Protein AF-A0A849BPX9-F1 (afdb_monomer)

Foldseek 3Di:
DDDDDDDDDDDDDDDDDDDYDDDDDDDDDDDDDDDDDDDDDDDDDDDDDDDDDDDDDDDDDDDDDDDDDDDDDDDDDDDDDDDDDDDDDDDDDDDDDDDDDDDDDDDDDDDDYDDDDDDDDDDDDDDDDDDDDDDDDDDDDDDDDDDDDDDDDDDDDDDDDDDDDDDDDDDDDDDDDDDDDDDDDDDDDDDDDDDDDDDDDDDDDDDDDDDDDDDDDDDDDDDDDDDDDDDDDDDDDDDDDDDDDDDDDDDDDDDDDDDDDDDDDDDDDDDDDDDDDDDDDDDDDDDDDDDDDDDDDDDDDDDDDDDDDDDDDDDDDDDDDDDDDDDDDDDDDDDDDDDDDDDDDDDDDDDDDDDDDDDDDDDDDVVVVVVVVVVVVVVVVVVQVQLLVLDDAFDDAPCLQAAEAEDQQLFEFQQDPVLQQLVQDPPCQRRQHDLQDLQGRNQGALNGVLVCVVLCVLLLGAEYEYFAFAAAPQWDDDDVPIGGCSRRQAHAELQWGRSSHPTLVSVLVSQVSSVVSNHAYAYADELWFHHQFKDFPVNDQDFDDCVRPNFAAPVQHGDHLVVQALHPDDGHHDQVRGAPTRIDGPDPCSLQRHPPRVVSPLVQALRGGAAPLPLDPSLQRHQDVNGGTGPLSDPCSLVVVLVSVLSVLVSPHQEYEYESVVNHDLSSLLRRQVSSLVSNVVVPRNSYAYEYEDQDQDLLVQLCCVPPSVHQYYAHSVQQVVLLCLLLFWFQVSVVVSLVSQQSQFFPRGGPLAHEYENDEQFFAHSLQSNVVSVADDPSSLLSLLLSLLVNLQDGGHYYDYPCVLFQFHFPGHHSRRSQHLAQGNHPRQQPTDGRQDPDGSNHHRSDCPGSSSVSSSVSSVLCVVPVLRSRFDWAFWDTDGTFFKGKTWRADLPFLKIKIKIGGSDPAWDKDKTFAQAAQWWWAWPPDPPDDIWGHYHPGIIIDIGGHSDMTMTITPHGGDADDAFFEWDWPDDQEAAAFGKTFTDGPDPAQKKKWKWKDFPPDPDRTRTTGMDGYPRGIHTDGCHVPDFFGKMKMKIWIQGSNRHIHIDIDIHTYHYDPPPPPDDPFPWKFWAWQQQVQQPHPGGRQLLGPSGIFDADSSNQKTKDKGFGAFAKIWTWMDTNSHNSFTADPQLDTVDDTDIDGDLGAIWMWMAHPVRSDIDIDGPQDDDAPWKFKFWQCVVVLPFPGGRFLLGPSGTFDQDPVRQKTKDKDWGAQDKIWIWMDTPRDLPWIADPQLDTVDGTDIDGDNTTIKMWIAHVRRSDIDIDDDDD

InterPro domains:
  IPR006047 Glycosyl hydrolase family 13, catalytic domain [PF00128] (406-822)
  IPR006047 Glycosyl hydrolase family 13, catalytic domain [SM00642] (406-864)
  IPR006048 Alpha-amylase/branching enzyme, C-terminal all beta [PF02806] (882-957)
  IPR013780 Glycosyl hydrolase, all-beta [G3DSA:2.60.40.1180] (868-956)
  IPR013783 Immunoglobulin-like fold [G3DSA:2.60.40.10] (1070-1171)
  IPR013783 Immunoglobulin-like fold [G3DSA:2.60.40.10] (1174-1272)
  IPR014756 Immunoglobulin E-set [SSF81296] (1173-1244)
  IPR017853 Glycoside hydrolase superfamily [SSF51445] (401-870)
  IPR054409 Amylopullulanase, X25 domain [PF22058] (1071-1161)
  IPR054409 Amylopullulanase, X25 domain [PF22058] (1175-1265)

pLDDT: mean 75.23, std 29.07, range [21.89, 98.88]

Organism: NCBI:txid351215

Secondary structure (DSSP, 8-state):
---------------------------------------------------------------------------------------------------------------------------------------------------------------------------------------------------------------------------------------------------------------------------------------------------------------------------------------------------------------------PPP-----HHHHHHHHHHHHHHHHHHHHHHHHH--PPP--TTTT--EEEE-HHHH--S-TTSTTTTT-S-TTTT-B-TTSTTSB----HHHHHHHHHHHHHTT--EEEE---EEE-SEE--GGG-EESTTS-SEEEEEEE-TTT--HHHHHHHHHHHHTTT-EEEEEE-SSEE-S--EETTS--BPPPTTTS--B-TTS-B--GGGTTTSS--PPP-TTTSSSS-EE-SSTTGGG--BSGGGG-GGGB--S-B---SSSTHHHHSBGGG-EEB-TTSHHHHHHHHHHHHHHHTTT--EEEETTGGGS-HHHHHHHHHHHHHHHHHHT-TT-EEEE------HHHHHHHHHTS--SEE--HHHHHHHHHHHHT--THHHHHHHHHGGGG-SSS--TTSSEE-S-BTTTB-HHHHHHHTT--HHHHHHHHHHHHHHHHHSSSEEEEETTGGGT---SSSGGGG---SS----GGGSS---TT-S--TTS----TTSHHHHHHHHHHHHHHH-GGGTTSEEEEEEE-SSSSEEEEEEE-TTT---EEEEEE-SSS-EEEEE--SSSS-EEEEEESTTPPPEEB-SSS-EEEEEPTTEEEEEEESSPPPPPSSPPPPEE-S-SEE-SEEEEEEE-TT-S-EEEEEEEEETT--SPPEEEEEE-SSSEEEEEE-TTS-TT-EEEEEEEEEETTS-EEEEEEEEEEPPP---SS-SS-S-EEEEETTHHHHT-SSTT-TT-GGGBPEEETTTTEEEEEE-PPSEEEEEEEEETTSSSSEE-TTS-BT-PPEEEEESSS-EEEEEETTT--EEEEE---PPPS-EE--BTTHHHHT-SSSS-TT-GGGBPEEETTTTEEEEEEEE-SEEEEE-EEETTSSSSEE-GGG-BT-PPEEEEE-SEEEEEEEETTTTEEEEEE---

Mean predicted aligned error: 20.52 Å

Structure (mmCIF, N/CA/C/O backbone):
data_AF-A0A849BPX9-F1
#
_entry.id   AF-A0A849BPX9-F1
#
loop_
_atom_site.group_PDB
_atom_site.id
_atom_site.type_symbol
_atom_site.label_atom_id
_atom_site.label_alt_id
_atom_site.label_comp_id
_atom_site.label_asym_id
_atom_site.label_entity_id
_atom_site.label_seq_id
_atom_site.pdbx_PDB_ins_code
_atom_site.Cartn_x
_atom_site.Cartn_y
_atom_site.Cartn_z
_atom_site.occupancy
_atom_site.B_iso_or_equiv
_atom_site.auth_seq_id
_atom_site.auth_comp_id
_atom_site.auth_asym_id
_atom_site.auth_atom_id
_atom_site.pdbx_PDB_model_num
ATOM 1 N N . MET A 1 1 ? 7.478 63.574 -10.871 1.00 28.88 1 MET A N 1
ATOM 2 C CA . MET A 1 1 ? 8.521 64.627 -10.942 1.00 28.88 1 MET A CA 1
ATOM 3 C C . MET A 1 1 ? 9.230 64.682 -9.603 1.00 28.88 1 MET A C 1
ATOM 5 O O . MET A 1 1 ? 8.550 64.565 -8.593 1.00 28.88 1 MET A O 1
ATOM 9 N N . SER A 1 2 ? 10.547 64.871 -9.590 1.00 27.36 2 SER A N 1
ATOM 10 C CA . SER A 1 2 ? 11.325 65.042 -8.356 1.00 27.36 2 SER A CA 1
ATOM 11 C C . SER A 1 2 ? 11.331 66.505 -7.903 1.00 27.36 2 SER A C 1
ATOM 13 O O . SER A 1 2 ? 11.641 67.362 -8.725 1.00 27.36 2 SER A O 1
ATOM 15 N N . ALA A 1 3 ? 11.094 66.747 -6.604 1.00 32.94 3 ALA A N 1
ATOM 16 C CA . ALA A 1 3 ? 11.295 68.019 -5.880 1.00 32.94 3 ALA A CA 1
ATOM 17 C C . ALA A 1 3 ? 10.498 69.254 -6.418 1.00 32.94 3 ALA A C 1
ATOM 19 O O . ALA A 1 3 ? 10.006 69.265 -7.538 1.00 32.94 3 ALA A O 1
ATOM 20 N N . THR A 1 4 ? 10.237 70.332 -5.667 1.00 27.56 4 THR A N 1
ATOM 21 C CA . THR A 1 4 ? 10.907 70.879 -4.470 1.00 27.56 4 THR A CA 1
ATOM 22 C C . THR A 1 4 ? 9.953 71.833 -3.715 1.00 27.56 4 THR A C 1
ATOM 24 O O . THR A 1 4 ? 9.034 72.380 -4.318 1.00 27.56 4 THR A O 1
ATOM 27 N N . THR A 1 5 ? 10.287 72.168 -2.461 1.00 26.33 5 THR A N 1
ATOM 28 C CA . THR A 1 5 ? 9.920 73.433 -1.770 1.00 26.33 5 THR A CA 1
ATOM 29 C C . THR A 1 5 ? 8.508 73.572 -1.166 1.00 26.33 5 THR A C 1
ATOM 31 O O . THR A 1 5 ? 7.486 73.194 -1.724 1.00 26.33 5 THR A O 1
ATOM 34 N N . THR A 1 6 ? 8.482 74.197 0.014 1.00 25.27 6 THR A N 1
ATOM 35 C CA . THR A 1 6 ? 7.329 74.648 0.812 1.00 25.27 6 THR A CA 1
ATOM 36 C C . THR A 1 6 ? 6.486 75.736 0.121 1.00 25.27 6 THR A C 1
ATOM 38 O O . THR A 1 6 ? 7.066 76.570 -0.564 1.00 25.27 6 THR A O 1
ATOM 41 N N . VAL A 1 7 ? 5.172 75.830 0.414 1.00 22.72 7 VAL A N 1
ATOM 42 C CA . VAL A 1 7 ? 4.404 77.067 0.769 1.00 22.72 7 VAL A CA 1
ATOM 43 C C . VAL A 1 7 ? 2.873 76.850 0.688 1.00 22.72 7 VAL A C 1
ATOM 45 O O . VAL A 1 7 ? 2.366 76.019 -0.051 1.00 22.72 7 VAL A O 1
ATOM 48 N N . THR A 1 8 ? 2.146 77.616 1.507 1.00 22.31 8 THR A N 1
ATOM 49 C CA . THR A 1 8 ? 0.683 77.702 1.713 1.00 22.31 8 THR A CA 1
ATOM 50 C C . THR A 1 8 ? -0.244 77.591 0.487 1.00 22.31 8 THR A C 1
ATOM 52 O O . THR A 1 8 ? -0.023 78.275 -0.510 1.00 22.31 8 THR A O 1
ATOM 55 N N . GLY A 1 9 ? -1.413 76.946 0.649 1.00 22.73 9 GLY A N 1
ATOM 56 C CA . GLY A 1 9 ? -2.546 77.092 -0.285 1.00 22.73 9 GLY A CA 1
ATOM 57 C C . GLY A 1 9 ? -3.870 76.465 0.186 1.00 22.73 9 GLY A C 1
ATOM 58 O O . GLY A 1 9 ? -4.048 75.257 0.110 1.00 22.73 9 GLY A O 1
ATOM 59 N N . ARG A 1 10 ? -4.833 77.283 0.641 1.00 22.53 10 ARG A N 1
ATOM 60 C CA . ARG A 1 10 ? -6.216 76.869 0.971 1.00 22.53 10 ARG A CA 1
ATOM 61 C C . ARG A 1 10 ? -7.180 77.433 -0.088 1.00 22.53 10 ARG A C 1
ATOM 63 O O . ARG A 1 10 ? -7.368 78.645 -0.084 1.00 22.53 10 ARG A O 1
ATOM 70 N N . ALA A 1 11 ? -7.785 76.587 -0.933 1.00 24.98 11 ALA A N 1
ATOM 71 C CA . ALA A 1 11 ? -9.102 76.745 -1.602 1.00 24.98 11 ALA A CA 1
ATOM 72 C C . ALA A 1 11 ? -9.227 75.788 -2.817 1.00 24.98 11 ALA A C 1
ATOM 74 O O . ALA A 1 11 ? -8.239 75.581 -3.509 1.00 24.98 11 ALA A O 1
ATOM 75 N N . GLY A 1 12 ? -10.396 75.229 -3.160 1.00 24.19 12 GLY A N 1
ATOM 76 C CA . GLY A 1 12 ? -11.667 75.194 -2.416 1.00 24.19 12 GLY A CA 1
ATOM 77 C C . GLY A 1 12 ? -12.929 75.202 -3.300 1.00 24.19 12 GLY A C 1
ATOM 78 O O . GLY A 1 12 ? -12.941 75.864 -4.331 1.00 24.19 12 GLY A O 1
ATOM 79 N N . ALA A 1 13 ? -14.006 74.564 -2.806 1.00 26.38 13 ALA A N 1
ATOM 80 C CA . ALA A 1 13 ? -15.338 74.416 -3.436 1.00 26.38 13 ALA A CA 1
ATOM 81 C C . ALA A 1 13 ? -15.354 73.501 -4.691 1.00 26.38 13 ALA A C 1
ATOM 83 O O . ALA A 1 13 ? -14.319 73.282 -5.305 1.00 26.38 13 ALA A O 1
ATOM 84 N N . VAL A 1 14 ? -16.465 72.863 -5.088 1.00 25.28 14 VAL A N 1
ATOM 85 C CA . VAL A 1 14 ? -17.916 73.128 -4.898 1.00 25.28 14 VAL A CA 1
ATOM 86 C C . VAL A 1 14 ? -18.607 71.798 -4.477 1.00 25.28 14 VAL A C 1
ATOM 88 O O . VAL A 1 14 ? -18.468 70.823 -5.198 1.00 25.28 14 VAL A O 1
ATOM 91 N N . VAL A 1 15 ? -19.122 71.642 -3.234 1.00 26.14 15 VAL A N 1
ATOM 92 C CA . VAL A 1 15 ? -20.558 71.796 -2.810 1.00 26.14 15 VAL A CA 1
ATOM 93 C C . VAL A 1 15 ? -21.467 70.662 -3.354 1.00 26.14 15 VAL A C 1
ATOM 95 O O . VAL A 1 15 ? -21.419 70.413 -4.547 1.00 26.14 15 VAL A O 1
ATOM 98 N N . ALA A 1 16 ? -22.363 69.971 -2.619 1.00 26.80 16 ALA A N 1
ATOM 99 C CA . ALA A 1 16 ? -22.863 69.974 -1.216 1.00 26.80 16 ALA A CA 1
ATOM 100 C C . ALA A 1 16 ? -23.867 68.782 -1.027 1.00 26.80 16 ALA A C 1
ATOM 102 O O . ALA A 1 16 ? -24.236 68.190 -2.034 1.00 26.80 16 ALA A O 1
ATOM 103 N N . ALA A 1 17 ? -24.463 68.418 0.129 1.00 26.14 17 ALA A N 1
ATOM 104 C CA . ALA A 1 17 ? -24.173 68.518 1.580 1.00 26.14 17 ALA A CA 1
ATOM 105 C C . ALA A 1 17 ? -25.305 67.795 2.390 1.00 26.14 17 ALA A C 1
ATOM 107 O O . ALA A 1 17 ? -26.287 67.366 1.793 1.00 26.14 17 ALA A O 1
ATOM 108 N N . VAL A 1 18 ? -25.228 67.812 3.739 1.00 27.06 18 VAL A N 1
ATOM 109 C CA . VAL A 1 18 ? -26.276 67.439 4.745 1.00 27.06 18 VAL A CA 1
ATOM 110 C C . VAL A 1 18 ? -26.510 65.921 4.962 1.00 27.06 18 VAL A C 1
ATOM 112 O O . VAL A 1 18 ? -26.629 65.185 3.996 1.00 27.06 18 VAL A O 1
ATOM 115 N N . GLY A 1 19 ? -26.637 65.380 6.191 1.00 25.39 19 GLY A N 1
ATOM 116 C CA . GLY A 1 19 ? -26.322 65.934 7.526 1.00 25.39 19 GLY A CA 1
ATOM 117 C C . GLY A 1 19 ? -27.173 65.402 8.709 1.00 25.39 19 GLY A C 1
ATOM 118 O O . GLY A 1 19 ? -28.394 65.374 8.615 1.00 25.39 19 GLY A O 1
ATOM 119 N N . GLY A 1 20 ? -26.529 65.117 9.858 1.00 24.61 20 GLY A N 1
ATOM 120 C CA . GLY A 1 20 ? -27.153 64.807 11.171 1.00 24.61 20 GLY A CA 1
ATOM 121 C C . GLY A 1 20 ? -27.518 63.325 11.414 1.00 24.61 20 GLY A C 1
ATOM 122 O O . GLY A 1 20 ? -27.688 62.585 10.457 1.00 24.61 20 GLY A O 1
ATOM 123 N N . GLY A 1 21 ? -27.652 62.825 12.656 1.00 25.12 21 GLY A N 1
ATOM 124 C CA . GLY A 1 21 ? -27.349 63.422 13.975 1.00 25.12 21 GLY A CA 1
ATOM 125 C C . GLY A 1 21 ? -28.030 62.701 15.170 1.00 25.12 21 GLY A C 1
ATOM 126 O O . GLY A 1 21 ? -29.102 62.142 14.988 1.00 25.12 21 GLY A O 1
ATOM 127 N N . ALA A 1 22 ? -27.444 62.811 16.383 1.00 27.47 22 ALA A N 1
ATOM 128 C CA . ALA A 1 22 ? -27.855 62.212 17.686 1.00 27.47 22 ALA A CA 1
ATOM 129 C C . ALA A 1 22 ? -27.689 60.666 17.793 1.00 27.47 22 ALA A C 1
ATOM 131 O O . ALA A 1 22 ? -28.131 59.958 16.902 1.00 27.47 22 ALA A O 1
ATOM 132 N N . ALA A 1 23 ? -26.953 60.053 18.744 1.00 29.92 23 ALA A N 1
ATOM 133 C CA . ALA A 1 23 ? -26.820 60.139 20.227 1.00 29.92 23 ALA A CA 1
ATOM 134 C C . ALA A 1 23 ? -27.624 59.009 20.931 1.00 29.92 23 ALA A C 1
ATOM 136 O O . ALA A 1 23 ? -28.710 58.674 20.477 1.00 29.92 23 ALA A O 1
ATOM 137 N N . VAL A 1 24 ? -27.144 58.352 22.004 1.00 25.98 24 VAL A N 1
ATOM 138 C CA . VAL A 1 24 ? -26.944 58.897 23.372 1.00 25.98 24 VAL A CA 1
ATOM 139 C C . VAL A 1 24 ? -26.038 57.974 24.244 1.00 25.98 24 VAL A C 1
ATOM 141 O O . VAL A 1 24 ? -26.374 56.809 24.371 1.00 25.98 24 VAL A O 1
ATOM 144 N N . VAL A 1 25 ? -24.961 58.534 24.853 1.00 26.03 25 VAL A N 1
ATOM 145 C CA . VAL A 1 25 ? -24.456 58.412 26.275 1.00 26.03 25 VAL A CA 1
ATOM 146 C C . VAL A 1 25 ? -24.270 57.000 26.918 1.00 26.03 25 VAL A C 1
ATOM 148 O O . VAL A 1 25 ? -25.104 56.138 26.709 1.00 26.03 25 VAL A O 1
ATOM 151 N N . THR A 1 26 ? -23.281 56.620 27.761 1.00 24.14 26 THR A N 1
ATOM 152 C CA . THR A 1 26 ? -22.189 57.194 28.632 1.00 24.14 26 THR A CA 1
ATOM 153 C C . THR A 1 26 ? -20.991 56.206 28.560 1.00 24.14 26 THR A C 1
ATOM 155 O O . THR A 1 26 ? -21.244 55.011 28.505 1.00 24.14 26 THR A O 1
ATOM 158 N N . SER A 1 27 ? -19.692 56.533 28.464 1.00 24.19 27 SER A N 1
ATOM 159 C CA . SER A 1 27 ? -18.746 57.321 29.299 1.00 24.19 27 SER A CA 1
ATOM 160 C C . SER A 1 27 ? -18.176 56.664 30.589 1.00 24.19 27 SER A C 1
ATOM 162 O O . SER A 1 27 ? -18.846 56.619 31.615 1.00 24.19 27 SER A O 1
ATOM 164 N N . THR A 1 28 ? -16.875 56.330 30.539 1.00 24.81 28 THR A N 1
ATOM 165 C CA . THR A 1 28 ? -15.822 56.505 31.583 1.00 24.81 28 THR A CA 1
ATOM 166 C C . THR A 1 28 ? -15.969 55.945 33.016 1.00 24.81 28 THR A C 1
ATOM 168 O O . THR A 1 28 ? -16.688 56.496 33.845 1.00 24.81 28 THR A O 1
ATOM 171 N N . VAL A 1 29 ? -15.098 54.974 33.336 1.00 34.03 29 VAL A N 1
ATOM 172 C CA . VAL A 1 29 ? -14.043 54.990 34.395 1.00 34.03 29 VAL A CA 1
ATOM 173 C C . VAL A 1 29 ? -14.193 56.006 35.551 1.00 34.03 29 VAL A C 1
ATOM 175 O O . VAL A 1 29 ? -14.214 57.214 35.309 1.00 34.03 29 VAL A O 1
ATOM 178 N N . PRO A 1 30 ? -14.098 55.543 36.817 1.00 34.62 30 PRO A N 1
ATOM 179 C CA . PRO A 1 30 ? -13.055 56.090 37.702 1.00 34.62 30 PRO A CA 1
ATOM 180 C C . PRO A 1 30 ? -12.254 55.048 38.515 1.00 34.62 30 PRO A C 1
ATOM 182 O O . PRO A 1 30 ? -12.759 54.022 38.964 1.00 34.62 30 PRO A O 1
ATOM 185 N N . THR A 1 31 ? -10.986 55.386 38.740 1.00 23.22 31 THR A N 1
ATOM 186 C CA . THR A 1 31 ? -9.945 54.629 39.459 1.00 23.22 31 THR A CA 1
ATOM 187 C C . THR A 1 31 ? -9.908 54.951 40.974 1.00 23.22 31 THR A C 1
ATOM 189 O O . THR A 1 31 ? -10.464 55.956 41.402 1.00 23.22 31 THR A O 1
ATOM 192 N N . VAL A 1 32 ? -9.125 54.178 41.752 1.00 24.69 32 VAL A N 1
ATOM 193 C CA . VAL A 1 32 ? -8.567 54.502 43.098 1.00 24.69 32 VAL A CA 1
ATOM 194 C C . VAL A 1 32 ? -9.535 54.524 44.305 1.00 24.69 32 VAL A C 1
ATOM 196 O O . VAL A 1 32 ? -10.300 55.466 44.475 1.00 24.69 32 VAL A O 1
ATOM 199 N N . ALA A 1 33 ? -9.344 53.590 45.261 1.00 24.34 33 ALA A N 1
ATOM 200 C CA . ALA A 1 33 ? -8.794 53.914 46.602 1.00 24.34 33 ALA A CA 1
ATOM 201 C C . ALA A 1 33 ? -8.634 52.708 47.574 1.00 24.34 33 ALA A C 1
ATOM 203 O O . ALA A 1 33 ? -9.601 52.220 48.145 1.00 24.34 33 ALA A O 1
ATOM 204 N N . ALA A 1 34 ? -7.372 52.352 47.852 1.00 26.91 34 ALA A N 1
ATOM 205 C CA . ALA A 1 34 ? -6.797 51.931 49.146 1.00 26.91 34 ALA A CA 1
ATOM 206 C C . ALA A 1 34 ? -7.490 50.898 50.080 1.00 26.91 34 ALA A C 1
ATOM 208 O O . ALA A 1 34 ? -8.505 51.191 50.711 1.00 26.91 34 ALA A O 1
ATOM 209 N N . ARG A 1 35 ? -6.711 49.865 50.465 1.00 25.53 35 ARG A N 1
ATOM 210 C CA . ARG A 1 35 ? -6.136 49.775 51.836 1.00 25.53 35 ARG A CA 1
ATOM 211 C C . ARG A 1 35 ? -4.890 48.858 51.950 1.00 25.53 35 ARG A C 1
ATOM 213 O O . ARG A 1 35 ? -5.016 47.647 51.925 1.00 25.53 35 ARG A O 1
ATOM 220 N N . VAL A 1 36 ? -3.742 49.492 52.233 1.00 27.22 36 VAL A N 1
ATOM 221 C CA . VAL A 1 36 ? -2.629 49.026 53.108 1.00 27.22 36 VAL A CA 1
ATOM 222 C C . VAL A 1 36 ? -1.792 47.787 52.697 1.00 27.22 36 VAL A C 1
ATOM 224 O O . VAL A 1 36 ? -2.116 46.658 53.046 1.00 27.22 36 VAL A O 1
ATOM 227 N N . SER A 1 37 ? -0.612 48.056 52.115 1.00 25.91 37 SER A N 1
ATOM 228 C CA . SER A 1 37 ? 0.659 47.288 52.260 1.00 25.91 37 SER A CA 1
ATOM 229 C C . SER A 1 37 ? 1.426 47.767 53.534 1.00 25.91 37 SER A C 1
ATOM 231 O O . SER A 1 37 ? 0.874 48.662 54.187 1.00 25.91 37 SER A O 1
ATOM 233 N N . PRO A 1 38 ? 2.633 47.284 53.961 1.00 43.47 38 PRO A N 1
ATOM 234 C CA . PRO A 1 38 ? 3.846 46.831 53.218 1.00 43.47 38 PRO A CA 1
ATOM 235 C C . PRO A 1 38 ? 4.184 45.321 53.420 1.00 43.47 38 PRO A C 1
ATOM 237 O O . PRO A 1 38 ? 3.484 44.665 54.182 1.00 43.47 38 PRO A O 1
ATOM 240 N N . SER A 1 39 ? 5.107 44.633 52.712 1.00 28.86 39 SER A N 1
ATOM 241 C CA . SER A 1 39 ? 6.526 44.892 52.310 1.00 28.86 39 SER A CA 1
ATOM 242 C C . SER A 1 39 ? 7.550 44.718 53.470 1.00 28.86 39 SER A C 1
ATOM 244 O O . SER A 1 39 ? 7.202 45.002 54.611 1.00 28.86 39 SER A O 1
ATOM 246 N N . SER A 1 40 ? 8.811 44.261 53.302 1.00 29.41 40 SER A N 1
ATOM 247 C CA . SER A 1 40 ? 9.587 43.781 52.123 1.00 29.41 40 SER A CA 1
ATOM 248 C C . SER A 1 40 ? 11.001 43.253 52.507 1.00 29.41 40 SER A C 1
ATOM 250 O O . SER A 1 40 ? 11.511 43.650 53.549 1.00 29.41 40 SER A O 1
ATOM 252 N N . ALA A 1 41 ? 11.665 42.552 51.562 1.00 27.56 41 ALA A N 1
ATOM 253 C CA . ALA A 1 41 ? 13.127 42.517 51.284 1.00 27.56 41 ALA A CA 1
ATOM 254 C C . ALA A 1 41 ? 14.089 41.478 51.939 1.00 27.56 41 ALA A C 1
ATOM 256 O O . ALA A 1 41 ? 13.970 41.140 53.110 1.00 27.56 41 ALA A O 1
ATOM 257 N N . ALA A 1 42 ? 15.124 41.141 51.137 1.00 25.88 42 ALA A N 1
ATOM 258 C CA . ALA A 1 42 ? 16.469 40.601 51.448 1.00 25.88 42 ALA A CA 1
ATOM 259 C C . ALA A 1 42 ? 16.631 39.146 51.971 1.00 25.88 42 ALA A C 1
ATOM 261 O O . ALA A 1 42 ? 15.717 38.607 52.581 1.00 25.88 42 ALA A O 1
ATOM 262 N N . ALA A 1 43 ? 17.807 38.487 51.902 1.00 25.61 43 ALA A N 1
ATOM 263 C CA . ALA A 1 43 ? 18.890 38.350 50.887 1.00 25.61 43 ALA A CA 1
ATOM 264 C C . ALA A 1 43 ? 20.106 37.597 51.511 1.00 25.61 43 ALA A C 1
ATOM 266 O O . ALA A 1 43 ? 20.419 37.847 52.668 1.00 25.61 43 ALA A O 1
ATOM 267 N N . VAL A 1 44 ? 20.788 36.738 50.729 1.00 26.20 44 VAL A N 1
ATOM 268 C CA . VAL A 1 44 ? 22.215 36.288 50.800 1.00 26.20 44 VAL A CA 1
ATOM 269 C C . VAL A 1 44 ? 22.877 36.142 52.200 1.00 26.20 44 VAL A C 1
ATOM 271 O O . VAL A 1 44 ? 23.147 37.130 52.876 1.00 26.20 44 VAL A O 1
ATOM 274 N N . THR A 1 45 ? 23.324 34.941 52.615 1.00 24.17 45 THR A N 1
ATOM 275 C CA . THR A 1 45 ? 24.765 34.559 52.572 1.00 24.17 45 THR A CA 1
ATOM 276 C C . THR A 1 45 ? 25.065 33.073 52.855 1.00 24.17 45 THR A C 1
ATOM 278 O O . THR A 1 45 ? 24.369 32.389 53.599 1.00 24.17 45 THR A O 1
ATOM 281 N N . THR A 1 46 ? 26.190 32.642 52.281 1.00 26.62 46 THR A N 1
ATOM 282 C CA . THR A 1 46 ? 26.967 31.390 52.405 1.00 26.62 46 THR A CA 1
ATOM 283 C C . THR A 1 46 ? 27.383 30.936 53.816 1.00 26.62 46 THR A C 1
ATOM 285 O O . THR A 1 46 ? 27.690 31.786 54.650 1.00 26.62 46 THR A O 1
ATOM 288 N N . ALA A 1 47 ? 27.645 29.627 53.989 1.00 24.73 47 ALA A N 1
ATOM 289 C CA . ALA A 1 47 ? 28.865 29.114 54.654 1.00 24.73 47 ALA A CA 1
ATOM 290 C C . ALA A 1 47 ? 29.094 27.599 54.408 1.00 24.73 47 ALA A C 1
ATOM 292 O O . ALA A 1 47 ? 28.202 26.792 54.659 1.00 24.73 47 ALA A O 1
ATOM 293 N N . SER A 1 48 ? 30.305 27.210 53.992 1.00 25.22 48 SER A N 1
ATOM 294 C CA . SER A 1 48 ? 30.720 25.808 53.769 1.00 25.22 48 SER A CA 1
ATOM 295 C C . SER A 1 48 ? 31.468 25.218 54.975 1.00 25.22 48 SER A C 1
ATOM 297 O O . SER A 1 48 ? 32.193 25.943 55.655 1.00 25.22 48 SER A O 1
ATOM 299 N N . ALA A 1 49 ? 31.388 23.898 55.195 1.00 25.14 49 ALA A N 1
ATOM 300 C CA . ALA A 1 49 ? 32.321 23.165 56.064 1.00 25.14 49 ALA A CA 1
ATOM 301 C C . ALA A 1 49 ? 32.426 21.674 55.678 1.00 25.14 49 ALA A C 1
ATOM 303 O O . ALA A 1 49 ? 31.434 20.950 55.690 1.00 25.14 49 ALA A O 1
ATOM 304 N N . THR A 1 50 ? 33.637 21.214 55.363 1.00 26.73 50 THR A N 1
ATOM 305 C CA . THR A 1 50 ? 33.975 19.824 55.010 1.00 26.73 50 THR A CA 1
ATOM 306 C C . THR A 1 50 ? 34.280 18.964 56.245 1.00 26.73 50 THR A C 1
ATOM 308 O O . THR A 1 50 ? 34.950 19.443 57.158 1.00 26.73 50 THR A O 1
ATOM 311 N N . ALA A 1 51 ? 33.867 17.684 56.251 1.00 23.86 51 ALA A N 1
ATOM 312 C CA . ALA A 1 51 ? 34.514 16.605 57.026 1.00 23.86 51 ALA A CA 1
ATOM 313 C C . ALA A 1 51 ? 33.983 15.188 56.687 1.00 23.86 51 ALA A C 1
ATOM 315 O O . ALA A 1 51 ? 32.893 14.800 57.102 1.00 23.86 51 ALA A O 1
ATOM 316 N N . GLU A 1 52 ? 34.814 14.379 56.027 1.00 27.62 52 GLU A N 1
ATOM 317 C CA . GLU A 1 52 ? 34.869 12.910 56.195 1.00 27.62 52 GLU A CA 1
ATOM 318 C C . GLU A 1 52 ? 35.534 12.542 57.565 1.00 27.62 52 GLU A C 1
ATOM 320 O O . GLU A 1 52 ? 35.996 13.480 58.227 1.00 27.62 52 GLU A O 1
ATOM 325 N N . PRO A 1 53 ? 35.656 11.263 58.045 1.00 45.41 53 PRO A N 1
ATOM 326 C CA . PRO A 1 53 ? 35.524 9.974 57.329 1.00 45.41 53 PRO A CA 1
ATOM 327 C C . PRO A 1 53 ? 34.882 8.753 58.071 1.00 45.41 53 PRO A C 1
ATOM 329 O O . PRO A 1 53 ? 34.797 8.674 59.295 1.00 45.41 53 PRO A O 1
ATOM 332 N N . SER A 1 54 ? 34.643 7.682 57.297 1.00 26.69 54 SER A N 1
ATOM 333 C CA . SER A 1 54 ? 34.861 6.245 57.631 1.00 26.69 54 SER A CA 1
ATOM 334 C C . SER A 1 54 ? 34.052 5.460 58.711 1.00 26.69 54 SER A C 1
ATOM 336 O O . SER A 1 54 ? 34.247 5.602 59.912 1.00 26.69 54 SER A O 1
ATOM 338 N N . ALA A 1 55 ? 33.349 4.423 58.216 1.00 27.58 55 ALA A N 1
ATOM 339 C CA . ALA A 1 55 ? 33.477 2.980 58.551 1.00 27.58 55 ALA A CA 1
ATOM 340 C C . ALA A 1 55 ? 32.968 2.299 59.870 1.00 27.58 55 ALA A C 1
ATOM 342 O O . ALA A 1 55 ? 33.340 2.637 60.987 1.00 27.58 55 ALA A O 1
ATOM 343 N N . ALA A 1 56 ? 32.325 1.127 59.648 1.00 28.27 56 ALA A N 1
ATOM 344 C CA . ALA A 1 56 ? 32.194 -0.092 60.496 1.00 28.27 56 ALA A CA 1
ATOM 345 C C . ALA A 1 56 ? 31.257 -0.112 61.746 1.00 28.27 56 ALA A C 1
ATOM 347 O O . ALA A 1 56 ? 31.143 0.866 62.469 1.00 28.27 56 ALA A O 1
ATOM 348 N N . GLY A 1 57 ? 30.605 -1.267 62.059 1.00 25.83 57 GLY A N 1
ATOM 349 C CA . GLY A 1 57 ? 29.707 -1.349 63.249 1.00 25.83 57 GLY A CA 1
ATOM 350 C C . GLY A 1 57 ? 29.125 -2.685 63.808 1.00 25.83 57 GLY A C 1
ATOM 351 O O . GLY A 1 57 ? 28.915 -2.766 65.010 1.00 25.83 57 GLY A O 1
ATOM 352 N N . ARG A 1 58 ? 28.859 -3.748 63.025 1.00 31.83 58 ARG A N 1
ATOM 353 C CA . ARG A 1 58 ? 28.491 -5.140 63.470 1.00 31.83 58 ARG A CA 1
ATOM 354 C C . ARG A 1 58 ? 27.559 -5.395 64.714 1.00 31.83 58 ARG A C 1
ATOM 356 O O . ARG A 1 58 ? 28.040 -5.763 65.779 1.00 31.83 58 ARG A O 1
ATOM 363 N N . SER A 1 59 ? 26.262 -5.637 64.457 1.00 29.89 59 SER A N 1
ATOM 364 C CA . SER A 1 59 ? 25.485 -6.864 64.847 1.00 29.89 59 SER A CA 1
ATOM 365 C C . SER A 1 59 ? 25.155 -7.303 66.317 1.00 29.89 59 SER A C 1
ATOM 367 O O . SER A 1 59 ? 25.991 -7.233 67.207 1.00 29.89 59 SER A O 1
ATOM 369 N N . ARG A 1 60 ? 24.013 -8.034 66.450 1.00 35.47 60 ARG A N 1
ATOM 370 C CA . ARG A 1 60 ? 23.565 -9.012 67.510 1.00 35.47 60 ARG A CA 1
ATOM 371 C C . ARG A 1 60 ? 22.907 -8.484 68.816 1.00 35.47 60 ARG A C 1
ATOM 373 O O . ARG A 1 60 ? 23.286 -7.429 69.289 1.00 35.47 60 ARG A O 1
ATOM 380 N N . ALA A 1 61 ? 22.009 -9.212 69.528 1.00 34.06 61 ALA A N 1
ATOM 381 C CA . ALA A 1 61 ? 21.079 -10.340 69.217 1.00 34.06 61 ALA A CA 1
ATOM 382 C C . ALA A 1 61 ? 20.186 -10.753 70.445 1.00 34.06 61 ALA A C 1
ATOM 384 O O . ALA A 1 61 ? 20.526 -10.413 71.573 1.00 34.06 61 ALA A O 1
ATOM 385 N N . ALA A 1 62 ? 19.193 -11.651 70.214 1.00 34.00 62 ALA A N 1
ATOM 386 C CA . ALA A 1 62 ? 18.648 -12.713 71.121 1.00 34.00 62 ALA A CA 1
ATOM 387 C C . ALA A 1 62 ? 17.424 -12.428 72.061 1.00 34.00 62 ALA A C 1
ATOM 389 O O . ALA A 1 62 ? 17.289 -11.318 72.547 1.00 34.00 62 ALA A O 1
ATOM 390 N N . SER A 1 63 ? 16.543 -13.389 72.465 1.00 35.22 63 SER A N 1
ATOM 391 C CA . SER A 1 63 ? 16.133 -14.738 71.939 1.00 35.22 63 SER A CA 1
ATOM 392 C C . SER A 1 63 ? 15.031 -15.470 72.793 1.00 35.22 63 SER A C 1
ATOM 394 O O . SER A 1 63 ? 14.841 -15.089 73.942 1.00 35.22 63 SER A O 1
ATOM 396 N N . ARG A 1 64 ? 14.495 -16.633 72.307 1.00 36.62 64 ARG A N 1
ATOM 397 C CA . ARG A 1 64 ? 13.886 -17.819 73.040 1.00 36.62 64 ARG A CA 1
ATOM 398 C C . ARG A 1 64 ? 12.392 -17.743 73.493 1.00 36.62 64 ARG A C 1
ATOM 400 O O . ARG A 1 64 ? 11.925 -16.652 73.758 1.00 36.62 64 ARG A O 1
ATOM 407 N N . ARG A 1 65 ? 11.590 -18.831 73.697 1.00 37.38 65 ARG A N 1
ATOM 408 C CA . ARG A 1 65 ? 11.610 -20.319 73.413 1.00 37.38 65 ARG A CA 1
ATOM 409 C C . ARG A 1 65 ? 10.274 -21.018 73.828 1.00 37.38 65 ARG A C 1
ATOM 411 O O . ARG A 1 65 ? 9.772 -20.638 74.879 1.00 37.38 65 ARG A O 1
ATOM 418 N N . ARG A 1 66 ? 9.878 -22.164 73.210 1.00 31.64 66 ARG A N 1
ATOM 419 C CA . ARG A 1 66 ? 9.612 -23.520 73.833 1.00 31.64 66 ARG A CA 1
ATOM 420 C C . ARG A 1 66 ? 8.981 -24.569 72.859 1.00 31.64 66 ARG A C 1
ATOM 422 O O . ARG A 1 66 ? 8.908 -24.310 71.666 1.00 31.64 66 ARG A O 1
ATOM 429 N N . SER A 1 67 ? 8.684 -25.787 73.350 1.00 34.19 67 SER A N 1
ATOM 430 C CA . SER A 1 67 ? 8.329 -27.069 72.655 1.00 34.19 67 SER A CA 1
ATOM 431 C C . SER A 1 67 ? 7.516 -27.974 73.649 1.00 34.19 67 SER A C 1
ATOM 433 O O . SER A 1 67 ? 7.191 -27.408 74.699 1.00 34.19 67 SER A O 1
ATOM 435 N N . PRO A 1 68 ? 7.276 -29.321 73.518 1.00 66.12 68 PRO A N 1
ATOM 436 C CA . PRO A 1 68 ? 7.456 -30.307 72.412 1.00 66.12 68 PRO A CA 1
ATOM 437 C C . PRO A 1 68 ? 6.385 -31.462 72.250 1.00 66.12 68 PRO A C 1
ATOM 439 O O . PRO A 1 68 ? 5.698 -31.821 73.194 1.00 66.12 68 PRO A O 1
ATOM 442 N N . ALA A 1 69 ? 6.429 -32.153 71.092 1.00 35.97 69 ALA A N 1
ATOM 443 C CA . ALA A 1 69 ? 6.366 -33.627 70.847 1.00 35.97 69 ALA A CA 1
ATOM 444 C C . ALA A 1 69 ? 5.157 -34.571 71.159 1.00 35.97 69 ALA A C 1
ATOM 446 O O . ALA A 1 69 ? 4.477 -34.466 72.171 1.00 35.97 69 ALA A O 1
ATOM 447 N N . ALA A 1 70 ? 5.134 -35.645 70.332 1.00 36.75 70 ALA A N 1
ATOM 448 C CA . ALA A 1 70 ? 4.559 -37.002 70.507 1.00 36.75 70 ALA A CA 1
ATOM 449 C C . ALA A 1 70 ? 3.058 -37.234 70.178 1.00 36.75 70 ALA A C 1
ATOM 451 O O . ALA A 1 70 ? 2.245 -36.351 70.414 1.00 36.75 70 ALA A O 1
ATOM 452 N N . SER A 1 71 ? 2.617 -38.409 69.677 1.00 36.25 71 SER A N 1
ATOM 453 C CA . SER A 1 71 ? 3.287 -39.542 68.966 1.00 36.25 71 SER A CA 1
ATOM 454 C C . SER A 1 71 ? 2.244 -40.565 68.422 1.00 36.25 71 SER A C 1
ATOM 456 O O . SER A 1 71 ? 1.058 -40.399 68.685 1.00 36.25 71 SER A O 1
ATOM 458 N N . ALA A 1 72 ? 2.711 -41.652 67.761 1.00 36.97 72 ALA A N 1
ATOM 459 C CA . ALA A 1 72 ? 1.989 -42.923 67.476 1.00 36.97 72 ALA A CA 1
ATOM 460 C C . ALA A 1 72 ? 0.870 -42.871 66.391 1.00 36.97 72 ALA A C 1
ATOM 462 O O . ALA A 1 72 ? 0.385 -41.790 66.087 1.00 36.97 72 ALA A O 1
ATOM 463 N N . THR A 1 73 ? 0.391 -43.942 65.721 1.00 34.91 73 THR A N 1
ATOM 464 C CA . THR A 1 73 ? 0.792 -45.362 65.432 1.00 34.91 73 THR A CA 1
ATOM 465 C C . THR A 1 73 ? -0.174 -45.898 64.341 1.00 34.91 73 THR A C 1
ATOM 467 O O . THR A 1 73 ? -1.300 -45.418 64.306 1.00 34.91 73 THR A O 1
ATOM 470 N N . ALA A 1 74 ? 0.062 -46.937 63.521 1.00 42.09 74 ALA A N 1
ATOM 471 C CA . ALA A 1 74 ? 1.242 -47.682 63.029 1.00 42.09 74 ALA A CA 1
ATOM 472 C C . ALA A 1 74 ? 0.754 -48.776 62.023 1.00 42.09 74 ALA A C 1
ATOM 474 O O . ALA A 1 74 ? -0.454 -48.917 61.851 1.00 42.09 74 ALA A O 1
ATOM 475 N N . SER A 1 75 ? 1.660 -49.609 61.462 1.00 36.75 75 SER A N 1
ATOM 476 C CA . SER A 1 75 ? 1.384 -50.770 60.558 1.00 36.75 75 SER A CA 1
ATOM 477 C C . SER A 1 75 ? 0.849 -50.389 59.152 1.00 36.75 75 SER A C 1
ATOM 479 O O . SER A 1 75 ? 0.391 -49.266 58.983 1.00 36.75 75 SER A O 1
ATOM 481 N N . SER A 1 76 ? 0.880 -51.195 58.075 1.00 41.31 76 SER A N 1
ATOM 482 C CA . SER A 1 76 ? 1.599 -52.435 57.656 1.00 41.31 76 SER A CA 1
ATOM 483 C C . SER A 1 76 ? 1.221 -52.718 56.180 1.00 41.31 76 SER A C 1
ATOM 485 O O . SER A 1 76 ? 0.118 -52.341 55.803 1.00 41.31 76 SER A O 1
ATOM 487 N N . SER A 1 77 ? 1.944 -53.427 55.298 1.00 41.22 77 SER A N 1
ATOM 488 C CA . SER A 1 77 ? 3.322 -53.977 55.166 1.00 41.22 77 SER A CA 1
ATOM 489 C C . SER A 1 77 ? 3.380 -54.654 53.755 1.00 41.22 77 SER A C 1
ATOM 491 O O . SER A 1 77 ? 2.333 -54.750 53.124 1.00 41.22 77 SER A O 1
ATOM 493 N N . SER A 1 78 ? 4.436 -55.195 53.123 1.00 42.44 78 SER A N 1
ATOM 494 C CA . SER A 1 78 ? 5.900 -55.402 53.299 1.00 42.44 78 SER A CA 1
ATOM 495 C C . SER A 1 78 ? 6.410 -56.133 52.025 1.00 42.44 78 SER A C 1
ATOM 497 O O . SER A 1 78 ? 5.602 -56.823 51.414 1.00 42.44 78 SER A O 1
ATOM 499 N N . ALA A 1 79 ? 7.687 -56.214 51.619 1.00 43.38 79 ALA A N 1
ATOM 500 C CA . ALA A 1 79 ? 8.959 -55.492 51.849 1.00 43.38 79 ALA A CA 1
ATOM 501 C C . ALA A 1 79 ? 10.067 -56.240 51.034 1.00 43.38 79 ALA A C 1
ATOM 503 O O . ALA A 1 79 ? 9.856 -57.397 50.685 1.00 43.38 79 ALA A O 1
ATOM 504 N N . GLY A 1 80 ? 11.273 -55.728 50.746 1.00 36.81 80 GLY A N 1
ATOM 505 C CA . GLY A 1 80 ? 11.839 -54.379 50.896 1.00 36.81 80 GLY A CA 1
ATOM 506 C C . GLY A 1 80 ? 12.229 -53.782 49.529 1.00 36.81 80 GLY A C 1
ATOM 507 O O . GLY A 1 80 ? 11.386 -53.102 48.962 1.00 36.81 80 GLY A O 1
ATOM 508 N N . THR A 1 81 ? 13.395 -53.993 48.889 1.00 43.31 81 THR A N 1
ATOM 509 C CA . THR A 1 81 ? 14.770 -54.460 49.256 1.00 43.31 81 THR A CA 1
ATOM 510 C C . THR A 1 81 ? 15.596 -54.580 47.949 1.00 43.31 81 THR A C 1
ATOM 512 O O . THR A 1 81 ? 15.019 -55.018 46.963 1.00 43.31 81 THR A O 1
ATOM 515 N N . SER A 1 82 ? 16.917 -54.364 47.819 1.00 41.25 82 SER A N 1
ATOM 516 C CA . SER A 1 82 ? 17.971 -53.623 48.564 1.00 41.25 82 SER A CA 1
ATOM 517 C C . SER A 1 82 ? 19.345 -53.968 47.930 1.00 41.25 82 SER A C 1
ATOM 519 O O . SER A 1 82 ? 19.560 -55.150 47.682 1.00 41.25 82 SER A O 1
ATOM 521 N N . THR A 1 83 ? 20.359 -53.120 47.692 1.00 39.66 83 THR A N 1
ATOM 522 C CA . THR A 1 83 ? 20.579 -51.646 47.759 1.00 39.66 83 THR A CA 1
ATOM 523 C C . THR A 1 83 ? 21.688 -51.302 46.692 1.00 39.66 83 THR A C 1
ATOM 525 O O . THR A 1 83 ? 21.544 -51.831 45.602 1.00 39.66 83 THR A O 1
ATOM 528 N N . THR A 1 84 ? 22.799 -50.527 46.768 1.00 32.84 84 THR A N 1
ATOM 529 C CA . THR A 1 84 ? 23.532 -49.793 47.834 1.00 32.84 84 THR A CA 1
ATOM 530 C C . THR A 1 84 ? 24.565 -48.759 47.300 1.00 32.84 84 THR A C 1
ATOM 532 O O . THR A 1 84 ? 25.520 -49.135 46.641 1.00 32.84 84 THR A O 1
ATOM 535 N N . ARG A 1 85 ? 24.439 -47.490 47.738 1.00 35.34 85 ARG A N 1
ATOM 536 C CA . ARG A 1 85 ? 25.471 -46.417 47.907 1.00 35.34 85 ARG A CA 1
ATOM 537 C C . ARG A 1 85 ? 26.401 -45.924 46.751 1.00 35.34 85 ARG A C 1
ATOM 539 O O . ARG A 1 85 ? 27.387 -46.572 46.437 1.00 35.34 85 ARG A O 1
ATOM 546 N N . ARG A 1 86 ? 26.273 -44.596 46.507 1.00 32.09 86 ARG A N 1
ATOM 547 C CA . ARG A 1 86 ? 27.288 -43.487 46.596 1.00 32.09 86 ARG A CA 1
ATOM 548 C C . ARG A 1 86 ? 27.892 -42.802 45.325 1.00 32.09 86 ARG A C 1
ATOM 550 O O . ARG A 1 86 ? 28.730 -43.370 44.647 1.00 32.09 86 ARG A O 1
ATOM 557 N N . THR A 1 87 ? 27.620 -41.480 45.260 1.00 26.84 87 THR A N 1
ATOM 558 C CA . THR A 1 87 ? 28.492 -40.293 44.963 1.00 26.84 87 THR A CA 1
ATOM 559 C C . THR A 1 87 ? 28.935 -39.850 43.542 1.00 26.84 87 THR A C 1
ATOM 561 O O . THR A 1 87 ? 29.679 -40.553 42.878 1.00 26.84 87 THR A O 1
ATOM 564 N N . SER A 1 88 ? 28.633 -38.557 43.268 1.00 25.30 88 SER A N 1
ATOM 565 C CA . SER A 1 88 ? 29.429 -37.459 42.632 1.00 25.30 88 SER A CA 1
ATOM 566 C C . SER A 1 88 ? 29.714 -37.358 41.112 1.00 25.30 88 SER A C 1
ATOM 568 O O . SER A 1 88 ? 30.264 -38.269 40.511 1.00 25.30 88 SER A O 1
ATOM 570 N N . SER A 1 89 ? 29.459 -36.149 40.572 1.00 30.08 89 SER A N 1
ATOM 571 C CA . SER A 1 89 ? 29.973 -35.503 39.327 1.00 30.08 89 SER A CA 1
ATOM 572 C C . SER A 1 89 ? 31.368 -34.838 39.558 1.00 30.08 89 SER A C 1
ATOM 574 O O . SER A 1 89 ? 31.859 -35.003 40.681 1.00 30.08 89 SER A O 1
ATOM 576 N N . PRO A 1 90 ? 31.992 -34.006 38.661 1.00 53.03 90 PRO A N 1
ATOM 577 C CA . PRO A 1 90 ? 31.684 -33.562 37.266 1.00 53.03 90 PRO A CA 1
ATOM 578 C C . PRO A 1 90 ? 32.926 -33.535 36.282 1.00 53.03 90 PRO A C 1
ATOM 580 O O . PRO A 1 90 ? 33.951 -34.121 36.607 1.00 53.03 90 PRO A O 1
ATOM 583 N N . VAL A 1 91 ? 32.858 -32.769 35.156 1.00 23.66 91 VAL A N 1
ATOM 584 C CA . VAL A 1 91 ? 33.952 -32.049 34.391 1.00 23.66 91 VAL A CA 1
ATOM 585 C C . VAL A 1 91 ? 34.338 -32.464 32.926 1.00 23.66 91 VAL A C 1
ATOM 587 O O . VAL A 1 91 ? 34.680 -33.603 32.645 1.00 23.66 91 VAL A O 1
ATOM 590 N N . ARG A 1 92 ? 34.333 -31.430 32.046 1.00 25.11 92 ARG A N 1
ATOM 591 C CA . ARG A 1 92 ? 34.952 -31.091 30.715 1.00 25.11 92 ARG A CA 1
ATOM 592 C C . ARG A 1 92 ? 35.899 -32.022 29.878 1.00 25.11 92 ARG A C 1
ATOM 594 O O . ARG A 1 92 ? 36.994 -32.332 30.324 1.00 25.11 92 ARG A O 1
ATOM 601 N N . ALA A 1 93 ? 35.556 -32.135 28.573 1.00 23.80 93 ALA A N 1
ATOM 602 C CA . ALA A 1 93 ? 36.232 -31.625 27.330 1.00 23.80 93 ALA A CA 1
ATOM 603 C C . ALA A 1 93 ? 37.521 -32.216 26.651 1.00 23.80 93 ALA A C 1
ATOM 605 O O . ALA A 1 93 ? 38.415 -32.738 27.305 1.00 23.80 93 ALA A O 1
ATOM 606 N N . ARG A 1 94 ? 37.608 -31.910 25.325 1.00 24.62 94 ARG A N 1
ATOM 607 C CA . ARG A 1 94 ? 38.743 -31.819 24.342 1.00 24.62 94 ARG A CA 1
ATOM 608 C C . ARG A 1 94 ? 39.338 -33.072 23.625 1.00 24.62 94 ARG A C 1
ATOM 610 O O . ARG A 1 94 ? 39.965 -33.898 24.268 1.00 24.62 94 ARG A O 1
ATOM 617 N N . GLU A 1 95 ? 39.267 -33.040 22.271 1.00 24.73 95 GLU A N 1
ATOM 618 C CA . GLU A 1 95 ? 40.367 -33.214 21.259 1.00 24.73 95 GLU A CA 1
ATOM 619 C C . GLU A 1 95 ? 41.150 -34.566 21.134 1.00 24.73 95 GLU A C 1
ATOM 621 O O . GLU A 1 95 ? 41.139 -35.369 22.055 1.00 24.73 95 GLU A O 1
ATOM 626 N N . LEU A 1 96 ? 41.868 -34.944 20.044 1.00 25.61 96 LEU A N 1
ATOM 627 C CA . LEU A 1 96 ? 42.238 -34.333 18.732 1.00 25.61 96 LEU A CA 1
ATOM 628 C C . LEU A 1 96 ? 42.714 -35.412 17.690 1.00 25.61 96 LEU A C 1
ATOM 630 O O . LEU A 1 96 ? 43.051 -36.529 18.073 1.00 25.61 96 LEU A O 1
ATOM 634 N N . SER A 1 97 ? 42.903 -34.992 16.422 1.00 23.88 97 SER A N 1
ATOM 635 C CA . SER A 1 97 ? 43.916 -35.448 15.417 1.00 23.88 97 SER A CA 1
ATOM 636 C C . SER A 1 97 ? 43.654 -36.537 14.335 1.00 23.88 97 SER A C 1
ATOM 638 O O . SER A 1 97 ? 43.386 -37.703 14.603 1.00 23.88 97 SER A O 1
ATOM 640 N N . ARG A 1 98 ? 43.913 -36.099 13.081 1.00 29.72 98 ARG A N 1
ATOM 641 C CA . ARG A 1 98 ? 44.218 -36.788 11.785 1.00 29.72 98 ARG A CA 1
ATOM 642 C C . ARG A 1 98 ? 45.659 -37.408 11.782 1.00 29.72 98 ARG A C 1
ATOM 644 O O . ARG A 1 98 ? 46.289 -37.263 12.832 1.00 29.72 98 ARG A O 1
ATOM 651 N N . PRO A 1 99 ? 46.263 -38.038 10.717 1.00 38.94 99 PRO A N 1
ATOM 652 C CA . PRO A 1 99 ? 46.077 -37.943 9.235 1.00 38.94 99 PRO A CA 1
ATOM 653 C C . PRO A 1 99 ? 46.145 -39.328 8.489 1.00 38.94 99 PRO A C 1
ATOM 655 O O . PRO A 1 99 ? 45.829 -40.324 9.127 1.00 38.94 99 PRO A O 1
ATOM 658 N N . SER A 1 100 ? 46.476 -39.544 7.190 1.00 27.11 100 SER A N 1
ATOM 659 C CA . SER A 1 100 ? 47.022 -38.721 6.073 1.00 27.11 100 SER A CA 1
ATOM 660 C C . SER A 1 100 ? 46.704 -39.251 4.646 1.00 27.11 100 SER A C 1
ATOM 662 O O . SER A 1 100 ? 46.419 -40.428 4.450 1.00 27.11 100 SER A O 1
ATOM 664 N N . THR A 1 101 ? 46.883 -38.375 3.647 1.00 28.03 101 THR A N 1
ATOM 665 C CA . THR A 1 101 ? 47.065 -38.587 2.179 1.00 28.03 101 THR A CA 1
ATOM 666 C C . THR A 1 101 ? 48.456 -39.217 1.836 1.00 28.03 101 THR A C 1
ATOM 668 O O . THR A 1 101 ? 49.217 -39.373 2.799 1.00 28.03 101 THR A O 1
ATOM 671 N N . PRO A 1 102 ? 48.859 -39.605 0.575 1.00 36.09 102 PRO A N 1
ATOM 672 C CA . PRO A 1 102 ? 48.529 -38.967 -0.729 1.00 36.09 102 PRO A CA 1
ATOM 673 C C . PRO A 1 102 ? 48.468 -39.793 -2.063 1.00 36.09 102 PRO A C 1
ATOM 675 O O . PRO A 1 102 ? 48.920 -40.927 -2.162 1.00 36.09 102 PRO A O 1
ATOM 678 N N . THR A 1 103 ? 47.999 -39.106 -3.126 1.00 24.73 103 THR A N 1
ATOM 679 C CA . THR A 1 103 ? 48.315 -39.239 -4.585 1.00 24.73 103 THR A CA 1
ATOM 680 C C . THR A 1 103 ? 48.242 -40.594 -5.318 1.00 24.73 103 THR A C 1
ATOM 682 O O . THR A 1 103 ? 49.127 -41.433 -5.162 1.00 24.73 103 THR A O 1
ATOM 685 N N . SER A 1 104 ? 47.386 -40.700 -6.352 1.00 23.38 104 SER A N 1
ATOM 686 C CA . SER A 1 104 ? 47.795 -40.524 -7.778 1.00 23.38 104 SER A CA 1
ATOM 687 C C . SER A 1 104 ? 46.655 -40.752 -8.807 1.00 23.38 104 SER A C 1
ATOM 689 O O . SER A 1 104 ? 45.686 -41.454 -8.545 1.00 23.38 104 SER A O 1
ATOM 691 N N . VAL A 1 105 ? 46.797 -40.123 -9.981 1.00 25.86 105 VAL A N 1
ATOM 692 C CA . VAL A 1 105 ? 45.967 -40.181 -11.222 1.00 25.86 105 VAL A CA 1
ATOM 693 C C . VAL A 1 105 ? 46.749 -41.095 -12.228 1.00 25.86 105 VAL A C 1
ATOM 695 O O . VAL A 1 105 ? 47.956 -41.212 -11.986 1.00 25.86 105 VAL A O 1
ATOM 698 N N . PRO A 1 106 ? 46.223 -41.722 -13.331 1.00 40.22 106 PRO A N 1
ATOM 699 C CA . PRO A 1 106 ? 45.082 -41.269 -14.151 1.00 40.22 106 PRO A CA 1
ATOM 700 C C . PRO A 1 106 ? 44.211 -42.275 -14.984 1.00 40.22 106 PRO A C 1
ATOM 702 O O . PRO A 1 106 ? 44.637 -43.353 -15.384 1.00 40.22 106 PRO A O 1
ATOM 705 N N . SER A 1 107 ? 43.058 -41.764 -15.452 1.00 24.97 107 SER A N 1
ATOM 706 C CA . SER A 1 107 ? 42.464 -41.913 -16.814 1.00 24.97 107 SER A CA 1
ATOM 707 C C . SER A 1 107 ? 41.935 -43.248 -17.406 1.00 24.97 107 SER A C 1
ATOM 709 O O . SER A 1 107 ? 42.586 -44.285 -17.369 1.00 24.97 107 SER A O 1
ATOM 711 N N . SER A 1 108 ? 40.874 -43.083 -18.224 1.00 25.50 108 SER A N 1
ATOM 712 C CA . SER A 1 108 ? 40.478 -43.868 -19.425 1.00 25.50 108 SER A CA 1
ATOM 713 C C . SER A 1 108 ? 39.747 -45.224 -19.248 1.00 25.50 108 SER A C 1
ATOM 715 O O . SER A 1 108 ? 40.034 -45.960 -18.317 1.00 25.50 108 SER A O 1
ATOM 717 N N . SER A 1 109 ? 38.834 -45.666 -20.141 1.00 24.62 109 SER A N 1
ATOM 718 C CA . SER A 1 109 ? 37.976 -44.951 -21.124 1.00 24.62 109 SER A CA 1
ATOM 719 C C . SER A 1 109 ? 36.915 -45.878 -21.777 1.00 24.62 109 SER A C 1
ATOM 721 O O . SER A 1 109 ? 37.147 -47.077 -21.877 1.00 24.62 109 SER A O 1
ATOM 723 N N . ARG A 1 110 ? 35.867 -45.266 -22.365 1.00 24.73 110 ARG A N 1
ATOM 724 C CA . ARG A 1 110 ? 34.991 -45.738 -23.476 1.00 24.73 110 ARG A CA 1
ATOM 725 C C . ARG A 1 110 ? 33.895 -46.814 -23.258 1.00 24.73 110 ARG A C 1
ATOM 727 O O . ARG A 1 110 ? 34.131 -47.934 -22.827 1.00 24.73 110 ARG A O 1
ATOM 734 N N . SER A 1 111 ? 32.713 -46.415 -23.743 1.00 28.38 111 SER A N 1
ATOM 735 C CA . SER A 1 111 ? 31.455 -47.090 -24.147 1.00 28.38 111 SER A CA 1
ATOM 736 C C . SER A 1 111 ? 31.639 -48.122 -25.309 1.00 28.38 111 SER A C 1
ATOM 738 O O . SER A 1 111 ? 32.800 -48.321 -25.680 1.00 28.38 111 SER A O 1
ATOM 740 N N . PRO A 1 112 ? 30.600 -48.722 -25.985 1.00 50.16 112 PRO A N 1
ATOM 741 C CA . PRO A 1 112 ? 29.130 -48.467 -25.961 1.00 50.16 112 PRO A CA 1
ATOM 742 C C . PRO A 1 112 ? 28.141 -49.682 -26.144 1.00 50.16 112 PRO A C 1
ATOM 744 O O . PRO A 1 112 ? 28.557 -50.813 -26.369 1.00 50.16 112 PRO A O 1
ATOM 747 N N . ALA A 1 113 ? 26.827 -49.359 -26.206 1.00 27.27 113 ALA A N 1
ATOM 748 C CA . ALA A 1 113 ? 25.804 -49.804 -27.203 1.00 27.27 113 ALA A CA 1
ATOM 749 C C . ALA A 1 113 ? 24.716 -50.891 -26.913 1.00 27.27 113 ALA A C 1
ATOM 751 O O . ALA A 1 113 ? 25.019 -52.067 -26.739 1.00 27.27 113 ALA A O 1
ATOM 752 N N . GLY A 1 114 ? 23.441 -50.496 -27.145 1.00 27.05 114 GLY A N 1
ATOM 753 C CA . GLY A 1 114 ? 22.325 -51.303 -27.713 1.00 27.05 114 GLY A CA 1
ATOM 754 C C . GLY A 1 114 ? 21.276 -51.915 -26.749 1.00 27.05 114 GLY A C 1
ATOM 755 O O . GLY A 1 114 ? 21.633 -52.272 -25.636 1.00 27.05 114 GLY A O 1
ATOM 756 N N . ALA A 1 115 ? 19.992 -52.138 -27.116 1.00 28.78 115 ALA A N 1
ATOM 757 C CA . ALA A 1 115 ? 19.186 -51.757 -28.307 1.00 28.78 115 ALA A CA 1
ATOM 758 C C . ALA A 1 115 ? 17.664 -52.125 -28.150 1.00 28.78 115 ALA A C 1
ATOM 760 O O . ALA A 1 115 ? 17.338 -52.890 -27.248 1.00 28.78 115 ALA A O 1
ATOM 761 N N . ALA A 1 116 ? 16.805 -51.716 -29.121 1.00 29.61 116 ALA A N 1
ATOM 762 C CA . ALA A 1 116 ? 15.454 -52.256 -29.490 1.00 29.61 116 ALA A CA 1
ATOM 763 C C . ALA A 1 116 ? 14.192 -51.837 -28.655 1.00 29.61 116 ALA A C 1
ATOM 765 O O . ALA A 1 116 ? 14.311 -51.670 -27.451 1.00 29.61 116 ALA A O 1
ATOM 766 N N . THR A 1 117 ? 12.945 -51.674 -29.179 1.00 27.66 117 THR A N 1
ATOM 767 C CA . THR A 1 117 ? 12.383 -51.682 -30.575 1.00 27.66 117 THR A CA 1
ATOM 768 C C . THR A 1 117 ? 10.957 -51.061 -30.721 1.00 27.66 117 THR A C 1
ATOM 770 O O . THR A 1 117 ? 10.036 -51.505 -30.049 1.00 27.66 117 THR A O 1
ATOM 773 N N . SER A 1 118 ? 10.786 -50.144 -31.693 1.00 30.27 118 SER A N 1
ATOM 774 C CA . SER A 1 118 ? 9.674 -49.916 -32.674 1.00 30.27 118 SER A CA 1
ATOM 775 C C . SER A 1 118 ? 8.183 -50.299 -32.447 1.00 30.27 118 SER A C 1
ATOM 777 O O . SER A 1 118 ? 7.880 -51.477 -32.256 1.00 30.27 118 SER A O 1
ATOM 779 N N . ASN A 1 119 ? 7.255 -49.386 -32.823 1.00 28.27 119 ASN A N 1
ATOM 780 C CA . ASN A 1 119 ? 6.313 -49.559 -33.970 1.00 28.27 119 ASN A CA 1
ATOM 781 C C . ASN A 1 119 ? 5.494 -48.284 -34.343 1.00 28.27 119 ASN A C 1
ATOM 783 O O . ASN A 1 119 ? 5.296 -47.419 -33.501 1.00 28.27 119 ASN A O 1
ATOM 787 N N . ALA A 1 120 ? 5.007 -48.197 -35.597 1.00 29.00 120 ALA A N 1
ATOM 788 C CA . ALA A 1 120 ? 4.160 -47.122 -36.178 1.00 29.00 120 ALA A CA 1
ATOM 789 C C . ALA A 1 120 ? 3.191 -47.692 -37.258 1.00 29.00 120 ALA A C 1
ATOM 791 O O . ALA A 1 120 ? 3.339 -48.872 -37.601 1.00 29.00 120 ALA A O 1
ATOM 792 N N . PRO A 1 121 ? 2.179 -46.935 -37.755 1.00 51.81 121 PRO A N 1
ATOM 793 C CA . PRO A 1 121 ? 2.266 -46.280 -39.095 1.00 51.81 121 PRO A CA 1
ATOM 794 C C . PRO A 1 121 ? 1.529 -44.900 -39.201 1.00 51.81 121 PRO A C 1
ATOM 796 O O . PRO A 1 121 ? 0.618 -44.651 -38.422 1.00 51.81 121 PRO A O 1
ATOM 799 N N . SER A 1 122 ? 2.013 -43.897 -39.966 1.00 33.88 122 SER A N 1
ATOM 800 C CA . SER A 1 122 ? 1.717 -43.526 -41.394 1.00 33.88 122 SER A CA 1
ATOM 801 C C . SER A 1 122 ? 0.279 -43.001 -41.662 1.00 33.88 122 SER A C 1
ATOM 803 O O . SER A 1 122 ? -0.657 -43.496 -41.047 1.00 33.88 122 SER A O 1
ATOM 805 N N . ASP A 1 123 ? -0.027 -41.989 -42.499 1.00 32.66 123 ASP A N 1
ATOM 806 C CA . ASP A 1 123 ? 0.663 -41.152 -43.525 1.00 32.66 123 ASP A CA 1
ATOM 807 C C . ASP A 1 123 ? 0.058 -39.708 -43.501 1.00 32.66 123 ASP A C 1
ATOM 809 O O . ASP A 1 123 ? -0.993 -39.526 -42.895 1.00 32.66 123 ASP A O 1
ATOM 813 N N . GLY A 1 124 ? 0.546 -38.629 -44.145 1.00 28.41 124 GLY A N 1
ATOM 814 C CA . GLY A 1 124 ? 1.735 -38.370 -44.982 1.00 28.41 124 GLY A CA 1
ATOM 815 C C . GLY A 1 124 ? 1.541 -37.146 -45.926 1.00 28.41 124 GLY A C 1
ATOM 816 O O . GLY A 1 124 ? 0.440 -36.916 -46.417 1.00 28.41 124 GLY A O 1
ATOM 817 N N . GLY A 1 125 ? 2.597 -36.366 -46.219 1.00 25.31 125 GLY A N 1
ATOM 818 C CA . GLY A 1 125 ? 2.576 -35.205 -47.146 1.00 25.31 125 GLY A CA 1
ATOM 819 C C . GLY A 1 125 ? 3.918 -34.443 -47.174 1.00 25.31 125 GLY A C 1
ATOM 820 O O . GLY A 1 125 ? 4.602 -34.428 -46.157 1.00 25.31 125 GLY A O 1
ATOM 821 N N . ALA A 1 126 ? 4.363 -33.882 -48.317 1.00 32.12 126 ALA A N 1
ATOM 822 C CA . ALA A 1 126 ? 5.751 -33.386 -48.452 1.00 32.12 126 ALA A CA 1
ATOM 823 C C . ALA A 1 126 ? 6.028 -32.331 -49.556 1.00 32.12 126 ALA A C 1
ATOM 825 O O . ALA A 1 126 ? 5.551 -32.474 -50.681 1.00 32.12 126 ALA A O 1
ATOM 826 N N . SER A 1 127 ? 6.910 -31.360 -49.255 1.00 29.80 127 SER A N 1
ATOM 827 C CA . SER A 1 127 ? 7.746 -30.548 -50.180 1.00 29.80 127 SER A CA 1
ATOM 828 C C . SER A 1 127 ? 8.661 -29.626 -49.336 1.00 29.80 127 SER A C 1
ATOM 830 O O . SER A 1 127 ? 8.113 -28.836 -48.586 1.00 29.80 127 SER A O 1
ATOM 832 N N . ALA A 1 128 ? 10.003 -29.642 -49.261 1.00 33.28 128 ALA A N 1
ATOM 833 C CA . ALA A 1 128 ? 11.143 -30.136 -50.055 1.00 33.28 128 ALA A CA 1
ATOM 834 C C . ALA A 1 128 ? 11.812 -29.114 -51.017 1.00 33.28 128 ALA A C 1
ATOM 836 O O . ALA A 1 128 ? 11.226 -28.777 -52.043 1.00 33.28 128 ALA A O 1
ATOM 837 N N . ARG A 1 129 ? 13.117 -28.837 -50.756 1.00 30.39 129 ARG A N 1
ATOM 838 C CA . ARG A 1 129 ? 14.182 -28.148 -51.562 1.00 30.39 129 ARG A CA 1
ATOM 839 C C . ARG A 1 129 ? 14.488 -26.686 -51.179 1.00 30.39 129 ARG A C 1
ATOM 841 O O . ARG A 1 129 ? 13.567 -25.941 -50.900 1.00 30.39 129 ARG A O 1
ATOM 848 N N . THR A 1 130 ? 15.740 -26.200 -51.222 1.00 26.11 130 THR A N 1
ATOM 849 C CA . THR A 1 130 ? 17.064 -26.859 -51.395 1.00 26.11 130 THR A CA 1
ATOM 850 C C . THR A 1 130 ? 18.177 -25.934 -50.870 1.00 26.11 130 THR A C 1
ATOM 852 O O . THR A 1 130 ? 18.126 -24.733 -51.102 1.00 26.11 130 THR A O 1
ATOM 855 N N . ALA A 1 131 ? 19.209 -26.494 -50.228 1.00 29.34 131 ALA A N 1
ATOM 856 C CA . ALA A 1 131 ? 20.385 -25.750 -49.763 1.00 29.34 131 ALA A CA 1
ATOM 857 C C . ALA A 1 131 ? 21.419 -25.468 -50.875 1.00 29.34 131 ALA A C 1
ATOM 859 O O . ALA A 1 131 ? 21.509 -26.208 -51.857 1.00 29.34 131 ALA A O 1
ATOM 860 N N . CYS A 1 132 ? 22.269 -24.459 -50.665 1.00 24.22 132 CYS A N 1
ATOM 861 C CA . CYS A 1 132 ? 23.512 -24.257 -51.411 1.00 24.22 132 CYS A CA 1
ATOM 862 C C . CYS A 1 132 ? 24.596 -23.714 -50.462 1.00 24.22 132 CYS A C 1
ATOM 864 O O . CYS A 1 132 ? 24.276 -22.963 -49.547 1.00 24.22 132 CYS A O 1
ATOM 866 N N . ALA A 1 133 ? 25.860 -24.103 -50.652 1.00 30.09 133 ALA A N 1
ATOM 867 C CA . ALA A 1 133 ? 26.955 -23.765 -49.740 1.00 30.09 133 ALA A CA 1
ATOM 868 C C . ALA A 1 133 ? 28.269 -23.510 -50.492 1.00 30.09 133 ALA A C 1
ATOM 870 O O . ALA A 1 133 ? 28.552 -24.168 -51.495 1.00 30.09 133 ALA A O 1
ATOM 871 N N . SER A 1 134 ? 29.109 -22.615 -49.965 1.00 28.02 134 SER A N 1
ATOM 872 C CA . SER A 1 134 ? 30.498 -22.438 -50.406 1.00 28.02 134 SER A CA 1
ATOM 873 C C . SER A 1 134 ? 31.354 -21.816 -49.302 1.00 28.02 134 SER A C 1
ATOM 875 O O . SER A 1 134 ? 31.037 -20.731 -48.823 1.00 28.02 134 SER A O 1
ATOM 877 N N . ALA A 1 135 ? 32.452 -22.477 -48.934 1.00 31.62 135 ALA A N 1
ATOM 878 C CA . ALA A 1 135 ? 33.442 -21.957 -47.991 1.00 31.62 135 ALA A CA 1
ATOM 879 C C . ALA A 1 135 ? 34.602 -21.242 -48.713 1.00 31.62 135 ALA A C 1
ATOM 881 O O . ALA A 1 135 ? 34.917 -21.561 -49.861 1.00 31.62 135 ALA A O 1
ATOM 882 N N . GLY A 1 136 ? 35.285 -20.334 -48.012 1.00 25.62 136 GLY A N 1
ATOM 883 C CA . GLY A 1 136 ? 36.533 -19.695 -48.444 1.00 25.62 136 GLY A CA 1
ATOM 884 C C . GLY A 1 136 ? 37.259 -19.082 -47.244 1.00 25.62 136 GLY A C 1
ATOM 885 O O . GLY A 1 136 ? 36.612 -18.508 -46.375 1.00 25.62 136 GLY A O 1
ATOM 886 N N . SER A 1 137 ? 38.583 -19.241 -47.147 1.00 29.25 137 SER A N 1
ATOM 887 C CA . SER A 1 137 ? 39.337 -18.970 -45.908 1.00 29.25 137 SER A CA 1
ATOM 888 C C . SER A 1 137 ? 40.604 -18.139 -46.136 1.00 29.25 137 SER A C 1
ATOM 890 O O . SER A 1 137 ? 41.368 -18.479 -47.033 1.00 29.25 137 SER A O 1
ATOM 892 N N . ALA A 1 138 ? 40.862 -17.182 -45.225 1.00 29.17 138 ALA A N 1
ATOM 893 C CA . ALA A 1 138 ? 42.148 -16.505 -44.931 1.00 29.17 138 ALA A CA 1
ATOM 894 C C . ALA A 1 138 ? 42.817 -15.699 -46.095 1.00 29.17 138 ALA A C 1
ATOM 896 O O . ALA A 1 138 ? 42.721 -16.067 -47.254 1.00 29.17 138 ALA A O 1
ATOM 897 N N . ALA A 1 139 ? 43.555 -14.593 -45.906 1.00 26.77 139 ALA A N 1
ATOM 898 C CA . ALA A 1 139 ? 44.462 -14.246 -44.811 1.00 26.77 139 ALA A CA 1
ATOM 899 C C . ALA A 1 139 ? 44.996 -12.779 -44.878 1.00 26.77 139 ALA A C 1
ATOM 901 O O . ALA A 1 139 ? 45.326 -12.302 -45.956 1.00 26.77 139 ALA A O 1
ATOM 902 N N . TRP A 1 140 ? 45.239 -12.177 -43.701 1.00 23.20 140 TRP A N 1
ATOM 903 C CA . TRP A 1 140 ? 46.445 -11.402 -43.303 1.00 23.20 140 TRP A CA 1
ATOM 904 C C . TRP A 1 140 ? 46.789 -9.986 -43.879 1.00 23.20 140 TRP A C 1
ATOM 906 O O . TRP A 1 140 ? 47.198 -9.841 -45.024 1.00 23.20 140 TRP A O 1
ATOM 916 N N . TRP A 1 141 ? 46.872 -9.020 -42.934 1.00 22.97 141 TRP A N 1
ATOM 917 C CA . TRP A 1 141 ? 47.845 -7.896 -42.780 1.00 22.97 141 TRP A CA 1
ATOM 918 C C . TRP A 1 141 ? 47.609 -6.478 -43.388 1.00 22.97 141 TRP A C 1
ATOM 920 O O . TRP A 1 141 ? 48.057 -6.174 -44.485 1.00 22.97 141 TRP A O 1
ATOM 930 N N . CYS A 1 142 ? 47.086 -5.586 -42.525 1.00 22.59 142 CYS A N 1
ATOM 931 C CA . CYS A 1 142 ? 47.648 -4.290 -42.050 1.00 22.59 142 CYS A CA 1
ATOM 932 C C . CYS A 1 142 ? 47.999 -3.081 -42.973 1.00 22.59 142 CYS A C 1
ATOM 934 O O . CYS A 1 142 ? 48.627 -3.213 -44.017 1.00 22.59 142 CYS A O 1
ATOM 936 N N . THR A 1 143 ? 47.825 -1.882 -42.374 1.00 26.05 143 THR A N 1
ATOM 937 C CA . THR A 1 143 ? 48.349 -0.513 -42.679 1.00 26.05 143 THR A CA 1
ATOM 938 C C . THR A 1 143 ? 47.545 0.456 -43.579 1.00 26.05 143 THR A C 1
ATOM 940 O O . THR A 1 143 ? 46.934 0.070 -44.568 1.00 26.05 143 THR A O 1
ATOM 943 N N . GLU A 1 144 ? 47.549 1.738 -43.170 1.00 31.92 144 GLU A N 1
ATOM 944 C CA . GLU A 1 144 ? 46.821 2.919 -43.703 1.00 31.92 144 GLU A CA 1
ATOM 945 C C . GLU A 1 144 ? 47.777 3.853 -44.521 1.00 31.92 144 GLU A C 1
ATOM 947 O O . GLU A 1 144 ? 48.888 3.417 -44.836 1.00 31.92 144 GLU A O 1
ATOM 952 N N . PRO A 1 145 ? 47.520 5.170 -44.759 1.00 61.25 145 PRO A N 1
ATOM 953 C CA . PRO A 1 145 ? 46.291 5.913 -45.122 1.00 61.25 145 PRO A CA 1
ATOM 954 C C . PRO A 1 145 ? 46.505 6.855 -46.349 1.00 61.25 145 PRO A C 1
ATOM 956 O O . PRO A 1 145 ? 47.632 7.061 -46.798 1.00 61.25 145 PRO A O 1
ATOM 959 N N . SER A 1 146 ? 45.456 7.523 -46.868 1.00 29.83 146 SER A N 1
ATOM 960 C CA . SER A 1 146 ? 45.552 8.745 -47.720 1.00 29.83 146 SER A CA 1
ATOM 961 C C . SER A 1 146 ? 44.207 9.496 -47.834 1.00 29.83 146 SER A C 1
ATOM 963 O O . SER A 1 146 ? 43.158 8.867 -47.761 1.00 29.83 146 SER A O 1
ATOM 965 N N . ALA A 1 147 ? 44.224 10.819 -48.067 1.00 29.58 147 ALA A N 1
ATOM 966 C CA . ALA A 1 147 ? 43.038 11.701 -48.152 1.00 29.58 147 ALA A CA 1
ATOM 967 C C . ALA A 1 147 ? 43.036 12.611 -49.410 1.00 29.58 147 ALA A C 1
ATOM 969 O O . ALA A 1 147 ? 44.071 12.703 -50.063 1.00 29.58 147 ALA A O 1
ATOM 970 N N . TRP A 1 148 ? 41.910 13.297 -49.710 1.00 25.45 148 TRP A N 1
ATOM 971 C CA . TRP A 1 148 ? 41.705 14.493 -50.590 1.00 25.45 148 TRP A CA 1
ATOM 972 C C . TRP A 1 148 ? 40.176 14.775 -50.711 1.00 25.45 148 TRP A C 1
ATOM 974 O O . TRP A 1 148 ? 39.415 13.822 -50.612 1.00 25.45 148 TRP A O 1
ATOM 984 N N . THR A 1 149 ? 39.596 15.971 -50.947 1.00 26.39 149 THR A N 1
ATOM 985 C CA . THR A 1 149 ? 40.041 17.395 -50.972 1.00 26.39 149 THR A CA 1
ATOM 986 C C . THR A 1 149 ? 38.811 18.334 -50.865 1.00 26.39 149 THR A C 1
ATOM 988 O O . THR A 1 149 ? 37.709 17.930 -51.219 1.00 26.39 149 THR A O 1
ATOM 991 N N . CYS A 1 150 ? 38.986 19.595 -50.436 1.00 24.44 150 CYS A N 1
ATOM 992 C CA . CYS A 1 150 ? 37.899 20.572 -50.185 1.00 24.44 150 CYS A CA 1
ATOM 993 C C . CYS A 1 150 ? 37.455 21.410 -51.416 1.00 24.44 150 CYS A C 1
ATOM 995 O O . CYS A 1 150 ? 38.148 21.440 -52.434 1.00 24.44 150 CYS A O 1
ATOM 997 N N . SER A 1 151 ? 36.360 22.189 -51.300 1.00 22.84 151 SER A N 1
ATOM 998 C CA . SER A 1 151 ? 36.015 23.330 -52.192 1.00 22.84 151 SER A CA 1
ATOM 999 C C . SER A 1 151 ? 35.060 24.361 -51.542 1.00 22.84 151 SER A C 1
ATOM 1001 O O . SER A 1 151 ? 34.210 23.983 -50.746 1.00 22.84 151 SER A O 1
ATOM 1003 N N . CYS A 1 152 ? 35.243 25.657 -51.857 1.00 26.73 152 CYS A N 1
ATOM 1004 C CA . CYS A 1 152 ? 34.534 26.879 -51.376 1.00 26.73 152 CYS A CA 1
ATOM 1005 C C . CYS A 1 152 ? 35.106 28.114 -52.158 1.00 26.73 152 CYS A C 1
ATOM 1007 O O . CYS A 1 152 ? 36.065 27.880 -52.906 1.00 26.73 152 CYS A O 1
ATOM 1009 N N . PRO A 1 153 ? 34.718 29.414 -51.994 1.00 58.94 153 PRO A N 1
ATOM 1010 C CA . PRO A 1 153 ? 33.520 30.087 -51.442 1.00 58.94 153 PRO A CA 1
ATOM 1011 C C . PRO A 1 153 ? 32.681 30.723 -52.605 1.00 58.94 153 PRO A C 1
ATOM 1013 O O . PRO A 1 153 ? 32.553 29.977 -53.578 1.00 58.94 153 PRO A O 1
ATOM 1016 N N . PRO A 1 154 ? 32.077 31.962 -52.637 1.00 44.03 154 PRO A N 1
ATOM 1017 C CA . PRO A 1 154 ? 32.322 33.292 -51.991 1.00 44.03 154 PRO A CA 1
ATOM 1018 C C . PRO A 1 154 ? 31.186 33.725 -51.008 1.00 44.03 154 PRO A C 1
ATOM 1020 O O . PRO A 1 154 ? 30.283 32.932 -50.785 1.00 44.03 154 PRO A O 1
ATOM 1023 N N . ALA A 1 155 ? 31.128 34.860 -50.276 1.00 33.62 155 ALA A N 1
ATOM 1024 C CA . ALA A 1 155 ? 31.711 36.232 -50.257 1.00 33.62 155 ALA A CA 1
ATOM 1025 C C . ALA A 1 155 ? 30.975 37.329 -51.095 1.00 33.62 155 ALA A C 1
ATOM 1027 O O . ALA A 1 155 ? 30.697 37.108 -52.267 1.00 33.62 155 ALA A O 1
ATOM 1028 N N . GLY A 1 156 ? 30.676 38.552 -50.603 1.00 28.92 156 GLY A N 1
ATOM 1029 C CA . GLY A 1 156 ? 30.800 39.145 -49.249 1.00 28.92 156 GLY A CA 1
ATOM 1030 C C . GLY A 1 156 ? 30.625 40.696 -49.212 1.00 28.92 156 GLY A C 1
ATOM 1031 O O . GLY A 1 156 ? 30.391 41.301 -50.255 1.00 28.92 156 GLY A O 1
ATOM 1032 N N . ALA A 1 157 ? 30.851 41.319 -48.034 1.00 28.67 157 ALA A N 1
ATOM 1033 C CA . ALA A 1 157 ? 30.936 42.780 -47.732 1.00 28.67 157 ALA A CA 1
ATOM 1034 C C . ALA A 1 157 ? 29.601 43.588 -47.587 1.00 28.67 157 ALA A C 1
ATOM 1036 O O . ALA A 1 157 ? 28.595 43.208 -48.168 1.00 28.67 157 ALA A O 1
ATOM 1037 N N . ALA A 1 158 ? 29.513 44.706 -46.829 1.00 28.66 158 ALA A N 1
ATOM 1038 C CA . ALA A 1 158 ? 30.564 45.487 -46.141 1.00 28.66 158 ALA A CA 1
ATOM 1039 C C . ALA A 1 158 ? 30.089 46.320 -44.908 1.00 28.66 158 ALA A C 1
ATOM 1041 O O . ALA A 1 158 ? 29.045 46.954 -44.979 1.00 28.66 158 ALA A O 1
ATOM 1042 N N . SER A 1 159 ? 30.962 46.434 -43.886 1.00 26.53 159 SER A N 1
ATOM 1043 C CA . SER A 1 159 ? 31.212 47.573 -42.948 1.00 26.53 159 SER A CA 1
ATOM 1044 C C . SER A 1 159 ? 30.088 48.263 -42.132 1.00 26.53 159 SER A C 1
ATOM 1046 O O . SER A 1 159 ? 29.016 48.510 -42.657 1.00 26.53 159 SER A O 1
ATOM 1048 N N . CYS A 1 160 ? 30.314 48.883 -40.958 1.00 22.23 160 CYS A N 1
ATOM 1049 C CA . CYS A 1 160 ? 31.195 48.687 -39.776 1.00 22.23 160 CYS A CA 1
ATOM 1050 C C . CYS A 1 160 ? 31.277 50.014 -38.977 1.00 22.23 160 CYS A C 1
ATOM 1052 O O . CYS A 1 160 ? 31.840 50.980 -39.490 1.00 22.23 160 CYS A O 1
ATOM 1054 N N . SER A 1 161 ? 30.868 50.040 -37.702 1.00 24.64 161 SER A N 1
ATOM 1055 C CA . SER A 1 161 ? 31.399 50.987 -36.696 1.00 24.64 161 SER A CA 1
ATOM 1056 C C . SER A 1 161 ? 31.052 50.530 -35.275 1.00 24.64 161 SER A C 1
ATOM 1058 O O . SER A 1 161 ? 29.873 50.434 -34.945 1.00 24.64 161 SER A O 1
ATOM 1060 N N . CYS A 1 162 ? 32.056 50.277 -34.433 1.00 25.03 162 CYS A N 1
ATOM 1061 C CA . CYS A 1 162 ? 31.866 49.821 -33.051 1.00 25.03 162 CYS A CA 1
ATOM 1062 C C . CYS A 1 162 ? 32.063 50.958 -32.035 1.00 25.03 162 CYS A C 1
ATOM 1064 O O . CYS A 1 162 ? 32.809 51.902 -32.298 1.00 25.03 162 CYS A O 1
ATOM 1066 N N . ALA A 1 163 ? 31.489 50.798 -30.841 1.00 24.30 163 ALA A N 1
ATOM 1067 C CA . ALA A 1 163 ? 31.918 51.485 -29.624 1.00 24.30 163 ALA A CA 1
ATOM 1068 C C . ALA A 1 163 ? 32.305 50.438 -28.561 1.00 24.30 163 ALA A C 1
ATOM 1070 O O . ALA A 1 163 ? 31.662 49.402 -28.429 1.00 24.30 163 ALA A O 1
ATOM 1071 N N . SER A 1 164 ? 33.401 50.705 -27.859 1.00 27.47 164 SER A N 1
ATOM 1072 C CA . SER A 1 164 ? 34.156 49.825 -26.949 1.00 27.47 164 SER A CA 1
ATOM 1073 C C . SER A 1 164 ? 34.118 50.399 -25.514 1.00 27.47 164 SER A C 1
ATOM 1075 O O . SER A 1 164 ? 33.821 51.582 -25.381 1.00 27.47 164 SER A O 1
ATOM 1077 N N . TRP A 1 165 ? 34.472 49.745 -24.397 1.00 25.34 165 TRP A N 1
ATOM 1078 C CA . TRP A 1 165 ? 34.952 48.388 -24.042 1.00 25.34 165 TRP A CA 1
ATOM 1079 C C . TRP A 1 165 ? 34.914 48.270 -22.491 1.00 25.34 165 TRP A C 1
ATOM 1081 O O . TRP A 1 165 ? 34.809 49.294 -21.815 1.00 25.34 165 TRP A O 1
ATOM 1091 N N . SER A 1 166 ? 35.052 47.092 -21.865 1.00 25.48 166 SER A N 1
ATOM 1092 C CA . SER A 1 166 ? 36.364 46.557 -21.414 1.00 25.48 166 SER A CA 1
ATOM 1093 C C . SER A 1 166 ? 36.273 45.104 -20.917 1.00 25.48 166 SER A C 1
ATOM 1095 O O . SER A 1 166 ? 35.251 44.713 -20.363 1.00 25.48 166 SER A O 1
ATOM 1097 N N . CYS A 1 167 ? 37.352 44.326 -21.091 1.00 23.56 167 CYS A N 1
ATOM 1098 C CA . CYS A 1 167 ? 37.442 42.885 -20.784 1.00 23.56 167 CYS A CA 1
ATOM 1099 C C . CYS A 1 167 ? 38.854 42.483 -20.293 1.00 23.56 167 CYS A C 1
ATOM 1101 O O . CYS A 1 167 ? 39.816 43.135 -20.695 1.00 23.56 167 CYS A O 1
ATOM 1103 N N . VAL A 1 168 ? 38.972 41.361 -19.559 1.00 24.59 168 VAL A N 1
ATOM 1104 C CA . VAL A 1 168 ? 40.134 40.429 -19.436 1.00 24.59 168 VAL A CA 1
ATOM 1105 C C . VAL A 1 168 ? 39.556 39.083 -18.945 1.00 24.59 168 VAL A C 1
ATOM 1107 O O . VAL A 1 168 ? 38.878 39.105 -17.928 1.00 24.59 168 VAL A O 1
ATOM 1110 N N . ALA A 1 169 ? 39.671 37.892 -19.551 1.00 25.81 169 ALA A N 1
ATOM 1111 C CA . ALA A 1 169 ? 40.247 37.399 -20.815 1.00 25.81 169 ALA A CA 1
ATOM 1112 C C . ALA A 1 169 ? 41.780 37.173 -20.918 1.00 25.81 169 ALA A C 1
ATOM 1114 O O . ALA A 1 169 ? 42.515 38.054 -21.364 1.00 25.81 169 ALA A O 1
ATOM 1115 N N . SER A 1 170 ? 42.234 35.940 -20.633 1.00 24.45 170 SER A N 1
ATOM 1116 C CA . SER A 1 170 ? 43.492 35.328 -21.130 1.00 24.45 170 SER A CA 1
ATOM 1117 C C . SER A 1 170 ? 43.442 33.779 -21.063 1.00 24.45 170 SER A C 1
ATOM 1119 O O . SER A 1 170 ? 42.590 33.229 -20.370 1.00 24.45 170 SER A O 1
ATOM 1121 N N . ALA A 1 171 ? 44.285 33.063 -21.833 1.00 27.30 171 ALA A N 1
ATOM 1122 C CA . ALA A 1 171 ? 44.157 31.611 -22.081 1.00 27.30 171 ALA A CA 1
ATOM 1123 C C . ALA A 1 171 ? 45.496 30.875 -22.379 1.00 27.30 171 ALA A C 1
ATOM 1125 O O . ALA A 1 171 ? 46.503 31.527 -22.643 1.00 27.30 171 ALA A O 1
ATOM 1126 N N . TRP A 1 172 ? 45.443 29.527 -22.343 1.00 31.59 172 TRP A N 1
ATOM 1127 C CA . TRP A 1 172 ? 46.211 28.460 -23.049 1.00 31.59 172 TRP A CA 1
ATOM 1128 C C . TRP A 1 172 ? 47.487 28.809 -23.861 1.00 31.59 172 TRP A C 1
ATOM 1130 O O . TRP A 1 172 ? 47.497 29.790 -24.606 1.00 31.59 172 TRP A O 1
ATOM 1140 N N . PRO A 1 173 ? 48.530 27.934 -23.863 1.00 47.50 173 PRO A N 1
ATOM 1141 C CA . PRO A 1 173 ? 48.737 27.061 -25.047 1.00 47.50 173 PRO A CA 1
ATOM 1142 C C . PRO A 1 173 ? 49.507 25.719 -24.836 1.00 47.50 173 PRO A C 1
ATOM 1144 O O . PRO A 1 173 ? 50.076 25.442 -23.785 1.00 47.50 173 PRO A O 1
ATOM 1147 N N . ALA A 1 174 ? 49.622 24.943 -25.925 1.00 30.30 174 ALA A N 1
ATOM 1148 C CA . ALA A 1 174 ? 50.596 23.858 -26.189 1.00 30.30 174 ALA A CA 1
ATOM 1149 C C . ALA A 1 174 ? 51.180 24.054 -27.632 1.00 30.30 174 ALA A C 1
ATOM 1151 O O . ALA A 1 174 ? 50.789 25.051 -28.250 1.00 30.30 174 ALA A O 1
ATOM 1152 N N . PRO A 1 175 ? 52.033 23.189 -28.255 1.00 59.84 175 PRO A N 1
ATOM 1153 C CA . PRO A 1 175 ? 52.683 21.945 -27.793 1.00 59.84 175 PRO A CA 1
ATOM 1154 C C . PRO A 1 175 ? 54.188 21.763 -28.208 1.00 59.84 175 PRO A C 1
ATOM 1156 O O . PRO A 1 175 ? 54.784 22.604 -28.877 1.00 59.84 175 PRO A O 1
ATOM 1159 N N . SER A 1 176 ? 54.731 20.556 -27.954 1.00 29.83 176 SER A N 1
ATOM 1160 C CA . SER A 1 176 ? 55.832 19.849 -28.676 1.00 29.83 176 SER A CA 1
ATOM 1161 C C . SER A 1 176 ? 57.327 20.145 -28.384 1.00 29.83 176 SER A C 1
ATOM 1163 O O . SER A 1 176 ? 57.752 21.288 -28.254 1.00 29.83 176 SER A O 1
ATOM 1165 N N . GLY A 1 177 ? 58.149 19.074 -28.375 1.00 24.67 177 GLY A N 1
ATOM 1166 C CA . GLY A 1 177 ? 59.626 19.121 -28.445 1.00 24.67 177 GLY A CA 1
ATOM 1167 C C . GLY A 1 177 ? 60.368 18.041 -27.627 1.00 24.67 177 GLY A C 1
ATOM 1168 O O . GLY A 1 177 ? 60.316 18.055 -26.403 1.00 24.67 177 GLY A O 1
ATOM 1169 N N . CYS A 1 178 ? 61.117 17.135 -28.276 1.00 22.30 178 CYS A N 1
ATOM 1170 C CA . CYS A 1 178 ? 61.919 16.086 -27.611 1.00 22.30 178 CYS A CA 1
ATOM 1171 C C . CYS A 1 178 ? 63.437 16.303 -27.774 1.00 22.30 178 CYS A C 1
ATOM 1173 O O . CYS A 1 178 ? 63.893 16.506 -28.898 1.00 22.30 178 CYS A O 1
ATOM 1175 N N . ALA A 1 179 ? 64.229 16.131 -26.704 1.00 23.42 179 ALA A N 1
ATOM 1176 C CA . ALA A 1 179 ? 65.662 15.792 -26.776 1.00 23.42 179 ALA A CA 1
ATOM 1177 C C . ALA A 1 179 ? 66.220 15.310 -25.419 1.00 23.42 179 ALA A C 1
ATOM 1179 O O . ALA A 1 179 ? 65.871 15.851 -24.373 1.00 23.42 179 ALA A O 1
ATOM 1180 N N . CYS A 1 180 ? 67.151 14.350 -25.441 1.00 23.22 180 CYS A N 1
ATOM 1181 C CA . CYS A 1 180 ? 67.941 13.941 -24.271 1.00 23.22 180 CYS A CA 1
ATOM 1182 C C . CYS A 1 180 ? 69.293 14.679 -24.238 1.00 23.22 180 CYS A C 1
ATOM 1184 O O . CYS A 1 180 ? 69.893 14.906 -25.288 1.00 23.22 180 CYS A O 1
ATOM 1186 N N . GLY A 1 181 ? 69.843 14.961 -23.052 1.00 21.89 181 GLY A N 1
ATOM 1187 C CA . GLY A 1 181 ? 71.205 15.495 -22.924 1.00 21.89 181 GLY A CA 1
ATOM 1188 C C . GLY A 1 181 ? 71.665 15.640 -21.474 1.00 21.89 181 GLY A C 1
ATOM 1189 O O . GLY A 1 181 ? 70.930 16.158 -20.642 1.00 21.89 181 GLY A O 1
ATOM 1190 N N . ALA A 1 182 ? 72.882 15.187 -21.164 1.00 23.95 182 ALA A N 1
ATOM 1191 C CA . ALA A 1 182 ? 73.443 15.210 -19.813 1.00 23.95 182 ALA A CA 1
ATOM 1192 C C . ALA A 1 182 ? 74.849 15.838 -19.762 1.00 23.95 182 ALA A C 1
ATOM 1194 O O . ALA A 1 182 ? 75.552 15.887 -20.770 1.00 23.95 182 ALA A O 1
ATOM 1195 N N . ALA A 1 183 ? 75.271 16.151 -18.528 1.00 24.27 183 ALA A N 1
ATOM 1196 C CA . ALA A 1 183 ? 76.653 16.251 -18.029 1.00 24.27 183 ALA A CA 1
ATOM 1197 C C . ALA A 1 183 ? 77.376 17.620 -17.949 1.00 24.27 183 ALA A C 1
ATOM 1199 O O . ALA A 1 183 ? 77.248 18.505 -18.782 1.00 24.27 183 ALA A O 1
ATOM 1200 N N . SER A 1 184 ? 78.257 17.667 -16.934 1.00 23.14 184 SER A N 1
ATOM 1201 C CA . SER A 1 184 ? 79.277 18.669 -16.562 1.00 23.14 184 SER A CA 1
ATOM 1202 C C . SER A 1 184 ? 78.787 20.054 -16.092 1.00 23.14 184 SER A C 1
ATOM 1204 O O . SER A 1 184 ? 78.207 20.785 -16.874 1.00 23.14 184 SER A O 1
ATOM 1206 N N . SER A 1 185 ? 78.970 20.521 -14.843 1.00 27.58 185 SER A N 1
ATOM 1207 C CA . SER A 1 185 ? 80.028 20.388 -13.801 1.00 27.58 185 SER A CA 1
ATOM 1208 C C . SER A 1 185 ? 81.209 21.374 -13.910 1.00 27.58 185 SER A C 1
ATOM 1210 O O . SER A 1 185 ? 81.621 21.693 -15.025 1.00 27.58 185 SER A O 1
ATOM 1212 N N . ARG A 1 186 ? 81.811 21.702 -12.738 1.00 27.62 186 ARG A N 1
ATOM 1213 C CA . ARG A 1 186 ? 83.017 22.544 -12.457 1.00 27.62 186 ARG A CA 1
ATOM 1214 C C . ARG A 1 186 ? 82.731 24.054 -12.237 1.00 27.62 186 ARG A C 1
ATOM 1216 O O . ARG A 1 186 ? 81.864 24.589 -12.906 1.00 27.62 186 ARG A O 1
ATOM 1223 N N . THR A 1 187 ? 83.393 24.794 -11.322 1.00 27.09 187 THR A N 1
ATOM 1224 C CA . THR A 1 187 ? 84.484 24.462 -10.355 1.00 27.09 187 THR A CA 1
ATOM 1225 C C . THR A 1 187 ? 84.639 25.497 -9.210 1.00 27.09 187 THR A C 1
ATOM 1227 O O . THR A 1 187 ? 84.472 26.682 -9.450 1.00 27.09 187 THR A O 1
ATOM 1230 N N . THR A 1 188 ? 85.089 25.029 -8.028 1.00 26.17 188 THR A N 1
ATOM 1231 C CA . THR A 1 188 ? 85.933 25.699 -6.984 1.00 26.17 188 THR A CA 1
ATOM 1232 C C . THR A 1 188 ? 85.614 27.103 -6.419 1.00 26.17 188 THR A C 1
ATOM 1234 O O . THR A 1 188 ? 85.747 28.088 -7.129 1.00 26.17 188 THR A O 1
ATOM 1237 N N . SER A 1 189 ? 85.398 27.158 -5.089 1.00 24.05 189 SER A N 1
ATOM 1238 C CA . SER A 1 189 ? 86.299 27.685 -4.012 1.00 24.05 189 SER A CA 1
ATOM 1239 C C . SER A 1 189 ? 87.087 29.019 -4.172 1.00 24.05 189 SER A C 1
ATOM 1241 O O . SER A 1 189 ? 87.412 29.374 -5.299 1.00 24.05 189 SER A O 1
ATOM 1243 N N . PRO A 1 190 ? 87.588 29.678 -3.082 1.00 46.91 190 PRO A N 1
ATOM 1244 C CA . PRO A 1 190 ? 87.521 29.346 -1.641 1.00 46.91 190 PRO A CA 1
ATOM 1245 C C . PRO A 1 190 ? 87.157 30.509 -0.664 1.00 46.91 190 PRO A C 1
ATOM 1247 O O . PRO A 1 190 ? 87.012 31.671 -1.023 1.00 46.91 190 PRO A O 1
ATOM 1250 N N . SER A 1 191 ? 87.085 30.141 0.619 1.00 33.81 191 SER A N 1
ATOM 1251 C CA . SER A 1 191 ? 86.909 30.939 1.848 1.00 33.81 191 SER A CA 1
ATOM 1252 C C . SER A 1 191 ? 88.060 31.873 2.272 1.00 33.81 191 SER A C 1
ATOM 1254 O O . SER A 1 191 ? 89.223 31.550 2.028 1.00 33.81 191 SER A O 1
ATOM 1256 N N . SER A 1 192 ? 87.760 32.826 3.166 1.00 33.09 192 SER A N 1
ATOM 1257 C CA . SER A 1 192 ? 88.474 33.040 4.452 1.00 33.09 192 SER A CA 1
ATOM 1258 C C . SER A 1 192 ? 87.600 33.912 5.383 1.00 33.09 192 SER A C 1
ATOM 1260 O O . SER A 1 192 ? 86.818 34.714 4.887 1.00 33.09 192 SER A O 1
ATOM 1262 N N . THR A 1 193 ? 87.588 33.822 6.719 1.00 27.17 193 THR A N 1
ATOM 1263 C CA . THR A 1 193 ? 88.242 32.946 7.735 1.00 27.17 193 THR A CA 1
ATOM 1264 C C . THR A 1 193 ? 87.213 32.787 8.903 1.00 27.17 193 THR A C 1
ATOM 1266 O O . THR A 1 193 ? 86.071 33.178 8.696 1.00 27.17 193 THR A O 1
ATOM 1269 N N . ALA A 1 194 ? 87.399 32.285 10.136 1.00 27.81 194 ALA A N 1
ATOM 1270 C CA . ALA A 1 194 ? 88.478 31.747 10.995 1.00 27.81 194 ALA A CA 1
ATOM 1271 C C . ALA A 1 194 ? 87.804 31.079 12.238 1.00 27.81 194 ALA A C 1
ATOM 1273 O O . ALA A 1 194 ? 86.600 31.235 12.403 1.00 27.81 194 ALA A O 1
ATOM 1274 N N . CYS A 1 195 ? 88.456 30.469 13.242 1.00 24.66 195 CYS A N 1
ATOM 1275 C CA . CYS A 1 195 ? 89.645 29.599 13.394 1.00 24.66 195 CYS A CA 1
ATOM 1276 C C . CYS A 1 195 ? 89.788 29.291 14.912 1.00 24.66 195 CYS A C 1
ATOM 1278 O O . CYS A 1 195 ? 89.537 30.180 15.716 1.00 24.66 195 CYS A O 1
ATOM 1280 N N . ALA A 1 196 ? 90.277 28.147 15.402 1.00 30.36 196 ALA A N 1
ATOM 1281 C CA . ALA A 1 196 ? 90.455 26.805 14.833 1.00 30.36 196 ALA A CA 1
ATOM 1282 C C . ALA A 1 196 ? 90.767 25.812 15.987 1.00 30.36 196 ALA A C 1
ATOM 1284 O O . ALA A 1 196 ? 91.407 26.199 16.962 1.00 30.36 196 ALA A O 1
ATOM 1285 N N . GLY A 1 197 ? 90.383 24.535 15.867 1.00 23.30 197 GLY A N 1
ATOM 1286 C CA . GLY A 1 197 ? 90.677 23.475 16.852 1.00 23.30 197 GLY A CA 1
ATOM 1287 C C . GLY A 1 197 ? 90.639 22.084 16.189 1.00 23.30 197 GLY A C 1
ATOM 1288 O O . GLY A 1 197 ? 89.591 21.760 15.634 1.00 23.30 197 GLY A O 1
ATOM 1289 N N . PRO A 1 198 ? 91.737 21.290 16.145 1.00 52.84 198 PRO A N 1
ATOM 1290 C CA . PRO A 1 198 ? 91.858 20.227 15.134 1.00 52.84 198 PRO A CA 1
ATOM 1291 C C . PRO A 1 198 ? 91.856 18.757 15.620 1.00 52.84 198 PRO A C 1
ATOM 1293 O O . PRO A 1 198 ? 92.407 18.417 16.660 1.00 52.84 198 PRO A O 1
ATOM 1296 N N . SER A 1 199 ? 91.366 17.894 14.722 1.00 29.30 199 SER A N 1
ATOM 1297 C CA . SER A 1 199 ? 91.885 16.557 14.353 1.00 29.30 199 SER A CA 1
ATOM 1298 C C . SER A 1 199 ? 92.066 15.433 15.395 1.00 29.30 199 SER A C 1
ATOM 1300 O O . SER A 1 199 ? 93.112 15.284 16.014 1.00 29.30 199 SER A O 1
ATOM 1302 N N . ALA A 1 200 ? 91.077 14.531 15.398 1.00 36.16 200 ALA A N 1
ATOM 1303 C CA . ALA A 1 200 ? 91.176 13.065 15.256 1.00 36.16 200 ALA A CA 1
ATOM 1304 C C . ALA A 1 200 ? 92.507 12.317 15.536 1.00 36.16 200 ALA A C 1
ATOM 1306 O O . ALA A 1 200 ? 93.500 12.553 14.850 1.00 36.16 200 ALA A O 1
ATOM 1307 N N . LEU A 1 201 ? 92.431 11.252 16.361 1.00 26.31 201 LEU A N 1
ATOM 1308 C CA . LEU A 1 201 ? 92.777 9.847 16.017 1.00 26.31 201 LEU A CA 1
ATOM 1309 C C . LEU A 1 201 ? 92.615 8.884 17.228 1.00 26.31 201 LEU A C 1
ATOM 1311 O O . LEU A 1 201 ? 93.043 9.215 18.322 1.00 26.31 201 LEU A O 1
ATOM 1315 N N . VAL A 1 202 ? 92.118 7.659 16.972 1.00 28.03 202 VAL A N 1
ATOM 1316 C CA . VAL A 1 202 ? 92.367 6.390 17.721 1.00 28.03 202 VAL A CA 1
ATOM 1317 C C . VAL A 1 202 ? 91.859 6.213 19.186 1.00 28.03 202 VAL A C 1
ATOM 1319 O O . VAL A 1 202 ? 92.218 6.946 20.091 1.00 28.03 202 VAL A O 1
ATOM 1322 N N . ALA A 1 203 ? 91.146 5.089 19.398 1.00 27.81 203 ALA A N 1
ATOM 1323 C CA . ALA A 1 203 ? 90.973 4.264 20.623 1.00 27.81 203 ALA A CA 1
ATOM 1324 C C . ALA A 1 203 ? 90.311 4.800 21.931 1.00 27.81 203 ALA A C 1
ATOM 1326 O O . ALA A 1 203 ? 90.923 5.480 22.742 1.00 27.81 203 ALA A O 1
ATOM 1327 N N . ALA A 1 204 ? 89.098 4.283 22.186 1.00 28.16 204 ALA A N 1
ATOM 1328 C CA . ALA A 1 204 ? 88.654 3.492 23.358 1.00 28.16 204 ALA A CA 1
ATOM 1329 C C . ALA A 1 204 ? 89.078 3.814 24.825 1.00 28.16 204 ALA A C 1
ATOM 1331 O O . ALA A 1 204 ? 90.227 3.584 25.184 1.00 28.16 204 ALA A O 1
ATOM 1332 N N . SER A 1 205 ? 88.050 4.045 25.676 1.00 37.81 205 SER A N 1
ATOM 1333 C CA . SER A 1 205 ? 87.775 3.407 27.006 1.00 37.81 205 SER A CA 1
ATOM 1334 C C . SER A 1 205 ? 88.805 3.552 28.165 1.00 37.81 205 SER A C 1
ATOM 1336 O O . SER A 1 205 ? 89.948 3.905 27.902 1.00 37.81 205 SER A O 1
ATOM 1338 N N . PRO A 1 206 ? 88.484 3.273 29.464 1.00 54.38 206 PRO A N 1
ATOM 1339 C CA . PRO A 1 206 ? 87.329 2.568 30.076 1.00 54.38 206 PRO A CA 1
ATOM 1340 C C . PRO A 1 206 ? 86.663 3.455 31.199 1.00 54.38 206 PRO A C 1
ATOM 1342 O O . PRO A 1 206 ? 86.789 4.668 31.035 1.00 54.38 206 PRO A O 1
ATOM 1345 N N . PRO A 1 207 ? 85.959 3.019 32.295 1.00 61.59 207 PRO A N 1
ATOM 1346 C CA . PRO A 1 207 ? 85.839 1.724 32.999 1.00 61.59 207 PRO A CA 1
ATOM 1347 C C . PRO A 1 207 ? 84.396 1.144 33.043 1.00 61.59 207 PRO A C 1
ATOM 1349 O O . PRO A 1 207 ? 83.693 1.202 32.042 1.00 61.59 207 PRO A O 1
ATOM 1352 N N . VAL A 1 208 ? 84.000 0.481 34.148 1.00 35.25 208 VAL A N 1
ATOM 1353 C CA . VAL A 1 208 ? 82.857 -0.458 34.268 1.00 35.25 208 VAL A CA 1
ATOM 1354 C C . VAL A 1 208 ? 82.203 -0.391 35.662 1.00 35.25 208 VAL A C 1
ATOM 1356 O O . VAL A 1 208 ? 82.913 -0.265 36.659 1.00 35.25 208 VAL A O 1
ATOM 1359 N N . VAL A 1 209 ? 80.874 -0.577 35.731 1.00 31.28 209 VAL A N 1
ATOM 1360 C CA . VAL A 1 209 ? 80.084 -0.970 36.929 1.00 31.28 209 VAL A CA 1
ATOM 1361 C C . VAL A 1 209 ? 79.059 -2.057 36.501 1.00 31.28 209 VAL A C 1
ATOM 1363 O O . VAL A 1 209 ? 79.034 -2.433 35.331 1.00 31.28 209 VAL A O 1
ATOM 1366 N N . ALA A 1 210 ? 78.270 -2.625 37.421 1.00 33.59 210 ALA A N 1
ATOM 1367 C CA . ALA A 1 210 ? 77.385 -3.789 37.221 1.00 33.59 210 ALA A CA 1
ATOM 1368 C C . ALA A 1 210 ? 76.108 -3.683 38.099 1.00 33.59 210 ALA A C 1
ATOM 1370 O O . ALA A 1 210 ? 76.116 -2.836 38.999 1.00 33.59 210 ALA A O 1
ATOM 1371 N N . PRO A 1 211 ? 75.061 -4.537 37.946 1.00 64.94 211 PRO A N 1
ATOM 1372 C CA . PRO A 1 211 ? 74.879 -5.730 37.085 1.00 64.94 211 PRO A CA 1
ATOM 1373 C C . PRO A 1 211 ? 73.835 -5.470 35.950 1.00 64.94 211 PRO A C 1
ATOM 1375 O O . PRO A 1 211 ? 73.601 -4.307 35.650 1.00 64.94 211 PRO A O 1
ATOM 1378 N N . VAL A 1 212 ? 73.211 -6.405 35.203 1.00 28.67 212 VAL A N 1
ATOM 1379 C CA . VAL A 1 212 ? 73.019 -7.880 35.298 1.00 28.67 212 VAL A CA 1
ATOM 1380 C C . VAL A 1 212 ? 73.119 -8.566 33.903 1.00 28.67 212 VAL A C 1
ATOM 1382 O O . VAL A 1 212 ? 73.716 -8.013 32.986 1.00 28.67 212 VAL A O 1
ATOM 1385 N N . VAL A 1 213 ? 72.605 -9.799 33.756 1.00 29.34 213 VAL A N 1
ATOM 1386 C CA . VAL A 1 213 ? 72.746 -10.750 32.624 1.00 29.34 213 VAL A CA 1
ATOM 1387 C C . VAL A 1 213 ? 71.423 -11.564 32.537 1.00 29.34 213 VAL A C 1
ATOM 1389 O O . VAL A 1 213 ? 70.916 -11.901 33.603 1.00 29.34 213 VAL A O 1
ATOM 1392 N N . ALA A 1 214 ? 70.729 -11.850 31.414 1.00 32.66 214 ALA A N 1
ATOM 1393 C CA . ALA A 1 214 ? 71.055 -12.017 29.970 1.00 32.66 214 ALA A CA 1
ATOM 1394 C C . ALA A 1 214 ? 71.714 -13.397 29.644 1.00 32.66 214 ALA A C 1
ATOM 1396 O O . ALA A 1 214 ? 71.730 -14.239 30.541 1.00 32.66 214 ALA A O 1
ATOM 1397 N N . PRO A 1 215 ? 72.298 -13.702 28.456 1.00 59.00 215 PRO A N 1
ATOM 1398 C CA . PRO A 1 215 ? 72.170 -13.145 27.090 1.00 59.00 215 PRO A CA 1
ATOM 1399 C C . PRO A 1 215 ? 72.119 -14.229 25.955 1.00 59.00 215 PRO A C 1
ATOM 1401 O O . PRO A 1 215 ? 72.202 -15.425 26.221 1.00 59.00 215 PRO A O 1
ATOM 1404 N N . ALA A 1 216 ? 72.097 -13.816 24.671 1.00 36.97 216 ALA A N 1
ATOM 1405 C CA . ALA A 1 216 ? 72.500 -14.627 23.495 1.00 36.97 216 ALA A CA 1
ATOM 1406 C C . ALA A 1 216 ? 72.937 -13.730 22.303 1.00 36.97 216 ALA A C 1
ATOM 1408 O O . ALA A 1 216 ? 72.401 -12.632 22.167 1.00 36.97 216 ALA A O 1
ATOM 1409 N N . VAL A 1 217 ? 73.916 -14.141 21.466 1.00 37.62 217 VAL A N 1
ATOM 1410 C CA . VAL A 1 217 ? 74.508 -13.297 20.385 1.00 37.62 217 VAL A CA 1
ATOM 1411 C C . VAL A 1 217 ? 75.207 -14.115 19.254 1.00 37.62 217 VAL A C 1
ATOM 1413 O O . VAL A 1 217 ? 75.661 -15.226 19.511 1.00 37.62 217 VAL A O 1
ATOM 1416 N N . ILE A 1 218 ? 75.418 -13.483 18.077 1.00 41.06 218 ILE A N 1
ATOM 1417 C CA . ILE A 1 218 ? 76.345 -13.794 16.940 1.00 41.06 218 ILE A CA 1
ATOM 1418 C C . ILE A 1 218 ? 75.837 -14.724 15.810 1.00 41.06 218 ILE A C 1
ATOM 1420 O O . ILE A 1 218 ? 75.210 -15.750 16.042 1.00 41.06 218 ILE A O 1
ATOM 1424 N N . GLY A 1 219 ? 76.207 -14.381 14.563 1.00 42.72 219 GLY A N 1
ATOM 1425 C CA . GLY A 1 219 ? 76.202 -15.268 13.390 1.00 42.72 219 GLY A CA 1
ATOM 1426 C C . GLY A 1 219 ? 77.544 -15.244 12.632 1.00 42.72 219 GLY A C 1
ATOM 1427 O O . GLY A 1 219 ? 78.299 -14.277 12.740 1.00 42.72 219 GLY A O 1
ATOM 1428 N N . GLY A 1 220 ? 77.849 -16.300 11.864 1.00 30.98 220 GLY A N 1
ATOM 1429 C CA . GLY A 1 220 ? 79.073 -16.390 11.054 1.00 30.98 220 GLY A CA 1
ATOM 1430 C C . GLY A 1 220 ? 79.240 -17.701 10.264 1.00 30.98 220 GLY A C 1
ATOM 1431 O O . GLY A 1 220 ? 79.345 -18.767 10.853 1.00 30.98 220 GLY A O 1
ATOM 1432 N N . SER A 1 221 ? 79.315 -17.576 8.934 1.00 30.12 221 SER A N 1
ATOM 1433 C CA . SER A 1 221 ? 79.855 -18.515 7.923 1.00 30.12 221 SER A CA 1
ATOM 1434 C C . SER A 1 221 ? 79.468 -20.014 7.903 1.00 30.12 221 SER A C 1
ATOM 1436 O O . SER A 1 221 ? 80.009 -20.840 8.626 1.00 30.12 221 SER A O 1
ATOM 1438 N N . SER A 1 222 ? 78.713 -20.357 6.849 1.00 30.59 222 SER A N 1
ATOM 1439 C CA . SER A 1 222 ? 78.903 -21.512 5.940 1.00 30.59 222 SER A CA 1
ATOM 1440 C C . SER A 1 222 ? 78.867 -22.976 6.440 1.00 30.59 222 SER A C 1
ATOM 1442 O O . SER A 1 222 ? 79.850 -23.497 6.954 1.00 30.59 222 SER A O 1
ATOM 1444 N N . ALA A 1 223 ? 77.828 -23.673 5.954 1.00 29.31 223 ALA A N 1
ATOM 1445 C CA . ALA A 1 223 ? 77.861 -25.002 5.315 1.00 29.31 223 ALA A CA 1
ATOM 1446 C C . ALA A 1 223 ? 78.033 -26.314 6.129 1.00 29.31 223 ALA A C 1
ATOM 1448 O O . ALA A 1 223 ? 78.879 -26.473 6.998 1.00 29.31 223 ALA A O 1
ATOM 1449 N N . THR A 1 224 ? 77.275 -27.317 5.656 1.00 23.95 224 THR A N 1
ATOM 1450 C CA . THR A 1 224 ? 77.471 -28.783 5.764 1.00 23.95 224 THR A CA 1
ATOM 1451 C C . THR A 1 224 ? 77.491 -29.474 7.139 1.00 23.95 224 THR A C 1
ATOM 1453 O O . THR A 1 224 ? 78.509 -29.523 7.810 1.00 23.95 224 THR A O 1
ATOM 1456 N N . ALA A 1 225 ? 76.392 -30.201 7.390 1.00 22.50 225 ALA A N 1
ATOM 1457 C CA . ALA A 1 225 ? 76.332 -31.627 7.762 1.00 22.50 225 ALA A CA 1
ATOM 1458 C C . ALA A 1 225 ? 76.989 -32.161 9.064 1.00 22.50 225 ALA A C 1
ATOM 1460 O O . ALA A 1 225 ? 78.186 -32.050 9.275 1.00 22.50 225 ALA A O 1
ATOM 1461 N N . SER A 1 226 ? 76.189 -32.949 9.804 1.00 23.53 226 SER A N 1
ATOM 1462 C CA . SER A 1 226 ? 76.545 -34.250 10.420 1.00 23.53 226 SER A CA 1
ATOM 1463 C C . SER A 1 226 ? 77.821 -34.327 11.296 1.00 23.53 226 SER A C 1
ATOM 1465 O O . SER A 1 226 ? 78.941 -34.289 10.807 1.00 23.53 226 SER A O 1
ATOM 1467 N N . SER A 1 227 ? 77.762 -34.718 12.575 1.00 25.41 227 SER A N 1
ATOM 1468 C CA . SER A 1 227 ? 77.277 -36.043 13.015 1.00 25.41 227 SER A CA 1
ATOM 1469 C C . SER A 1 227 ? 77.627 -36.319 14.499 1.00 25.41 227 SER A C 1
ATOM 1471 O O . SER A 1 227 ? 78.475 -35.629 15.044 1.00 25.41 227 SER A O 1
ATOM 1473 N N . ALA A 1 228 ? 77.024 -37.375 15.079 1.00 26.47 228 ALA A N 1
ATOM 1474 C CA . ALA A 1 228 ? 77.647 -38.439 15.908 1.00 26.47 228 ALA A CA 1
ATOM 1475 C C . ALA A 1 228 ? 78.533 -38.128 17.156 1.00 26.47 228 ALA A C 1
ATOM 1477 O O . ALA A 1 228 ? 79.242 -37.139 17.216 1.00 26.47 228 ALA A O 1
ATOM 1478 N N . LEU A 1 229 ? 78.663 -39.001 18.175 1.00 26.95 229 LEU A N 1
ATOM 1479 C CA . LEU A 1 229 ? 77.886 -40.169 18.656 1.00 26.95 229 LEU A CA 1
ATOM 1480 C C . LEU A 1 229 ? 78.399 -40.581 20.062 1.00 26.95 229 LEU A C 1
ATOM 1482 O O . LEU A 1 229 ? 79.607 -40.726 20.227 1.00 26.95 229 LEU A O 1
ATOM 1486 N N . ALA A 1 230 ? 77.485 -40.990 20.961 1.00 30.09 230 ALA A N 1
ATOM 1487 C CA . ALA A 1 230 ? 77.715 -42.032 21.993 1.00 30.09 230 ALA A CA 1
ATOM 1488 C C . ALA A 1 230 ? 78.760 -41.698 23.121 1.00 30.09 230 ALA A C 1
ATOM 1490 O O . ALA A 1 230 ? 79.308 -40.598 23.107 1.00 30.09 230 ALA A O 1
ATOM 1491 N N . PRO A 1 231 ? 79.056 -42.584 24.119 1.00 54.19 231 PRO A N 1
ATOM 1492 C CA . PRO A 1 231 ? 78.554 -43.960 24.307 1.00 54.19 231 PRO A CA 1
ATOM 1493 C C . PRO A 1 231 ? 78.238 -44.456 25.757 1.00 54.19 231 PRO A C 1
ATOM 1495 O O . PRO A 1 231 ? 78.671 -43.876 26.744 1.00 54.19 231 PRO A O 1
ATOM 1498 N N . THR A 1 232 ? 77.633 -45.664 25.848 1.00 31.38 232 THR A N 1
ATOM 1499 C CA . THR A 1 232 ? 77.635 -46.640 26.995 1.00 31.38 232 THR A CA 1
ATOM 1500 C C . THR A 1 232 ? 76.932 -46.259 28.333 1.00 31.38 232 THR A C 1
ATOM 1502 O O . THR A 1 232 ? 76.876 -45.090 28.672 1.00 31.38 232 THR A O 1
ATOM 1505 N N . LEU A 1 233 ? 76.369 -47.162 29.175 1.00 28.44 233 LEU A N 1
ATOM 1506 C CA . LEU A 1 233 ? 76.166 -48.639 29.158 1.00 28.44 233 LEU A CA 1
ATOM 1507 C C . LEU A 1 233 ? 74.959 -49.084 30.053 1.00 28.44 233 LEU A C 1
ATOM 1509 O O . LEU A 1 233 ? 74.629 -48.376 30.992 1.00 28.44 233 LEU A O 1
ATOM 1513 N N . ALA A 1 234 ? 74.450 -50.319 29.848 1.00 29.86 234 ALA A N 1
ATOM 1514 C CA . ALA A 1 234 ? 73.673 -51.199 30.770 1.00 29.86 234 ALA A CA 1
ATOM 1515 C C . ALA A 1 234 ? 72.293 -50.705 31.310 1.00 29.86 234 ALA A C 1
ATOM 1517 O O . ALA A 1 234 ? 72.213 -49.681 31.968 1.00 29.86 234 ALA A O 1
ATOM 1518 N N . ALA A 1 235 ? 71.133 -51.331 31.023 1.00 34.31 235 ALA A N 1
ATOM 1519 C CA . ALA A 1 235 ? 70.634 -52.717 31.253 1.00 34.31 235 ALA A CA 1
ATOM 1520 C C . ALA A 1 235 ? 70.043 -52.943 32.675 1.00 34.31 235 ALA A C 1
ATOM 1522 O O . ALA A 1 235 ? 70.661 -52.562 33.659 1.00 34.31 235 ALA A O 1
ATOM 1523 N N . ARG A 1 236 ? 68.869 -53.584 32.860 1.00 32.00 236 ARG A N 1
ATOM 1524 C CA . ARG A 1 236 ? 68.331 -54.785 32.170 1.00 32.00 236 ARG A CA 1
ATOM 1525 C C . ARG A 1 236 ? 66.793 -54.833 31.969 1.00 32.00 236 ARG A C 1
ATOM 1527 O O . ARG A 1 236 ? 66.083 -54.573 32.925 1.00 32.00 236 ARG A O 1
ATOM 1534 N N . LEU A 1 237 ? 66.387 -55.365 30.794 1.00 34.06 237 LEU A N 1
ATOM 1535 C CA . LEU A 1 237 ? 65.309 -56.350 30.463 1.00 34.06 237 LEU A CA 1
ATOM 1536 C C . LEU A 1 237 ? 63.868 -56.203 31.036 1.00 34.06 237 LEU A C 1
ATOM 1538 O O . LEU A 1 237 ? 63.681 -55.729 32.143 1.00 34.06 237 LEU A O 1
ATOM 1542 N N . VAL A 1 238 ? 62.790 -56.666 30.374 1.00 27.25 238 VAL A N 1
ATOM 1543 C CA . VAL A 1 238 ? 62.585 -57.562 29.193 1.00 27.25 238 VAL A CA 1
ATOM 1544 C C . VAL A 1 238 ? 61.593 -56.845 28.235 1.00 27.25 238 VAL A C 1
ATOM 1546 O O . VAL A 1 238 ? 60.558 -56.398 28.709 1.00 27.25 238 VAL A O 1
ATOM 1549 N N . LEU A 1 239 ? 61.931 -56.461 26.990 1.00 30.78 239 LEU A N 1
ATOM 1550 C CA . LEU A 1 239 ? 61.858 -57.215 25.707 1.00 30.78 239 LEU A CA 1
ATOM 1551 C C . LEU A 1 239 ? 60.460 -57.781 25.324 1.00 30.78 239 LEU A C 1
ATOM 1553 O O . LEU A 1 239 ? 59.816 -58.356 26.189 1.00 30.78 239 LEU A O 1
ATOM 1557 N N . LEU A 1 240 ? 59.980 -57.827 24.061 1.00 29.20 240 LEU A N 1
ATOM 1558 C CA . LEU A 1 240 ? 60.172 -57.135 22.743 1.00 29.20 240 LEU A CA 1
ATOM 1559 C C . LEU A 1 240 ? 59.248 -57.894 21.715 1.00 29.20 240 LEU A C 1
ATOM 1561 O O . LEU A 1 240 ? 58.861 -59.011 22.044 1.00 29.20 240 LEU A O 1
ATOM 1565 N N . TRP A 1 241 ? 58.842 -57.508 20.486 1.00 26.41 241 TRP A N 1
ATOM 1566 C CA . TRP A 1 241 ? 58.942 -56.347 19.552 1.00 26.41 241 TRP A CA 1
ATOM 1567 C C . TRP A 1 241 ? 57.740 -56.482 18.531 1.00 26.41 241 TRP A C 1
ATOM 1569 O O . TRP A 1 241 ? 56.760 -57.086 18.953 1.00 26.41 241 TRP A O 1
ATOM 1579 N N . LEU A 1 242 ? 57.611 -56.055 17.248 1.00 28.03 242 LEU A N 1
ATOM 1580 C CA . LEU A 1 242 ? 58.369 -55.324 16.192 1.00 28.03 242 LEU A CA 1
ATOM 1581 C C . LEU A 1 242 ? 57.368 -54.813 15.081 1.00 28.03 242 LEU A C 1
ATOM 1583 O O . LEU A 1 242 ? 56.234 -55.268 15.036 1.00 28.03 242 LEU A O 1
ATOM 1587 N N . THR A 1 243 ? 57.831 -53.950 14.154 1.00 28.83 243 THR A N 1
ATOM 1588 C CA . THR A 1 243 ? 57.416 -53.730 12.719 1.00 28.83 243 THR A CA 1
ATOM 1589 C C . THR A 1 243 ? 55.961 -53.511 12.207 1.00 28.83 243 THR A C 1
ATOM 1591 O O . THR A 1 243 ? 55.173 -54.443 12.136 1.00 28.83 243 THR A O 1
ATOM 1594 N N . CYS A 1 244 ? 55.763 -52.328 11.588 1.00 23.58 244 CYS A N 1
ATOM 1595 C CA . CYS A 1 244 ? 55.494 -52.041 10.145 1.00 23.58 244 CYS A CA 1
ATOM 1596 C C . CYS A 1 244 ? 54.223 -52.469 9.344 1.00 23.58 244 CYS A C 1
ATOM 1598 O O . CYS A 1 244 ? 53.901 -53.642 9.213 1.00 23.58 244 CYS A O 1
ATOM 1600 N N . THR A 1 245 ? 53.770 -51.488 8.531 1.00 26.45 245 THR A N 1
ATOM 1601 C CA . THR A 1 245 ? 53.211 -51.555 7.143 1.00 26.45 245 THR A CA 1
ATOM 1602 C C . THR A 1 245 ? 51.792 -52.116 6.867 1.00 26.45 245 THR A C 1
ATOM 1604 O O . THR A 1 245 ? 51.251 -52.825 7.708 1.00 26.45 245 THR A O 1
ATOM 1607 N N . PRO A 1 246 ? 51.156 -51.760 5.715 1.00 51.66 246 PRO A N 1
ATOM 1608 C CA . PRO A 1 246 ? 49.727 -51.999 5.443 1.00 51.66 246 PRO A CA 1
ATOM 1609 C C . PRO A 1 246 ? 49.440 -52.862 4.180 1.00 51.66 246 PRO A C 1
ATOM 1611 O O . PRO A 1 246 ? 50.369 -53.312 3.517 1.00 51.66 246 PRO A O 1
ATOM 1614 N N . VAL A 1 247 ? 48.152 -52.924 3.787 1.00 25.41 247 VAL A N 1
ATOM 1615 C CA . VAL A 1 247 ? 47.615 -53.235 2.431 1.00 25.41 247 VAL A CA 1
ATOM 1616 C C . VAL A 1 247 ? 47.628 -54.713 1.964 1.00 25.41 247 VAL A C 1
ATOM 1618 O O . VAL A 1 247 ? 48.613 -55.421 2.121 1.00 25.41 247 VAL A O 1
ATOM 1621 N N . LEU A 1 248 ? 46.524 -55.109 1.292 1.00 24.61 248 LEU A N 1
ATOM 1622 C CA . LEU A 1 248 ? 46.228 -56.413 0.645 1.00 24.61 248 LEU A CA 1
ATOM 1623 C C . LEU A 1 248 ? 46.159 -57.639 1.593 1.00 24.61 248 LEU A C 1
ATOM 1625 O O . LEU A 1 248 ? 46.759 -57.659 2.658 1.00 24.61 248 LEU A O 1
ATOM 1629 N N . GLY A 1 249 ? 45.423 -58.712 1.280 1.00 23.59 249 GLY A N 1
ATOM 1630 C CA . GLY A 1 249 ? 44.518 -58.966 0.147 1.00 23.59 249 GLY A CA 1
ATOM 1631 C C . GLY A 1 249 ? 44.448 -60.467 -0.190 1.00 23.59 249 GLY A C 1
ATOM 1632 O O . GLY A 1 249 ? 45.451 -61.156 -0.027 1.00 23.59 249 GLY A O 1
ATOM 1633 N N . SER A 1 250 ? 43.298 -60.939 -0.699 1.00 26.67 250 SER A N 1
ATOM 1634 C CA . SER A 1 250 ? 43.086 -62.311 -1.228 1.00 26.67 250 SER A CA 1
ATOM 1635 C C . SER A 1 250 ? 43.087 -63.450 -0.160 1.00 26.67 250 SER A C 1
ATOM 1637 O O . SER A 1 250 ? 43.636 -63.287 0.923 1.00 26.67 250 SER A O 1
ATOM 1639 N N . ASP A 1 251 ? 42.467 -64.630 -0.343 1.00 28.62 251 ASP A N 1
ATOM 1640 C CA . ASP A 1 251 ? 41.696 -65.155 -1.488 1.00 28.62 251 ASP A CA 1
ATOM 1641 C C . ASP A 1 251 ? 40.724 -66.323 -1.128 1.00 28.62 251 ASP A C 1
ATOM 1643 O O . ASP A 1 251 ? 40.806 -66.898 -0.045 1.00 28.62 251 ASP A O 1
ATOM 1647 N N . VAL A 1 252 ? 39.887 -66.729 -2.100 1.00 26.69 252 VAL A N 1
ATOM 1648 C CA . VAL A 1 252 ? 39.258 -68.071 -2.286 1.00 26.69 252 VAL A CA 1
ATOM 1649 C C . VAL A 1 252 ? 38.255 -68.602 -1.220 1.00 26.69 252 VAL A C 1
ATOM 1651 O O . VAL A 1 252 ? 38.566 -69.411 -0.352 1.00 26.69 252 VAL A O 1
ATOM 1654 N N . VAL A 1 253 ? 36.974 -68.220 -1.377 1.00 31.89 253 VAL A N 1
ATOM 1655 C CA . VAL A 1 253 ? 35.872 -69.056 -1.955 1.00 31.89 253 VAL A CA 1
ATOM 1656 C C . VAL A 1 253 ? 35.967 -70.590 -1.723 1.00 31.89 253 VAL A C 1
ATOM 1658 O O . VAL A 1 253 ? 36.904 -71.196 -2.239 1.00 31.89 253 VAL A O 1
ATOM 1661 N N . PRO A 1 254 ? 34.961 -71.281 -1.111 1.00 46.69 254 PRO A N 1
ATOM 1662 C CA . PRO A 1 254 ? 33.751 -71.666 -1.875 1.00 46.69 254 PRO A CA 1
ATOM 1663 C C . PRO A 1 254 ? 32.390 -71.850 -1.138 1.00 46.69 254 PRO A C 1
ATOM 1665 O O . PRO A 1 254 ? 32.315 -72.486 -0.095 1.00 46.69 254 PRO A O 1
ATOM 1668 N N . ARG A 1 255 ? 31.306 -71.398 -1.810 1.00 29.45 255 ARG A N 1
ATOM 1669 C CA . ARG A 1 255 ? 30.077 -72.161 -2.209 1.00 29.45 255 ARG A CA 1
ATOM 1670 C C . ARG A 1 255 ? 29.457 -73.137 -1.158 1.00 29.45 255 ARG A C 1
ATOM 1672 O O . ARG A 1 255 ? 30.091 -74.123 -0.820 1.00 29.45 255 ARG A O 1
ATOM 1679 N N . GLU A 1 256 ? 28.207 -73.021 -0.676 1.00 28.98 256 GLU A N 1
ATOM 1680 C CA . GLU A 1 256 ? 26.921 -73.073 -1.418 1.00 28.98 256 GLU A CA 1
ATOM 1681 C C . GLU A 1 256 ? 25.664 -72.729 -0.558 1.00 28.98 256 GLU A C 1
ATOM 1683 O O . GLU A 1 256 ? 25.606 -73.056 0.620 1.00 28.98 256 GLU A O 1
ATOM 1688 N N . VAL A 1 257 ? 24.646 -72.137 -1.211 1.00 26.81 257 VAL A N 1
ATOM 1689 C CA . VAL A 1 257 ? 23.174 -72.391 -1.143 1.00 26.81 257 VAL A CA 1
ATOM 1690 C C . VAL A 1 257 ? 22.457 -72.694 0.203 1.00 26.81 257 VAL A C 1
ATOM 1692 O O . VAL A 1 257 ? 22.660 -73.750 0.789 1.00 26.81 257 VAL A O 1
ATOM 1695 N N . GLY A 1 258 ? 21.383 -71.930 0.509 1.00 24.28 258 GLY A N 1
ATOM 1696 C CA . GLY A 1 258 ? 20.082 -72.566 0.841 1.00 24.28 258 GLY A CA 1
ATOM 1697 C C . GLY A 1 258 ? 19.164 -72.010 1.955 1.00 24.28 258 GLY A C 1
ATOM 1698 O O . GLY A 1 258 ? 19.240 -72.476 3.080 1.00 24.28 258 GLY A O 1
ATOM 1699 N N . ALA A 1 259 ? 18.163 -71.206 1.556 1.00 24.52 259 ALA A N 1
ATOM 1700 C CA . ALA A 1 259 ? 16.765 -71.175 2.058 1.00 24.52 259 ALA A CA 1
ATOM 1701 C C . ALA A 1 259 ? 16.404 -70.864 3.547 1.00 24.52 259 ALA A C 1
ATOM 1703 O O . ALA A 1 259 ? 17.197 -70.935 4.475 1.00 24.52 259 ALA A O 1
ATOM 1704 N N . ALA A 1 260 ? 15.124 -70.506 3.734 1.00 25.41 260 ALA A N 1
ATOM 1705 C CA . ALA A 1 260 ? 14.408 -70.225 4.997 1.00 25.41 260 ALA A CA 1
ATOM 1706 C C . ALA A 1 260 ? 13.597 -71.491 5.457 1.00 25.41 260 ALA A C 1
ATOM 1708 O O . ALA A 1 260 ? 13.832 -72.543 4.854 1.00 25.41 260 ALA A O 1
ATOM 1709 N N . PRO A 1 261 ? 12.599 -71.487 6.396 1.00 44.41 261 PRO A N 1
ATOM 1710 C CA . PRO A 1 261 ? 11.999 -70.390 7.174 1.00 44.41 261 PRO A CA 1
ATOM 1711 C C . PRO A 1 261 ? 11.864 -70.638 8.727 1.00 44.41 261 PRO A C 1
ATOM 1713 O O . PRO A 1 261 ? 12.906 -70.540 9.369 1.00 44.41 261 PRO A O 1
ATOM 1716 N N . PRO A 1 262 ? 10.698 -70.813 9.422 1.00 56.44 262 PRO A N 1
ATOM 1717 C CA . PRO A 1 262 ? 10.378 -69.892 10.535 1.00 56.44 262 PRO A CA 1
ATOM 1718 C C . PRO A 1 262 ? 9.808 -70.499 11.859 1.00 56.44 262 PRO A C 1
ATOM 1720 O O . PRO A 1 262 ? 9.535 -71.691 11.964 1.00 56.44 262 PRO A O 1
ATOM 1723 N N . ALA A 1 263 ? 9.478 -69.589 12.792 1.00 29.30 263 ALA A N 1
ATOM 1724 C CA . ALA A 1 263 ? 8.291 -69.585 13.680 1.00 29.30 263 ALA A CA 1
ATOM 1725 C C . ALA A 1 263 ? 8.194 -70.411 15.000 1.00 29.30 263 ALA A C 1
ATOM 1727 O O . ALA A 1 263 ? 8.545 -71.582 15.092 1.00 29.30 263 ALA A O 1
ATOM 1728 N N . GLU A 1 264 ? 7.525 -69.752 15.968 1.00 35.94 264 GLU A N 1
ATOM 1729 C CA . GLU A 1 264 ? 6.623 -70.260 17.031 1.00 35.94 264 GLU A CA 1
ATOM 1730 C C . GLU A 1 264 ? 7.082 -71.219 18.150 1.00 35.94 264 GLU A C 1
ATOM 1732 O O . GLU A 1 264 ? 7.874 -72.137 17.951 1.00 35.94 264 GLU A O 1
ATOM 1737 N N . GLN A 1 265 ? 6.409 -71.078 19.316 1.00 27.77 265 GLN A N 1
ATOM 1738 C CA . GLN A 1 265 ? 5.771 -72.132 20.155 1.00 27.77 265 GLN A CA 1
ATOM 1739 C C . GLN A 1 265 ? 5.179 -71.505 21.451 1.00 27.77 265 GLN A C 1
ATOM 1741 O O . GLN A 1 265 ? 5.693 -70.484 21.889 1.00 27.77 265 GLN A O 1
ATOM 1746 N N . ARG A 1 266 ? 4.136 -71.996 22.157 1.00 28.17 266 ARG A N 1
ATOM 1747 C CA . ARG A 1 266 ? 3.326 -73.253 22.204 1.00 28.17 266 ARG A CA 1
ATOM 1748 C C . ARG A 1 266 ? 1.856 -72.889 22.592 1.00 28.17 266 ARG A C 1
ATOM 1750 O O . ARG A 1 266 ? 1.679 -71.952 23.355 1.00 28.17 266 ARG A O 1
ATOM 1757 N N . ARG A 1 267 ? 0.784 -73.477 22.012 1.00 29.91 267 ARG A N 1
ATOM 1758 C CA . ARG A 1 267 ? 0.057 -74.742 22.389 1.00 29.91 267 ARG A CA 1
ATOM 1759 C C . ARG A 1 267 ? -0.531 -74.741 23.826 1.00 29.91 267 ARG A C 1
ATOM 1761 O O . ARG A 1 267 ? 0.190 -74.343 24.724 1.00 29.91 267 ARG A O 1
ATOM 1768 N N . HIS A 1 268 ? -1.742 -75.228 24.176 1.00 30.61 268 HIS A N 1
ATOM 1769 C CA . HIS A 1 268 ? -2.767 -76.173 23.626 1.00 30.61 268 HIS A CA 1
ATOM 1770 C C . HIS A 1 268 ? -4.091 -76.049 24.487 1.00 30.61 268 HIS A C 1
ATOM 1772 O O . HIS A 1 268 ? -4.020 -75.339 25.487 1.00 30.61 268 HIS A O 1
ATOM 1778 N N . PRO A 1 269 ? -5.207 -76.827 24.329 1.00 60.16 269 PRO A N 1
ATOM 1779 C CA . PRO A 1 269 ? -5.973 -77.298 23.144 1.00 60.16 269 PRO A CA 1
ATOM 1780 C C . PRO A 1 269 ? -7.549 -77.311 23.307 1.00 60.16 269 PRO A C 1
ATOM 1782 O O . PRO A 1 269 ? -8.057 -77.144 24.408 1.00 60.16 269 PRO A O 1
ATOM 1785 N N . CYS A 1 270 ? -8.295 -77.692 22.241 1.00 25.86 270 CYS A N 1
ATOM 1786 C CA . CYS A 1 270 ? -9.723 -78.159 22.202 1.00 25.86 270 CYS A CA 1
ATOM 1787 C C . CYS A 1 270 ? -10.866 -77.152 22.546 1.00 25.86 270 CYS A C 1
ATOM 1789 O O . CYS A 1 270 ? -10.668 -76.278 23.373 1.00 25.86 270 CYS A O 1
ATOM 1791 N N . ALA A 1 271 ? -12.133 -77.244 22.084 1.00 31.17 271 ALA A N 1
ATOM 1792 C CA . ALA A 1 271 ? -12.861 -77.817 20.913 1.00 31.17 271 ALA A CA 1
ATOM 1793 C C . ALA A 1 271 ? -14.383 -77.455 21.073 1.00 31.17 271 ALA A C 1
ATOM 1795 O O . ALA A 1 271 ? -14.792 -77.185 22.196 1.00 31.17 271 ALA A O 1
ATOM 1796 N N . GLY A 1 272 ? -15.324 -77.451 20.106 1.00 26.23 272 GLY A N 1
ATOM 1797 C CA . GLY A 1 272 ? -15.327 -77.623 18.637 1.00 26.23 272 GLY A CA 1
ATOM 1798 C C . GLY A 1 272 ? -16.678 -78.199 18.109 1.00 26.23 272 GLY A C 1
ATOM 1799 O O . GLY A 1 272 ? -17.000 -79.335 18.443 1.00 26.23 272 GLY A O 1
ATOM 1800 N N . GLY A 1 273 ? -17.473 -77.479 17.285 1.00 25.34 273 GLY A N 1
ATOM 1801 C CA . GLY A 1 273 ? -18.812 -77.931 16.806 1.00 25.34 273 GLY A CA 1
ATOM 1802 C C . GLY A 1 273 ? -19.482 -77.051 15.716 1.00 25.34 273 GLY A C 1
ATOM 1803 O O . GLY A 1 273 ? -19.037 -75.934 15.483 1.00 25.34 273 GLY A O 1
ATOM 1804 N N . ARG A 1 274 ? -20.514 -77.559 15.005 1.00 30.80 274 ARG A N 1
ATOM 1805 C CA . ARG A 1 274 ? -21.063 -77.021 13.722 1.00 30.80 274 ARG A CA 1
ATOM 1806 C C . ARG A 1 274 ? -22.373 -76.187 13.828 1.00 30.80 274 ARG A C 1
ATOM 1808 O O . ARG A 1 274 ? -23.209 -76.502 14.661 1.00 30.80 274 ARG A O 1
ATOM 1815 N N . HIS A 1 275 ? -22.535 -75.218 12.902 1.00 37.41 275 HIS A N 1
ATOM 1816 C CA . HIS A 1 275 ? -23.706 -74.798 12.060 1.00 37.41 275 HIS A CA 1
ATOM 1817 C C . HIS A 1 275 ? -25.128 -75.429 12.231 1.00 37.41 275 HIS A C 1
ATOM 1819 O O . HIS A 1 275 ? -25.179 -76.584 12.653 1.00 37.41 275 HIS A O 1
ATOM 1825 N N . PRO A 1 276 ? -26.251 -74.834 11.695 1.00 64.31 276 PRO A N 1
ATOM 1826 C CA . PRO A 1 276 ? -26.450 -73.523 10.997 1.00 64.31 276 PRO A CA 1
ATOM 1827 C C . PRO A 1 276 ? -27.818 -72.759 11.209 1.00 64.31 276 PRO A C 1
ATOM 1829 O O . PRO A 1 276 ? -28.746 -73.275 11.818 1.00 64.31 276 PRO A O 1
ATOM 1832 N N . ALA A 1 277 ? -27.968 -71.610 10.508 1.00 29.41 277 ALA A N 1
ATOM 1833 C CA . ALA A 1 277 ? -29.169 -71.116 9.768 1.00 29.41 277 ALA A CA 1
ATOM 1834 C C . ALA A 1 277 ? -30.345 -70.325 10.426 1.00 29.41 277 ALA A C 1
ATOM 1836 O O . ALA A 1 277 ? -30.663 -70.461 11.600 1.00 29.41 277 ALA A O 1
ATOM 1837 N N . ALA A 1 278 ? -31.049 -69.591 9.533 1.00 26.84 278 ALA A N 1
ATOM 1838 C CA . ALA A 1 278 ? -32.364 -68.914 9.634 1.00 26.84 278 ALA A CA 1
ATOM 1839 C C . ALA A 1 278 ? -32.455 -67.554 10.378 1.00 26.84 278 ALA A C 1
ATOM 1841 O O . ALA A 1 278 ? -31.521 -67.137 11.056 1.00 26.84 278 ALA A O 1
ATOM 1842 N N . ALA A 1 279 ? -33.550 -66.806 10.142 1.00 30.19 279 ALA A N 1
ATOM 1843 C CA . ALA A 1 279 ? -33.646 -65.358 10.394 1.00 30.19 279 ALA A CA 1
ATOM 1844 C C . ALA A 1 279 ? -35.074 -64.830 10.707 1.00 30.19 279 ALA A C 1
ATOM 1846 O O . ALA A 1 279 ? -36.060 -65.525 10.476 1.00 30.19 279 ALA A O 1
ATOM 1847 N N . ALA A 1 280 ? -35.121 -63.539 11.086 1.00 28.47 280 ALA A N 1
ATOM 1848 C CA . ALA A 1 280 ? -36.246 -62.579 11.080 1.00 28.47 280 ALA A CA 1
ATOM 1849 C C . ALA A 1 280 ? -37.196 -62.460 12.306 1.00 28.47 280 ALA A C 1
ATOM 1851 O O . ALA A 1 280 ? -37.629 -63.442 12.894 1.00 28.47 280 ALA A O 1
ATOM 1852 N N . HIS A 1 281 ? -37.581 -61.194 12.574 1.00 27.81 281 HIS A N 1
ATOM 1853 C CA . HIS A 1 281 ? -38.606 -60.672 13.512 1.00 27.81 281 HIS A CA 1
ATOM 1854 C C . HIS A 1 281 ? -38.373 -60.875 15.038 1.00 27.81 281 HIS A C 1
ATOM 1856 O O . HIS A 1 281 ? -37.748 -61.836 15.459 1.00 27.81 281 HIS A O 1
ATOM 1862 N N . GLY A 1 282 ? -38.855 -60.004 15.946 1.00 23.80 282 GLY A N 1
ATOM 1863 C CA . GLY A 1 282 ? -39.381 -58.642 15.742 1.00 23.80 282 GLY A CA 1
ATOM 1864 C C . GLY A 1 282 ? -40.265 -58.063 16.876 1.00 23.80 282 GLY A C 1
ATOM 1865 O O . GLY A 1 282 ? -41.419 -58.450 16.983 1.00 23.80 282 GLY A O 1
ATOM 1866 N N . TRP A 1 283 ? -39.766 -57.019 17.566 1.00 26.70 283 TRP A N 1
ATOM 1867 C CA . TRP A 1 283 ? -40.510 -55.911 18.229 1.00 26.70 283 TRP A CA 1
ATOM 1868 C C . TRP A 1 283 ? -41.418 -56.139 19.478 1.00 26.70 283 TRP A C 1
ATOM 1870 O O . TRP A 1 283 ? -42.189 -57.085 19.555 1.00 26.70 283 TRP A O 1
ATOM 1880 N N . ARG A 1 284 ? -41.433 -55.105 20.356 1.00 26.69 284 ARG A N 1
ATOM 1881 C CA . ARG A 1 284 ? -42.285 -54.847 21.561 1.00 26.69 284 ARG A CA 1
ATOM 1882 C C . ARG A 1 284 ? -42.038 -55.756 22.792 1.00 26.69 284 ARG A C 1
ATOM 1884 O O . ARG A 1 284 ? -41.874 -56.955 22.643 1.00 26.69 284 ARG A O 1
ATOM 1891 N N . GLY A 1 285 ? -42.063 -55.268 24.042 1.00 26.31 285 GLY A N 1
ATOM 1892 C CA . GLY A 1 285 ? -42.078 -53.878 24.553 1.00 26.31 285 GLY A CA 1
ATOM 1893 C C . GLY A 1 285 ? -42.709 -53.748 25.959 1.00 26.31 285 GLY A C 1
ATOM 1894 O O . GLY A 1 285 ? -43.692 -54.433 26.215 1.00 26.31 285 GLY A O 1
ATOM 1895 N N . CYS A 1 286 ? -42.161 -52.890 26.842 1.00 22.80 286 CYS A N 1
ATOM 1896 C CA . CYS A 1 286 ? -42.760 -52.367 28.098 1.00 22.80 286 CYS A CA 1
ATOM 1897 C C . CYS A 1 286 ? -41.763 -51.450 28.854 1.00 22.80 286 CYS A C 1
ATOM 1899 O O . CYS A 1 286 ? -40.564 -51.685 28.748 1.00 22.80 286 CYS A O 1
ATOM 1901 N N . GLY A 1 287 ? -42.251 -50.516 29.690 1.00 25.78 287 GLY A N 1
ATOM 1902 C CA . GLY A 1 287 ? -41.502 -49.974 30.848 1.00 25.78 287 GLY A CA 1
ATOM 1903 C C . GLY A 1 287 ? -40.899 -48.558 30.749 1.00 25.78 287 GLY A C 1
ATOM 1904 O O . GLY A 1 287 ? -39.807 -48.385 30.225 1.00 25.78 287 GLY A O 1
ATOM 1905 N N . ASP A 1 288 ? -41.588 -47.589 31.360 1.00 33.22 288 ASP A N 1
ATOM 1906 C CA . ASP A 1 288 ? -41.051 -46.329 31.937 1.00 33.22 288 ASP A CA 1
ATOM 1907 C C . ASP A 1 288 ? -40.531 -46.637 33.389 1.00 33.22 288 ASP A C 1
ATOM 1909 O O . ASP A 1 288 ? -40.803 -47.762 33.837 1.00 33.22 288 ASP A O 1
ATOM 1913 N N . PRO A 1 289 ? -39.867 -45.748 34.187 1.00 38.16 289 PRO A N 1
ATOM 1914 C CA . PRO A 1 289 ? -39.794 -44.287 34.038 1.00 38.16 289 PRO A CA 1
ATOM 1915 C C . PRO A 1 289 ? -38.455 -43.547 34.329 1.00 38.16 289 PRO A C 1
ATOM 1917 O O . PRO A 1 289 ? -37.645 -43.956 35.155 1.00 38.16 289 PRO A O 1
ATOM 1920 N N . SER A 1 290 ? -38.359 -42.345 33.741 1.00 30.36 290 SER A N 1
ATOM 1921 C CA . SER A 1 290 ? -37.788 -41.080 34.280 1.00 30.36 290 SER A CA 1
ATOM 1922 C C . SER A 1 290 ? -36.319 -40.929 34.762 1.00 30.36 290 SER A C 1
ATOM 1924 O O . SER A 1 290 ? -35.883 -41.612 35.681 1.00 30.36 290 SER A O 1
ATOM 1926 N N . ALA A 1 291 ? -35.722 -39.808 34.303 1.00 29.94 291 ALA A N 1
ATOM 1927 C CA . ALA A 1 291 ? -34.716 -38.922 34.941 1.00 29.94 291 ALA A CA 1
ATOM 1928 C C . ALA A 1 291 ? -33.199 -39.055 34.608 1.00 29.94 291 ALA A C 1
ATOM 1930 O O . ALA A 1 291 ? -32.594 -40.097 34.811 1.00 29.94 291 ALA A O 1
ATOM 1931 N N . GLU A 1 292 ? -32.639 -37.905 34.174 1.00 30.41 292 GLU A N 1
ATOM 1932 C CA . GLU A 1 292 ? -31.264 -37.343 34.320 1.00 30.41 292 GLU A CA 1
ATOM 1933 C C . GLU A 1 292 ? -30.036 -38.165 33.824 1.00 30.41 292 GLU A C 1
ATOM 1935 O O . GLU A 1 292 ? -29.874 -39.325 34.171 1.00 30.41 292 GLU A O 1
ATOM 1940 N N . SER A 1 293 ? -29.148 -37.709 32.915 1.00 34.09 293 SER A N 1
ATOM 1941 C CA . SER A 1 293 ? -28.401 -36.432 32.686 1.00 34.09 293 SER A CA 1
ATOM 1942 C C . SER A 1 293 ? -27.023 -36.385 33.378 1.00 34.09 293 SER A C 1
ATOM 1944 O O . SER A 1 293 ? -26.928 -36.859 34.506 1.00 34.09 293 SER A O 1
ATOM 1946 N N . PRO A 1 294 ? -25.978 -35.725 32.813 1.00 59.00 294 PRO A N 1
ATOM 1947 C CA . PRO A 1 294 ? -25.738 -35.219 31.440 1.00 59.00 294 PRO A CA 1
ATOM 1948 C C . PRO A 1 294 ? -24.499 -35.943 30.806 1.00 59.00 294 PRO A C 1
ATOM 1950 O O . PRO A 1 294 ? -24.084 -36.964 31.339 1.00 59.00 294 PRO A O 1
ATOM 1953 N N . ARG A 1 295 ? -23.807 -35.563 29.710 1.00 29.05 295 ARG A N 1
ATOM 1954 C CA . ARG A 1 295 ? -23.982 -34.636 28.558 1.00 29.05 295 ARG A CA 1
ATOM 1955 C C . ARG A 1 295 ? -23.226 -35.269 27.357 1.00 29.05 295 ARG A C 1
ATOM 1957 O O . ARG A 1 295 ? -22.178 -35.863 27.572 1.00 29.05 295 ARG A O 1
ATOM 1964 N N . VAL A 1 296 ? -23.692 -35.113 26.111 1.00 26.36 296 VAL A N 1
ATOM 1965 C CA . VAL A 1 296 ? -23.014 -35.559 24.859 1.00 26.36 296 VAL A CA 1
ATOM 1966 C C . VAL A 1 296 ? -23.397 -34.611 23.716 1.00 26.36 296 VAL A C 1
ATOM 1968 O O . VAL A 1 296 ? -24.563 -34.212 23.678 1.00 26.36 296 VAL A O 1
ATOM 1971 N N . ARG A 1 297 ? -22.488 -34.329 22.760 1.00 26.86 297 ARG A N 1
ATOM 1972 C CA . ARG A 1 297 ? -22.801 -34.184 21.313 1.00 26.86 297 ARG A CA 1
ATOM 1973 C C . ARG A 1 297 ? -21.561 -33.990 20.425 1.00 26.86 297 ARG A C 1
ATOM 1975 O O . ARG A 1 297 ? -20.953 -32.934 20.441 1.00 26.86 297 ARG A O 1
ATOM 1982 N N . SER A 1 298 ? -21.309 -34.970 19.561 1.00 32.25 298 SER A N 1
ATOM 1983 C CA . SER A 1 298 ? -20.789 -34.762 18.201 1.00 32.25 298 SER A CA 1
ATOM 1984 C C . SER A 1 298 ? -21.939 -34.971 17.197 1.00 32.25 298 SER A C 1
ATOM 1986 O O . SER A 1 298 ? -22.991 -35.517 17.565 1.00 32.25 298 SER A O 1
ATOM 1988 N N . ARG A 1 299 ? -21.796 -34.519 15.943 1.00 30.69 299 ARG A N 1
ATOM 1989 C CA . ARG A 1 299 ? -22.803 -34.703 14.874 1.00 30.69 299 ARG A CA 1
ATOM 1990 C C . ARG A 1 299 ? -22.175 -35.147 13.542 1.00 30.69 299 ARG A C 1
ATOM 1992 O O . ARG A 1 299 ? -20.985 -35.419 13.489 1.00 30.69 299 ARG A O 1
ATOM 1999 N N . ARG A 1 300 ? -23.025 -35.401 12.537 1.00 29.34 300 ARG A N 1
ATOM 2000 C CA . ARG A 1 300 ? -22.745 -36.206 11.331 1.00 29.34 300 ARG A CA 1
ATOM 2001 C C . ARG A 1 300 ? -22.987 -35.431 10.023 1.00 29.34 300 ARG A C 1
ATOM 2003 O O . ARG A 1 300 ? -23.850 -34.555 10.039 1.00 29.34 300 ARG A O 1
ATOM 2010 N N . PRO A 1 301 ? -22.353 -35.847 8.907 1.00 41.12 301 PRO A N 1
ATOM 2011 C CA . PRO A 1 301 ? -22.541 -35.266 7.575 1.00 41.12 301 PRO A CA 1
ATOM 2012 C C . PRO A 1 301 ? -23.748 -35.826 6.790 1.00 41.12 301 PRO A C 1
ATOM 2014 O O . PRO A 1 301 ? -24.231 -36.932 7.060 1.00 41.12 301 PRO A O 1
ATOM 2017 N N . LEU A 1 302 ? -24.164 -35.059 5.775 1.00 30.42 302 LEU A N 1
ATOM 2018 C CA . LEU A 1 302 ? -25.066 -35.343 4.639 1.00 30.42 302 LEU A CA 1
ATOM 2019 C C . LEU A 1 302 ? -24.641 -34.382 3.494 1.00 30.42 302 LEU A C 1
ATOM 2021 O O . LEU A 1 302 ? -24.146 -33.311 3.810 1.00 30.42 302 LEU A O 1
ATOM 2025 N N . GLY A 1 303 ? -24.808 -34.624 2.186 1.00 27.53 303 GLY A N 1
ATOM 2026 C CA . GLY A 1 303 ? -25.269 -35.814 1.457 1.00 27.53 303 GLY A CA 1
ATOM 2027 C C . GLY A 1 303 ? -25.763 -35.470 0.029 1.00 27.53 303 GLY A C 1
ATOM 2028 O O . GLY A 1 303 ? -26.826 -34.875 -0.110 1.00 27.53 303 GLY A O 1
ATOM 2029 N N . ARG A 1 304 ? -25.026 -35.868 -1.027 1.00 30.20 304 ARG A N 1
ATOM 2030 C CA . ARG A 1 304 ? -25.351 -35.608 -2.459 1.00 30.20 304 ARG A CA 1
ATOM 2031 C C . ARG A 1 304 ? -26.705 -36.191 -2.923 1.00 30.20 304 ARG A C 1
ATOM 2033 O O . ARG A 1 304 ? -27.057 -37.298 -2.508 1.00 30.20 304 ARG A O 1
ATOM 2040 N N . PRO A 1 305 ? -27.345 -35.573 -3.938 1.00 41.69 305 PRO A N 1
ATOM 2041 C CA . PRO A 1 305 ? -28.254 -36.265 -4.859 1.00 41.69 305 PRO A CA 1
ATOM 2042 C C . PRO A 1 305 ? -27.881 -36.111 -6.357 1.00 41.69 305 PRO A C 1
ATOM 2044 O O . PRO A 1 305 ? -27.590 -35.018 -6.831 1.00 41.69 305 PRO A O 1
ATOM 2047 N N . ARG A 1 306 ? -28.004 -37.194 -7.143 1.00 31.84 306 ARG A N 1
ATOM 2048 C CA . ARG A 1 306 ? -28.265 -37.146 -8.600 1.00 31.84 306 ARG A CA 1
ATOM 2049 C C . ARG A 1 306 ? -29.412 -38.114 -8.945 1.00 31.84 306 ARG A C 1
ATOM 2051 O O . ARG A 1 306 ? -29.534 -39.174 -8.342 1.00 31.84 306 ARG A O 1
ATOM 2058 N N . GLU A 1 307 ? -30.248 -37.659 -9.875 1.00 33.69 307 GLU A N 1
ATOM 2059 C CA . GLU A 1 307 ? -31.326 -38.284 -10.672 1.00 33.69 307 GLU A CA 1
ATOM 2060 C C . GLU A 1 307 ? -31.713 -39.780 -10.507 1.00 33.69 307 GLU A C 1
ATOM 2062 O O . GLU A 1 307 ? -30.862 -40.663 -10.518 1.00 33.69 307 GLU A O 1
ATOM 2067 N N . ALA A 1 308 ? -33.026 -40.095 -10.593 1.00 27.62 308 ALA A N 1
ATOM 2068 C CA . ALA A 1 308 ? -33.632 -40.576 -11.862 1.00 27.62 308 ALA A CA 1
ATOM 2069 C C . ALA A 1 308 ? -35.113 -41.063 -11.786 1.00 27.62 308 ALA A C 1
ATOM 2071 O O . ALA A 1 308 ? -35.486 -41.876 -10.948 1.00 27.62 308 ALA A O 1
ATOM 2072 N N . ALA A 1 309 ? -35.895 -40.664 -12.806 1.00 29.45 309 ALA A N 1
ATOM 2073 C CA . ALA A 1 309 ? -37.033 -41.359 -13.452 1.00 29.45 309 ALA A CA 1
ATOM 2074 C C . ALA A 1 309 ? -38.333 -41.754 -12.683 1.00 29.45 309 ALA A C 1
ATOM 2076 O O . ALA A 1 309 ? -38.330 -42.582 -11.782 1.00 29.45 309 ALA A O 1
ATOM 2077 N N . VAL A 1 310 ? -39.504 -41.365 -13.238 1.00 30.02 310 VAL A N 1
ATOM 2078 C CA . VAL A 1 310 ? -40.394 -42.260 -14.044 1.00 30.02 310 VAL A CA 1
ATOM 2079 C C . VAL A 1 310 ? -41.674 -41.545 -14.569 1.00 30.02 310 VAL A C 1
ATOM 2081 O O . VAL A 1 310 ? -42.569 -41.184 -13.819 1.00 30.02 310 VAL A O 1
ATOM 2084 N N . ARG A 1 311 ? -41.802 -41.469 -15.909 1.00 27.12 311 ARG A N 1
ATOM 2085 C CA . ARG A 1 311 ? -43.037 -41.359 -16.742 1.00 27.12 311 ARG A CA 1
ATOM 2086 C C . ARG A 1 311 ? -44.117 -40.289 -16.424 1.00 27.12 311 ARG A C 1
ATOM 2088 O O . ARG A 1 311 ? -45.077 -40.573 -15.712 1.00 27.12 311 ARG A O 1
ATOM 2095 N N . ARG A 1 312 ? -44.233 -39.300 -17.324 1.00 26.77 312 ARG A N 1
ATOM 2096 C CA . ARG A 1 312 ? -45.109 -39.359 -18.534 1.00 26.77 312 ARG A CA 1
ATOM 2097 C C . ARG A 1 312 ? -44.671 -38.304 -19.567 1.00 26.77 312 ARG A C 1
ATOM 2099 O O . ARG A 1 312 ? -43.837 -37.469 -19.254 1.00 26.77 312 ARG A O 1
ATOM 2106 N N . ALA A 1 313 ? -45.156 -38.392 -20.813 1.00 25.23 313 ALA A N 1
ATOM 2107 C CA . ALA A 1 313 ? -44.573 -37.671 -21.953 1.00 25.23 313 ALA A CA 1
ATOM 2108 C C . ALA A 1 313 ? -45.593 -37.000 -22.900 1.00 25.23 313 ALA A C 1
ATOM 2110 O O . ALA A 1 313 ? -46.682 -37.526 -23.111 1.00 25.23 313 ALA A O 1
ATOM 2111 N N . ARG A 1 314 ? -45.136 -35.905 -23.535 1.00 29.00 314 ARG A N 1
ATOM 2112 C CA . ARG A 1 314 ? -45.471 -35.371 -24.880 1.00 29.00 314 ARG A CA 1
ATOM 2113 C C . ARG A 1 314 ? -46.943 -35.338 -25.360 1.00 29.00 314 ARG A C 1
ATOM 2115 O O . ARG A 1 314 ? -47.443 -36.322 -25.900 1.00 29.00 314 ARG A O 1
ATOM 2122 N N . ALA A 1 315 ? -47.507 -34.126 -25.439 1.00 26.00 315 ALA A N 1
ATOM 2123 C CA . ALA A 1 315 ? -48.454 -33.667 -26.480 1.00 26.00 315 ALA A CA 1
ATOM 2124 C C . ALA A 1 315 ? -48.404 -32.111 -26.543 1.00 26.00 315 ALA A C 1
ATOM 2126 O O . ALA A 1 315 ? -48.497 -31.496 -25.494 1.00 26.00 315 ALA A O 1
ATOM 2127 N N . ARG A 1 316 ? -48.013 -31.456 -27.660 1.00 28.25 316 ARG A N 1
ATOM 2128 C CA . ARG A 1 316 ? -48.859 -30.971 -28.797 1.00 28.25 316 ARG A CA 1
ATOM 2129 C C . ARG A 1 316 ? -49.802 -29.795 -28.400 1.00 28.25 316 ARG A C 1
ATOM 2131 O O . ARG A 1 316 ? -50.492 -29.946 -27.409 1.00 28.25 316 ARG A O 1
ATOM 2138 N N . LEU A 1 317 ? -49.953 -28.663 -29.123 1.00 27.31 317 LEU A N 1
ATOM 2139 C CA . LEU A 1 317 ? -49.631 -28.281 -30.523 1.00 27.31 317 LEU A CA 1
ATOM 2140 C C . LEU A 1 317 ? -49.265 -26.775 -30.719 1.00 27.31 317 LEU A C 1
ATOM 2142 O O . LEU A 1 317 ? -49.837 -25.921 -30.062 1.00 27.31 317 LEU A O 1
ATOM 2146 N N . ARG A 1 318 ? -48.449 -26.500 -31.757 1.00 29.47 318 ARG A N 1
ATOM 2147 C CA . ARG A 1 318 ? -48.544 -25.444 -32.812 1.00 29.47 318 ARG A CA 1
ATOM 2148 C C . ARG A 1 318 ? -49.006 -23.998 -32.498 1.00 29.47 318 ARG A C 1
ATOM 2150 O O . ARG A 1 318 ? -50.193 -23.733 -32.367 1.00 29.47 318 ARG A O 1
ATOM 2157 N N . SER A 1 319 ? -48.063 -23.068 -32.678 1.00 31.94 319 SER A N 1
ATOM 2158 C CA . SER A 1 319 ? -48.096 -21.909 -33.608 1.00 31.94 319 SER A CA 1
ATOM 2159 C C . SER A 1 319 ? -49.400 -21.536 -34.360 1.00 31.94 319 SER A C 1
ATOM 2161 O O . SER A 1 319 ? -49.874 -22.339 -35.171 1.00 31.94 319 SER A O 1
ATOM 2163 N N . ALA A 1 320 ? -49.825 -20.264 -34.264 1.00 30.45 320 ALA A N 1
ATOM 2164 C CA . ALA A 1 320 ? -49.952 -19.298 -35.387 1.00 30.45 320 ALA A CA 1
ATOM 2165 C C . ALA A 1 320 ? -50.548 -17.939 -34.926 1.00 30.45 320 ALA A C 1
ATOM 2167 O O . ALA A 1 320 ? -51.276 -17.887 -33.940 1.00 30.45 320 ALA A O 1
ATOM 2168 N N . GLN A 1 321 ? -50.254 -16.851 -35.652 1.00 38.38 321 GLN A N 1
ATOM 2169 C CA . GLN A 1 321 ? -50.789 -15.491 -35.431 1.00 38.38 321 GLN A CA 1
ATOM 2170 C C . GLN A 1 321 ? -52.096 -15.247 -36.216 1.00 38.38 321 GLN A C 1
ATOM 2172 O O . GLN A 1 321 ? -52.252 -15.814 -37.295 1.00 38.38 321 GLN A O 1
ATOM 2177 N N . SER A 1 322 ? -52.940 -14.303 -35.767 1.00 28.73 322 SER A N 1
ATOM 2178 C CA . SER A 1 322 ? -53.663 -13.343 -36.642 1.00 28.73 322 SER A CA 1
ATOM 2179 C C . SER A 1 322 ? -54.442 -12.281 -35.837 1.00 28.73 322 SER A C 1
ATOM 2181 O O . SER A 1 322 ? -54.849 -12.539 -34.708 1.00 28.73 322 SER A O 1
ATOM 2183 N N . LEU A 1 323 ? -54.642 -11.096 -36.429 1.00 33.78 323 LEU A N 1
ATOM 2184 C CA . LEU A 1 323 ? -55.254 -9.886 -35.840 1.00 33.78 323 LEU A CA 1
ATOM 2185 C C . LEU A 1 323 ? -56.778 -9.756 -36.120 1.00 33.78 323 LEU A C 1
ATOM 2187 O O . LEU A 1 323 ? -57.358 -10.615 -36.777 1.00 33.78 323 LEU A O 1
ATOM 2191 N N . THR A 1 324 ? -57.345 -8.594 -35.738 1.00 29.56 324 THR A N 1
ATOM 2192 C CA . THR A 1 324 ? -58.592 -7.913 -36.203 1.00 29.56 324 THR A CA 1
ATOM 2193 C C . THR A 1 324 ? -59.908 -8.123 -35.421 1.00 29.56 324 THR A C 1
ATOM 2195 O O . THR A 1 324 ? -60.149 -9.222 -34.935 1.00 29.56 324 THR A O 1
ATOM 2198 N N . VAL A 1 325 ? -60.852 -7.156 -35.340 1.00 28.80 325 VAL A N 1
ATOM 2199 C CA . VAL A 1 325 ? -60.808 -5.666 -35.156 1.00 28.80 325 VAL A CA 1
ATOM 2200 C C . VAL A 1 325 ? -62.256 -5.117 -34.989 1.00 28.80 325 VAL A C 1
ATOM 2202 O O . VAL A 1 325 ? -63.136 -5.629 -35.672 1.00 28.80 325 VAL A O 1
ATOM 2205 N N . GLU A 1 326 ? -62.471 -4.080 -34.149 1.00 33.44 326 GLU A N 1
ATOM 2206 C CA . GLU A 1 326 ? -63.647 -3.146 -34.106 1.00 33.44 326 GLU A CA 1
ATOM 2207 C C . GLU A 1 326 ? -65.092 -3.735 -33.955 1.00 33.44 326 GLU A C 1
ATOM 2209 O O . GLU A 1 326 ? -65.291 -4.943 -34.012 1.00 33.44 326 GLU A O 1
ATOM 2214 N N . GLU A 1 327 ? -66.195 -3.005 -33.680 1.00 39.19 327 GLU A N 1
ATOM 2215 C CA . GLU A 1 327 ? -66.488 -1.604 -33.266 1.00 39.19 327 GLU A CA 1
ATOM 2216 C C . GLU A 1 327 ? -67.875 -1.535 -32.558 1.00 39.19 327 GLU A C 1
ATOM 2218 O O . GLU A 1 327 ? -68.662 -2.465 -32.740 1.00 39.19 327 GLU A O 1
ATOM 2223 N N . ALA A 1 328 ? -68.212 -0.427 -31.853 1.00 27.75 328 ALA A N 1
ATOM 2224 C CA . ALA A 1 328 ? -69.595 0.109 -31.701 1.00 27.75 328 ALA A CA 1
ATOM 2225 C C . ALA A 1 328 ? -69.724 1.389 -30.809 1.00 27.75 328 ALA A C 1
ATOM 2227 O O . ALA A 1 328 ? -70.210 1.319 -29.682 1.00 27.75 328 ALA A O 1
ATOM 2228 N N . HIS A 1 329 ? -69.357 2.565 -31.338 1.00 36.66 329 HIS A N 1
ATOM 2229 C CA . HIS A 1 329 ? -70.051 3.881 -31.231 1.00 36.66 329 HIS A CA 1
ATOM 2230 C C . HIS A 1 329 ? -70.981 4.265 -30.028 1.00 36.66 329 HIS A C 1
ATOM 2232 O O . HIS A 1 329 ? -71.963 3.578 -29.759 1.00 36.66 329 HIS A O 1
ATOM 2238 N N . VAL A 1 330 ? -70.871 5.525 -29.526 1.00 28.94 330 VAL A N 1
ATOM 2239 C CA . VAL A 1 330 ? -71.896 6.625 -29.673 1.00 28.94 330 VAL A CA 1
ATOM 2240 C C . VAL A 1 330 ? -71.535 7.973 -28.953 1.00 28.94 330 VAL A C 1
ATOM 2242 O O . VAL A 1 330 ? -71.573 8.071 -27.736 1.00 28.94 330 VAL A O 1
ATOM 2245 N N . ARG A 1 331 ? -71.318 9.039 -29.760 1.00 28.53 331 ARG A N 1
ATOM 2246 C CA . ARG A 1 331 ? -71.601 10.512 -29.601 1.00 28.53 331 ARG A CA 1
ATOM 2247 C C . ARG A 1 331 ? -71.013 11.430 -28.480 1.00 28.53 331 ARG A C 1
ATOM 2249 O O . ARG A 1 331 ? -71.425 11.385 -27.331 1.00 28.53 331 ARG A O 1
ATOM 2256 N N . HIS A 1 332 ? -70.228 12.422 -28.950 1.00 35.03 332 HIS A N 1
ATOM 2257 C CA . HIS A 1 332 ? -70.244 13.915 -28.780 1.00 35.03 332 HIS A CA 1
ATOM 2258 C C . HIS A 1 332 ? -71.398 14.635 -28.003 1.00 35.03 332 HIS A C 1
ATOM 2260 O O . HIS A 1 332 ? -72.476 14.041 -27.931 1.00 35.03 332 HIS A O 1
ATOM 2266 N N . PRO A 1 333 ? -71.283 15.942 -27.574 1.00 50.94 333 PRO A N 1
ATOM 2267 C CA . PRO A 1 333 ? -70.436 17.026 -28.153 1.00 50.94 333 PRO A CA 1
ATOM 2268 C C . PRO A 1 333 ? -69.775 18.125 -27.250 1.00 50.94 333 PRO A C 1
ATOM 2270 O O . PRO A 1 333 ? -70.235 18.444 -26.164 1.00 50.94 333 PRO A O 1
ATOM 2273 N N . SER A 1 334 ? -68.744 18.763 -27.833 1.00 30.41 334 SER A N 1
ATOM 2274 C CA . SER A 1 334 ? -68.329 20.197 -27.863 1.00 30.41 334 SER A CA 1
ATOM 2275 C C . SER A 1 334 ? -68.716 21.233 -26.777 1.00 30.41 334 SER A C 1
ATOM 2277 O O . SER A 1 334 ? -69.900 21.429 -26.528 1.00 30.41 334 SER A O 1
ATOM 2279 N N . ALA A 1 335 ? -67.763 22.106 -26.375 1.00 30.31 335 ALA A N 1
ATOM 2280 C CA . ALA A 1 335 ? -67.672 23.529 -26.817 1.00 30.31 335 ALA A CA 1
ATOM 2281 C C . ALA A 1 335 ? -66.750 24.445 -25.956 1.00 30.31 335 ALA A C 1
ATOM 2283 O O . ALA A 1 335 ? -66.633 24.289 -24.747 1.00 30.31 335 ALA A O 1
ATOM 2284 N N . LEU A 1 336 ? -66.149 25.445 -26.620 1.00 32.91 336 LEU A N 1
ATOM 2285 C CA . LEU A 1 336 ? -65.329 26.558 -26.095 1.00 32.91 336 LEU A CA 1
ATOM 2286 C C . LEU A 1 336 ? -66.062 27.497 -25.109 1.00 32.91 336 LEU A C 1
ATOM 2288 O O . LEU A 1 336 ? -67.261 27.704 -25.275 1.00 32.91 336 LEU A O 1
ATOM 2292 N N . VAL A 1 337 ? -65.311 28.233 -24.265 1.00 31.03 337 VAL A N 1
ATOM 2293 C CA . VAL A 1 337 ? -65.362 29.721 -24.191 1.00 31.03 337 VAL A CA 1
ATOM 2294 C C . VAL A 1 337 ? -64.176 30.317 -23.397 1.00 31.03 337 VAL A C 1
ATOM 2296 O O . VAL A 1 337 ? -63.528 29.642 -22.607 1.00 31.03 337 VAL A O 1
ATOM 2299 N N . SER A 1 338 ? -63.871 31.586 -23.683 1.00 27.98 338 SER A N 1
ATOM 2300 C CA . SER A 1 338 ? -62.744 32.411 -23.214 1.00 27.98 338 SER A CA 1
ATOM 2301 C C . SER A 1 338 ? -62.747 32.836 -21.737 1.00 27.98 338 SER A C 1
ATOM 2303 O O . SER A 1 338 ? -63.809 33.004 -21.143 1.00 27.98 338 SER A O 1
ATOM 2305 N N . GLY A 1 339 ? -61.568 33.243 -21.241 1.00 25.75 339 GLY A N 1
ATOM 2306 C CA . GLY A 1 339 ? -61.411 34.015 -19.998 1.00 25.75 339 GLY A CA 1
ATOM 2307 C C . GLY A 1 339 ? -60.113 34.836 -19.899 1.00 25.75 339 GLY A C 1
ATOM 2308 O O . GLY A 1 339 ? -59.488 34.833 -18.847 1.00 25.75 339 GLY A O 1
ATOM 2309 N N . ALA A 1 340 ? -59.667 35.498 -20.975 1.00 29.55 340 ALA A N 1
ATOM 2310 C CA . ALA A 1 340 ? -58.418 36.275 -20.978 1.00 29.55 340 ALA A CA 1
ATOM 2311 C C . ALA A 1 340 ? -58.628 37.782 -20.722 1.00 29.55 340 ALA A C 1
ATOM 2313 O O . ALA A 1 340 ? -59.562 38.379 -21.258 1.00 29.55 340 ALA A O 1
ATOM 2314 N N . GLY A 1 341 ? -57.691 38.399 -19.993 1.00 25.39 341 GLY A N 1
ATOM 2315 C CA . GLY A 1 341 ? -57.506 39.854 -19.902 1.00 25.39 341 GLY A CA 1
ATOM 2316 C C . GLY A 1 341 ? -57.111 40.332 -18.497 1.00 25.39 341 GLY A C 1
ATOM 2317 O O . GLY A 1 341 ? -57.620 39.814 -17.513 1.00 25.39 341 GLY A O 1
ATOM 2318 N N . ALA A 1 342 ? -56.244 41.331 -18.323 1.00 28.05 342 ALA A N 1
ATOM 2319 C CA . ALA A 1 342 ? -55.320 41.994 -19.252 1.00 28.05 342 ALA A CA 1
ATOM 2320 C C . ALA A 1 342 ? -54.267 42.762 -18.416 1.00 28.05 342 ALA A C 1
ATOM 2322 O O . ALA A 1 342 ? -54.462 42.962 -17.219 1.00 28.05 342 ALA A O 1
ATOM 2323 N N . ALA A 1 343 ? -53.163 43.207 -19.020 1.00 33.06 343 ALA A N 1
ATOM 2324 C CA . ALA A 1 343 ? -52.112 43.931 -18.298 1.00 33.06 343 ALA A CA 1
ATOM 2325 C C . ALA A 1 343 ? -52.508 45.375 -17.927 1.00 33.06 343 ALA A C 1
ATOM 2327 O O . ALA A 1 343 ? -53.119 46.063 -18.744 1.00 33.06 343 ALA A O 1
ATOM 2328 N N . ALA A 1 344 ? -52.042 45.868 -16.769 1.00 27.08 344 ALA A N 1
ATOM 2329 C CA . ALA A 1 344 ? -51.630 47.269 -16.607 1.00 27.08 344 ALA A CA 1
ATOM 2330 C C . ALA A 1 344 ? -50.751 47.518 -15.363 1.00 27.08 344 ALA A C 1
ATOM 2332 O O . ALA A 1 344 ? -51.059 47.108 -14.249 1.00 27.08 344 ALA A O 1
ATOM 2333 N N . VAL A 1 345 ? -49.693 48.289 -15.602 1.00 31.16 345 VAL A N 1
ATOM 2334 C CA . VAL A 1 345 ? -48.822 49.011 -14.663 1.00 31.16 345 VAL A CA 1
ATOM 2335 C C . VAL A 1 345 ? -49.587 49.823 -13.603 1.00 31.16 345 VAL A C 1
ATOM 2337 O O . VAL A 1 345 ? -50.448 50.620 -13.967 1.00 31.16 345 VAL A O 1
ATOM 2340 N N . ALA A 1 346 ? -49.153 49.756 -12.337 1.00 26.72 346 ALA A N 1
ATOM 2341 C CA . ALA A 1 346 ? -49.066 50.904 -11.414 1.00 26.72 346 ALA A CA 1
ATOM 2342 C C . ALA A 1 346 ? -48.216 50.548 -10.177 1.00 26.72 346 ALA A C 1
ATOM 2344 O O . ALA A 1 346 ? -48.147 49.384 -9.791 1.00 26.72 346 ALA A O 1
ATOM 2345 N N . ALA A 1 347 ? -47.589 51.543 -9.542 1.00 32.47 347 ALA A N 1
ATOM 2346 C CA . ALA A 1 347 ? -46.730 51.349 -8.373 1.00 32.47 347 ALA A CA 1
ATOM 2347 C C . ALA A 1 347 ? -47.258 52.048 -7.105 1.00 32.47 347 ALA A C 1
ATOM 2349 O O . ALA A 1 347 ? -47.823 53.137 -7.182 1.00 32.47 347 ALA A O 1
ATOM 2350 N N . ALA A 1 348 ? -46.891 51.460 -5.960 1.00 33.56 348 ALA A N 1
ATOM 2351 C CA . ALA A 1 348 ? -46.644 52.104 -4.663 1.00 33.56 348 ALA A CA 1
ATOM 2352 C C . ALA A 1 348 ? -47.820 52.623 -3.791 1.00 33.56 348 ALA A C 1
ATOM 2354 O O . ALA A 1 348 ? -48.943 52.838 -4.230 1.00 33.56 348 ALA A O 1
ATOM 2355 N N . LEU A 1 349 ? -47.432 52.898 -2.531 1.00 29.69 349 LEU A N 1
ATOM 2356 C CA . LEU A 1 349 ? -48.046 53.763 -1.504 1.00 29.69 349 LEU A CA 1
ATOM 2357 C C . LEU A 1 349 ? -49.026 53.164 -0.458 1.00 29.69 349 LEU A C 1
ATOM 2359 O O . LEU A 1 349 ? -50.232 53.353 -0.514 1.00 29.69 349 LEU A O 1
ATOM 2363 N N . LEU A 1 350 ? -48.402 52.637 0.609 1.00 32.06 350 LEU A N 1
ATOM 2364 C CA . LEU A 1 350 ? -48.608 52.986 2.035 1.00 32.06 350 LEU A CA 1
ATOM 2365 C C . LEU A 1 350 ? -49.924 52.661 2.795 1.00 32.06 350 LEU A C 1
ATOM 2367 O O . LEU A 1 350 ? -50.980 53.228 2.552 1.00 32.06 350 LEU A O 1
ATOM 2371 N N . LEU A 1 351 ? -49.718 51.942 3.913 1.00 37.03 351 LEU A N 1
ATOM 2372 C CA . LEU A 1 351 ? -50.244 52.185 5.277 1.00 37.03 351 LEU A CA 1
ATOM 2373 C C . LEU A 1 351 ? -51.770 52.280 5.525 1.00 37.03 351 LEU A C 1
ATOM 2375 O O . LEU A 1 351 ? -52.406 53.303 5.287 1.00 37.03 351 LEU A O 1
ATOM 2379 N N . GLY A 1 352 ? -52.299 51.290 6.257 1.00 31.12 352 GLY A N 1
ATOM 2380 C CA . GLY A 1 352 ? -53.587 51.365 6.963 1.00 31.12 352 GLY A CA 1
ATOM 2381 C C . GLY A 1 352 ? -53.765 50.198 7.953 1.00 31.12 352 GLY A C 1
ATOM 2382 O O . GLY A 1 352 ? -53.996 49.082 7.496 1.00 31.12 352 GLY A O 1
ATOM 2383 N N . PRO A 1 353 ? -53.617 50.393 9.281 1.00 57.94 353 PRO A N 1
ATOM 2384 C CA . PRO A 1 353 ? -53.492 49.278 10.226 1.00 57.94 353 PRO A CA 1
ATOM 2385 C C . PRO A 1 353 ? -54.783 48.891 10.976 1.00 57.94 353 PRO A C 1
ATOM 2387 O O . PRO A 1 353 ? -55.614 49.736 11.286 1.00 57.94 353 PRO A O 1
ATOM 2390 N N . SER A 1 354 ? -54.809 47.626 11.418 1.00 34.47 354 SER A N 1
ATOM 2391 C CA . SER A 1 354 ? -55.505 47.096 12.609 1.00 34.47 354 SER A CA 1
ATOM 2392 C C . SER A 1 354 ? -57.043 47.147 12.701 1.00 34.47 354 SER A C 1
ATOM 2394 O O . SER A 1 354 ? -57.641 48.190 12.951 1.00 34.47 354 SER A O 1
ATOM 2396 N N . ALA A 1 355 ? -57.656 45.957 12.722 1.00 33.03 355 ALA A N 1
ATOM 2397 C CA . ALA A 1 355 ? -58.594 45.546 13.779 1.00 33.03 355 ALA A CA 1
ATOM 2398 C C . ALA A 1 355 ? -58.726 44.008 13.789 1.00 33.03 355 ALA A C 1
ATOM 2400 O O . ALA A 1 355 ? -58.783 43.390 12.729 1.00 33.03 355 ALA A O 1
ATOM 2401 N N . ALA A 1 356 ? -58.778 43.379 14.968 1.00 49.44 356 ALA A N 1
ATOM 2402 C CA . ALA A 1 356 ? -58.834 41.919 15.092 1.00 49.44 356 ALA A CA 1
ATOM 2403 C C . ALA A 1 356 ? -60.269 41.377 15.236 1.00 49.44 356 ALA A C 1
ATOM 2405 O O . ALA A 1 356 ? -61.061 41.895 16.024 1.00 49.44 356 ALA A O 1
ATOM 2406 N N . ALA A 1 357 ? -60.561 40.270 14.548 1.00 39.16 357 ALA A N 1
ATOM 2407 C CA . ALA A 1 357 ? -61.690 39.380 14.818 1.00 39.16 357 ALA A CA 1
ATOM 2408 C C . ALA A 1 357 ? -61.285 37.939 14.455 1.00 39.16 357 ALA A C 1
ATOM 2410 O O . ALA A 1 357 ? -60.729 37.712 13.383 1.00 39.16 357 ALA A O 1
ATOM 2411 N N . ALA A 1 358 ? -61.522 36.975 15.349 1.00 52.38 358 ALA A N 1
ATOM 2412 C CA . ALA A 1 358 ? -61.040 35.601 15.182 1.00 52.38 358 ALA A CA 1
ATOM 2413 C C . ALA A 1 358 ? -62.039 34.702 14.411 1.00 52.38 358 ALA A C 1
ATOM 2415 O O . ALA A 1 358 ? -63.221 34.686 14.769 1.00 52.38 358 ALA A O 1
ATOM 2416 N N . PRO A 1 359 ? -61.588 33.926 13.404 1.00 46.44 359 PRO A N 1
ATOM 2417 C CA . PRO A 1 359 ? -62.347 32.823 12.805 1.00 46.44 359 PRO A CA 1
ATOM 2418 C C . PRO A 1 359 ? -62.288 31.538 13.676 1.00 46.44 359 PRO A C 1
ATOM 2420 O O . PRO A 1 359 ? -61.520 31.488 14.640 1.00 46.44 359 PRO A O 1
ATOM 2423 N N . PRO A 1 360 ? -63.132 30.517 13.409 1.00 51.44 360 PRO A N 1
ATOM 2424 C CA . PRO A 1 360 ? -63.366 29.399 14.331 1.00 51.44 360 PRO A CA 1
ATOM 2425 C C . PRO A 1 360 ? -62.311 28.279 14.271 1.00 51.44 360 PRO A C 1
ATOM 2427 O O . PRO A 1 360 ? -61.514 28.186 13.345 1.00 51.44 360 PRO A O 1
ATOM 2430 N N . SER A 1 361 ? -62.338 27.389 15.270 1.00 56.56 361 SER A N 1
ATOM 2431 C CA . SER A 1 361 ? -61.424 26.249 15.378 1.00 56.56 361 SER A CA 1
ATOM 2432 C C . SER A 1 361 ? -61.881 25.039 14.553 1.00 56.56 361 SER A C 1
ATOM 2434 O O . SER A 1 361 ? -62.687 24.232 15.029 1.00 56.56 361 SER A O 1
ATOM 2436 N N . ASP A 1 362 ? -61.312 24.863 13.366 1.00 54.03 362 ASP A N 1
ATOM 2437 C CA . ASP A 1 362 ? -61.359 23.581 12.664 1.00 54.03 362 ASP A CA 1
ATOM 2438 C C . ASP A 1 362 ? -60.490 22.542 13.389 1.00 54.03 362 ASP A C 1
ATOM 2440 O O . ASP A 1 362 ? -59.264 22.642 13.454 1.00 54.03 362 ASP A O 1
ATOM 2444 N N . ARG A 1 363 ? -61.140 21.513 13.940 1.00 58.56 363 ARG A N 1
ATOM 2445 C CA . ARG A 1 363 ? -60.503 20.234 14.277 1.00 58.56 363 ARG A CA 1
ATOM 2446 C C . ARG A 1 363 ? -61.027 19.181 13.298 1.00 58.56 363 ARG A C 1
ATOM 2448 O O . ARG A 1 363 ? -62.249 19.089 13.155 1.00 58.56 363 ARG A O 1
ATOM 2455 N N . PRO A 1 364 ? -60.157 18.393 12.639 1.00 55.59 364 PRO A N 1
ATOM 2456 C CA . PRO A 1 364 ? -60.592 17.369 11.693 1.00 55.59 364 PRO A CA 1
ATOM 2457 C C . PRO A 1 364 ? -61.464 16.310 12.379 1.00 55.59 364 PRO A C 1
ATOM 2459 O O . PRO A 1 364 ? -61.392 16.101 13.593 1.00 55.59 364 PRO A O 1
ATOM 2462 N N . ALA A 1 365 ? -62.308 15.629 11.603 1.00 61.50 365 ALA A N 1
ATOM 2463 C CA . ALA A 1 365 ? -63.225 14.642 12.162 1.00 61.50 365 ALA A CA 1
ATOM 2464 C C . ALA A 1 365 ? -62.451 13.430 12.732 1.00 61.50 365 ALA A C 1
ATOM 2466 O O . ALA A 1 365 ? -61.492 12.982 12.097 1.00 61.50 365 ALA A O 1
ATOM 2467 N N . PRO A 1 366 ? -62.890 12.804 13.846 1.00 67.94 366 PRO A N 1
ATOM 2468 C CA . PRO A 1 366 ? -62.160 11.690 14.471 1.00 67.94 366 PRO A CA 1
ATOM 2469 C C . PRO A 1 366 ? -61.865 10.500 13.542 1.00 67.94 366 PRO A C 1
ATOM 2471 O O . PRO A 1 366 ? -60.893 9.779 13.746 1.00 67.94 366 PRO A O 1
ATOM 2474 N N . ALA A 1 367 ? -62.679 10.299 12.499 1.00 68.81 367 ALA A N 1
ATOM 2475 C CA . ALA A 1 367 ? -62.434 9.290 11.469 1.00 68.81 367 ALA A CA 1
ATOM 2476 C C . ALA A 1 367 ? -61.250 9.644 10.547 1.00 68.81 367 ALA A C 1
ATOM 2478 O O . ALA A 1 367 ? -60.464 8.762 10.212 1.00 68.81 367 ALA A O 1
ATOM 2479 N N . GLN A 1 368 ? -61.087 10.921 10.179 1.00 69.06 368 GLN A N 1
ATOM 2480 C CA . GLN A 1 368 ? -59.933 11.396 9.406 1.00 69.06 368 GLN A CA 1
ATOM 2481 C C . GLN A 1 368 ? -58.656 11.291 10.241 1.00 69.06 368 GLN A C 1
ATOM 2483 O O . GLN A 1 368 ? -57.642 10.814 9.746 1.00 69.06 368 GLN A O 1
ATOM 2488 N N . GLU A 1 369 ? -58.721 11.652 11.525 1.00 75.12 369 GLU A N 1
ATOM 2489 C CA . GLU A 1 369 ? -57.583 11.535 12.440 1.00 75.12 369 GLU A CA 1
ATOM 2490 C C . GLU A 1 369 ? -57.164 10.065 12.645 1.00 75.12 369 GLU A C 1
ATOM 2492 O O . GLU A 1 369 ? -55.981 9.736 12.579 1.00 75.12 369 GLU A O 1
ATOM 2497 N N . ALA A 1 370 ? -58.125 9.149 12.811 1.00 77.00 370 ALA A N 1
ATOM 2498 C CA . ALA A 1 370 ? -57.855 7.712 12.878 1.00 77.00 370 ALA A CA 1
ATOM 2499 C C . ALA A 1 370 ? -57.277 7.151 11.563 1.00 77.00 370 ALA A C 1
ATOM 2501 O O . ALA A 1 370 ? -56.393 6.293 11.596 1.00 77.00 370 ALA A O 1
ATOM 2502 N N . GLN A 1 371 ? -57.742 7.638 10.409 1.00 78.94 371 GLN A N 1
ATOM 2503 C CA . GLN A 1 371 ? -57.242 7.215 9.100 1.00 78.94 371 GLN A CA 1
ATOM 2504 C C . GLN A 1 371 ? -55.836 7.764 8.811 1.00 78.94 371 GLN A C 1
ATOM 2506 O O . GLN A 1 371 ? -55.001 7.016 8.309 1.00 78.94 371 GLN A O 1
ATOM 2511 N N . ALA A 1 372 ? -55.536 9.005 9.208 1.00 77.56 372 ALA A N 1
ATOM 2512 C CA . ALA A 1 372 ? -54.196 9.588 9.142 1.00 77.56 372 ALA A CA 1
ATOM 2513 C C . ALA A 1 372 ? -53.208 8.839 10.052 1.00 77.56 372 ALA A C 1
ATOM 2515 O O . ALA A 1 372 ? -52.148 8.424 9.592 1.00 77.56 372 ALA A O 1
ATOM 2516 N N . ARG A 1 373 ? -53.588 8.554 11.309 1.00 85.75 373 ARG A N 1
ATOM 2517 C CA . ARG A 1 373 ? -52.791 7.718 12.230 1.00 85.75 373 ARG A CA 1
ATOM 2518 C C . ARG A 1 373 ? -52.523 6.321 11.655 1.00 85.75 373 ARG A C 1
ATOM 2520 O O . ARG A 1 373 ? -51.422 5.802 11.808 1.00 85.75 373 ARG A O 1
ATOM 2527 N N . LYS A 1 374 ? -53.504 5.715 10.971 1.00 84.06 374 LYS A N 1
ATOM 2528 C CA . LYS A 1 374 ? -53.323 4.423 10.292 1.00 84.06 374 LYS A CA 1
ATOM 2529 C C . LYS A 1 374 ? -52.365 4.531 9.099 1.00 84.06 374 LYS A C 1
ATOM 2531 O O . LYS A 1 374 ? -51.502 3.672 8.964 1.00 84.06 374 LYS A O 1
ATOM 2536 N N . ALA A 1 375 ? -52.495 5.564 8.266 1.00 81.38 375 ALA A N 1
ATOM 2537 C CA . ALA A 1 375 ? -51.597 5.797 7.136 1.00 81.38 375 ALA A CA 1
ATOM 2538 C C . ALA A 1 375 ? -50.149 6.018 7.605 1.00 81.38 375 ALA A C 1
ATOM 2540 O O . ALA A 1 375 ? -49.253 5.335 7.122 1.00 81.38 375 ALA A O 1
ATOM 2541 N N . ALA A 1 376 ? -49.936 6.861 8.621 1.00 78.88 376 ALA A N 1
ATOM 2542 C CA . ALA A 1 376 ? -48.626 7.080 9.235 1.00 78.88 376 ALA A CA 1
ATOM 2543 C C . ALA A 1 376 ? -48.023 5.785 9.811 1.00 78.88 376 ALA A C 1
ATOM 2545 O O . ALA A 1 376 ? -46.857 5.495 9.576 1.00 78.88 376 ALA A O 1
ATOM 2546 N N . ALA A 1 377 ? -48.821 4.949 10.488 1.00 80.56 377 ALA A N 1
ATOM 2547 C CA . ALA A 1 377 ? -48.361 3.648 10.985 1.00 80.56 377 ALA A CA 1
ATOM 2548 C C . ALA A 1 377 ? -48.051 2.629 9.867 1.00 80.56 377 ALA A C 1
ATOM 2550 O O . ALA A 1 377 ? -47.255 1.716 10.074 1.00 80.56 377 ALA A O 1
ATOM 2551 N N . GLN A 1 378 ? -48.667 2.761 8.686 1.00 83.81 378 GLN A N 1
ATOM 2552 C CA . GLN A 1 378 ? -48.321 1.958 7.510 1.00 83.81 378 GLN A CA 1
ATOM 2553 C C . GLN A 1 378 ? -47.043 2.473 6.831 1.00 83.81 378 GLN A C 1
ATOM 2555 O O . GLN A 1 378 ? -46.199 1.654 6.482 1.00 83.81 378 GLN A O 1
ATOM 2560 N N . ALA A 1 379 ? -46.870 3.793 6.714 1.00 80.56 379 ALA A N 1
ATOM 2561 C CA . ALA A 1 379 ? -45.660 4.420 6.181 1.00 80.56 379 ALA A CA 1
ATOM 2562 C C . ALA A 1 379 ? -44.433 4.130 7.060 1.00 80.56 379 ALA A C 1
ATOM 2564 O O . ALA A 1 379 ? -43.445 3.606 6.564 1.00 80.56 379 ALA A O 1
ATOM 2565 N N . ALA A 1 380 ? -44.531 4.330 8.379 1.00 82.12 380 ALA A N 1
ATOM 2566 C CA . ALA A 1 380 ? -43.454 4.010 9.319 1.00 82.12 380 ALA A CA 1
ATOM 2567 C C . ALA A 1 380 ? -43.059 2.522 9.287 1.00 82.12 380 ALA A C 1
ATOM 2569 O O . ALA A 1 380 ? -41.889 2.190 9.442 1.00 82.12 380 ALA A O 1
ATOM 2570 N N . LYS A 1 381 ? -44.015 1.611 9.038 1.00 85.00 381 LYS A N 1
ATOM 2571 C CA . LYS A 1 381 ? -43.700 0.189 8.847 1.00 85.00 381 LYS A CA 1
ATOM 2572 C C . LYS A 1 381 ? -43.010 -0.087 7.502 1.00 85.00 381 LYS A C 1
ATOM 2574 O O . LYS A 1 381 ? -42.172 -0.979 7.454 1.00 85.00 381 LYS A O 1
ATOM 2579 N N . ALA A 1 382 ? -43.369 0.632 6.438 1.00 85.56 382 ALA A N 1
ATOM 2580 C CA . ALA A 1 382 ? -42.706 0.517 5.139 1.00 85.56 382 ALA A CA 1
ATOM 2581 C C . ALA A 1 382 ? -41.258 1.031 5.212 1.00 85.56 382 ALA A C 1
ATOM 2583 O O . ALA A 1 382 ? -40.348 0.306 4.814 1.00 85.56 382 ALA A O 1
ATOM 2584 N N . GLN A 1 383 ? -41.045 2.194 5.840 1.00 86.50 383 GLN A N 1
ATOM 2585 C CA . GLN A 1 383 ? -39.713 2.728 6.129 1.00 86.50 383 GLN A CA 1
ATOM 2586 C C . GLN A 1 383 ? -38.882 1.717 6.926 1.00 86.50 383 GLN A C 1
ATOM 2588 O O . GLN A 1 383 ? -37.820 1.318 6.477 1.00 86.50 383 GLN A O 1
ATOM 2593 N N . GLN A 1 384 ? -39.422 1.161 8.019 1.00 88.06 384 GLN A N 1
ATOM 2594 C CA . GLN A 1 384 ? -38.712 0.148 8.812 1.00 88.06 384 GLN A CA 1
ATOM 2595 C C . GLN A 1 384 ? -38.428 -1.170 8.051 1.00 88.06 384 GLN A C 1
ATOM 2597 O O . GLN A 1 384 ? -37.652 -1.994 8.531 1.00 88.06 384 GLN A O 1
ATOM 2602 N N . SER A 1 385 ? -39.062 -1.427 6.900 1.00 91.62 385 SER A N 1
ATOM 2603 C CA . SER A 1 385 ? -38.660 -2.530 6.009 1.00 91.62 385 SER A CA 1
ATOM 2604 C C . SER A 1 385 ? -37.608 -2.131 4.974 1.00 91.62 385 SER A C 1
ATOM 2606 O O . SER A 1 385 ? -36.831 -2.995 4.594 1.00 91.62 385 SER A O 1
ATOM 2608 N N . GLN A 1 386 ? -37.548 -0.859 4.568 1.00 91.69 386 GLN A N 1
ATOM 2609 C CA . GLN A 1 386 ? -36.461 -0.321 3.743 1.00 91.69 386 GLN A CA 1
ATOM 2610 C C . GLN A 1 386 ? -35.179 -0.175 4.570 1.00 91.69 386 GLN A C 1
ATOM 2612 O O . GLN A 1 386 ? -34.142 -0.670 4.159 1.00 91.69 386 GLN A O 1
ATOM 2617 N N . ASP A 1 387 ? -35.273 0.353 5.792 1.00 95.38 387 ASP A N 1
ATOM 2618 C CA . ASP A 1 387 ? -34.153 0.431 6.740 1.00 95.38 387 ASP A CA 1
ATOM 2619 C C . ASP A 1 387 ? -33.530 -0.959 6.993 1.00 95.38 387 ASP A C 1
ATOM 2621 O O . ASP A 1 387 ? -32.320 -1.102 7.058 1.00 95.38 387 ASP A O 1
ATOM 2625 N N . ARG A 1 388 ? -34.343 -2.025 7.063 1.00 95.25 388 ARG A N 1
ATOM 2626 C CA . ARG A 1 388 ? -33.855 -3.416 7.206 1.00 95.25 388 ARG A CA 1
ATOM 2627 C C . ARG A 1 388 ? -33.281 -4.040 5.933 1.00 95.25 388 ARG A C 1
ATOM 2629 O O . ARG A 1 388 ? -32.735 -5.132 6.027 1.00 95.25 388 ARG A O 1
ATOM 2636 N N . ALA A 1 389 ? -33.484 -3.418 4.777 1.00 94.50 389 ALA A N 1
ATOM 2637 C CA . ALA A 1 389 ? -32.868 -3.821 3.515 1.00 94.50 389 ALA A CA 1
ATOM 2638 C C . ALA A 1 389 ? -31.590 -3.013 3.235 1.00 94.50 389 ALA A C 1
ATOM 2640 O O . ALA A 1 389 ? -30.692 -3.522 2.576 1.00 94.50 389 ALA A O 1
ATOM 2641 N N . LEU A 1 390 ? -31.514 -1.787 3.766 1.00 96.44 390 LEU A N 1
ATOM 2642 C CA . LEU A 1 390 ? -30.325 -0.940 3.737 1.00 96.44 390 LEU A CA 1
ATOM 2643 C C . LEU A 1 390 ? -29.282 -1.340 4.777 1.00 96.44 390 LEU A C 1
ATOM 2645 O O . LEU A 1 390 ? -28.114 -1.297 4.452 1.00 96.44 390 LEU A O 1
ATOM 2649 N N . ALA A 1 391 ? -29.677 -1.741 5.989 1.00 95.44 391 ALA A N 1
ATOM 2650 C CA . ALA A 1 391 ? -28.755 -2.120 7.062 1.00 95.44 391 ALA A CA 1
ATOM 2651 C C . ALA A 1 391 ? -27.894 -3.354 6.707 1.00 95.44 391 ALA A C 1
ATOM 2653 O O . ALA A 1 391 ? -28.274 -4.494 7.011 1.00 95.44 391 ALA A O 1
ATOM 2654 N N . ARG A 1 392 ? -26.745 -3.107 6.073 1.00 91.75 392 ARG A N 1
ATOM 2655 C CA . ARG A 1 392 ? -25.681 -4.074 5.766 1.00 91.75 392 ARG A CA 1
ATOM 2656 C C . ARG A 1 392 ? -24.740 -4.210 6.976 1.00 91.75 392 ARG A C 1
ATOM 2658 O O . ARG A 1 392 ? -24.966 -3.587 8.011 1.00 91.75 392 ARG A O 1
ATOM 2665 N N . GLY A 1 393 ? -23.735 -5.077 6.872 1.00 92.12 393 GLY A N 1
ATOM 2666 C CA . GLY A 1 393 ? -22.506 -4.925 7.660 1.00 92.12 393 GLY A CA 1
ATOM 2667 C C . GLY A 1 393 ? -21.522 -4.036 6.896 1.00 92.12 393 GLY A C 1
ATOM 2668 O O . GLY A 1 393 ? -21.751 -3.778 5.713 1.00 92.12 393 GLY A O 1
ATOM 2669 N N . SER A 1 394 ? -20.446 -3.594 7.548 1.00 93.81 394 SER A N 1
ATOM 2670 C CA . SER A 1 394 ? -19.298 -3.038 6.821 1.00 93.81 394 SER A CA 1
ATOM 2671 C C . SER A 1 394 ? -18.697 -4.117 5.913 1.00 93.81 394 SER A C 1
ATOM 2673 O O . SER A 1 394 ? -18.787 -5.309 6.230 1.00 93.81 394 SER A O 1
ATOM 2675 N N . LEU A 1 395 ? -18.171 -3.724 4.752 1.00 93.50 395 LEU A N 1
ATOM 2676 C CA . LEU A 1 395 ? -17.753 -4.675 3.727 1.00 93.50 395 LEU A CA 1
ATOM 2677 C C . LEU A 1 395 ? -16.510 -5.447 4.177 1.00 93.50 395 LEU A C 1
ATOM 2679 O O . LEU A 1 395 ? -15.523 -4.853 4.606 1.00 93.50 395 LEU A O 1
ATOM 2683 N N . ARG A 1 396 ? -16.574 -6.776 4.069 1.00 91.12 396 ARG A N 1
ATOM 2684 C CA . ARG A 1 396 ? -15.448 -7.702 4.217 1.00 91.12 396 ARG A CA 1
ATOM 2685 C C . ARG A 1 396 ? -15.587 -8.767 3.147 1.00 91.12 396 ARG A C 1
ATOM 2687 O O . ARG A 1 396 ? -16.557 -9.526 3.164 1.00 91.12 396 ARG A O 1
ATOM 2694 N N . GLU A 1 397 ? -14.639 -8.800 2.231 1.00 83.19 397 GLU A N 1
ATOM 2695 C CA . GLU A 1 397 ? -14.531 -9.853 1.229 1.00 83.19 397 GLU A CA 1
ATOM 2696 C C . GLU A 1 397 ? -13.840 -11.078 1.833 1.00 83.19 397 GLU A C 1
ATOM 2698 O O . GLU A 1 397 ? -13.112 -10.961 2.828 1.00 83.19 397 GLU A O 1
ATOM 2703 N N . ASP A 1 398 ? -14.052 -12.260 1.251 1.00 78.62 398 ASP A N 1
ATOM 2704 C CA . ASP A 1 398 ? -13.566 -13.517 1.838 1.00 78.62 398 ASP A CA 1
ATOM 2705 C C . ASP A 1 398 ? -12.022 -13.576 1.925 1.00 78.62 398 ASP A C 1
ATOM 2707 O O . ASP A 1 398 ? -11.493 -14.308 2.768 1.00 78.62 398 ASP A O 1
ATOM 2711 N N . LEU A 1 399 ? -11.298 -12.748 1.151 1.00 88.50 399 LEU A N 1
ATOM 2712 C CA . LEU A 1 399 ? -9.834 -12.637 1.202 1.00 88.50 399 LEU A CA 1
ATOM 2713 C C . LEU A 1 399 ? -9.293 -11.612 2.217 1.00 88.50 399 LEU A C 1
ATOM 2715 O O . LEU A 1 399 ? -8.109 -11.651 2.520 1.00 88.50 399 LEU A O 1
ATOM 2719 N N . THR A 1 400 ? -10.115 -10.785 2.875 1.00 90.44 400 THR A N 1
ATOM 2720 C CA . THR A 1 400 ? -9.661 -9.774 3.879 1.00 90.44 400 THR A CA 1
ATOM 2721 C C . THR A 1 400 ? -8.916 -10.340 5.113 1.00 90.44 400 THR A C 1
ATOM 2723 O O . THR A 1 400 ? -8.546 -9.611 6.038 1.00 90.44 400 THR A O 1
ATOM 2726 N N . ARG A 1 401 ? -8.693 -11.658 5.163 1.00 93.38 401 ARG A N 1
ATOM 2727 C CA . ARG A 1 401 ? -7.981 -12.395 6.216 1.00 93.38 401 ARG A CA 1
ATOM 2728 C C . ARG A 1 401 ? -6.628 -12.970 5.777 1.00 93.38 401 ARG A C 1
ATOM 2730 O O . ARG A 1 401 ? -5.953 -13.564 6.632 1.00 93.38 401 ARG A O 1
ATOM 2737 N N . GLU A 1 402 ? -6.246 -12.828 4.506 1.00 95.88 402 GLU A N 1
ATOM 2738 C CA . GLU A 1 402 ? -4.999 -13.392 3.984 1.00 95.88 402 GLU A CA 1
ATOM 2739 C C . GLU A 1 402 ? -3.752 -12.793 4.652 1.00 95.88 402 GLU A C 1
ATOM 2741 O O . GLU A 1 402 ? -3.788 -11.782 5.368 1.00 95.88 402 GLU A O 1
ATOM 2746 N N . ARG A 1 403 ? -2.642 -13.513 4.485 1.00 97.69 403 ARG A N 1
ATOM 2747 C CA . ARG A 1 403 ? -1.314 -13.197 5.010 1.00 97.69 403 ARG A CA 1
ATOM 2748 C C . ARG A 1 403 ? -0.322 -13.486 3.894 1.00 97.69 403 ARG A C 1
ATOM 2750 O O . ARG A 1 403 ? -0.088 -14.659 3.589 1.00 97.69 403 ARG A O 1
ATOM 2757 N N . PHE A 1 404 ? 0.188 -12.432 3.272 1.00 98.62 404 PHE A N 1
ATOM 2758 C CA . PHE A 1 404 ? 1.068 -12.505 2.117 1.00 98.62 404 PHE A CA 1
ATOM 2759 C C . PHE A 1 404 ? 2.526 -12.674 2.536 1.00 98.62 404 PHE A C 1
ATOM 2761 O O . PHE A 1 404 ? 2.996 -12.060 3.496 1.00 98.62 404 PHE A O 1
ATOM 2768 N N . TYR A 1 405 ? 3.256 -13.454 1.751 1.00 98.81 405 TYR A N 1
ATOM 2769 C CA . TYR A 1 405 ? 4.710 -13.478 1.738 1.00 98.81 405 TYR A CA 1
ATOM 2770 C C . TYR A 1 405 ? 5.166 -13.055 0.337 1.00 98.81 405 TYR A C 1
ATOM 2772 O O . TYR A 1 405 ? 4.852 -13.737 -0.642 1.00 98.81 405 TYR A O 1
ATOM 2780 N N . PHE A 1 406 ? 5.809 -11.891 0.235 1.00 98.62 406 PHE A N 1
ATOM 2781 C CA . PHE A 1 406 ? 6.222 -11.282 -1.033 1.00 98.62 406 PHE A CA 1
ATOM 2782 C C . PHE A 1 406 ? 7.655 -11.701 -1.371 1.00 98.62 406 PHE A C 1
ATOM 2784 O O . PHE A 1 406 ? 8.586 -11.389 -0.626 1.00 98.62 406 PHE A O 1
ATOM 2791 N N . VAL A 1 407 ? 7.819 -12.427 -2.478 1.00 97.81 407 VAL A N 1
ATOM 2792 C CA . VAL A 1 407 ? 9.048 -13.134 -2.858 1.00 97.81 407 VAL A CA 1
ATOM 2793 C C . VAL A 1 407 ? 9.551 -12.667 -4.221 1.00 97.81 407 VAL A C 1
ATOM 2795 O O . VAL A 1 407 ? 8.830 -12.728 -5.217 1.00 97.81 407 VAL A O 1
ATOM 2798 N N . MET A 1 408 ? 10.831 -12.290 -4.274 1.00 98.25 408 MET A N 1
ATOM 2799 C CA . MET A 1 408 ? 11.568 -12.115 -5.525 1.00 98.25 408 MET A CA 1
ATOM 2800 C C . MET A 1 408 ? 12.250 -13.430 -5.909 1.00 98.25 408 MET A C 1
ATOM 2802 O O . MET A 1 408 ? 13.132 -13.896 -5.187 1.00 98.25 408 MET A O 1
ATOM 2806 N N . ALA A 1 409 ? 11.846 -14.032 -7.032 1.00 97.88 409 ALA A N 1
ATOM 2807 C CA . ALA A 1 409 ? 12.274 -15.383 -7.410 1.00 97.88 409 ALA A CA 1
ATOM 2808 C C . ALA A 1 409 ? 13.807 -15.523 -7.493 1.00 97.88 409 ALA A C 1
ATOM 2810 O O . ALA A 1 409 ? 14.365 -16.351 -6.774 1.00 97.88 409 ALA A O 1
ATOM 2811 N N . ASP A 1 410 ? 14.483 -14.632 -8.236 1.00 98.69 410 ASP A N 1
ATOM 2812 C CA . ASP A 1 410 ? 15.951 -14.600 -8.425 1.00 98.69 410 ASP A CA 1
ATOM 2813 C C . ASP A 1 410 ? 16.766 -14.555 -7.117 1.00 98.69 410 ASP A C 1
ATOM 2815 O O . ASP A 1 410 ? 17.944 -14.911 -7.099 1.00 98.69 410 ASP A O 1
ATOM 2819 N N . ARG A 1 411 ? 16.142 -14.143 -6.008 1.00 98.56 411 ARG A N 1
ATOM 2820 C CA . ARG A 1 411 ? 16.793 -13.900 -4.714 1.00 98.56 411 ARG A CA 1
ATOM 2821 C C . ARG A 1 411 ? 16.368 -14.874 -3.616 1.00 98.56 411 ARG A C 1
ATOM 2823 O O . ARG A 1 411 ? 16.877 -14.792 -2.498 1.00 98.56 411 ARG A O 1
ATOM 2830 N N . PHE A 1 412 ? 15.462 -15.809 -3.904 1.00 98.69 412 PHE A N 1
ATOM 2831 C CA . PHE A 1 412 ? 14.899 -16.689 -2.880 1.00 98.69 412 PHE A CA 1
ATOM 2832 C C . PHE A 1 412 ? 15.696 -17.986 -2.686 1.00 98.69 412 PHE A C 1
ATOM 2834 O O . PHE A 1 412 ? 16.334 -18.174 -1.653 1.00 98.69 412 PHE A O 1
ATOM 2841 N N . GLU A 1 413 ? 15.709 -18.882 -3.669 1.00 98.69 413 GLU A N 1
ATOM 2842 C CA . GLU A 1 413 ? 16.460 -20.144 -3.620 1.00 98.69 413 GLU A CA 1
ATOM 2843 C C . GLU A 1 413 ? 16.767 -20.614 -5.044 1.00 98.69 413 GLU A C 1
ATOM 2845 O O . GLU A 1 413 ? 15.903 -20.510 -5.909 1.00 98.69 413 GLU A O 1
ATOM 2850 N N . ASN A 1 414 ? 17.966 -21.151 -5.280 1.00 98.56 414 ASN A N 1
ATOM 2851 C CA . ASN A 1 414 ? 18.376 -21.693 -6.582 1.00 98.56 414 ASN A CA 1
ATOM 2852 C C . ASN A 1 414 ? 18.085 -23.208 -6.612 1.00 98.56 414 ASN A C 1
ATOM 2854 O O . ASN A 1 414 ? 18.831 -24.012 -6.038 1.00 98.56 414 ASN A O 1
ATOM 2858 N N . GLY A 1 415 ? 16.956 -23.590 -7.217 1.00 98.31 415 GLY A N 1
ATOM 2859 C CA . GLY A 1 415 ? 16.451 -24.962 -7.268 1.00 98.31 415 GLY A CA 1
ATOM 2860 C C . GLY A 1 415 ? 17.064 -25.823 -8.377 1.00 98.31 415 GLY A C 1
ATOM 2861 O O . GLY A 1 415 ? 17.398 -26.989 -8.119 1.00 98.31 415 GLY A O 1
ATOM 2862 N N . ASP A 1 416 ? 17.247 -25.275 -9.582 1.00 98.31 416 ASP A N 1
ATOM 2863 C CA . ASP A 1 416 ? 17.937 -25.914 -10.711 1.00 98.31 416 ASP A CA 1
ATOM 2864 C C . ASP A 1 416 ? 19.018 -25.000 -11.332 1.00 98.31 416 ASP A C 1
ATOM 2866 O O . ASP A 1 416 ? 18.753 -24.334 -12.333 1.00 98.31 416 ASP A O 1
ATOM 2870 N N . PRO A 1 417 ? 20.291 -25.097 -10.879 1.00 97.50 417 PRO A N 1
ATOM 2871 C CA . PRO A 1 417 ? 21.440 -24.378 -11.455 1.00 97.50 417 PRO A CA 1
ATOM 2872 C C . PRO A 1 417 ? 21.785 -24.720 -12.925 1.00 97.50 417 PRO A C 1
ATOM 2874 O O . PRO A 1 417 ? 22.931 -24.573 -13.368 1.00 97.50 417 PRO A O 1
ATOM 2877 N N . THR A 1 418 ? 20.855 -25.296 -13.691 1.00 98.06 418 THR A N 1
ATOM 2878 C CA . THR A 1 418 ? 20.932 -25.423 -15.148 1.00 98.06 418 THR A CA 1
ATOM 2879 C C . THR A 1 418 ? 20.064 -24.415 -15.909 1.00 98.06 418 THR A C 1
ATOM 2881 O O . THR A 1 418 ? 20.225 -24.333 -17.131 1.00 98.06 418 THR A O 1
ATOM 2884 N N . ASN A 1 419 ? 19.240 -23.614 -15.218 1.00 98.25 419 ASN A N 1
ATOM 2885 C CA . ASN A 1 419 ? 18.543 -22.444 -15.773 1.00 98.25 419 ASN A CA 1
ATOM 2886 C C . ASN A 1 419 ? 19.328 -21.118 -15.612 1.00 98.25 419 ASN A C 1
ATOM 2888 O O . ASN A 1 419 ? 19.117 -20.230 -16.431 1.00 98.25 419 ASN A O 1
ATOM 2892 N N . ASP A 1 420 ? 20.294 -21.032 -14.678 1.00 98.38 420 ASP A N 1
ATOM 2893 C CA . ASP A 1 420 ? 21.136 -19.863 -14.319 1.00 98.38 420 ASP A CA 1
ATOM 2894 C C . ASP A 1 420 ? 21.459 -18.855 -15.452 1.00 98.38 420 ASP A C 1
ATOM 2896 O O . ASP A 1 420 ? 21.537 -17.656 -15.202 1.00 98.38 420 ASP A O 1
ATOM 2900 N N . ASP A 1 421 ? 21.745 -19.306 -16.686 1.00 97.44 421 ASP A N 1
ATOM 2901 C CA . ASP A 1 421 ? 22.134 -18.438 -17.817 1.00 97.44 421 ASP A CA 1
ATOM 2902 C C . ASP A 1 421 ? 21.046 -18.211 -18.885 1.00 97.44 421 ASP A C 1
ATOM 2904 O O . ASP A 1 421 ? 21.349 -17.699 -19.969 1.00 97.44 421 ASP A O 1
ATOM 2908 N N . GLY A 1 422 ? 19.804 -18.623 -18.608 1.00 96.88 422 GLY A N 1
ATOM 2909 C CA . GLY A 1 422 ? 18.621 -18.499 -19.470 1.00 96.88 422 GLY A CA 1
ATOM 2910 C C . GLY A 1 422 ? 18.732 -19.251 -20.801 1.00 96.88 422 GLY A C 1
ATOM 2911 O O . GLY A 1 422 ? 17.945 -19.040 -21.725 1.00 96.88 422 GLY A O 1
ATOM 2912 N N . GLY A 1 423 ? 19.763 -20.088 -20.961 1.00 96.88 423 GLY A N 1
ATOM 2913 C CA . GLY A 1 423 ? 20.173 -20.649 -22.248 1.00 96.88 423 GLY A CA 1
ATOM 2914 C C . GLY A 1 423 ? 20.891 -19.650 -23.168 1.00 96.88 423 GLY A C 1
ATOM 2915 O O . GLY A 1 423 ? 21.275 -20.022 -24.285 1.00 96.88 423 GLY A O 1
ATOM 2916 N N . TYR A 1 424 ? 21.110 -18.408 -22.723 1.00 96.06 424 TYR A N 1
ATOM 2917 C CA . TYR A 1 424 ? 21.851 -17.367 -23.444 1.00 96.06 424 TYR A CA 1
ATOM 2918 C C . TYR A 1 424 ? 23.372 -17.586 -23.380 1.00 96.06 424 TYR A C 1
ATOM 2920 O O . TYR A 1 424 ? 24.100 -17.153 -24.282 1.00 96.06 424 TYR A O 1
ATOM 2928 N N . GLY A 1 425 ? 23.850 -18.327 -22.375 1.00 94.94 425 GLY A N 1
ATOM 2929 C CA . GLY A 1 425 ? 25.266 -18.604 -22.148 1.00 94.94 425 GLY A CA 1
ATOM 2930 C C . GLY A 1 425 ? 25.923 -17.603 -21.194 1.00 94.94 425 GLY A C 1
ATOM 2931 O O . GLY A 1 425 ? 25.616 -16.417 -21.224 1.00 94.94 425 GLY A O 1
ATOM 2932 N N . GLY A 1 426 ? 26.890 -18.070 -20.397 1.00 91.75 426 GLY A N 1
ATOM 2933 C CA . GLY A 1 426 ? 27.623 -17.280 -19.387 1.00 91.75 426 GLY A CA 1
ATOM 2934 C C . GLY A 1 426 ? 28.536 -16.136 -19.880 1.00 91.75 426 GLY A C 1
ATOM 2935 O O . GLY A 1 426 ? 29.710 -16.084 -19.504 1.00 91.75 426 GLY A O 1
ATOM 2936 N N . ASP A 1 427 ? 28.022 -15.220 -20.701 1.00 96.44 427 ASP A N 1
ATOM 2937 C CA . ASP A 1 427 ? 28.502 -13.840 -20.820 1.00 96.44 427 ASP A CA 1
ATOM 2938 C C . ASP A 1 427 ? 27.466 -12.932 -20.143 1.00 96.44 427 ASP A C 1
ATOM 2940 O O . ASP A 1 427 ? 26.341 -12.802 -20.629 1.00 96.44 427 ASP A O 1
ATOM 2944 N N . ARG A 1 428 ? 27.833 -12.301 -19.019 1.00 96.00 428 ARG A N 1
ATOM 2945 C CA . ARG A 1 428 ? 26.900 -11.504 -18.202 1.00 96.00 428 ARG A CA 1
ATOM 2946 C C . ARG A 1 428 ? 26.266 -10.329 -18.944 1.00 96.00 428 ARG A C 1
ATOM 2948 O O . ARG A 1 428 ? 25.259 -9.818 -18.483 1.00 96.00 428 ARG A O 1
ATOM 2955 N N . LEU A 1 429 ? 26.837 -9.885 -20.068 1.00 96.50 429 LEU A N 1
ATOM 2956 C CA . LEU A 1 429 ? 26.256 -8.832 -20.914 1.00 96.50 429 LEU A CA 1
ATOM 2957 C C . LEU A 1 429 ? 25.314 -9.387 -22.002 1.00 96.50 429 LEU A C 1
ATOM 2959 O O . LEU A 1 429 ? 24.928 -8.655 -22.912 1.00 96.50 429 LEU A O 1
ATOM 2963 N N . VAL A 1 430 ? 24.979 -10.679 -21.928 1.00 95.69 430 VAL A N 1
ATOM 2964 C CA . VAL A 1 430 ? 24.071 -11.389 -22.841 1.00 95.69 430 VAL A CA 1
ATOM 2965 C C . VAL A 1 430 ? 23.004 -12.171 -22.068 1.00 95.69 430 VAL A C 1
ATOM 2967 O O . VAL A 1 430 ? 21.842 -12.098 -22.452 1.00 95.69 430 VAL A O 1
ATOM 2970 N N . SER A 1 431 ? 23.369 -12.875 -20.987 1.00 97.19 431 SER A N 1
ATOM 2971 C CA . SER A 1 431 ? 22.403 -13.522 -20.080 1.00 97.19 431 SER A CA 1
ATOM 2972 C C . SER A 1 431 ? 21.933 -12.620 -18.938 1.00 97.19 431 SER A C 1
ATOM 2974 O O . SER A 1 431 ? 20.830 -12.779 -18.449 1.00 97.19 431 SER A O 1
ATOM 2976 N N . GLY A 1 432 ? 22.759 -11.678 -18.478 1.00 97.75 432 GLY A N 1
ATOM 2977 C CA . GLY A 1 432 ? 22.482 -10.946 -17.239 1.00 97.75 432 GLY A CA 1
ATOM 2978 C C . GLY A 1 432 ? 22.841 -11.705 -15.956 1.00 97.75 432 GLY A C 1
ATOM 2979 O O . GLY A 1 432 ? 22.669 -11.145 -14.882 1.00 97.75 432 GLY A O 1
ATOM 2980 N N . LEU A 1 433 ? 23.400 -12.919 -16.035 1.00 98.25 433 LEU A N 1
ATOM 2981 C CA . LEU A 1 433 ? 23.907 -13.674 -14.878 1.00 98.25 433 LEU A CA 1
ATOM 2982 C C . LEU A 1 433 ? 25.246 -13.113 -14.369 1.00 98.25 433 LEU A C 1
ATOM 2984 O O . LEU A 1 433 ? 26.274 -13.238 -15.042 1.00 98.25 433 LEU A O 1
ATOM 2988 N N . ASP A 1 434 ? 25.257 -12.574 -13.149 1.00 98.00 434 ASP A N 1
ATOM 2989 C CA . ASP A 1 434 ? 26.466 -12.395 -12.329 1.00 98.00 434 ASP A CA 1
ATOM 2990 C C . ASP A 1 434 ? 26.096 -12.326 -10.832 1.00 98.00 434 ASP A C 1
ATOM 2992 O O . ASP A 1 434 ? 25.865 -11.230 -10.314 1.00 98.00 434 ASP A O 1
ATOM 2996 N N . PRO A 1 435 ? 26.125 -13.462 -10.104 1.00 97.81 435 PRO A N 1
ATOM 2997 C CA . PRO A 1 435 ? 25.784 -13.525 -8.678 1.00 97.81 435 PRO A CA 1
ATOM 2998 C C . PRO A 1 435 ? 26.658 -12.675 -7.737 1.00 97.81 435 PRO A C 1
ATOM 3000 O O . PRO A 1 435 ? 26.450 -12.687 -6.527 1.00 97.81 435 PRO A O 1
ATOM 3003 N N . THR A 1 436 ? 27.682 -11.980 -8.249 1.00 97.81 436 THR A N 1
ATOM 3004 C CA . THR A 1 436 ? 28.545 -11.086 -7.461 1.00 97.81 436 THR A CA 1
ATOM 3005 C C . THR A 1 436 ? 28.138 -9.609 -7.553 1.00 97.81 436 THR A C 1
ATOM 3007 O O . THR A 1 436 ? 28.804 -8.762 -6.951 1.00 97.81 436 THR A O 1
ATOM 3010 N N . ALA A 1 437 ? 27.070 -9.272 -8.291 1.00 96.88 437 ALA A N 1
ATOM 3011 C CA . ALA A 1 437 ? 26.648 -7.895 -8.541 1.00 96.88 437 ALA A CA 1
ATOM 3012 C C . ALA A 1 437 ? 25.121 -7.709 -8.443 1.00 96.88 437 ALA A C 1
ATOM 3014 O O . ALA A 1 437 ? 24.408 -8.064 -9.369 1.00 96.88 437 ALA A O 1
ATOM 3015 N N . LYS A 1 438 ? 24.654 -7.018 -7.391 1.00 95.81 438 LYS A N 1
ATOM 3016 C CA . LYS A 1 438 ? 23.239 -6.786 -7.016 1.00 95.81 438 LYS A CA 1
ATOM 3017 C C . LYS A 1 438 ? 22.229 -6.419 -8.123 1.00 95.81 438 LYS A C 1
ATOM 3019 O O . LYS A 1 438 ? 21.040 -6.670 -7.951 1.00 95.81 438 LYS A O 1
ATOM 3024 N N . GLY A 1 439 ? 22.675 -5.846 -9.241 1.00 96.31 439 GLY A N 1
ATOM 3025 C CA . GLY A 1 439 ? 21.844 -5.525 -10.409 1.00 96.31 439 GLY A CA 1
ATOM 3026 C C . GLY A 1 439 ? 21.782 -6.622 -11.480 1.00 96.31 439 GLY A C 1
ATOM 3027 O O . GLY A 1 439 ? 21.469 -6.322 -12.626 1.00 96.31 439 GLY A O 1
ATOM 3028 N N . PHE A 1 440 ? 22.199 -7.852 -11.182 1.00 98.12 440 PHE A N 1
ATOM 3029 C CA . PHE A 1 440 ? 22.296 -8.966 -12.133 1.00 98.12 440 PHE A CA 1
ATOM 3030 C C . PHE A 1 440 ? 21.493 -10.171 -11.619 1.00 98.12 440 PHE A C 1
ATOM 3032 O O . PHE A 1 440 ? 21.151 -10.218 -10.440 1.00 98.12 440 PHE A O 1
ATOM 3039 N N . TYR A 1 441 ? 21.172 -11.136 -12.485 1.00 98.69 441 TYR A N 1
ATOM 3040 C CA . TYR A 1 441 ? 20.592 -12.405 -12.036 1.00 98.69 441 TYR A CA 1
ATOM 3041 C C . TYR A 1 441 ? 21.592 -13.127 -11.127 1.00 98.69 441 TYR A C 1
ATOM 3043 O O . TYR A 1 441 ? 22.796 -13.188 -11.429 1.00 98.69 441 TYR A O 1
ATOM 3051 N N . HIS A 1 442 ? 21.088 -13.669 -10.026 1.00 98.50 442 HIS A N 1
ATOM 3052 C CA . HIS A 1 442 ? 21.820 -14.479 -9.059 1.00 98.50 442 HIS A CA 1
ATOM 3053 C C . HIS A 1 442 ? 21.439 -15.973 -9.137 1.00 98.50 442 HIS A C 1
ATOM 3055 O O . HIS A 1 442 ? 22.228 -16.811 -8.690 1.00 98.50 442 HIS A O 1
ATOM 3061 N N . GLY A 1 443 ? 20.299 -16.308 -9.758 1.00 98.00 443 GLY A N 1
ATOM 3062 C CA . GLY A 1 443 ? 19.882 -17.672 -10.108 1.00 98.00 443 GLY A CA 1
ATOM 3063 C C . GLY A 1 443 ? 18.818 -18.293 -9.196 1.00 98.00 443 GLY A C 1
ATOM 3064 O O . GLY A 1 443 ? 18.698 -19.512 -9.158 1.00 98.00 443 GLY A O 1
ATOM 3065 N N . GLY A 1 444 ? 18.083 -17.510 -8.408 1.00 98.62 444 GLY A N 1
ATOM 3066 C CA . GLY A 1 444 ? 16.907 -18.031 -7.704 1.00 98.62 444 GLY A CA 1
ATOM 3067 C C . GLY A 1 444 ? 15.740 -18.321 -8.663 1.00 98.62 444 GLY A C 1
ATOM 3068 O O . GLY A 1 444 ? 15.560 -17.615 -9.654 1.00 98.62 444 GLY A O 1
ATOM 3069 N N . ASP A 1 445 ? 14.944 -19.359 -8.399 1.00 98.81 445 ASP A N 1
ATOM 3070 C CA . ASP A 1 445 ? 13.960 -19.863 -9.364 1.00 98.81 445 ASP A CA 1
ATOM 3071 C C . ASP A 1 445 ? 12.666 -20.427 -8.732 1.00 98.81 445 ASP A C 1
ATOM 3073 O O . ASP A 1 445 ? 12.504 -20.544 -7.511 1.00 98.81 445 ASP A O 1
ATOM 3077 N N . ILE A 1 446 ? 11.699 -20.771 -9.592 1.00 98.69 446 ILE A N 1
ATOM 3078 C CA . ILE A 1 446 ? 10.396 -21.330 -9.190 1.00 98.69 446 ILE A CA 1
ATOM 3079 C C . ILE A 1 446 ? 10.556 -22.685 -8.484 1.00 98.69 446 ILE A C 1
ATOM 3081 O O . ILE A 1 446 ? 9.820 -22.987 -7.541 1.00 98.69 446 ILE A O 1
ATOM 3085 N N . GLU A 1 447 ? 11.533 -23.499 -8.886 1.00 98.75 447 GLU A N 1
ATOM 3086 C CA . GLU A 1 447 ? 11.823 -24.787 -8.249 1.00 98.75 447 GLU A CA 1
ATOM 3087 C C . GLU A 1 447 ? 12.375 -24.606 -6.822 1.00 98.75 447 GLU A C 1
ATOM 3089 O O . GLU A 1 447 ? 12.004 -25.353 -5.916 1.00 98.75 447 GLU A O 1
ATOM 3094 N N . GLY A 1 448 ? 13.177 -23.573 -6.574 1.00 98.69 448 GLY A N 1
ATOM 3095 C CA . GLY A 1 448 ? 13.646 -23.176 -5.252 1.00 98.69 448 GLY A CA 1
ATOM 3096 C C . GLY A 1 448 ? 12.503 -22.722 -4.345 1.00 98.69 448 GLY A C 1
ATOM 3097 O O . GLY A 1 448 ? 12.413 -23.170 -3.198 1.00 98.69 448 GLY A O 1
ATOM 3098 N N . ILE A 1 449 ? 11.563 -21.923 -4.868 1.00 98.75 449 ILE A N 1
ATOM 3099 C CA . ILE A 1 449 ? 10.329 -21.557 -4.146 1.00 98.75 449 ILE A CA 1
ATOM 3100 C C . ILE A 1 449 ? 9.543 -22.821 -3.762 1.00 98.75 449 ILE A C 1
ATOM 3102 O O . ILE A 1 449 ? 9.187 -22.989 -2.592 1.00 98.75 449 ILE A O 1
ATOM 3106 N N . ARG A 1 450 ? 9.344 -23.759 -4.700 1.00 98.75 450 ARG A N 1
ATOM 3107 C CA . ARG A 1 450 ? 8.674 -25.052 -4.447 1.00 98.75 450 ARG A CA 1
ATOM 3108 C C . ARG A 1 450 ? 9.377 -25.878 -3.369 1.00 98.75 450 ARG A C 1
ATOM 3110 O O . ARG A 1 450 ? 8.726 -26.381 -2.450 1.00 98.75 450 ARG A O 1
ATOM 3117 N N . GLN A 1 451 ? 10.708 -25.965 -3.416 1.00 98.62 451 GLN A N 1
ATOM 3118 C CA . GLN A 1 451 ? 11.522 -26.652 -2.404 1.00 98.62 451 GLN A CA 1
ATOM 3119 C C . GLN A 1 451 ? 11.442 -26.001 -1.010 1.00 98.62 451 GLN A C 1
ATOM 3121 O O . GLN A 1 451 ? 11.664 -26.685 -0.005 1.00 98.62 451 GLN A O 1
ATOM 3126 N N . ARG A 1 452 ? 11.089 -24.712 -0.925 1.00 98.62 452 ARG A N 1
ATOM 3127 C CA . ARG A 1 452 ? 10.954 -23.941 0.323 1.00 98.62 452 ARG A CA 1
ATOM 3128 C C . ARG A 1 452 ? 9.492 -23.709 0.765 1.00 98.62 452 ARG A C 1
ATOM 3130 O O . ARG A 1 452 ? 9.283 -23.080 1.800 1.00 98.62 452 ARG A O 1
ATOM 3137 N N . LEU A 1 453 ? 8.478 -24.284 0.103 1.00 98.81 453 LEU A N 1
ATOM 3138 C CA . LEU A 1 453 ? 7.059 -24.154 0.506 1.00 98.81 453 LEU A CA 1
ATOM 3139 C C . LEU A 1 453 ? 6.782 -24.558 1.968 1.00 98.81 453 LEU A C 1
ATOM 3141 O O . LEU A 1 453 ? 5.992 -23.901 2.640 1.00 98.81 453 LEU A O 1
ATOM 3145 N N . ASP A 1 454 ? 7.457 -25.589 2.490 1.00 98.62 454 ASP A N 1
ATOM 3146 C CA . ASP A 1 454 ? 7.322 -26.035 3.890 1.00 98.62 454 ASP A CA 1
ATOM 3147 C C . ASP A 1 454 ? 7.856 -24.994 4.913 1.00 98.62 454 ASP A C 1
ATOM 3149 O O . ASP A 1 454 ? 7.494 -25.039 6.090 1.00 98.62 454 ASP A O 1
ATOM 3153 N N . TYR A 1 455 ? 8.716 -24.058 4.486 1.00 98.81 455 TYR A N 1
ATOM 3154 C CA . TYR A 1 455 ? 9.178 -22.910 5.285 1.00 98.81 455 TYR A CA 1
ATOM 3155 C C . TYR A 1 455 ? 8.156 -21.763 5.234 1.00 98.81 455 TYR A C 1
ATOM 3157 O O . TYR A 1 455 ? 7.821 -21.199 6.273 1.00 98.81 455 TYR A O 1
ATOM 3165 N N . ILE A 1 456 ? 7.579 -21.489 4.058 1.00 98.75 456 ILE A N 1
ATOM 3166 C CA . ILE A 1 456 ? 6.529 -20.472 3.880 1.00 98.75 456 ILE A CA 1
ATOM 3167 C C . ILE A 1 456 ? 5.250 -20.862 4.652 1.00 98.75 456 ILE A C 1
ATOM 3169 O O . ILE A 1 456 ? 4.739 -20.066 5.439 1.00 98.75 456 ILE A O 1
ATOM 3173 N N . GLU A 1 457 ? 4.787 -22.115 4.540 1.00 98.56 457 GLU A N 1
ATOM 3174 C CA . GLU A 1 457 ? 3.682 -22.660 5.357 1.00 98.56 457 GLU A CA 1
ATOM 3175 C C . GLU A 1 457 ? 3.992 -22.537 6.864 1.00 98.56 457 GLU A C 1
ATOM 3177 O O . GLU A 1 457 ? 3.118 -22.255 7.687 1.00 98.56 457 GLU A O 1
ATOM 3182 N N . GLY A 1 458 ? 5.267 -22.690 7.237 1.00 98.38 458 GLY A N 1
ATOM 3183 C CA . GLY A 1 458 ? 5.749 -22.600 8.611 1.00 98.38 458 GLY A CA 1
ATOM 3184 C C . GLY A 1 458 ? 5.696 -21.200 9.243 1.00 98.38 458 GLY A C 1
ATOM 3185 O O . GLY A 1 458 ? 5.760 -21.117 10.473 1.00 98.38 458 GLY A O 1
ATOM 3186 N N . LEU A 1 459 ? 5.541 -20.129 8.453 1.00 98.06 459 LEU A N 1
ATOM 3187 C CA . LEU A 1 459 ? 5.221 -18.771 8.928 1.00 98.06 459 LEU A CA 1
ATOM 3188 C C . LEU A 1 459 ? 3.720 -18.583 9.217 1.00 98.06 459 LEU A C 1
ATOM 3190 O O . LEU A 1 459 ? 3.316 -17.572 9.796 1.00 98.06 459 LEU A O 1
ATOM 3194 N N . GLY A 1 460 ? 2.873 -19.537 8.818 1.00 98.06 460 GLY A N 1
ATOM 3195 C CA . GLY A 1 460 ? 1.415 -19.393 8.829 1.00 98.06 460 GLY A CA 1
ATOM 3196 C C . GLY A 1 460 ? 0.880 -18.453 7.740 1.00 98.06 460 GLY A C 1
ATOM 3197 O O . GLY A 1 460 ? -0.253 -17.976 7.864 1.00 98.06 460 GLY A O 1
ATOM 3198 N N . THR A 1 461 ? 1.697 -18.185 6.717 1.00 98.06 461 THR A N 1
ATOM 3199 C CA . THR A 1 461 ? 1.346 -17.535 5.447 1.00 98.06 461 THR A CA 1
ATOM 3200 C C . THR A 1 461 ? 0.177 -18.250 4.772 1.00 98.06 461 THR A C 1
ATOM 3202 O O . THR A 1 461 ? 0.039 -19.469 4.888 1.00 98.06 461 THR A O 1
ATOM 3205 N N . THR A 1 462 ? -0.667 -17.499 4.066 1.00 98.00 462 THR A N 1
ATOM 3206 C CA . THR A 1 462 ? -1.797 -18.044 3.292 1.00 98.00 462 THR A CA 1
ATOM 3207 C C . THR A 1 462 ? -1.877 -17.510 1.859 1.00 98.00 462 THR A C 1
ATOM 3209 O O . THR A 1 462 ? -2.634 -18.050 1.060 1.00 98.00 462 THR A O 1
ATOM 3212 N N . ALA A 1 463 ? -1.029 -16.549 1.484 1.00 98.44 463 ALA A N 1
ATOM 3213 C CA . ALA A 1 463 ? -0.818 -16.130 0.102 1.00 98.44 463 ALA A CA 1
ATOM 3214 C C . ALA A 1 463 ? 0.679 -15.920 -0.187 1.00 98.44 463 ALA A C 1
ATOM 3216 O O . ALA A 1 463 ? 1.416 -15.405 0.652 1.00 98.44 463 ALA A O 1
ATOM 3217 N N . ILE A 1 464 ? 1.133 -16.296 -1.378 1.00 98.69 464 ILE A N 1
ATOM 3218 C CA . ILE A 1 464 ? 2.462 -15.970 -1.906 1.00 98.69 464 ILE A CA 1
ATOM 3219 C C . ILE A 1 464 ? 2.259 -14.926 -3.001 1.00 98.69 464 ILE A C 1
ATOM 3221 O O . ILE A 1 464 ? 1.497 -15.181 -3.928 1.00 98.69 464 ILE A O 1
ATOM 3225 N N . TRP A 1 465 ? 2.925 -13.776 -2.913 1.00 98.50 465 TRP A N 1
ATOM 3226 C CA . TRP A 1 465 ? 3.017 -12.808 -4.014 1.00 98.50 465 TRP A CA 1
ATOM 3227 C C . TRP A 1 465 ? 4.403 -12.950 -4.641 1.00 98.50 465 TRP A C 1
ATOM 3229 O O . TRP A 1 465 ? 5.414 -12.912 -3.939 1.00 98.50 465 TRP A O 1
ATOM 3239 N N . LEU A 1 466 ? 4.440 -13.176 -5.952 1.00 97.88 466 LEU A N 1
ATOM 3240 C CA . LEU A 1 466 ? 5.662 -13.331 -6.736 1.00 97.88 466 LEU A CA 1
ATOM 3241 C C . LEU A 1 466 ? 5.895 -12.093 -7.598 1.00 97.88 466 LEU A C 1
ATOM 3243 O O . LEU A 1 466 ? 4.973 -11.682 -8.300 1.00 97.88 466 LEU A O 1
ATOM 3247 N N . THR A 1 467 ? 7.122 -11.562 -7.592 1.00 96.25 467 THR A N 1
ATOM 3248 C CA . THR A 1 467 ? 7.581 -10.540 -8.557 1.00 96.25 467 THR A CA 1
ATOM 3249 C C . THR A 1 467 ? 7.351 -10.990 -10.009 1.00 96.25 467 THR A C 1
ATOM 3251 O O . THR A 1 467 ? 7.280 -12.202 -10.264 1.00 96.25 467 THR A O 1
ATOM 3254 N N . PRO A 1 468 ? 7.295 -10.068 -10.991 1.00 95.19 468 PRO A N 1
ATOM 3255 C CA . PRO A 1 468 ? 6.903 -10.418 -12.351 1.00 95.19 468 PRO A CA 1
ATOM 3256 C C . PRO A 1 468 ? 7.858 -11.464 -12.925 1.00 95.19 468 PRO A C 1
ATOM 3258 O O . PRO A 1 468 ? 9.072 -11.289 -12.926 1.00 95.19 468 PRO A O 1
ATOM 3261 N N . SER A 1 469 ? 7.314 -12.590 -13.378 1.00 95.56 469 SER A N 1
ATOM 3262 C CA . SER A 1 469 ? 8.119 -13.771 -13.730 1.00 95.56 469 SER A CA 1
ATOM 3263 C C . SER A 1 469 ? 8.177 -14.036 -15.241 1.00 95.56 469 SER A C 1
ATOM 3265 O O . SER A 1 469 ? 8.615 -15.102 -15.664 1.00 95.56 469 SER A O 1
ATOM 3267 N N . PHE A 1 470 ? 7.713 -13.087 -16.060 1.00 97.44 470 PHE A N 1
ATOM 3268 C CA . PHE A 1 470 ? 7.627 -13.181 -17.526 1.00 97.44 470 PHE A CA 1
ATOM 3269 C C . PHE A 1 470 ? 8.990 -12.983 -18.210 1.00 97.44 470 PHE A C 1
ATOM 3271 O O . PHE A 1 470 ? 9.871 -12.351 -17.629 1.00 97.44 470 PHE A O 1
ATOM 3278 N N . VAL A 1 471 ? 9.173 -13.444 -19.458 1.00 98.44 471 VAL A N 1
ATOM 3279 C CA . VAL A 1 471 ? 10.479 -13.321 -20.148 1.00 98.44 471 VAL A CA 1
ATOM 3280 C C . VAL A 1 471 ? 10.907 -11.862 -20.291 1.00 98.44 471 VAL A C 1
ATOM 3282 O O . VAL A 1 471 ? 10.274 -11.074 -21.004 1.00 98.44 471 VAL A O 1
ATOM 3285 N N . ASN A 1 472 ? 12.026 -11.516 -19.668 1.00 97.56 472 ASN A N 1
ATOM 3286 C CA . ASN A 1 472 ? 12.587 -10.177 -19.612 1.00 97.56 472 ASN A CA 1
ATOM 3287 C C . ASN A 1 472 ? 13.617 -9.921 -20.721 1.00 97.56 472 ASN A C 1
ATOM 3289 O O . ASN A 1 472 ? 14.207 -10.838 -21.294 1.00 97.56 472 ASN A O 1
ATOM 3293 N N . ARG A 1 473 ? 13.900 -8.642 -20.991 1.00 95.56 473 ARG A N 1
ATOM 3294 C CA . ARG A 1 473 ? 15.119 -8.230 -21.700 1.00 95.56 473 ARG A CA 1
ATOM 3295 C C . ARG A 1 473 ? 16.306 -8.525 -20.770 1.00 95.56 473 ARG A C 1
ATOM 3297 O O . ARG A 1 473 ? 16.416 -7.861 -19.742 1.00 95.56 473 ARG A O 1
ATOM 3304 N N . PRO A 1 474 ? 17.207 -9.484 -21.077 1.00 95.12 474 PRO A N 1
ATOM 3305 C CA . PRO A 1 474 ? 18.130 -9.992 -20.059 1.00 95.12 474 PRO A CA 1
ATOM 3306 C C . PRO A 1 474 ? 19.115 -8.946 -19.525 1.00 95.12 474 PRO A C 1
ATOM 3308 O O . PRO A 1 474 ? 19.514 -9.027 -18.371 1.00 95.12 474 PRO A O 1
ATOM 3311 N N . VAL A 1 475 ? 19.488 -7.953 -20.344 1.00 95.81 475 VAL A N 1
ATOM 3312 C CA . VAL A 1 475 ? 20.374 -6.834 -19.982 1.00 95.81 475 VAL A CA 1
ATOM 3313 C C . VAL A 1 475 ? 19.940 -5.565 -20.719 1.00 95.81 475 VAL A C 1
ATOM 3315 O O . VAL A 1 475 ? 19.730 -5.611 -21.934 1.00 95.81 475 VAL A O 1
ATOM 3318 N N . GLN A 1 476 ? 19.881 -4.426 -20.022 1.00 92.94 476 GLN A N 1
ATOM 3319 C CA . GLN A 1 476 ? 19.729 -3.102 -20.644 1.00 92.94 476 GLN A CA 1
ATOM 3320 C C . GLN A 1 476 ? 20.577 -2.027 -19.936 1.00 92.94 476 GLN A C 1
ATOM 3322 O O . GLN A 1 476 ? 21.357 -2.326 -19.027 1.00 92.94 476 GLN A O 1
ATOM 3327 N N . GLY A 1 477 ? 20.485 -0.779 -20.405 1.00 89.44 477 GLY A N 1
ATOM 3328 C CA . GLY A 1 477 ? 21.307 0.336 -19.929 1.00 89.44 477 GLY A CA 1
ATOM 3329 C C . GLY A 1 477 ? 22.718 0.380 -20.536 1.00 89.44 477 GLY A C 1
ATOM 3330 O O . GLY A 1 477 ? 23.066 -0.388 -21.438 1.00 89.44 477 GLY A O 1
ATOM 3331 N N . ALA A 1 478 ? 23.545 1.331 -20.085 1.00 86.69 478 ALA A N 1
ATOM 3332 C CA . ALA A 1 478 ? 24.872 1.577 -20.659 1.00 86.69 478 ALA A CA 1
ATOM 3333 C C . ALA A 1 478 ? 25.899 2.106 -19.640 1.00 86.69 478 ALA A C 1
ATOM 3335 O O . ALA A 1 478 ? 25.584 2.895 -18.753 1.00 86.69 478 ALA A O 1
ATOM 3336 N N . GLY A 1 479 ? 27.170 1.730 -19.823 1.00 90.25 479 GLY A N 1
ATOM 3337 C CA . GLY A 1 479 ? 28.273 2.199 -18.978 1.00 90.25 479 GLY A CA 1
ATOM 3338 C C . GLY A 1 479 ? 28.178 1.654 -17.554 1.00 90.25 479 GLY A C 1
ATOM 3339 O O . GLY A 1 479 ? 28.147 0.442 -17.369 1.00 90.25 479 GLY A O 1
ATOM 3340 N N . ASP A 1 480 ? 28.140 2.547 -16.568 1.00 86.38 480 ASP A N 1
ATOM 3341 C CA . ASP A 1 480 ? 27.982 2.181 -15.155 1.00 86.38 480 ASP A CA 1
ATOM 3342 C C . ASP A 1 480 ? 26.508 1.895 -14.784 1.00 86.38 480 ASP A C 1
ATOM 3344 O O . ASP A 1 480 ? 26.243 1.344 -13.723 1.00 86.38 480 ASP A O 1
ATOM 3348 N N . ALA A 1 481 ? 25.559 2.211 -15.677 1.00 86.75 481 ALA A N 1
ATOM 3349 C CA . ALA A 1 481 ? 24.122 1.960 -15.527 1.00 86.75 481 ALA A CA 1
ATOM 3350 C C . ALA A 1 481 ? 23.648 0.702 -16.289 1.00 86.75 481 ALA A C 1
ATOM 3352 O O . ALA A 1 481 ? 22.513 0.654 -16.754 1.00 86.75 481 ALA A O 1
ATOM 3353 N N . VAL A 1 482 ? 24.519 -0.297 -16.493 1.00 94.50 482 VAL A N 1
ATOM 3354 C CA . VAL A 1 482 ? 24.106 -1.601 -17.051 1.00 94.50 482 VAL A CA 1
ATOM 3355 C C . VAL A 1 482 ? 23.582 -2.491 -15.929 1.00 94.50 482 VAL A C 1
ATOM 3357 O O . VAL A 1 482 ? 24.299 -2.736 -14.960 1.00 94.50 482 VAL A O 1
ATOM 3360 N N . SER A 1 483 ? 22.373 -3.019 -16.099 1.00 96.50 483 SER A N 1
ATOM 3361 C CA . SER A 1 483 ? 21.695 -3.916 -15.154 1.00 96.50 483 SER A CA 1
ATOM 3362 C C . SER A 1 483 ? 20.934 -5.005 -15.930 1.00 96.50 483 SER A C 1
ATOM 3364 O O . SER A 1 483 ? 20.757 -4.893 -17.148 1.00 96.50 483 SER A O 1
ATOM 3366 N N . ALA A 1 484 ? 20.533 -6.077 -15.250 1.00 97.50 484 ALA A N 1
ATOM 3367 C CA . ALA A 1 484 ? 19.778 -7.203 -15.801 1.00 97.50 484 ALA A CA 1
ATOM 3368 C C . ALA A 1 484 ? 18.301 -7.168 -15.382 1.00 97.50 484 ALA A C 1
ATOM 3370 O O . ALA A 1 484 ? 17.977 -6.603 -14.343 1.00 97.50 484 ALA A O 1
ATOM 3371 N N . GLY A 1 485 ? 17.430 -7.834 -16.146 1.00 96.81 485 GLY A N 1
ATOM 3372 C CA . GLY A 1 485 ? 15.981 -7.897 -15.890 1.00 96.81 485 GLY A CA 1
ATOM 3373 C C . GLY A 1 485 ? 15.546 -8.810 -14.732 1.00 96.81 485 GLY A C 1
ATOM 3374 O O . GLY A 1 485 ? 14.409 -9.267 -14.723 1.00 96.81 485 GLY A O 1
ATOM 3375 N N . TYR A 1 486 ? 16.428 -9.089 -13.765 1.00 97.94 486 TYR A N 1
ATOM 3376 C CA . TYR A 1 486 ? 16.231 -10.075 -12.686 1.00 97.94 486 TYR A CA 1
ATOM 3377 C C . TYR A 1 486 ? 14.992 -9.824 -11.807 1.00 97.94 486 TYR A C 1
ATOM 3379 O O . TYR A 1 486 ? 14.478 -10.732 -11.161 1.00 97.94 486 TYR A O 1
ATOM 3387 N N . HIS A 1 487 ? 14.528 -8.575 -11.780 1.00 96.44 487 HIS A N 1
ATOM 3388 C CA . HIS A 1 487 ? 13.387 -8.092 -11.006 1.00 96.44 487 HIS A CA 1
ATOM 3389 C C . HIS A 1 487 ? 12.034 -8.238 -11.727 1.00 96.44 487 HIS A C 1
ATOM 3391 O O . HIS A 1 487 ? 11.011 -7.974 -11.108 1.00 96.44 487 HIS A O 1
ATOM 3397 N N . GLY A 1 488 ? 11.999 -8.591 -13.021 1.00 96.94 488 GLY A N 1
ATOM 3398 C CA . GLY A 1 488 ? 10.755 -8.887 -13.750 1.00 96.94 488 GLY A CA 1
ATOM 3399 C C . GLY A 1 488 ? 10.146 -7.772 -14.614 1.00 96.94 488 GLY A C 1
ATOM 3400 O O . GLY A 1 488 ? 9.480 -8.067 -15.606 1.00 96.94 488 GLY A O 1
ATOM 3401 N N . TYR A 1 489 ? 10.376 -6.500 -14.286 1.00 97.06 489 TYR A N 1
ATOM 3402 C CA . TYR A 1 489 ? 9.695 -5.354 -14.920 1.00 97.06 489 TYR A CA 1
ATOM 3403 C C . TYR A 1 489 ? 10.077 -5.014 -16.381 1.00 97.06 489 TYR A C 1
ATOM 3405 O O . TYR A 1 489 ? 9.444 -4.166 -17.003 1.00 97.06 489 TYR A O 1
ATOM 3413 N N . TRP A 1 490 ? 11.076 -5.652 -17.000 1.00 97.00 490 TRP A N 1
ATOM 3414 C CA . TRP A 1 490 ? 11.483 -5.361 -18.390 1.00 97.00 490 TRP A CA 1
ATOM 3415 C C . TRP A 1 490 ? 10.950 -6.412 -19.363 1.00 97.00 490 TRP A C 1
ATOM 3417 O O . TRP A 1 490 ? 11.712 -7.090 -20.061 1.00 97.00 490 TRP A O 1
ATOM 3427 N N . ILE A 1 491 ? 9.630 -6.574 -19.402 1.00 98.00 491 ILE A N 1
ATOM 3428 C CA . ILE A 1 491 ? 8.990 -7.686 -20.111 1.00 98.00 491 ILE A CA 1
ATOM 3429 C C . ILE A 1 491 ? 9.183 -7.578 -21.631 1.00 98.00 491 ILE A C 1
ATOM 3431 O O . ILE A 1 491 ? 9.044 -6.512 -22.243 1.00 98.00 491 ILE A O 1
ATOM 3435 N N . THR A 1 492 ? 9.471 -8.729 -22.238 1.00 97.62 492 THR A N 1
ATOM 3436 C CA . THR A 1 492 ? 9.501 -8.953 -23.687 1.00 97.62 492 THR A CA 1
ATOM 3437 C C . THR A 1 492 ? 8.533 -10.054 -24.129 1.00 97.62 492 THR A C 1
ATOM 3439 O O . THR A 1 492 ? 7.862 -9.856 -25.135 1.00 97.62 492 THR A O 1
ATOM 3442 N N . ASP A 1 493 ? 8.358 -11.158 -23.392 1.00 98.31 493 ASP A N 1
ATOM 3443 C CA . ASP A 1 493 ? 7.322 -12.164 -23.700 1.00 98.31 493 ASP A CA 1
ATOM 3444 C C . ASP A 1 493 ? 6.340 -12.332 -22.535 1.00 98.31 493 ASP A C 1
ATOM 3446 O O . ASP A 1 493 ? 6.613 -13.036 -21.566 1.00 98.31 493 ASP A O 1
ATOM 3450 N N . PHE A 1 494 ? 5.165 -11.711 -22.661 1.00 98.12 494 PHE A N 1
ATOM 3451 C CA . PHE A 1 494 ? 4.072 -11.784 -21.683 1.00 98.12 494 PHE A CA 1
ATOM 3452 C C . PHE A 1 494 ? 3.355 -13.149 -21.653 1.00 98.12 494 PHE A C 1
ATOM 3454 O O . PHE A 1 494 ? 2.371 -13.299 -20.933 1.00 98.12 494 PHE A O 1
ATOM 3461 N N . THR A 1 495 ? 3.774 -14.138 -22.451 1.00 97.25 495 THR A N 1
ATOM 3462 C CA . THR A 1 495 ? 3.096 -15.448 -22.569 1.00 97.25 495 THR A CA 1
ATOM 3463 C C . THR A 1 495 ? 3.908 -16.614 -22.000 1.00 97.25 495 THR A C 1
ATOM 3465 O O . THR A 1 495 ? 3.416 -17.743 -21.932 1.00 97.25 495 THR A O 1
ATOM 3468 N N . GLN A 1 496 ? 5.147 -16.355 -21.579 1.00 98.00 496 GLN A N 1
ATOM 3469 C CA . GLN A 1 496 ? 6.081 -17.350 -21.060 1.00 98.00 496 GLN A CA 1
ATOM 3470 C C . GLN A 1 496 ? 6.774 -16.843 -19.796 1.00 98.00 496 GLN A C 1
ATOM 3472 O O . GLN A 1 496 ? 7.031 -15.648 -19.657 1.00 98.00 496 GLN A O 1
ATOM 3477 N N . ILE A 1 497 ? 7.097 -17.771 -18.900 1.00 98.25 497 ILE A N 1
ATOM 3478 C CA . ILE A 1 497 ? 7.993 -17.528 -17.769 1.00 98.25 497 ILE A CA 1
ATOM 3479 C C . ILE A 1 497 ? 9.432 -17.354 -18.264 1.00 98.25 497 ILE A C 1
ATOM 3481 O O . ILE A 1 497 ? 9.832 -17.966 -19.258 1.00 98.25 497 ILE A O 1
ATOM 3485 N N . ASP A 1 498 ? 10.193 -16.490 -17.593 1.00 98.62 498 ASP A N 1
ATOM 3486 C CA . ASP A 1 498 ? 11.584 -16.216 -17.933 1.00 98.62 498 ASP A CA 1
ATOM 3487 C C . ASP A 1 498 ? 12.451 -17.486 -17.823 1.00 98.62 498 ASP A C 1
ATOM 3489 O O . ASP A 1 498 ? 12.392 -18.179 -16.802 1.00 98.62 498 ASP A O 1
ATOM 3493 N N . PRO A 1 499 ? 13.285 -17.807 -18.833 1.00 98.38 499 PRO A N 1
ATOM 3494 C CA . PRO A 1 499 ? 14.101 -19.018 -18.823 1.00 98.38 499 PRO A CA 1
ATOM 3495 C C . PRO A 1 499 ? 15.203 -19.039 -17.750 1.00 98.38 499 PRO A C 1
ATOM 3497 O O . PRO A 1 499 ? 15.822 -20.090 -17.589 1.00 98.38 499 PRO A O 1
ATOM 3500 N N . HIS A 1 500 ? 15.463 -17.938 -17.032 1.00 98.62 500 HIS A N 1
ATOM 3501 C CA . HIS A 1 500 ? 16.279 -17.935 -15.810 1.00 98.62 500 HIS A CA 1
ATOM 3502 C C . HIS A 1 500 ? 15.494 -18.404 -14.570 1.00 98.62 500 HIS A C 1
ATOM 3504 O O . HIS A 1 500 ? 16.103 -18.865 -13.615 1.00 98.62 500 HIS A O 1
ATOM 3510 N N . LEU A 1 501 ? 14.158 -18.294 -14.576 1.00 98.62 501 LEU A N 1
ATOM 3511 C CA . LEU A 1 501 ? 13.281 -18.580 -13.429 1.00 98.62 501 LEU A CA 1
ATOM 3512 C C . LEU A 1 501 ? 12.525 -19.917 -13.549 1.00 98.62 501 LEU A C 1
ATOM 3514 O O . LEU A 1 501 ? 12.033 -20.432 -12.542 1.00 98.62 501 LEU A O 1
ATOM 3518 N N . GLY A 1 502 ? 12.409 -20.476 -14.759 1.00 97.94 502 GLY A N 1
ATOM 3519 C CA . GLY A 1 502 ? 11.808 -21.790 -15.012 1.00 97.94 502 GLY A CA 1
ATOM 3520 C C . GLY A 1 502 ? 10.912 -21.827 -16.251 1.00 97.94 502 GLY A C 1
ATOM 3521 O O . GLY A 1 502 ? 11.260 -21.311 -17.314 1.00 97.94 502 GLY A O 1
ATOM 3522 N N . THR A 1 503 ? 9.758 -22.483 -16.126 1.00 98.00 503 THR A N 1
ATOM 3523 C CA . THR A 1 503 ? 8.779 -22.696 -17.204 1.00 98.00 503 THR A CA 1
ATOM 3524 C C . THR A 1 503 ? 7.336 -22.528 -16.721 1.00 98.00 503 THR A C 1
ATOM 3526 O O . THR A 1 503 ? 7.047 -22.605 -15.526 1.00 98.00 503 THR A O 1
ATOM 3529 N N . ASN A 1 504 ? 6.394 -22.348 -17.656 1.00 98.12 504 ASN A N 1
ATOM 3530 C CA . ASN A 1 504 ? 4.963 -22.275 -17.339 1.00 98.12 504 ASN A CA 1
ATOM 3531 C C . ASN A 1 504 ? 4.464 -23.562 -16.648 1.00 98.12 504 ASN A C 1
ATOM 3533 O O . ASN A 1 504 ? 3.630 -23.480 -15.751 1.00 98.12 504 ASN A O 1
ATOM 3537 N N . GLU A 1 505 ? 4.986 -24.738 -17.016 1.00 98.06 505 GLU A N 1
ATOM 3538 C CA . GLU A 1 505 ? 4.659 -26.010 -16.354 1.00 98.06 505 GLU A CA 1
ATOM 3539 C C . GLU A 1 505 ? 5.222 -26.128 -14.920 1.00 98.06 505 GLU A C 1
ATOM 3541 O O . GLU A 1 505 ? 4.655 -26.841 -14.091 1.00 98.06 505 GLU A O 1
ATOM 3546 N N . GLU A 1 506 ? 6.319 -25.438 -14.597 1.00 98.25 506 GLU A N 1
ATOM 3547 C CA . GLU A 1 506 ? 6.856 -25.370 -13.227 1.00 98.25 506 GLU A CA 1
ATOM 3548 C C . GLU A 1 506 ? 6.079 -24.369 -12.363 1.00 98.25 506 GLU A C 1
ATOM 3550 O O . GLU A 1 506 ? 5.867 -24.632 -11.178 1.00 98.25 506 GLU A O 1
ATOM 3555 N N . LEU A 1 507 ? 5.566 -23.288 -12.962 1.00 97.81 507 LEU A N 1
ATOM 3556 C CA . LEU A 1 507 ? 4.595 -22.400 -12.321 1.00 97.81 507 LEU A CA 1
ATOM 3557 C C . LEU A 1 507 ? 3.264 -23.112 -12.035 1.00 97.81 507 LEU A C 1
ATOM 3559 O O . LEU A 1 507 ? 2.777 -23.023 -10.912 1.00 97.81 507 LEU A O 1
ATOM 3563 N N . GLU A 1 508 ? 2.695 -23.839 -13.007 1.00 97.75 508 GLU A N 1
ATOM 3564 C CA . GLU A 1 508 ? 1.486 -24.662 -12.802 1.00 97.75 508 GLU A CA 1
ATOM 3565 C C . GLU A 1 508 ? 1.703 -25.627 -11.619 1.00 97.75 508 GLU A C 1
ATOM 3567 O O . GLU A 1 508 ? 0.848 -25.751 -10.745 1.00 97.75 508 GLU A O 1
ATOM 3572 N N . GLY A 1 509 ? 2.902 -26.220 -11.521 1.00 98.38 509 GLY A N 1
ATOM 3573 C CA . GLY A 1 509 ? 3.320 -27.045 -10.384 1.00 98.38 509 GLY A CA 1
ATOM 3574 C C . GLY A 1 509 ? 3.446 -26.301 -9.047 1.00 98.38 509 GLY A C 1
ATOM 3575 O O . GLY A 1 509 ? 3.089 -26.870 -8.016 1.00 98.38 509 GLY A O 1
ATOM 3576 N N . LEU A 1 510 ? 3.921 -25.050 -9.031 1.00 98.50 510 LEU A N 1
ATOM 3577 C CA . LEU A 1 510 ? 3.961 -24.213 -7.822 1.00 98.50 510 LEU A CA 1
ATOM 3578 C C . LEU A 1 510 ? 2.549 -23.834 -7.350 1.00 98.50 510 LEU A C 1
ATOM 3580 O O . LEU A 1 510 ? 2.281 -23.896 -6.151 1.00 98.50 510 LEU A O 1
ATOM 3584 N N . ILE A 1 511 ? 1.646 -23.493 -8.274 1.00 98.44 511 ILE A N 1
ATOM 3585 C CA . ILE A 1 511 ? 0.239 -23.185 -7.980 1.00 98.44 511 ILE A CA 1
ATOM 3586 C C . ILE A 1 511 ? -0.449 -24.419 -7.373 1.00 98.44 511 ILE A C 1
ATOM 3588 O O . ILE A 1 511 ? -0.961 -24.333 -6.256 1.00 98.44 511 ILE A O 1
ATOM 3592 N N . ASP A 1 512 ? -0.368 -25.586 -8.027 1.00 98.50 512 ASP A N 1
ATOM 3593 C CA . ASP A 1 512 ? -0.910 -26.860 -7.515 1.00 98.50 512 ASP A CA 1
ATOM 3594 C C . ASP A 1 512 ? -0.363 -27.186 -6.102 1.00 98.50 512 ASP A C 1
ATOM 3596 O O . ASP A 1 512 ? -1.113 -27.565 -5.197 1.00 98.50 512 ASP A O 1
ATOM 3600 N N . GLU A 1 513 ? 0.947 -27.019 -5.874 1.00 98.69 513 GLU A N 1
ATOM 3601 C CA . GLU A 1 513 ? 1.604 -27.354 -4.600 1.00 98.69 513 GLU A CA 1
ATOM 3602 C C . GLU A 1 513 ? 1.337 -26.333 -3.475 1.00 98.69 513 GLU A C 1
ATOM 3604 O O . GLU A 1 513 ? 1.345 -26.711 -2.294 1.00 98.69 513 GLU A O 1
ATOM 3609 N N . ALA A 1 514 ? 1.062 -25.069 -3.805 1.00 98.56 514 ALA A N 1
ATOM 3610 C CA . ALA A 1 514 ? 0.560 -24.067 -2.865 1.00 98.56 514 ALA A CA 1
ATOM 3611 C C . ALA A 1 514 ? -0.915 -24.336 -2.514 1.00 98.56 514 ALA A C 1
ATOM 3613 O O . ALA A 1 514 ? -1.270 -24.406 -1.330 1.00 98.56 514 ALA A O 1
ATOM 3614 N N . HIS A 1 515 ? -1.754 -24.615 -3.517 1.00 98.25 515 HIS A N 1
ATOM 3615 C CA . HIS A 1 515 ? -3.173 -24.952 -3.351 1.00 98.25 515 HIS A CA 1
ATOM 3616 C C . HIS A 1 515 ? -3.376 -26.232 -2.525 1.00 98.25 515 HIS A C 1
ATOM 3618 O O . HIS A 1 515 ? -4.265 -26.269 -1.671 1.00 98.25 515 HIS A O 1
ATOM 3624 N N . GLU A 1 516 ? -2.528 -27.262 -2.677 1.00 98.12 516 GLU A N 1
ATOM 3625 C CA . GLU A 1 516 ? -2.559 -28.462 -1.815 1.00 98.12 516 GLU A CA 1
ATOM 3626 C C . GLU A 1 516 ? -2.298 -28.150 -0.325 1.00 98.12 516 GLU A C 1
ATOM 3628 O O . GLU A 1 516 ? -2.765 -28.896 0.546 1.00 98.12 516 GLU A O 1
ATOM 3633 N N . ARG A 1 517 ? -1.602 -27.045 -0.017 1.00 97.88 517 ARG A N 1
ATOM 3634 C CA . ARG A 1 517 ? -1.360 -26.537 1.349 1.00 97.88 517 ARG A CA 1
ATOM 3635 C C . ARG A 1 517 ? -2.417 -25.530 1.816 1.00 97.88 517 ARG A C 1
ATOM 3637 O O . ARG A 1 517 ? -2.484 -25.229 3.005 1.00 97.88 517 ARG A O 1
ATOM 3644 N N . GLY A 1 518 ? -3.274 -25.050 0.914 1.00 96.38 518 GLY A N 1
ATOM 3645 C CA . GLY A 1 518 ? -4.225 -23.970 1.181 1.00 96.38 518 GLY A CA 1
ATOM 3646 C C . GLY A 1 518 ? -3.592 -22.577 1.168 1.00 96.38 518 GLY A C 1
ATOM 3647 O O . GLY A 1 518 ? -4.152 -21.669 1.777 1.00 96.38 518 GLY A O 1
ATOM 3648 N N . MET A 1 519 ? -2.443 -22.419 0.502 1.00 98.19 519 MET A N 1
ATOM 3649 C CA . MET A 1 519 ? -1.856 -21.117 0.185 1.00 98.19 519 MET A CA 1
ATOM 3650 C C . MET A 1 519 ? -2.251 -20.698 -1.234 1.00 98.19 519 MET A C 1
ATOM 3652 O O . MET A 1 519 ? -2.248 -21.527 -2.143 1.00 98.19 519 MET A O 1
ATOM 3656 N N . LYS A 1 520 ? -2.561 -19.417 -1.414 1.00 98.06 520 LYS A N 1
ATOM 3657 C CA . LYS A 1 520 ? -2.805 -18.774 -2.710 1.00 98.06 520 LYS A CA 1
ATOM 3658 C C . LYS A 1 520 ? -1.507 -18.368 -3.410 1.00 98.06 520 LYS A C 1
ATOM 3660 O O . LYS A 1 520 ? -0.495 -18.161 -2.737 1.00 98.06 520 LYS A O 1
ATOM 3665 N N . VAL A 1 521 ? -1.554 -18.166 -4.725 1.00 98.19 521 VAL A N 1
ATOM 3666 C CA . VAL A 1 521 ? -0.466 -17.583 -5.529 1.00 98.19 521 VAL A CA 1
ATOM 3667 C C . VAL A 1 521 ? -0.968 -16.354 -6.286 1.00 98.19 521 VAL A C 1
ATOM 3669 O O . VAL A 1 521 ? -1.881 -16.439 -7.106 1.00 98.19 521 VAL A O 1
ATOM 3672 N N . PHE A 1 522 ? -0.338 -15.216 -6.011 1.00 98.25 522 PHE A N 1
ATOM 3673 C CA . PHE A 1 522 ? -0.582 -13.916 -6.622 1.00 98.25 522 PHE A CA 1
ATOM 3674 C C . PHE A 1 522 ? 0.577 -13.544 -7.541 1.00 98.25 522 PHE A C 1
ATOM 3676 O O . PHE A 1 522 ? 1.748 -13.732 -7.193 1.00 98.25 522 PHE A O 1
ATOM 3683 N N . PHE A 1 523 ? 0.239 -12.992 -8.700 1.00 94.75 523 PHE A N 1
ATOM 3684 C CA . PHE A 1 523 ? 1.198 -12.600 -9.726 1.00 94.75 523 PHE A CA 1
ATOM 3685 C C . PHE A 1 523 ? 1.309 -11.084 -9.832 1.00 94.75 523 PHE A C 1
ATOM 3687 O O . PHE A 1 523 ? 0.306 -10.381 -9.887 1.00 94.75 523 PHE A O 1
ATOM 3694 N N . ASP A 1 524 ? 2.535 -10.586 -9.874 1.00 96.75 524 ASP A N 1
ATOM 3695 C CA . ASP A 1 524 ? 2.821 -9.193 -10.186 1.00 96.75 524 ASP A CA 1
ATOM 3696 C C . ASP A 1 524 ? 2.715 -8.951 -11.702 1.00 96.75 524 ASP A C 1
ATOM 3698 O O . ASP A 1 524 ? 3.268 -9.726 -12.493 1.00 96.75 524 ASP A O 1
ATOM 3702 N N . ILE A 1 525 ? 1.968 -7.925 -12.117 1.00 97.50 525 ILE A N 1
ATOM 3703 C CA . ILE A 1 525 ? 1.629 -7.657 -13.521 1.00 97.50 525 ILE A CA 1
ATOM 3704 C C . ILE A 1 525 ? 1.852 -6.199 -13.917 1.00 97.50 525 ILE A C 1
ATOM 3706 O O . ILE A 1 525 ? 1.627 -5.290 -13.128 1.00 97.50 525 ILE A O 1
ATOM 3710 N N . ILE A 1 526 ? 2.247 -5.979 -15.173 1.00 96.81 526 ILE A N 1
ATOM 3711 C CA . ILE A 1 526 ? 2.577 -4.663 -15.723 1.00 96.81 526 ILE A CA 1
ATOM 3712 C C . ILE A 1 526 ? 1.649 -4.406 -16.909 1.00 96.81 526 ILE A C 1
ATOM 3714 O O . ILE A 1 526 ? 1.787 -5.027 -17.963 1.00 96.81 526 ILE A O 1
ATOM 3718 N N . THR A 1 527 ? 0.727 -3.461 -16.761 1.00 96.88 527 THR A N 1
ATOM 3719 C CA . THR A 1 527 ? -0.094 -2.952 -17.874 1.00 96.88 527 THR A CA 1
ATOM 3720 C C . THR A 1 527 ? 0.488 -1.677 -18.488 1.00 96.88 527 THR A C 1
ATOM 3722 O O . THR A 1 527 ? 0.209 -1.381 -19.647 1.00 96.88 527 THR A O 1
ATOM 3725 N N . ASN A 1 528 ? 1.325 -0.959 -17.731 1.00 97.69 528 ASN A N 1
ATOM 3726 C CA . ASN A 1 528 ? 1.875 0.350 -18.075 1.00 97.69 528 ASN A CA 1
ATOM 3727 C C . ASN A 1 528 ? 2.925 0.311 -19.199 1.00 97.69 528 ASN A C 1
ATOM 3729 O O . ASN A 1 528 ? 2.853 1.069 -20.158 1.00 97.69 528 ASN A O 1
ATOM 3733 N N . HIS A 1 529 ? 3.949 -0.536 -19.075 1.00 98.00 529 HIS A N 1
ATOM 3734 C CA . HIS A 1 529 ? 5.151 -0.453 -19.910 1.00 98.00 529 HIS A CA 1
ATOM 3735 C C . HIS A 1 529 ? 5.685 -1.823 -20.353 1.00 98.00 529 HIS A C 1
ATOM 3737 O O . HIS A 1 529 ? 5.174 -2.889 -20.014 1.00 98.00 529 HIS A O 1
ATOM 3743 N N . THR A 1 530 ? 6.750 -1.785 -21.148 1.00 97.69 530 THR A N 1
ATOM 3744 C CA . THR A 1 530 ? 7.522 -2.944 -21.613 1.00 97.69 530 THR A CA 1
ATOM 3745 C C . THR A 1 530 ? 9.021 -2.616 -21.584 1.00 97.69 530 THR A C 1
ATOM 3747 O O . THR A 1 530 ? 9.394 -1.482 -21.300 1.00 97.69 530 THR A O 1
ATOM 3750 N N . ALA A 1 531 ? 9.905 -3.578 -21.872 1.00 96.12 531 ALA A N 1
ATOM 3751 C CA . ALA A 1 531 ? 11.350 -3.310 -21.932 1.00 96.12 531 ALA A CA 1
ATOM 3752 C C . ALA A 1 531 ? 11.725 -2.134 -22.862 1.00 96.12 531 ALA A C 1
ATOM 3754 O O . ALA A 1 531 ? 11.084 -1.971 -23.901 1.00 96.12 531 ALA A O 1
ATOM 3755 N N . ASP A 1 532 ? 12.819 -1.420 -22.546 1.00 94.06 532 ASP A N 1
ATOM 3756 C CA . ASP A 1 532 ? 13.452 -0.410 -23.420 1.00 94.06 532 ASP A CA 1
ATOM 3757 C C . ASP A 1 532 ? 13.916 -1.074 -24.728 1.00 94.06 532 ASP A C 1
ATOM 3759 O O . ASP A 1 532 ? 14.944 -1.772 -24.786 1.00 94.06 532 ASP A O 1
ATOM 3763 N N . VAL A 1 533 ? 13.119 -0.890 -25.783 1.00 94.56 533 VAL A N 1
ATOM 3764 C CA . VAL A 1 533 ? 13.458 -1.295 -27.154 1.00 94.56 533 VAL A CA 1
ATOM 3765 C C . VAL A 1 533 ? 13.083 -0.232 -28.200 1.00 94.56 533 VAL A C 1
ATOM 3767 O O . VAL A 1 533 ? 13.512 -0.354 -29.353 1.00 94.56 533 VAL A O 1
ATOM 3770 N N . ILE A 1 534 ? 12.331 0.810 -27.836 1.00 95.00 534 ILE A N 1
ATOM 3771 C CA . ILE A 1 534 ? 11.985 1.958 -28.679 1.00 95.00 534 ILE A CA 1
ATOM 3772 C C . ILE A 1 534 ? 12.815 3.167 -28.238 1.00 95.00 534 ILE A C 1
ATOM 3774 O O . ILE A 1 534 ? 12.986 3.463 -27.065 1.00 95.00 534 ILE A O 1
ATOM 3778 N N . GLN A 1 535 ? 13.374 3.883 -29.211 1.00 94.44 535 GLN A N 1
ATOM 3779 C CA . GLN A 1 535 ? 14.195 5.071 -28.987 1.00 94.44 535 GLN A CA 1
ATOM 3780 C C . GLN A 1 535 ? 13.812 6.168 -29.984 1.00 94.44 535 GLN A C 1
ATOM 3782 O O . GLN A 1 535 ? 13.234 5.892 -31.033 1.00 94.44 535 GLN A O 1
ATOM 3787 N N . TYR A 1 536 ? 14.153 7.423 -29.698 1.00 95.94 536 TYR A N 1
ATOM 3788 C CA . TYR A 1 536 ? 13.702 8.566 -30.502 1.00 95.94 536 TYR A CA 1
ATOM 3789 C C . TYR A 1 536 ? 14.754 9.035 -31.514 1.00 95.94 536 TYR A C 1
ATOM 3791 O O . TYR A 1 536 ? 15.904 9.317 -31.159 1.00 95.94 536 TYR A O 1
ATOM 3799 N N . ALA A 1 537 ? 14.377 9.161 -32.792 1.00 96.44 537 ALA A N 1
ATOM 3800 C CA . ALA A 1 537 ? 15.303 9.558 -33.864 1.00 96.44 537 ALA A CA 1
ATOM 3801 C C . ALA A 1 537 ? 15.854 10.987 -33.701 1.00 96.44 537 ALA A C 1
ATOM 3803 O O . ALA A 1 537 ? 16.910 11.321 -34.247 1.00 96.44 537 ALA A O 1
ATOM 3804 N N . GLU A 1 538 ? 15.151 11.821 -32.939 1.00 95.69 538 GLU A N 1
ATOM 3805 C CA . GLU A 1 538 ? 15.531 13.176 -32.553 1.00 95.69 538 GLU A CA 1
ATOM 3806 C C . GLU A 1 538 ? 16.685 13.199 -31.530 1.00 95.69 538 GLU A C 1
ATOM 3808 O O . GLU A 1 538 ? 17.352 14.227 -31.392 1.00 95.69 538 GLU A O 1
ATOM 3813 N N . GLY A 1 539 ? 16.964 12.077 -30.850 1.00 91.50 539 GLY A N 1
ATOM 3814 C CA . GLY A 1 539 ? 18.040 11.953 -29.860 1.00 91.50 539 GLY A CA 1
ATOM 3815 C C . GLY A 1 539 ? 17.776 12.708 -28.553 1.00 91.50 539 GLY A C 1
ATOM 3816 O O . GLY A 1 539 ? 18.718 13.189 -27.924 1.00 91.50 539 GLY A O 1
ATOM 3817 N N . SER A 1 540 ? 16.502 12.844 -28.180 1.00 92.12 540 SER A N 1
ATOM 3818 C CA . SER A 1 540 ? 16.018 13.490 -26.959 1.00 92.12 540 SER A CA 1
ATOM 3819 C C . SER A 1 540 ? 15.009 12.575 -26.270 1.00 92.12 540 SER A C 1
ATOM 3821 O O . SER A 1 540 ? 14.262 11.887 -26.952 1.00 92.12 540 SER A O 1
ATOM 3823 N N . GLN A 1 541 ? 14.995 12.598 -24.939 1.00 90.38 541 GLN A N 1
ATOM 3824 C CA . GLN A 1 541 ? 14.143 11.780 -24.061 1.00 90.38 541 GLN A CA 1
ATOM 3825 C C . GLN A 1 541 ? 13.353 12.652 -23.060 1.00 90.38 541 GLN A C 1
ATOM 3827 O O . GLN A 1 541 ? 12.812 12.160 -22.083 1.00 90.38 541 GLN A O 1
ATOM 3832 N N . THR A 1 542 ? 13.312 13.974 -23.249 1.00 94.69 542 THR A N 1
ATOM 3833 C CA . THR A 1 542 ? 12.590 14.897 -22.355 1.00 94.69 542 THR A CA 1
ATOM 3834 C C . THR A 1 542 ? 11.106 14.960 -22.706 1.00 94.69 542 THR A C 1
ATOM 3836 O O . THR A 1 542 ? 10.790 15.304 -23.842 1.00 94.69 542 THR A O 1
ATOM 3839 N N . TYR A 1 543 ? 10.214 14.742 -21.731 1.00 95.69 543 TYR A N 1
ATOM 3840 C CA . TYR A 1 543 ? 8.764 14.817 -21.937 1.00 95.69 543 TYR A CA 1
ATOM 3841 C C . TYR A 1 543 ? 8.281 16.093 -22.648 1.00 95.69 543 TYR A C 1
ATOM 3843 O O . TYR A 1 543 ? 8.521 17.216 -22.170 1.00 95.69 543 TYR A O 1
ATOM 3851 N N . ILE A 1 544 ? 7.520 15.916 -23.732 1.00 96.19 544 ILE A N 1
ATOM 3852 C CA . ILE A 1 544 ? 6.815 16.980 -24.463 1.00 96.19 544 ILE A CA 1
ATOM 3853 C C . ILE A 1 544 ? 5.321 16.937 -24.113 1.00 96.19 544 ILE A C 1
ATOM 3855 O O . ILE A 1 544 ? 4.651 15.949 -24.396 1.00 96.19 544 ILE A O 1
ATOM 3859 N N . THR A 1 545 ? 4.761 18.027 -23.577 1.00 94.75 545 THR A N 1
ATOM 3860 C CA . THR A 1 545 ? 3.339 18.075 -23.181 1.00 94.75 545 THR A CA 1
ATOM 3861 C C . THR A 1 545 ? 2.380 18.100 -24.376 1.00 94.75 545 THR A C 1
ATOM 3863 O O . THR A 1 545 ? 2.740 18.579 -25.459 1.00 94.75 545 THR A O 1
ATOM 3866 N N . LYS A 1 546 ? 1.148 17.612 -24.193 1.00 92.44 546 LYS A N 1
ATOM 3867 C CA . LYS A 1 546 ? 0.068 17.609 -25.201 1.00 92.44 546 LYS A CA 1
ATOM 3868 C C . LYS A 1 546 ? -0.274 19.034 -25.657 1.00 92.44 546 LYS A C 1
ATOM 3870 O O . LYS A 1 546 ? -0.513 19.262 -26.839 1.00 92.44 546 LYS A O 1
ATOM 3875 N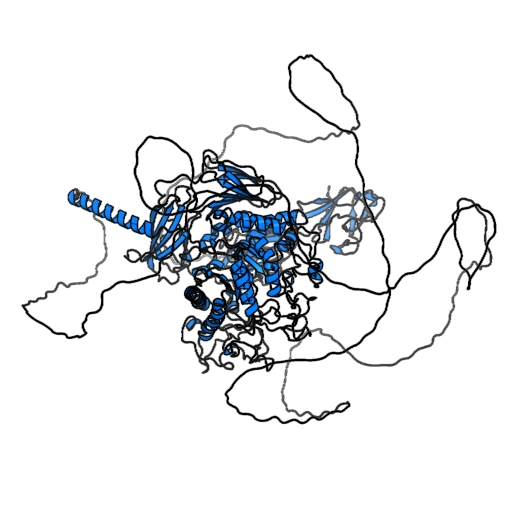 N . ASP A 1 547 ? -0.155 20.008 -24.756 1.00 92.12 547 ASP A N 1
ATOM 3876 C CA . ASP A 1 547 ? -0.276 21.448 -25.038 1.00 92.12 547 ASP A CA 1
ATOM 3877 C C . ASP A 1 547 ? 0.843 22.008 -25.952 1.00 92.12 547 ASP A C 1
ATOM 3879 O O . ASP A 1 547 ? 0.643 23.004 -26.654 1.00 92.12 547 ASP A O 1
ATOM 3883 N N . ALA A 1 548 ? 2.033 21.391 -25.952 1.00 95.44 548 ALA A N 1
ATOM 3884 C CA . ALA A 1 548 ? 3.182 21.826 -26.750 1.00 95.44 548 ALA A CA 1
ATOM 3885 C C . ALA A 1 548 ? 3.191 21.204 -28.156 1.00 95.44 548 ALA A C 1
ATOM 3887 O O . ALA A 1 548 ? 3.353 21.927 -29.141 1.00 95.44 548 ALA A O 1
ATOM 3888 N N . GLU A 1 549 ? 2.990 19.887 -28.253 1.00 96.50 549 GLU A N 1
ATOM 3889 C CA . GLU A 1 549 ? 2.730 19.169 -29.509 1.00 96.50 549 GLU A CA 1
ATOM 3890 C C . GLU A 1 549 ? 1.635 18.107 -29.270 1.00 96.50 549 GLU A C 1
ATOM 3892 O O . GLU A 1 549 ? 1.917 17.050 -28.690 1.00 96.50 549 GLU A O 1
ATOM 3897 N N . PRO A 1 550 ? 0.382 18.364 -29.691 1.00 96.81 550 PRO A N 1
ATOM 3898 C CA . PRO A 1 550 ? -0.715 17.412 -29.542 1.00 96.81 550 PRO A CA 1
ATOM 3899 C C . PRO A 1 550 ? -0.619 16.293 -30.585 1.00 96.81 550 PRO A C 1
ATOM 3901 O O . PRO A 1 550 ? -0.036 16.477 -31.662 1.00 96.81 550 PRO A O 1
ATOM 3904 N N . TYR A 1 551 ? -1.230 15.146 -30.284 1.00 98.00 551 TYR A N 1
ATOM 3905 C CA . TYR A 1 551 ? -1.254 14.002 -31.193 1.00 98.00 551 TYR A CA 1
ATOM 3906 C C . TYR A 1 551 ? -1.987 14.302 -32.508 1.00 98.00 551 TYR A C 1
ATOM 3908 O O . TYR A 1 551 ? -2.776 15.248 -32.635 1.00 98.00 551 TYR A O 1
ATOM 3916 N N . ARG A 1 552 ? -1.706 13.476 -33.521 1.00 98.25 552 ARG A N 1
ATOM 3917 C CA . ARG A 1 552 ? -2.313 13.577 -34.854 1.00 98.25 552 ARG A CA 1
ATOM 3918 C C . ARG A 1 552 ? -2.770 12.220 -35.361 1.00 98.25 552 ARG A C 1
ATOM 3920 O O . ARG A 1 552 ? -2.107 11.214 -35.124 1.00 98.25 552 ARG A O 1
ATOM 3927 N N . ASP A 1 553 ? -3.855 12.187 -36.120 1.00 97.94 553 ASP A N 1
ATOM 3928 C CA . ASP A 1 553 ? -4.211 10.999 -36.894 1.00 97.94 553 ASP A CA 1
ATOM 3929 C C . ASP A 1 553 ? -3.208 10.775 -38.050 1.00 97.94 553 ASP A C 1
ATOM 3931 O O . ASP A 1 553 ? -2.401 11.643 -38.399 1.00 97.94 553 ASP A O 1
ATOM 3935 N N . ALA A 1 554 ? -3.292 9.622 -38.711 1.00 97.62 554 ALA A N 1
ATOM 3936 C CA . ALA A 1 554 ? -2.482 9.265 -39.878 1.00 97.62 554 ALA A CA 1
ATOM 3937 C C . ALA A 1 554 ? -2.739 10.145 -41.128 1.00 97.62 554 ALA A C 1
ATOM 3939 O O . ALA A 1 554 ? -2.120 9.933 -42.176 1.00 97.62 554 ALA A O 1
ATOM 3940 N N . SER A 1 555 ? -3.654 11.120 -41.062 1.00 97.25 555 SER A N 1
ATOM 3941 C CA . SER A 1 555 ? -3.853 12.162 -42.079 1.00 97.25 555 SER A CA 1
ATOM 3942 C C . SER A 1 555 ? -3.233 13.519 -41.696 1.00 97.25 555 SER A C 1
ATOM 3944 O O . SER A 1 555 ? -3.049 14.372 -42.573 1.00 97.25 555 SER A O 1
ATOM 3946 N N . GLY A 1 556 ? -2.842 13.691 -40.428 1.00 96.81 556 GLY A N 1
ATOM 3947 C CA . GLY A 1 556 ? -2.254 14.898 -39.843 1.00 96.81 556 GLY A CA 1
ATOM 3948 C C . GLY A 1 556 ? -3.251 15.818 -39.121 1.00 96.81 556 GLY A C 1
ATOM 3949 O O . GLY A 1 556 ? -2.866 16.931 -38.740 1.00 96.81 556 GLY A O 1
ATOM 3950 N N . GLU A 1 557 ? -4.509 15.401 -38.952 1.00 98.00 557 GLU A N 1
ATOM 3951 C CA . GLU A 1 557 ? -5.535 16.122 -38.187 1.00 98.00 557 GLU A CA 1
ATOM 3952 C C . GLU A 1 557 ? -5.307 15.927 -36.678 1.00 98.00 557 GLU A C 1
ATOM 3954 O O . GLU A 1 557 ? -4.913 14.851 -36.240 1.00 98.00 557 GLU A O 1
ATOM 3959 N N . VAL A 1 558 ? -5.478 16.992 -35.888 1.00 98.12 558 VAL A N 1
ATOM 3960 C CA . VAL A 1 558 ? -5.211 16.989 -34.437 1.00 98.12 558 VAL A CA 1
ATOM 3961 C C . VAL A 1 558 ? -6.421 16.448 -33.682 1.00 98.12 558 VAL A C 1
ATOM 3963 O O . VAL A 1 558 ? -7.545 16.848 -33.990 1.00 98.12 558 VAL A O 1
ATOM 3966 N N . PHE A 1 559 ? -6.178 15.620 -32.669 1.00 97.25 559 PHE A N 1
ATOM 3967 C CA . PHE A 1 559 ? -7.183 15.129 -31.724 1.00 97.25 559 PHE A CA 1
ATOM 3968 C C . PHE A 1 559 ? -6.628 15.150 -30.286 1.00 97.25 559 PHE A C 1
ATOM 3970 O O . PHE A 1 559 ? -5.419 15.304 -30.104 1.00 97.25 559 PHE A O 1
ATOM 3977 N N . ASP A 1 560 ? -7.504 15.014 -29.287 1.00 95.44 560 ASP A N 1
ATOM 3978 C CA . ASP A 1 560 ? -7.126 14.666 -27.911 1.00 95.44 560 ASP A CA 1
ATOM 3979 C C . ASP A 1 560 ? -7.583 13.228 -27.662 1.00 95.44 560 ASP A C 1
ATOM 3981 O O . ASP A 1 560 ? -8.743 12.882 -27.861 1.00 95.44 560 ASP A O 1
ATOM 3985 N N . ASP A 1 561 ? -6.652 12.377 -27.278 1.00 95.12 561 ASP A N 1
ATOM 3986 C CA . ASP A 1 561 ? -6.836 10.972 -26.913 1.00 95.12 561 ASP A CA 1
ATOM 3987 C C . ASP A 1 561 ? -7.832 10.776 -25.757 1.00 95.12 561 ASP A C 1
ATOM 3989 O O . ASP A 1 561 ? -8.551 9.778 -25.745 1.00 95.12 561 ASP A O 1
ATOM 3993 N N . ARG A 1 562 ? -8.000 11.774 -24.881 1.00 92.19 562 ARG A N 1
ATOM 3994 C CA . ARG A 1 562 ? -9.015 11.756 -23.811 1.00 92.19 562 ARG A CA 1
ATOM 3995 C C . ARG A 1 562 ? -10.454 11.868 -24.324 1.00 92.19 562 ARG A C 1
ATOM 3997 O O . ARG A 1 562 ? -11.367 11.420 -23.646 1.00 92.19 562 ARG A O 1
ATOM 4004 N N . ASP A 1 563 ? -10.675 12.385 -25.539 1.00 94.69 563 ASP A N 1
ATOM 4005 C CA . ASP A 1 563 ? -11.992 12.306 -26.201 1.00 94.69 563 ASP A CA 1
ATOM 4006 C C . ASP A 1 563 ? -12.310 10.866 -26.690 1.00 94.69 563 ASP A C 1
ATOM 4008 O O . ASP A 1 563 ? -13.407 10.614 -27.200 1.00 94.69 563 ASP A O 1
ATOM 4012 N N . HIS A 1 564 ? -11.354 9.930 -26.573 1.00 95.38 564 HIS A N 1
ATOM 4013 C CA . HIS A 1 564 ? -11.423 8.556 -27.087 1.00 95.38 564 HIS A CA 1
ATOM 4014 C C . HIS A 1 564 ? -11.162 7.453 -26.041 1.00 95.38 564 HIS A C 1
ATOM 4016 O O . HIS A 1 564 ? -11.517 6.301 -26.313 1.00 95.38 564 HIS A O 1
ATOM 4022 N N . ALA A 1 565 ? -10.595 7.780 -24.875 1.00 94.81 565 ALA A N 1
ATOM 4023 C CA . ALA A 1 565 ? -10.416 6.874 -23.738 1.00 94.81 565 ALA A CA 1
ATOM 4024 C C . ALA A 1 565 ? -11.746 6.214 -23.316 1.00 94.81 565 ALA A C 1
ATOM 4026 O O . ALA A 1 565 ? -12.805 6.839 -23.390 1.00 94.81 565 ALA A O 1
ATOM 4027 N N . GLY A 1 566 ? -11.720 4.930 -22.937 1.00 93.12 566 GLY A N 1
ATOM 4028 C CA . GLY A 1 566 ? -12.938 4.168 -22.612 1.00 93.12 566 GLY A CA 1
ATOM 4029 C C . GLY A 1 566 ? -13.937 4.029 -23.779 1.00 93.12 566 GLY A C 1
ATOM 4030 O O . GLY A 1 566 ? -15.123 3.767 -23.564 1.00 93.12 566 GLY A O 1
ATOM 4031 N N . THR A 1 567 ? -13.511 4.240 -25.036 1.00 93.56 567 THR A N 1
ATOM 4032 C CA . THR A 1 567 ? -14.381 4.107 -26.220 1.00 93.56 567 THR A CA 1
ATOM 4033 C C . THR A 1 567 ? -13.872 3.089 -27.240 1.00 93.56 567 THR A C 1
ATOM 4035 O O . THR A 1 567 ? -12.680 2.846 -27.409 1.00 93.56 567 THR A O 1
ATOM 4038 N N . SER A 1 568 ? -14.799 2.531 -28.023 1.00 91.12 568 SER A N 1
ATOM 4039 C CA . SER A 1 568 ? -14.483 1.566 -29.082 1.00 91.12 568 SER A CA 1
ATOM 4040 C C . SER A 1 568 ? -13.995 2.184 -30.407 1.00 91.12 568 SER A C 1
ATOM 4042 O O . SER A 1 568 ? -13.922 1.464 -31.405 1.00 91.12 568 SER A O 1
ATOM 4044 N N . GLU A 1 569 ? -13.757 3.499 -30.490 1.00 91.44 569 GLU A N 1
ATOM 4045 C CA . GLU A 1 569 ? -13.350 4.185 -31.731 1.00 91.44 569 GLU A CA 1
ATOM 4046 C C . GLU A 1 569 ? -12.191 5.165 -31.481 1.00 91.44 569 GLU A C 1
ATOM 4048 O O . GLU A 1 569 ? -12.418 6.315 -31.121 1.00 91.44 569 GLU A O 1
ATOM 4053 N N . PHE A 1 570 ? -10.953 4.733 -31.750 1.00 96.75 570 PHE A N 1
ATOM 4054 C CA . PHE A 1 570 ? -9.736 5.553 -31.644 1.00 96.75 570 PHE A CA 1
ATOM 4055 C C . PHE A 1 570 ? -9.205 5.971 -33.041 1.00 96.75 570 PHE A C 1
ATOM 4057 O O . PHE A 1 570 ? -9.340 5.194 -33.998 1.00 96.75 570 PHE A O 1
ATOM 4064 N N . PRO A 1 571 ? -8.607 7.169 -33.227 1.00 97.12 571 PRO A N 1
ATOM 4065 C CA . PRO A 1 571 ? -8.068 7.599 -34.521 1.00 97.12 571 PRO A CA 1
ATOM 4066 C C . PRO A 1 571 ? -6.893 6.735 -34.998 1.00 97.12 571 PRO A C 1
ATOM 4068 O O . PRO A 1 571 ? -5.967 6.439 -34.251 1.00 97.12 571 PRO A O 1
ATOM 4071 N N . ALA A 1 572 ? -6.884 6.356 -36.279 1.00 97.12 572 ALA A N 1
ATOM 4072 C CA . ALA A 1 572 ? -5.785 5.568 -36.839 1.00 97.12 572 ALA A CA 1
ATOM 4073 C C . ALA A 1 572 ? -4.472 6.373 -36.837 1.00 97.12 572 ALA A C 1
ATOM 4075 O O . ALA A 1 572 ? -4.442 7.478 -37.378 1.00 97.12 572 ALA A O 1
ATOM 4076 N N . LEU A 1 573 ? -3.396 5.806 -36.283 1.00 98.06 573 LEU A N 1
ATOM 4077 C CA . LEU A 1 573 ? -2.096 6.470 -36.116 1.00 98.06 573 LEU A CA 1
ATOM 4078 C C . LEU A 1 573 ? -1.065 6.081 -37.194 1.00 98.06 573 LEU A C 1
ATOM 4080 O O . LEU A 1 573 ? -1.184 5.049 -37.857 1.00 98.06 573 LEU A O 1
ATOM 4084 N N . ASP A 1 574 ? -0.031 6.910 -37.352 1.00 97.38 574 ASP A N 1
ATOM 4085 C CA . ASP A 1 574 ? 1.165 6.649 -38.162 1.00 97.38 574 ASP A CA 1
ATOM 4086 C C . ASP A 1 574 ? 2.423 7.107 -37.407 1.00 97.38 574 ASP A C 1
ATOM 4088 O O . ASP A 1 574 ? 2.543 8.265 -37.005 1.00 97.38 574 ASP A O 1
ATOM 4092 N N . ALA A 1 575 ? 3.396 6.207 -37.254 1.00 96.50 575 ALA A N 1
ATOM 4093 C CA . ALA A 1 575 ? 4.597 6.428 -36.443 1.00 96.50 575 ALA A CA 1
ATOM 4094 C C . ALA A 1 575 ? 5.517 7.575 -36.923 1.00 96.50 575 ALA A C 1
ATOM 4096 O O . ALA A 1 575 ? 6.410 7.978 -36.188 1.00 96.50 575 ALA A O 1
ATOM 4097 N N . ALA A 1 576 ? 5.327 8.111 -38.135 1.00 95.44 576 ALA A N 1
ATOM 4098 C CA . ALA A 1 576 ? 6.084 9.255 -38.655 1.00 95.44 576 ALA A CA 1
ATOM 4099 C C . ALA A 1 576 ? 5.269 10.566 -38.681 1.00 95.44 576 ALA A C 1
ATOM 4101 O O . ALA A 1 576 ? 5.756 11.576 -39.199 1.00 95.44 576 ALA A O 1
ATOM 4102 N N . THR A 1 577 ? 4.032 10.546 -38.169 1.00 96.94 577 THR A N 1
ATOM 4103 C CA . THR A 1 577 ? 3.058 11.647 -38.291 1.00 96.94 577 THR A CA 1
ATOM 4104 C C . THR A 1 577 ? 2.329 11.960 -36.979 1.00 96.94 577 THR A C 1
ATOM 4106 O O . THR A 1 577 ? 2.005 13.122 -36.739 1.00 96.94 577 THR A O 1
ATOM 4109 N N . SER A 1 578 ? 2.058 10.950 -36.148 1.00 98.19 578 SER A N 1
ATOM 4110 C CA . SER A 1 578 ? 1.131 11.040 -35.010 1.00 98.19 578 SER A CA 1
ATOM 4111 C C . SER A 1 578 ? 1.713 11.587 -33.708 1.00 98.19 578 SER A C 1
ATOM 4113 O O . SER A 1 578 ? 0.943 12.058 -32.873 1.00 98.19 578 SER A O 1
ATOM 4115 N N . PHE A 1 579 ? 3.033 11.525 -33.531 1.00 97.94 579 PHE A N 1
ATOM 4116 C CA . PHE A 1 579 ? 3.707 11.665 -32.236 1.00 97.94 579 PHE A CA 1
ATOM 4117 C C . PHE A 1 579 ? 4.672 12.867 -32.186 1.00 97.94 579 PHE A C 1
ATOM 4119 O O . PHE A 1 579 ? 5.123 13.322 -33.243 1.00 97.94 579 PHE A O 1
ATOM 4126 N N . PRO A 1 580 ? 5.029 13.379 -30.987 1.00 96.19 580 PRO A N 1
ATOM 4127 C CA . PRO A 1 580 ? 6.043 14.429 -30.833 1.00 96.19 580 PRO A CA 1
ATOM 4128 C C . PRO A 1 580 ? 7.455 13.990 -31.251 1.00 96.19 580 PRO A C 1
ATOM 4130 O O . PRO A 1 580 ? 8.227 14.805 -31.762 1.00 96.19 580 PRO A O 1
ATOM 4133 N N . TYR A 1 581 ? 7.783 12.710 -31.046 1.00 97.44 581 TYR A N 1
ATOM 4134 C CA . TYR A 1 581 ? 9.033 12.081 -31.469 1.00 97.44 581 TYR A CA 1
ATOM 4135 C C . TYR A 1 581 ? 8.804 11.003 -32.533 1.00 97.44 581 TYR A C 1
ATOM 4137 O O . TYR A 1 581 ? 7.719 10.437 -32.642 1.00 97.44 581 TYR A O 1
ATOM 4145 N N . THR A 1 582 ? 9.845 10.690 -33.309 1.00 97.19 582 THR A N 1
ATOM 4146 C CA . THR A 1 582 ? 9.819 9.607 -34.298 1.00 97.19 582 THR A CA 1
ATOM 4147 C C . THR A 1 582 ? 10.419 8.331 -33.684 1.00 97.19 582 THR A C 1
ATOM 4149 O O . THR A 1 582 ? 11.652 8.244 -33.588 1.00 97.19 582 THR A O 1
ATOM 4152 N N . PRO A 1 583 ? 9.617 7.323 -33.288 1.00 96.94 583 PRO A N 1
ATOM 4153 C CA . PRO A 1 583 ? 10.144 6.077 -32.739 1.00 96.94 583 PRO A CA 1
ATOM 4154 C C . PRO A 1 583 ? 10.969 5.276 -33.747 1.00 96.94 583 PRO A C 1
ATOM 4156 O O . PRO A 1 583 ? 10.605 5.101 -34.916 1.00 96.94 583 PRO A O 1
ATOM 4159 N N . VAL A 1 584 ? 12.092 4.747 -33.268 1.00 95.94 584 VAL A N 1
ATOM 4160 C CA . VAL A 1 584 ? 13.022 3.888 -33.996 1.00 95.94 584 VAL A CA 1
ATOM 4161 C C . VAL A 1 584 ? 13.565 2.779 -33.099 1.00 95.94 584 VAL A C 1
ATOM 4163 O O . VAL A 1 584 ? 13.891 2.984 -31.936 1.00 95.94 584 VAL A O 1
ATOM 4166 N N . PHE A 1 585 ? 13.734 1.596 -33.681 1.00 95.31 585 PHE A N 1
ATOM 4167 C CA . PHE A 1 585 ? 14.352 0.451 -33.019 1.00 95.31 585 PHE A CA 1
ATOM 4168 C C . PHE A 1 585 ? 15.890 0.548 -33.112 1.00 95.31 585 PHE A C 1
ATOM 4170 O O . PHE A 1 585 ? 16.412 0.643 -34.233 1.00 95.31 585 PHE A O 1
ATOM 4177 N N . PRO A 1 586 ? 16.642 0.530 -31.991 1.00 89.00 586 PRO A N 1
ATOM 4178 C CA . PRO A 1 586 ? 18.087 0.750 -31.997 1.00 89.00 586 PRO A CA 1
ATOM 4179 C C . PRO A 1 586 ? 18.862 -0.439 -32.589 1.00 89.00 586 PRO A C 1
ATOM 4181 O O . PRO A 1 586 ? 19.902 -0.233 -33.226 1.00 89.00 586 PRO A O 1
ATOM 4184 N N . MET A 1 587 ? 18.355 -1.671 -32.461 1.00 88.88 587 MET A N 1
ATOM 4185 C CA . MET A 1 587 ? 18.877 -2.857 -33.144 1.00 88.88 587 MET A CA 1
ATOM 4186 C C . MET A 1 587 ? 17.815 -3.510 -34.051 1.00 88.88 587 MET A C 1
ATOM 4188 O O . MET A 1 587 ? 16.627 -3.510 -33.738 1.00 88.88 587 MET A O 1
ATOM 4192 N N . PRO A 1 588 ? 18.207 -4.172 -35.161 1.00 85.62 588 PRO A N 1
ATOM 4193 C CA . PRO A 1 588 ? 17.255 -4.831 -36.067 1.00 85.62 588 PRO A CA 1
ATOM 4194 C C . PRO A 1 588 ? 16.459 -6.012 -35.482 1.00 85.62 588 PRO A C 1
ATOM 4196 O O . PRO A 1 588 ? 15.650 -6.584 -36.208 1.00 85.62 588 PRO A O 1
ATOM 4199 N N . GLY A 1 589 ? 16.741 -6.429 -34.242 1.00 90.06 589 GLY A N 1
ATOM 4200 C CA . GLY A 1 589 ? 15.989 -7.464 -33.525 1.00 90.06 589 GLY A CA 1
ATOM 4201 C C . GLY A 1 589 ? 14.880 -6.905 -32.630 1.00 90.06 589 GLY A C 1
ATOM 4202 O O . GLY A 1 589 ? 13.868 -7.577 -32.460 1.00 90.06 589 GLY A O 1
ATOM 4203 N N . ASP A 1 590 ? 15.037 -5.674 -32.129 1.00 93.56 590 ASP A N 1
ATOM 4204 C CA . ASP A 1 590 ? 14.088 -5.016 -31.218 1.00 93.56 590 ASP A CA 1
ATOM 4205 C C . ASP A 1 590 ? 12.691 -4.877 -31.859 1.00 93.56 590 ASP A C 1
ATOM 4207 O O . ASP A 1 590 ? 11.677 -5.130 -31.220 1.00 93.56 590 ASP A O 1
ATOM 4211 N N . ALA A 1 591 ? 12.649 -4.623 -33.174 1.00 94.62 591 ALA A N 1
ATOM 4212 C CA . ALA A 1 591 ? 11.432 -4.526 -33.991 1.00 94.62 591 ALA A CA 1
ATOM 4213 C C . ALA A 1 591 ? 10.596 -5.825 -34.102 1.00 94.62 591 ALA A C 1
ATOM 4215 O O . ALA A 1 591 ? 9.566 -5.838 -34.778 1.00 94.62 591 ALA A O 1
ATOM 4216 N N . THR A 1 592 ? 11.065 -6.935 -33.525 1.00 96.19 592 THR A N 1
ATOM 4217 C CA . THR A 1 592 ? 10.316 -8.193 -33.365 1.00 96.19 592 THR A CA 1
ATOM 4218 C C . THR A 1 592 ? 10.635 -8.863 -32.020 1.00 96.19 592 THR A C 1
ATOM 4220 O O . THR A 1 592 ? 10.662 -10.092 -31.950 1.00 96.19 592 THR A O 1
ATOM 4223 N N . ALA A 1 593 ? 10.986 -8.087 -30.990 1.00 94.94 593 ALA A N 1
ATOM 4224 C CA . ALA A 1 593 ? 11.412 -8.619 -29.696 1.00 94.94 593 ALA A CA 1
ATOM 4225 C C . ALA A 1 593 ? 10.251 -8.949 -28.747 1.00 94.94 593 ALA A C 1
ATOM 4227 O O . ALA A 1 593 ? 10.474 -9.696 -27.799 1.00 94.94 593 ALA A O 1
ATOM 4228 N N . LYS A 1 594 ? 9.046 -8.408 -28.979 1.00 97.62 594 LYS A N 1
ATOM 4229 C CA . LYS A 1 594 ? 7.929 -8.500 -28.028 1.00 97.62 594 LYS A CA 1
ATOM 4230 C C . LYS A 1 594 ? 6.868 -9.539 -28.423 1.00 97.62 594 LYS A C 1
ATOM 4232 O O . LYS A 1 594 ? 6.518 -9.669 -29.601 1.00 97.62 594 LYS A O 1
ATOM 4237 N N . THR A 1 595 ? 6.302 -10.226 -27.435 1.00 98.19 595 THR A N 1
ATOM 4238 C CA . THR A 1 595 ? 5.168 -11.157 -27.561 1.00 98.19 595 THR A CA 1
ATOM 4239 C C . THR A 1 595 ? 4.097 -10.786 -26.523 1.00 98.19 595 THR A C 1
ATOM 4241 O O . THR A 1 595 ? 4.451 -10.632 -25.356 1.00 98.19 595 THR A O 1
ATOM 4244 N N . PRO A 1 596 ? 2.799 -10.700 -26.886 1.00 98.19 596 PRO A N 1
ATOM 4245 C CA . PRO A 1 596 ? 2.215 -10.940 -28.205 1.00 98.19 596 PRO A CA 1
ATOM 4246 C C . PRO A 1 596 ? 2.659 -9.947 -29.284 1.00 98.19 596 PRO A C 1
ATOM 4248 O O . PRO A 1 596 ? 3.103 -8.837 -29.015 1.00 98.19 596 PRO A O 1
ATOM 4251 N N . ALA A 1 597 ? 2.514 -10.352 -30.548 1.00 97.94 597 ALA A N 1
ATOM 4252 C CA . ALA A 1 597 ? 3.122 -9.647 -31.676 1.00 97.94 597 ALA A CA 1
ATOM 4253 C C . ALA A 1 597 ? 2.643 -8.192 -31.884 1.00 97.94 597 ALA A C 1
ATOM 4255 O O . ALA A 1 597 ? 3.331 -7.445 -32.581 1.00 97.94 597 ALA A O 1
ATOM 4256 N N . TRP A 1 598 ? 1.501 -7.791 -31.308 1.00 97.81 598 TRP A N 1
ATOM 4257 C CA . TRP A 1 598 ? 0.966 -6.427 -31.416 1.00 97.81 598 TRP A CA 1
ATOM 4258 C C . TRP A 1 598 ? 1.844 -5.385 -30.703 1.00 97.81 598 TRP A C 1
ATOM 4260 O O . TRP A 1 598 ? 1.976 -4.275 -31.209 1.00 97.81 598 TRP A O 1
ATOM 4270 N N . LEU A 1 599 ? 2.557 -5.781 -29.642 1.00 98.06 599 LEU A N 1
ATOM 4271 C CA . LEU A 1 599 ? 3.519 -4.949 -28.902 1.00 98.06 599 LEU A CA 1
ATOM 4272 C C . LEU A 1 599 ? 4.734 -4.493 -29.742 1.00 98.06 599 LEU A C 1
ATOM 4274 O O . LEU A 1 599 ? 5.524 -3.672 -29.296 1.00 98.06 599 LEU A O 1
ATOM 4278 N N . ASN A 1 600 ? 4.926 -5.014 -30.960 1.00 97.62 600 ASN A N 1
ATOM 4279 C CA . ASN A 1 600 ? 6.000 -4.559 -31.859 1.00 97.62 600 ASN A CA 1
ATOM 4280 C C . ASN A 1 600 ? 5.568 -3.405 -32.781 1.00 97.62 600 ASN A C 1
ATOM 4282 O O . ASN A 1 600 ? 6.375 -2.936 -33.586 1.00 97.62 600 ASN A O 1
ATOM 4286 N N . ASP A 1 601 ? 4.304 -2.977 -32.727 1.00 97.69 601 ASP A N 1
ATOM 4287 C CA . ASP A 1 601 ? 3.844 -1.785 -33.433 1.00 97.69 601 ASP A CA 1
ATOM 4288 C C . ASP A 1 601 ? 4.143 -0.547 -32.564 1.00 97.69 601 ASP A C 1
ATOM 4290 O O . ASP A 1 601 ? 3.524 -0.380 -31.512 1.00 97.69 601 ASP A O 1
ATOM 4294 N N . PRO A 1 602 ? 5.072 0.345 -32.967 1.00 97.25 602 PRO A N 1
ATOM 4295 C CA . PRO A 1 602 ? 5.447 1.498 -32.154 1.00 97.25 602 PRO A CA 1
ATOM 4296 C C . PRO A 1 602 ? 4.313 2.527 -32.012 1.00 97.25 602 PRO A C 1
ATOM 4298 O O . PRO A 1 602 ? 4.450 3.462 -31.233 1.00 97.25 602 PRO A O 1
ATOM 4301 N N . THR A 1 603 ? 3.187 2.381 -32.726 1.00 97.75 603 THR A N 1
ATOM 4302 C CA . THR A 1 603 ? 1.997 3.219 -32.496 1.00 97.75 603 THR A CA 1
ATOM 4303 C C . THR A 1 603 ? 1.211 2.837 -31.236 1.00 97.75 603 THR A C 1
ATOM 4305 O O . THR A 1 603 ? 0.304 3.573 -30.854 1.00 97.75 603 THR A O 1
ATOM 4308 N N . MET A 1 604 ? 1.532 1.711 -30.591 1.00 98.25 604 MET A N 1
ATOM 4309 C CA . MET A 1 604 ? 0.904 1.246 -29.340 1.00 98.25 604 MET A CA 1
ATOM 4310 C C . MET A 1 604 ? 1.509 1.897 -28.085 1.00 98.25 604 MET A C 1
ATOM 4312 O O . MET A 1 604 ? 1.226 1.461 -26.977 1.00 98.25 604 MET A O 1
ATOM 4316 N N . TYR A 1 605 ? 2.344 2.921 -28.268 1.00 98.38 605 TYR A N 1
ATOM 4317 C CA . TYR A 1 605 ? 3.134 3.585 -27.236 1.00 98.38 605 TYR A CA 1
ATOM 4318 C C . TYR A 1 605 ? 2.923 5.103 -27.295 1.00 98.38 605 TYR A C 1
ATOM 4320 O O . TYR A 1 605 ? 2.611 5.644 -28.364 1.00 98.38 605 TYR A O 1
ATOM 4328 N N . HIS A 1 606 ? 3.105 5.801 -26.176 1.00 97.69 606 HIS A N 1
ATOM 4329 C CA . HIS A 1 606 ? 2.883 7.249 -26.094 1.00 97.69 606 HIS A CA 1
ATOM 4330 C C . HIS A 1 606 ? 3.910 8.067 -26.896 1.00 97.69 606 HIS A C 1
ATOM 4332 O O . HIS A 1 606 ? 3.562 9.074 -27.519 1.00 97.69 606 HIS A O 1
ATOM 4338 N N . ASN A 1 607 ? 5.165 7.610 -26.963 1.00 97.75 607 ASN A N 1
ATOM 4339 C CA . ASN A 1 607 ? 6.247 8.223 -27.747 1.00 97.75 607 ASN A CA 1
ATOM 4340 C C . ASN A 1 607 ? 6.513 9.716 -27.421 1.00 97.75 607 ASN A C 1
ATOM 4342 O O . ASN A 1 607 ? 6.782 10.523 -28.323 1.00 97.75 607 ASN A O 1
ATOM 4346 N N . ARG A 1 608 ? 6.400 10.112 -26.144 1.00 95.69 608 ARG A N 1
ATOM 4347 C CA . ARG A 1 608 ? 6.498 11.520 -25.698 1.00 95.69 608 ARG A CA 1
ATOM 4348 C C . ARG A 1 608 ? 7.801 11.884 -24.978 1.00 95.69 608 ARG A C 1
ATOM 4350 O O . ARG A 1 608 ? 8.030 13.074 -24.746 1.00 95.69 608 ARG A O 1
ATOM 4357 N N . GLY A 1 609 ? 8.658 10.907 -24.676 1.00 96.50 609 GLY A N 1
ATOM 4358 C CA . GLY A 1 609 ? 9.820 11.062 -23.797 1.00 96.50 609 GLY A CA 1
ATOM 4359 C C . GLY A 1 609 ? 9.505 10.702 -22.343 1.00 96.50 609 GLY A C 1
ATOM 4360 O O . GLY A 1 609 ? 8.342 10.619 -21.958 1.00 96.50 609 GLY A O 1
ATOM 4361 N N . ASN A 1 610 ? 10.550 10.524 -21.537 1.00 95.00 610 ASN A N 1
ATOM 4362 C CA . ASN A 1 610 ? 10.473 10.024 -20.168 1.00 95.00 610 ASN A CA 1
ATOM 4363 C C . ASN A 1 610 ? 9.611 10.902 -19.257 1.00 95.00 610 ASN A C 1
ATOM 4365 O O . ASN A 1 610 ? 9.754 12.130 -19.285 1.00 95.00 610 ASN A O 1
ATOM 4369 N N . ALA A 1 611 ? 8.814 10.257 -18.397 1.00 91.94 611 ALA A N 1
ATOM 4370 C CA . ALA A 1 611 ? 8.091 10.897 -17.300 1.00 91.94 611 ALA A CA 1
ATOM 4371 C C . ALA A 1 611 ? 9.020 11.763 -16.434 1.00 91.94 611 ALA A C 1
ATOM 4373 O O . ALA A 1 611 ? 10.223 11.498 -16.318 1.00 91.94 611 ALA A O 1
ATOM 4374 N N . ARG A 1 612 ? 8.470 12.823 -15.834 1.00 88.50 612 ARG A N 1
ATOM 4375 C CA . ARG A 1 612 ? 9.236 13.730 -14.963 1.00 88.50 612 ARG A CA 1
ATOM 4376 C C . ARG A 1 612 ? 9.040 13.440 -13.484 1.00 88.50 612 ARG A C 1
ATOM 4378 O O . ARG A 1 612 ? 9.858 13.926 -12.706 1.00 88.50 612 ARG A O 1
ATOM 4385 N N . PHE A 1 613 ? 8.002 12.682 -13.129 1.00 81.75 613 PHE A N 1
ATOM 4386 C CA . PHE A 1 613 ? 7.564 12.482 -11.750 1.00 81.75 613 PHE A CA 1
ATOM 4387 C C . PHE A 1 613 ? 7.191 13.834 -11.120 1.00 81.75 613 PHE A C 1
ATOM 4389 O O . PHE A 1 613 ? 7.621 14.178 -10.020 1.00 81.75 613 PHE A O 1
ATOM 4396 N N . ASP A 1 614 ? 6.456 14.642 -11.899 1.00 77.50 614 ASP A N 1
ATOM 4397 C CA . ASP A 1 614 ? 6.051 16.014 -11.564 1.00 77.50 614 ASP A CA 1
ATOM 4398 C C . ASP A 1 614 ? 4.580 16.138 -11.139 1.00 77.50 614 ASP A C 1
ATOM 4400 O O . ASP A 1 614 ? 4.090 17.257 -11.006 1.00 77.50 614 ASP A O 1
ATOM 4404 N N . GLY A 1 615 ? 3.878 15.015 -10.922 1.00 70.25 615 GLY A N 1
ATOM 4405 C CA . GLY A 1 615 ? 2.466 14.970 -10.513 1.00 70.25 615 GLY A CA 1
ATOM 4406 C C . GLY A 1 615 ? 1.481 15.390 -11.610 1.00 70.25 615 GLY A C 1
ATOM 4407 O O . GLY A 1 615 ? 0.267 15.324 -11.419 1.00 70.25 615 GLY A O 1
ATOM 4408 N N . GLY A 1 616 ? 1.990 15.831 -12.763 1.00 75.94 616 GLY A N 1
ATOM 4409 C CA . GLY A 1 616 ? 1.202 16.292 -13.894 1.00 75.94 616 GLY A CA 1
ATOM 4410 C C . GLY A 1 616 ? 1.095 15.267 -15.020 1.00 75.94 616 GLY A C 1
ATOM 4411 O O . GLY A 1 616 ? 1.432 14.096 -14.891 1.00 75.94 616 GLY A O 1
ATOM 4412 N N . GLU A 1 617 ? 0.679 15.768 -16.186 1.00 89.44 617 GLU A N 1
ATOM 4413 C CA . GLU A 1 617 ? 0.508 15.016 -17.440 1.00 89.44 617 GLU A CA 1
ATOM 4414 C C . GLU A 1 617 ? 1.678 14.062 -17.763 1.00 89.44 617 GLU A C 1
ATOM 4416 O O . GLU A 1 617 ? 1.463 13.004 -18.340 1.00 89.44 617 GLU A O 1
ATOM 4421 N N . SER A 1 618 ? 2.920 14.406 -17.401 1.00 92.19 618 SER A N 1
ATOM 4422 C CA . SER A 1 618 ? 4.077 13.579 -17.763 1.00 92.19 618 SER A CA 1
ATOM 4423 C C . SER A 1 618 ? 4.123 12.220 -17.069 1.00 92.19 618 SER A C 1
ATOM 4425 O O . SER A 1 618 ? 4.804 11.327 -17.566 1.00 92.19 618 SER A O 1
ATOM 4427 N N . ASP A 1 619 ? 3.385 12.054 -15.972 1.00 88.44 619 ASP A N 1
ATOM 4428 C CA . ASP A 1 619 ? 3.436 10.850 -15.152 1.00 88.44 619 ASP A CA 1
ATOM 4429 C C . ASP A 1 619 ? 2.504 9.744 -15.681 1.00 88.44 619 ASP A C 1
ATOM 4431 O O . ASP A 1 619 ? 2.740 8.590 -15.354 1.00 88.44 619 ASP A O 1
ATOM 4435 N N . GLN A 1 620 ? 1.511 10.063 -16.526 1.00 92.69 620 GLN A N 1
ATOM 4436 C CA . GLN A 1 620 ? 0.610 9.086 -17.179 1.00 92.69 620 GLN A CA 1
ATOM 4437 C C . GLN A 1 620 ? 0.891 8.865 -18.679 1.00 92.69 620 GLN A C 1
ATOM 4439 O O . GLN A 1 620 ? 0.315 7.979 -19.302 1.00 92.69 620 GLN A O 1
ATOM 4444 N N . TYR A 1 621 ? 1.735 9.708 -19.282 1.00 95.12 621 TYR A N 1
ATOM 4445 C CA . TYR A 1 621 ? 1.931 9.774 -20.737 1.00 95.12 621 TYR A CA 1
ATOM 4446 C C . TYR A 1 621 ? 3.404 9.675 -21.176 1.00 95.12 621 TYR A C 1
ATOM 4448 O O . TYR A 1 621 ? 3.718 9.909 -22.351 1.00 95.12 621 TYR A O 1
ATOM 4456 N N . GLY A 1 622 ? 4.326 9.444 -20.238 1.00 95.62 622 GLY A N 1
ATOM 4457 C CA . GLY A 1 622 ? 5.769 9.548 -20.445 1.00 95.62 622 GLY A CA 1
ATOM 4458 C C . GLY A 1 622 ? 6.533 8.304 -20.001 1.00 95.62 622 GLY A C 1
ATOM 4459 O O . GLY A 1 622 ? 6.192 7.672 -19.010 1.00 95.62 622 GLY A O 1
ATOM 4460 N N . ASP A 1 623 ? 7.625 7.994 -20.704 1.00 96.19 623 ASP A N 1
ATOM 4461 C CA . ASP A 1 623 ? 8.349 6.725 -20.557 1.00 96.19 623 ASP A CA 1
ATOM 4462 C C . ASP A 1 623 ? 8.836 6.506 -19.107 1.00 96.19 623 ASP A C 1
ATOM 4464 O O . ASP A 1 623 ? 9.752 7.206 -18.651 1.00 96.19 623 ASP A O 1
ATOM 4468 N N . PHE A 1 624 ? 8.247 5.550 -18.372 1.00 93.19 624 PHE A N 1
ATOM 4469 C CA . PHE A 1 624 ? 8.553 5.313 -16.953 1.00 93.19 624 PHE A CA 1
ATOM 4470 C C . PHE A 1 624 ? 10.029 4.929 -16.786 1.00 93.19 624 PHE A C 1
ATOM 4472 O O . PHE A 1 624 ? 10.455 3.832 -17.143 1.00 93.19 624 PHE A O 1
ATOM 4479 N N . SER A 1 625 ? 10.851 5.869 -16.310 1.00 89.19 625 SER A N 1
ATOM 4480 C CA . SER A 1 625 ? 12.321 5.757 -16.298 1.00 89.19 625 SER A CA 1
ATOM 4481 C C . SER A 1 625 ? 12.958 5.377 -17.654 1.00 89.19 625 SER A C 1
ATOM 4483 O O . SER A 1 625 ? 14.095 4.907 -17.697 1.00 89.19 625 SER A O 1
ATOM 4485 N N . GLY A 1 626 ? 12.264 5.624 -18.773 1.00 90.75 626 GLY A N 1
ATOM 4486 C CA . GLY A 1 626 ? 12.698 5.244 -20.125 1.00 90.75 626 GLY A CA 1
ATOM 4487 C C . GLY A 1 626 ? 12.280 3.840 -20.585 1.00 90.75 626 GLY A C 1
ATOM 4488 O O . GLY A 1 626 ? 12.813 3.366 -21.585 1.00 90.75 626 GLY A O 1
ATOM 4489 N N . LEU A 1 627 ? 11.369 3.170 -19.873 1.00 95.75 627 LEU A N 1
ATOM 4490 C CA . LEU A 1 627 ? 10.714 1.944 -20.338 1.00 95.75 627 LEU A CA 1
ATOM 4491 C C . LEU A 1 627 ? 9.629 2.280 -21.370 1.00 95.75 627 LEU A C 1
ATOM 4493 O O . LEU A 1 627 ? 8.912 3.263 -21.206 1.00 95.75 627 LEU A O 1
ATOM 4497 N N . ASP A 1 628 ? 9.514 1.463 -22.421 1.00 97.25 628 ASP A N 1
ATOM 4498 C CA . ASP A 1 628 ? 8.589 1.676 -23.540 1.00 97.25 628 ASP A CA 1
ATOM 4499 C C . ASP A 1 628 ? 7.126 1.689 -23.035 1.00 97.25 628 ASP A C 1
ATOM 4501 O O . ASP A 1 628 ? 6.567 0.627 -22.731 1.00 97.25 628 ASP A O 1
ATOM 4505 N N . ASP A 1 629 ? 6.519 2.878 -22.973 1.00 98.00 629 ASP A N 1
ATOM 4506 C CA . ASP A 1 629 ? 5.275 3.184 -22.245 1.00 98.00 629 ASP A CA 1
ATOM 4507 C C . ASP A 1 629 ? 4.010 3.167 -23.126 1.00 98.00 629 ASP A C 1
ATOM 4509 O O . ASP A 1 629 ? 3.960 3.784 -24.199 1.00 98.00 629 ASP A O 1
ATOM 4513 N N . LEU A 1 630 ? 3.020 2.365 -22.724 1.00 98.44 630 LEU A N 1
ATOM 4514 C CA . LEU A 1 630 ? 1.911 1.914 -23.568 1.00 98.44 630 LEU A CA 1
ATOM 4515 C C . LEU A 1 630 ? 0.775 2.937 -23.645 1.00 98.44 630 LEU A C 1
ATOM 4517 O O . LEU A 1 630 ? 0.348 3.504 -22.647 1.00 98.44 630 LEU A O 1
ATOM 4521 N N . PHE A 1 631 ? 0.221 3.100 -24.847 1.00 98.12 631 PHE A N 1
ATOM 4522 C CA . PHE A 1 631 ? -0.852 4.055 -25.122 1.00 98.12 631 PHE A CA 1
ATOM 4523 C C . PHE A 1 631 ? -2.206 3.501 -24.648 1.00 98.12 631 PHE A C 1
ATOM 4525 O O . PHE A 1 631 ? -2.970 2.942 -25.441 1.00 98.12 631 PHE A O 1
ATOM 4532 N N . THR A 1 632 ? -2.471 3.587 -23.345 1.00 97.00 632 THR A N 1
ATOM 4533 C CA . THR A 1 632 ? -3.558 2.853 -22.672 1.00 97.00 632 THR A CA 1
ATOM 4534 C C . THR A 1 632 ? -4.968 3.344 -23.012 1.00 97.00 632 THR A C 1
ATOM 4536 O O . THR A 1 632 ? -5.890 2.532 -22.967 1.00 97.00 632 THR A O 1
ATOM 4539 N N . GLU A 1 633 ? -5.159 4.574 -23.509 1.00 97.06 633 GLU A N 1
ATOM 4540 C CA . GLU A 1 633 ? -6.442 5.025 -24.086 1.00 97.06 633 GLU A CA 1
ATOM 4541 C C . GLU A 1 633 ? -6.843 4.269 -25.364 1.00 97.06 633 GLU A C 1
ATOM 4543 O O . GLU A 1 633 ? -7.976 4.398 -25.841 1.00 97.06 633 GLU A O 1
ATOM 4548 N N . ARG A 1 634 ? -5.932 3.497 -25.972 1.00 97.38 634 ARG A N 1
ATOM 4549 C CA . ARG A 1 634 ? -6.249 2.719 -27.172 1.00 97.38 634 ARG A CA 1
ATOM 4550 C C . ARG A 1 634 ? -7.000 1.435 -26.809 1.00 97.38 634 ARG A C 1
ATOM 4552 O O . ARG A 1 634 ? -6.429 0.568 -26.146 1.00 97.38 634 ARG A O 1
ATOM 4559 N N . PRO A 1 635 ? -8.196 1.183 -27.377 1.00 97.00 635 PRO A N 1
ATOM 4560 C CA . PRO A 1 635 ? -8.943 -0.050 -27.119 1.00 97.00 635 PRO A CA 1
ATOM 4561 C C . PRO A 1 635 ? -8.224 -1.312 -27.628 1.00 97.00 635 PRO A C 1
ATOM 4563 O O . PRO A 1 635 ? -8.565 -2.421 -27.230 1.00 97.00 635 PRO A O 1
ATOM 4566 N N . GLU A 1 636 ? -7.218 -1.179 -28.503 1.00 97.25 636 GLU A N 1
ATOM 4567 C CA . GLU A 1 636 ? -6.364 -2.305 -28.908 1.00 97.25 636 GLU A CA 1
ATOM 4568 C C . GLU A 1 636 ? -5.303 -2.669 -27.855 1.00 97.25 636 GLU A C 1
ATOM 4570 O O . GLU A 1 636 ? -4.845 -3.811 -27.843 1.00 97.25 636 GLU A O 1
ATOM 4575 N N . VAL A 1 637 ? -4.928 -1.723 -26.986 1.00 98.31 637 VAL A N 1
ATOM 4576 C CA . VAL A 1 637 ? -3.998 -1.922 -25.862 1.00 98.31 637 VAL A CA 1
ATOM 4577 C C . VAL A 1 637 ? -4.755 -2.482 -24.657 1.00 98.31 637 VAL A C 1
ATOM 4579 O O . VAL A 1 637 ? -4.321 -3.499 -24.121 1.00 98.31 637 VAL A O 1
ATOM 4582 N N . VAL A 1 638 ? -5.924 -1.917 -24.312 1.00 98.12 638 VAL A N 1
ATOM 4583 C CA . VAL A 1 638 ? -6.831 -2.438 -23.261 1.00 98.12 638 VAL A CA 1
ATOM 4584 C C . VAL A 1 638 ? -7.159 -3.915 -23.514 1.00 98.12 638 VAL A C 1
ATOM 4586 O O . VAL A 1 638 ? -6.722 -4.791 -22.767 1.00 98.12 638 VAL A O 1
ATOM 4589 N N . ALA A 1 639 ? -7.800 -4.219 -24.650 1.00 98.00 639 ALA A N 1
ATOM 4590 C CA . ALA A 1 639 ? -8.144 -5.592 -25.023 1.00 98.00 639 ALA A CA 1
ATOM 4591 C C . ALA A 1 639 ? -6.904 -6.474 -25.285 1.00 98.00 639 ALA A C 1
ATOM 4593 O O . ALA A 1 639 ? -6.968 -7.701 -25.203 1.00 98.00 639 ALA A O 1
ATOM 4594 N N . GLY A 1 640 ? -5.761 -5.862 -25.609 1.00 98.31 640 GLY A N 1
ATOM 4595 C CA . GLY A 1 640 ? -4.481 -6.549 -25.738 1.00 98.31 640 GLY A CA 1
ATOM 4596 C C . GLY A 1 640 ? -3.954 -7.066 -24.398 1.00 98.31 640 GLY A C 1
ATOM 4597 O O . GLY A 1 640 ? -3.480 -8.202 -24.341 1.00 98.31 640 GLY A O 1
ATOM 4598 N N . MET A 1 641 ? -4.064 -6.260 -23.337 1.00 98.50 641 MET A N 1
ATOM 4599 C CA . MET A 1 641 ? -3.659 -6.606 -21.970 1.00 98.50 641 MET A CA 1
ATOM 4600 C C . MET A 1 641 ? -4.669 -7.510 -21.266 1.00 98.50 641 MET A C 1
ATOM 4602 O O . MET A 1 641 ? -4.262 -8.464 -20.604 1.00 98.50 641 MET A O 1
ATOM 4606 N N . GLU A 1 642 ? -5.970 -7.298 -21.473 1.00 98.38 642 GLU A N 1
ATOM 4607 C CA . GLU A 1 642 ? -7.017 -8.234 -21.047 1.00 98.38 642 GLU A CA 1
ATOM 4608 C C . GLU A 1 642 ? -6.698 -9.681 -21.467 1.00 98.38 642 GLU A C 1
ATOM 4610 O O . GLU A 1 642 ? -6.642 -10.580 -20.634 1.00 98.38 642 GLU A O 1
ATOM 4615 N N 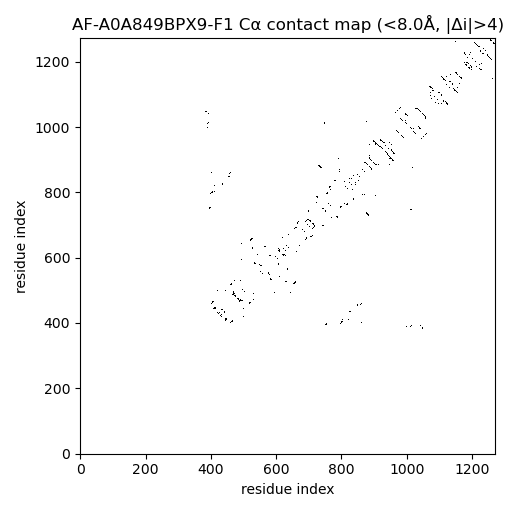. GLU A 1 643 ? -6.487 -9.930 -22.765 1.00 98.44 643 GLU A N 1
ATOM 4616 C CA . GLU A 1 643 ? -6.301 -11.291 -23.291 1.00 98.44 643 GLU A CA 1
ATOM 4617 C C . GLU A 1 643 ? -4.948 -11.902 -22.873 1.00 98.44 643 GLU A C 1
ATOM 4619 O O . GLU A 1 643 ? -4.831 -13.127 -22.754 1.00 98.44 643 GLU A O 1
ATOM 4624 N N . ILE A 1 644 ? -3.937 -11.067 -22.597 1.00 98.31 644 ILE A N 1
ATOM 4625 C CA . ILE A 1 644 ? -2.695 -11.492 -21.933 1.00 98.31 644 ILE A CA 1
ATOM 4626 C C . ILE A 1 644 ? -3.018 -12.007 -20.528 1.00 98.31 644 ILE A C 1
ATOM 4628 O O . ILE A 1 644 ? -2.690 -13.149 -20.204 1.00 98.31 644 ILE A O 1
ATOM 4632 N N . TYR A 1 645 ? -3.690 -11.210 -19.699 1.00 98.31 645 TYR A N 1
ATOM 4633 C CA . TYR A 1 645 ? -3.843 -11.535 -18.284 1.00 98.31 645 TYR A CA 1
ATOM 4634 C C . TYR A 1 645 ? -4.923 -12.586 -18.002 1.00 98.31 645 TYR A C 1
ATOM 4636 O O . TYR A 1 645 ? -4.691 -13.456 -17.162 1.00 98.31 645 TYR A O 1
ATOM 4644 N N . LYS A 1 646 ? -5.990 -12.668 -18.809 1.00 98.31 646 LYS A N 1
ATOM 4645 C CA . LYS A 1 646 ? -6.913 -13.824 -18.826 1.00 98.31 646 LYS A CA 1
ATOM 4646 C C . LYS A 1 646 ? -6.189 -15.154 -19.072 1.00 98.31 646 LYS A C 1
ATOM 4648 O O . LYS A 1 646 ? -6.570 -16.164 -18.490 1.00 98.31 646 LYS A O 1
ATOM 4653 N N . THR A 1 647 ? -5.122 -15.164 -19.881 1.00 96.44 647 THR A N 1
ATOM 4654 C CA . THR A 1 647 ? -4.320 -16.380 -20.139 1.00 96.44 647 THR A CA 1
ATOM 4655 C C . THR A 1 647 ? -3.573 -16.860 -18.887 1.00 96.44 647 THR A C 1
ATOM 4657 O O . THR A 1 647 ? -3.374 -18.062 -18.721 1.00 96.44 647 THR A O 1
ATOM 4660 N N . TRP A 1 648 ? -3.192 -15.950 -17.984 1.00 97.00 648 TRP A N 1
ATOM 4661 C CA . TRP A 1 648 ? -2.584 -16.303 -16.697 1.00 97.00 648 TRP A CA 1
ATOM 4662 C C . TRP A 1 648 ? -3.635 -16.695 -15.653 1.00 97.00 648 TRP A C 1
ATOM 4664 O O . TRP A 1 648 ? -3.429 -17.673 -14.941 1.00 97.00 648 TRP A O 1
ATOM 4674 N N . VAL A 1 649 ? -4.796 -16.029 -15.627 1.00 98.00 649 VAL A N 1
ATOM 4675 C CA . VAL A 1 649 ? -5.956 -16.440 -14.808 1.00 98.00 649 VAL A CA 1
ATOM 4676 C C . VAL A 1 649 ? -6.414 -17.866 -15.164 1.00 98.00 649 VAL A C 1
ATOM 4678 O O . VAL A 1 649 ? -6.653 -18.676 -14.270 1.00 98.00 649 VAL A O 1
ATOM 4681 N N . ASP A 1 650 ? -6.424 -18.227 -16.453 1.00 96.94 650 ASP A N 1
ATOM 4682 C CA . ASP A 1 650 ? -6.685 -19.592 -16.949 1.00 96.94 650 ASP A CA 1
ATOM 4683 C C . ASP A 1 650 ? -5.690 -20.657 -16.427 1.00 96.94 650 ASP A C 1
ATOM 4685 O O . ASP A 1 650 ? -6.010 -21.850 -16.456 1.00 96.94 650 ASP A O 1
ATOM 4689 N N . LEU A 1 651 ? -4.506 -20.255 -15.941 1.00 95.19 651 LEU A N 1
ATOM 4690 C CA . LEU A 1 651 ? -3.499 -21.142 -15.337 1.00 95.19 651 LEU A CA 1
ATOM 4691 C C . LEU A 1 651 ? -3.763 -21.423 -13.842 1.00 95.19 651 LEU A C 1
ATOM 4693 O O . LEU A 1 651 ? -3.132 -22.308 -13.270 1.00 95.19 651 LEU A O 1
ATOM 4697 N N . GLY A 1 652 ? -4.711 -20.717 -13.215 1.00 95.00 652 GLY A N 1
ATOM 4698 C CA . GLY A 1 652 ? -5.160 -20.988 -11.844 1.00 95.00 652 GLY A CA 1
ATOM 4699 C C . GLY A 1 652 ? -4.527 -20.136 -10.741 1.00 95.00 652 GLY A C 1
ATOM 4700 O O . GLY A 1 652 ? -4.650 -20.504 -9.575 1.00 95.00 652 GLY A O 1
ATOM 4701 N N . ILE A 1 653 ? -3.883 -19.013 -11.077 1.00 96.12 653 ILE A N 1
ATOM 4702 C CA . ILE A 1 653 ? -3.498 -17.996 -10.081 1.00 96.12 653 ILE A CA 1
ATOM 4703 C C . ILE A 1 653 ? -4.731 -17.437 -9.348 1.00 96.12 653 ILE A C 1
ATOM 4705 O O . ILE A 1 653 ? -5.838 -17.377 -9.894 1.00 96.12 653 ILE A O 1
ATOM 4709 N N . ASP A 1 654 ? -4.534 -17.005 -8.106 1.00 97.44 654 ASP A N 1
ATOM 4710 C CA . ASP A 1 654 ? -5.614 -16.535 -7.235 1.00 97.44 654 ASP A CA 1
ATOM 4711 C C . ASP A 1 654 ? -5.863 -15.023 -7.317 1.00 97.44 654 ASP A C 1
ATOM 4713 O O . ASP A 1 654 ? -6.893 -14.556 -6.836 1.00 97.44 654 ASP A O 1
ATOM 4717 N N . GLY A 1 655 ? -4.931 -14.257 -7.888 1.00 97.62 655 GLY A N 1
ATOM 4718 C CA . GLY A 1 655 ? -5.015 -12.802 -7.913 1.00 97.62 655 GLY A CA 1
ATOM 4719 C C . GLY A 1 655 ? -3.793 -12.106 -8.508 1.00 97.62 655 GLY A C 1
ATOM 4720 O O . GLY A 1 655 ? -2.812 -12.753 -8.896 1.00 97.62 655 GLY A O 1
ATOM 4721 N N . PHE A 1 656 ? -3.841 -10.775 -8.531 1.00 98.19 656 PHE A N 1
ATOM 4722 C CA . PHE A 1 656 ? -2.782 -9.912 -9.054 1.00 98.19 656 PHE A CA 1
ATOM 4723 C C . PHE A 1 656 ? -2.300 -8.865 -8.035 1.00 98.19 656 PHE A C 1
ATOM 4725 O O . PHE A 1 656 ? -3.099 -8.283 -7.302 1.00 98.19 656 PHE A O 1
ATOM 4732 N N . ARG A 1 657 ? -0.999 -8.554 -8.052 1.00 98.19 657 ARG A N 1
ATOM 4733 C CA . ARG A 1 657 ? -0.508 -7.210 -7.703 1.00 98.19 657 ARG A CA 1
ATOM 4734 C C . ARG A 1 657 ? -0.283 -6.473 -9.015 1.00 98.19 657 ARG A C 1
ATOM 4736 O O . ARG A 1 657 ? 0.291 -7.044 -9.936 1.00 98.19 657 ARG A O 1
ATOM 4743 N N . ILE A 1 658 ? -0.750 -5.238 -9.114 1.00 98.19 658 ILE A N 1
ATOM 4744 C CA . ILE A 1 658 ? -0.642 -4.446 -10.337 1.00 98.19 658 ILE A CA 1
ATOM 4745 C C . ILE A 1 658 ? 0.440 -3.386 -10.149 1.00 98.19 658 ILE A C 1
ATOM 4747 O O . ILE A 1 658 ? 0.389 -2.598 -9.205 1.00 98.19 658 ILE A O 1
ATOM 4751 N N . ASP A 1 659 ? 1.424 -3.396 -11.036 1.00 96.88 659 ASP A N 1
ATOM 4752 C CA . ASP A 1 659 ? 2.539 -2.461 -11.060 1.00 96.88 659 ASP A CA 1
ATOM 4753 C C . ASP A 1 659 ? 2.127 -1.058 -11.525 1.00 96.88 659 ASP A C 1
ATOM 4755 O O . ASP A 1 659 ? 1.177 -0.905 -12.293 1.00 96.88 659 ASP A O 1
ATOM 4759 N N . THR A 1 660 ? 2.875 -0.046 -11.069 1.00 92.12 660 THR A N 1
ATOM 4760 C CA . THR A 1 660 ? 2.849 1.337 -11.586 1.00 92.12 660 THR A CA 1
ATOM 4761 C C . THR A 1 660 ? 1.453 1.964 -11.780 1.00 92.12 660 THR A C 1
ATOM 4763 O O . THR A 1 660 ? 1.276 2.832 -12.628 1.00 92.12 660 THR A O 1
ATOM 4766 N N . VAL A 1 661 ? 0.453 1.623 -10.954 1.00 95.88 661 VAL A N 1
ATOM 4767 C CA . VAL A 1 661 ? -0.968 1.961 -11.205 1.00 95.88 661 VAL A CA 1
ATOM 4768 C C . VAL A 1 661 ? -1.243 3.458 -11.378 1.00 95.88 661 VAL A C 1
ATOM 4770 O O . VAL A 1 661 ? -2.069 3.836 -12.207 1.00 95.88 661 VAL A O 1
ATOM 4773 N N . LYS A 1 662 ? -0.514 4.328 -10.667 1.00 91.44 662 LYS A N 1
ATOM 4774 C CA . LYS A 1 662 ? -0.651 5.793 -10.797 1.00 91.44 662 LYS A CA 1
ATOM 4775 C C . LYS A 1 662 ? -0.202 6.371 -12.152 1.00 91.44 662 LYS A C 1
ATOM 4777 O O . LYS A 1 662 ? -0.442 7.548 -12.405 1.00 91.44 662 LYS A O 1
ATOM 4782 N N . HIS A 1 663 ? 0.438 5.561 -12.993 1.00 94.94 663 HIS A N 1
ATOM 4783 C CA . HIS A 1 663 ? 0.978 5.933 -14.302 1.00 94.94 663 HIS A CA 1
ATOM 4784 C C . HIS A 1 663 ? 0.055 5.533 -15.474 1.00 94.94 663 HIS A C 1
ATOM 4786 O O . HIS A 1 663 ? 0.366 5.794 -16.630 1.00 94.94 663 HIS A O 1
ATOM 4792 N N . VAL A 1 664 ? -1.129 4.978 -15.185 1.00 96.31 664 VAL A N 1
ATOM 4793 C CA . VAL A 1 664 ? -2.157 4.611 -16.174 1.00 96.31 664 VAL A CA 1
ATOM 4794 C C . VAL A 1 664 ? -3.483 5.294 -15.820 1.00 96.31 664 VAL A C 1
ATOM 4796 O O . VAL A 1 664 ? -3.850 5.354 -14.646 1.00 96.31 664 VAL A O 1
ATOM 4799 N N . GLY A 1 665 ? -4.196 5.809 -16.828 1.00 92.88 665 GLY A N 1
ATOM 4800 C CA . GLY A 1 665 ? -5.465 6.532 -16.657 1.00 92.88 665 GLY A CA 1
ATOM 4801 C C . GLY A 1 665 ? -6.641 5.662 -16.189 1.00 92.88 665 GLY A C 1
ATOM 4802 O O . GLY A 1 665 ? -6.703 4.463 -16.467 1.00 92.88 665 GLY A O 1
ATOM 4803 N N . ASP A 1 666 ? -7.603 6.280 -15.498 1.00 94.94 666 ASP A N 1
ATOM 4804 C CA . ASP A 1 666 ? -8.714 5.583 -14.833 1.00 94.94 666 ASP A CA 1
ATOM 4805 C C . ASP A 1 666 ? -9.624 4.811 -15.798 1.00 94.94 666 ASP A C 1
ATOM 4807 O O . ASP A 1 666 ? -10.178 3.776 -15.428 1.00 94.94 666 ASP A O 1
ATOM 4811 N N . GLU A 1 667 ? -9.772 5.271 -17.042 1.00 95.19 667 GLU A N 1
ATOM 4812 C CA . GLU A 1 667 ? -10.554 4.587 -18.076 1.00 95.19 667 GLU A CA 1
ATOM 4813 C C . GLU A 1 667 ? -10.009 3.192 -18.410 1.00 95.19 667 GLU A C 1
ATOM 4815 O O . GLU A 1 667 ? -10.790 2.308 -18.754 1.00 95.19 667 GLU A O 1
ATOM 4820 N N . PHE A 1 668 ? -8.696 2.965 -18.280 1.00 97.38 668 PHE A N 1
ATOM 4821 C CA . PHE A 1 668 ? -8.122 1.627 -18.436 1.00 97.38 668 PHE A CA 1
ATOM 4822 C C . PHE A 1 668 ? -8.559 0.715 -17.285 1.00 97.38 668 PHE A C 1
ATOM 4824 O O . PHE A 1 668 ? -8.926 -0.433 -17.522 1.00 97.38 668 PHE A O 1
ATOM 4831 N N . TRP A 1 669 ? -8.542 1.209 -16.043 1.00 97.19 669 TRP A N 1
ATOM 4832 C CA . TRP A 1 669 ? -8.876 0.417 -14.855 1.00 97.19 669 TRP A CA 1
ATOM 4833 C C . TRP A 1 669 ? -10.360 0.039 -14.807 1.00 97.19 669 TRP A C 1
ATOM 4835 O O . TRP A 1 669 ? -10.672 -1.137 -14.596 1.00 97.19 669 TRP A O 1
ATOM 4845 N N . LYS A 1 670 ? -11.234 1.000 -15.141 1.00 95.56 670 LYS A N 1
ATOM 4846 C CA . LYS A 1 670 ? -12.696 0.852 -15.271 1.00 95.56 670 LYS A CA 1
ATOM 4847 C C . LYS A 1 670 ? -13.116 -0.208 -16.314 1.00 95.56 670 LYS A C 1
ATOM 4849 O O . LYS A 1 670 ? -14.163 -0.827 -16.153 1.00 95.56 670 LYS A O 1
ATOM 4854 N N . ASP A 1 671 ? -12.305 -0.470 -17.348 1.00 95.38 671 ASP A N 1
ATOM 4855 C CA . ASP A 1 671 ? -12.516 -1.590 -18.288 1.00 95.38 671 ASP A CA 1
ATOM 4856 C C . ASP A 1 671 ? -11.775 -2.879 -17.851 1.00 95.38 671 ASP A C 1
ATOM 4858 O O . ASP A 1 671 ? -12.337 -3.979 -17.904 1.00 95.38 671 ASP A O 1
ATOM 4862 N N . PHE A 1 672 ? -10.508 -2.778 -17.429 1.00 97.62 672 PHE A N 1
ATOM 4863 C CA . PHE A 1 672 ? -9.611 -3.925 -17.229 1.00 97.62 672 PHE A CA 1
ATOM 4864 C C . PHE A 1 672 ? -9.947 -4.766 -15.993 1.00 97.62 672 PHE A C 1
ATOM 4866 O O . PHE A 1 672 ? -10.101 -5.984 -16.121 1.00 97.62 672 PHE A O 1
ATOM 4873 N N . ALA A 1 673 ? -10.048 -4.157 -14.805 1.00 96.06 673 ALA A N 1
ATOM 4874 C CA . ALA A 1 673 ? -10.181 -4.917 -13.559 1.00 96.06 673 ALA A CA 1
ATOM 4875 C C . ALA A 1 673 ? -11.517 -5.687 -13.479 1.00 96.06 673 ALA A C 1
ATOM 4877 O O . ALA A 1 673 ? -11.462 -6.918 -13.349 1.00 96.06 673 ALA A O 1
ATOM 4878 N N . PRO A 1 674 ? -12.690 -5.064 -13.739 1.00 95.56 674 PRO A N 1
ATOM 4879 C CA . PRO A 1 674 ? -13.959 -5.791 -13.801 1.00 95.56 674 PRO A CA 1
ATOM 4880 C C . PRO A 1 674 ? -13.956 -6.925 -14.837 1.00 95.56 674 PRO A C 1
ATOM 4882 O O . PRO A 1 674 ? -14.529 -7.989 -14.601 1.00 95.56 674 PRO A O 1
ATOM 4885 N N . THR A 1 675 ? -13.273 -6.750 -15.974 1.00 97.50 675 THR A N 1
ATOM 4886 C CA . THR A 1 675 ? -13.195 -7.777 -17.027 1.00 97.50 675 THR A CA 1
ATOM 4887 C C . THR A 1 675 ? -12.319 -8.975 -16.635 1.00 97.50 675 THR A C 1
ATOM 4889 O O . THR A 1 675 ? -12.614 -10.113 -17.019 1.00 97.50 675 THR A O 1
ATOM 4892 N N . ILE A 1 676 ? -11.256 -8.753 -15.857 1.00 98.06 676 ILE A N 1
ATOM 4893 C CA . ILE A 1 676 ? -10.439 -9.824 -15.270 1.00 98.06 676 ILE A CA 1
ATOM 4894 C C . ILE A 1 676 ? -11.233 -10.586 -14.199 1.00 98.06 676 ILE A C 1
ATOM 4896 O O . ILE A 1 676 ? -11.239 -11.820 -14.211 1.00 98.06 676 ILE A O 1
ATOM 4900 N N . GLU A 1 677 ? -11.953 -9.878 -13.327 1.00 95.94 677 GLU A N 1
ATOM 4901 C CA . GLU A 1 677 ? -12.799 -10.470 -12.283 1.00 95.94 677 GLU A CA 1
ATOM 4902 C C . GLU A 1 677 ? -13.971 -11.279 -12.858 1.00 95.94 677 GLU A C 1
ATOM 4904 O O . GLU A 1 677 ? -14.201 -12.417 -12.436 1.00 95.94 677 GLU A O 1
ATOM 4909 N N . GLU A 1 678 ? -14.683 -10.755 -13.867 1.00 97.38 678 GLU A N 1
ATOM 4910 C CA . GLU A 1 678 ? -15.744 -11.499 -14.560 1.00 97.38 678 GLU A CA 1
ATOM 4911 C C . GLU A 1 678 ? -15.194 -12.787 -15.200 1.00 97.38 678 GLU A C 1
ATOM 4913 O O . GLU A 1 678 ? -15.816 -13.847 -15.071 1.00 97.38 678 GLU A O 1
ATOM 4918 N N . HIS A 1 679 ? -14.014 -12.739 -15.835 1.00 98.31 679 HIS A N 1
ATOM 4919 C CA . HIS A 1 679 ? -13.373 -13.927 -16.418 1.00 98.31 679 HIS A CA 1
ATOM 4920 C C . HIS A 1 679 ? -12.985 -14.957 -15.348 1.00 98.31 679 HIS A C 1
ATOM 4922 O O . HIS A 1 679 ? -13.308 -16.141 -15.488 1.00 98.31 679 HIS A O 1
ATOM 4928 N N . ALA A 1 680 ? -12.356 -14.521 -14.251 1.00 97.81 680 ALA A N 1
ATOM 4929 C CA . ALA A 1 680 ? -12.003 -15.387 -13.127 1.00 97.81 680 ALA A CA 1
ATOM 4930 C C . ALA A 1 680 ? -13.249 -16.080 -12.538 1.00 97.81 680 ALA A C 1
ATOM 4932 O O . ALA A 1 680 ? -13.276 -17.307 -12.359 1.00 97.81 680 ALA A O 1
ATOM 4933 N N . ALA A 1 681 ? -14.332 -15.324 -12.338 1.00 97.00 681 ALA A N 1
ATOM 4934 C CA . ALA A 1 681 ? -15.610 -15.840 -11.864 1.00 97.00 681 ALA A CA 1
ATOM 4935 C C . ALA A 1 681 ? -16.289 -16.800 -12.867 1.00 97.00 681 ALA A C 1
ATOM 4937 O O . ALA A 1 681 ? -16.903 -17.786 -12.437 1.00 97.00 681 ALA A O 1
ATOM 4938 N N . GLU A 1 682 ? -16.170 -16.574 -14.185 1.00 97.38 682 GLU A N 1
ATOM 4939 C CA . GLU A 1 682 ? -16.678 -17.496 -15.217 1.00 97.38 682 GLU A CA 1
ATOM 4940 C C . GLU A 1 682 ? -15.927 -18.840 -15.231 1.00 97.38 682 GLU A C 1
ATOM 4942 O O . GLU A 1 682 ? -16.576 -19.891 -15.352 1.00 97.38 682 GLU A O 1
ATOM 4947 N N . ILE A 1 683 ? -14.594 -18.846 -15.080 1.00 96.56 683 ILE A N 1
ATOM 4948 C CA . ILE A 1 683 ? -13.811 -20.098 -15.041 1.00 96.56 683 ILE A CA 1
ATOM 4949 C C . ILE A 1 683 ? -13.935 -20.835 -13.699 1.00 96.56 683 ILE A C 1
ATOM 4951 O O . ILE A 1 683 ? -13.852 -22.069 -13.663 1.00 96.56 683 ILE A O 1
ATOM 4955 N N . GLY A 1 684 ? -14.237 -20.111 -12.616 1.00 96.00 684 GLY A N 1
ATOM 4956 C CA . GLY A 1 684 ? -14.642 -20.678 -11.329 1.00 96.00 684 GLY A CA 1
ATOM 4957 C C . GLY A 1 684 ? -13.847 -20.221 -10.106 1.00 96.00 684 GLY A C 1
ATOM 4958 O O . GLY A 1 684 ? -14.008 -20.853 -9.059 1.00 96.00 684 GLY A O 1
ATOM 4959 N N . ASN A 1 685 ? -13.048 -19.157 -10.217 1.00 95.56 685 ASN A N 1
ATOM 4960 C CA . ASN A 1 685 ? -12.461 -18.427 -9.094 1.00 95.56 685 ASN A CA 1
ATOM 4961 C C . ASN A 1 685 ? -13.202 -17.083 -8.888 1.00 95.56 685 ASN A C 1
ATOM 4963 O O . ASN A 1 685 ? -12.766 -16.062 -9.410 1.00 95.56 685 ASN A O 1
ATOM 4967 N N . PRO A 1 686 ? -14.340 -17.063 -8.166 1.00 93.94 686 PRO A N 1
ATOM 4968 C CA . PRO A 1 686 ? -15.053 -15.828 -7.833 1.00 93.94 686 PRO A CA 1
ATOM 4969 C C . PRO A 1 686 ? -14.419 -15.066 -6.657 1.00 93.94 686 PRO A C 1
ATOM 4971 O O . PRO A 1 686 ? -14.935 -14.021 -6.283 1.00 93.94 686 PRO A O 1
ATOM 4974 N N . ASP A 1 687 ? -13.349 -15.609 -6.067 1.00 93.50 687 ASP A N 1
ATOM 4975 C CA . ASP A 1 687 ? -12.628 -15.034 -4.931 1.00 93.50 687 ASP A CA 1
ATOM 4976 C C . ASP A 1 687 ? -11.318 -14.362 -5.415 1.00 93.50 687 ASP A C 1
ATOM 4978 O O . ASP A 1 687 ? -10.384 -14.186 -4.633 1.00 93.50 687 ASP A O 1
ATOM 4982 N N . PHE A 1 688 ? -11.225 -14.048 -6.718 1.00 96.56 688 PHE A N 1
ATOM 4983 C CA . PHE A 1 688 ? -10.060 -13.425 -7.349 1.00 96.56 688 PHE A CA 1
ATOM 4984 C C . PHE A 1 688 ? -9.873 -11.990 -6.853 1.00 96.56 688 PHE A C 1
ATOM 4986 O O . PHE A 1 688 ? -10.843 -11.236 -6.765 1.00 96.56 688 PHE A O 1
ATOM 4993 N N . PHE A 1 689 ? -8.634 -11.616 -6.534 1.00 96.38 689 PHE A N 1
ATOM 4994 C CA . PHE A 1 689 ? -8.329 -10.335 -5.896 1.00 96.38 689 PHE A CA 1
ATOM 4995 C C . PHE A 1 689 ? -7.127 -9.637 -6.538 1.00 96.38 689 PHE A C 1
ATOM 4997 O O . PHE A 1 689 ? -6.066 -10.235 -6.716 1.00 96.38 689 PHE A O 1
ATOM 5004 N N . SER A 1 690 ? -7.287 -8.355 -6.841 1.00 96.25 690 SER A N 1
ATOM 5005 C CA . SER A 1 690 ? -6.301 -7.506 -7.501 1.00 96.25 690 SER A CA 1
ATOM 5006 C C . SER A 1 690 ? -6.000 -6.289 -6.631 1.00 96.25 690 SER A C 1
ATOM 5008 O O . SER A 1 690 ? -6.923 -5.618 -6.172 1.00 96.25 690 SER A O 1
ATOM 5010 N N . PHE A 1 691 ? -4.724 -5.967 -6.413 1.00 97.56 691 PHE A N 1
ATOM 5011 C CA . PHE A 1 691 ? -4.345 -4.751 -5.687 1.00 97.56 691 PHE A CA 1
ATOM 5012 C C . PHE A 1 691 ? -3.237 -3.960 -6.385 1.00 97.56 691 PHE A C 1
ATOM 5014 O O . PHE A 1 691 ? -2.222 -4.516 -6.797 1.00 97.56 691 PHE A O 1
ATOM 5021 N N . GLY A 1 692 ? -3.434 -2.650 -6.518 1.00 97.50 692 GLY A N 1
ATOM 5022 C CA . GLY A 1 692 ? -2.502 -1.753 -7.198 1.00 97.50 692 GLY A CA 1
ATOM 5023 C C . GLY A 1 692 ? -1.354 -1.240 -6.330 1.00 97.50 692 GLY A C 1
ATOM 5024 O O . GLY A 1 692 ? -1.524 -0.982 -5.136 1.00 97.50 692 GLY A O 1
ATOM 5025 N N . GLU A 1 693 ? -0.196 -1.009 -6.944 1.00 97.19 693 GLU A N 1
ATOM 5026 C CA . GLU A 1 693 ? 0.828 -0.130 -6.389 1.00 97.19 693 GLU A CA 1
ATOM 5027 C C . GLU A 1 693 ? 0.571 1.330 -6.769 1.00 97.19 693 GLU A C 1
ATOM 5029 O O . GLU A 1 693 ? 0.727 1.745 -7.917 1.00 97.19 693 GLU A O 1
ATOM 5034 N N . VAL A 1 694 ? 0.260 2.133 -5.755 1.00 94.44 694 VAL A N 1
ATOM 5035 C CA . VAL A 1 694 ? 0.174 3.588 -5.855 1.00 94.44 694 VAL A CA 1
ATOM 5036 C C . VAL A 1 694 ? 1.119 4.170 -4.811 1.00 94.44 694 VAL A C 1
ATOM 5038 O O . VAL A 1 694 ? 0.771 4.276 -3.640 1.00 94.44 694 VAL A O 1
ATOM 5041 N N . TYR A 1 695 ? 2.338 4.530 -5.224 1.00 88.94 695 TYR A N 1
ATOM 5042 C CA . TYR A 1 695 ? 3.321 5.152 -4.331 1.00 88.94 695 TYR A CA 1
ATOM 5043 C C . TYR A 1 695 ? 2.882 6.587 -3.983 1.00 88.94 695 TYR A C 1
ATOM 5045 O O . TYR A 1 695 ? 3.208 7.539 -4.701 1.00 88.94 695 TYR A O 1
ATOM 5053 N N . ASN A 1 696 ? 2.095 6.704 -2.912 1.00 87.94 696 ASN A N 1
ATOM 5054 C CA . ASN A 1 696 ? 1.667 7.911 -2.196 1.00 87.94 696 ASN A CA 1
ATOM 5055 C C . ASN A 1 696 ? 1.195 7.467 -0.792 1.00 87.94 696 ASN A C 1
ATOM 5057 O O . ASN A 1 696 ? 0.655 6.377 -0.662 1.00 87.94 696 ASN A O 1
ATOM 5061 N N . SER A 1 697 ? 1.375 8.265 0.266 1.00 88.69 697 SER A N 1
ATOM 5062 C CA . SER A 1 697 ? 0.977 7.891 1.640 1.00 88.69 697 SER A CA 1
ATOM 5063 C C . SER A 1 697 ? -0.286 8.594 2.170 1.00 88.69 697 SER A C 1
ATOM 5065 O O . SER A 1 697 ? -0.559 8.533 3.373 1.00 88.69 697 SER A O 1
ATOM 5067 N N . ASP A 1 698 ? -1.038 9.274 1.301 1.00 88.38 698 ASP A N 1
ATOM 5068 C CA . ASP A 1 698 ? -2.308 9.935 1.622 1.00 88.38 698 ASP A CA 1
ATOM 5069 C C . ASP A 1 698 ? -3.526 9.022 1.343 1.00 88.38 698 ASP A C 1
ATOM 5071 O O . ASP A 1 698 ? -3.762 8.668 0.185 1.00 88.38 698 ASP A O 1
ATOM 5075 N N . PRO A 1 699 ? -4.327 8.651 2.364 1.00 90.94 699 PRO A N 1
ATOM 5076 C CA . PRO A 1 699 ? -5.565 7.889 2.190 1.00 90.94 699 PRO A CA 1
ATOM 5077 C C . PRO A 1 699 ? -6.600 8.523 1.251 1.00 90.94 699 PRO A C 1
ATOM 5079 O O . PRO A 1 699 ? -7.334 7.783 0.597 1.00 90.94 699 PRO A O 1
ATOM 5082 N N . GLU A 1 700 ? -6.679 9.856 1.160 1.00 91.62 700 GLU A N 1
ATOM 5083 C CA . GLU A 1 700 ? -7.640 10.518 0.267 1.00 91.62 700 GLU A CA 1
ATOM 5084 C C . GLU A 1 700 ? -7.301 10.190 -1.194 1.00 91.62 700 GLU A C 1
ATOM 5086 O O . GLU A 1 700 ? -8.132 9.621 -1.904 1.00 91.62 700 GLU A O 1
ATOM 5091 N N . PHE A 1 701 ? -6.043 10.413 -1.589 1.00 88.81 701 PHE A N 1
ATOM 5092 C CA . PHE A 1 701 ? -5.514 10.078 -2.915 1.00 88.81 701 PHE A CA 1
ATOM 5093 C C . PHE A 1 701 ? -5.498 8.566 -3.193 1.00 88.81 701 PHE A C 1
ATOM 5095 O O . PHE A 1 701 ? -5.904 8.133 -4.266 1.00 88.81 701 PHE A O 1
ATOM 5102 N N . LEU A 1 702 ? -5.066 7.738 -2.234 1.00 92.12 702 LEU A N 1
ATOM 5103 C CA . LEU A 1 702 ? -5.033 6.277 -2.398 1.00 92.12 702 LEU A CA 1
ATOM 5104 C C . LEU A 1 702 ? -6.430 5.683 -2.630 1.00 92.12 702 LEU A C 1
ATOM 5106 O O . LEU A 1 702 ? -6.583 4.748 -3.416 1.00 92.12 702 LEU A O 1
ATOM 5110 N N . SER A 1 703 ? -7.455 6.225 -1.969 1.00 96.38 703 SER A N 1
ATOM 5111 C CA . SER A 1 703 ? -8.824 5.718 -2.094 1.00 96.38 703 SER A CA 1
ATOM 5112 C C . SER A 1 703 ? -9.471 5.981 -3.457 1.00 96.38 703 SER A C 1
ATOM 5114 O O . SER A 1 703 ? -10.373 5.227 -3.824 1.00 96.38 703 SER A O 1
ATOM 5116 N N . HIS A 1 704 ? -8.988 6.972 -4.224 1.00 94.06 704 HIS A N 1
ATOM 5117 C CA . HIS A 1 704 ? -9.422 7.267 -5.602 1.00 94.06 704 HIS A CA 1
ATOM 5118 C C . HIS A 1 704 ? -9.488 6.002 -6.457 1.00 94.06 704 HIS A C 1
ATOM 5120 O O . HIS A 1 704 ? -10.525 5.661 -7.022 1.00 94.06 704 HIS A O 1
ATOM 5126 N N . TYR A 1 705 ? -8.397 5.240 -6.446 1.00 96.12 705 TYR A N 1
ATOM 5127 C CA . TYR A 1 705 ? -8.239 4.025 -7.237 1.00 96.12 705 TYR A CA 1
ATOM 5128 C C . TYR A 1 705 ? -9.243 2.928 -6.859 1.00 96.12 705 TYR A C 1
ATOM 5130 O O . TYR A 1 705 ? -9.594 2.100 -7.693 1.00 96.12 705 TYR A O 1
ATOM 5138 N N . THR A 1 706 ? -9.734 2.946 -5.616 1.00 95.50 706 THR A N 1
ATOM 5139 C CA . THR A 1 706 ? -10.694 1.962 -5.095 1.00 95.50 706 THR A CA 1
ATOM 5140 C C . THR A 1 706 ? -12.156 2.402 -5.140 1.00 95.50 706 THR A C 1
ATOM 5142 O O . THR A 1 706 ? -13.024 1.564 -4.932 1.00 95.50 706 THR A O 1
ATOM 5145 N N . THR A 1 707 ? -12.448 3.686 -5.385 1.00 93.75 707 THR A N 1
ATOM 5146 C CA . THR A 1 707 ? -13.835 4.199 -5.446 1.00 93.75 707 THR A CA 1
ATOM 5147 C C . THR A 1 707 ? -14.211 4.769 -6.809 1.00 93.75 707 THR A C 1
ATOM 5149 O O . THR A 1 707 ? -15.357 4.639 -7.216 1.00 93.75 707 THR A O 1
ATOM 5152 N N . GLU A 1 708 ? -13.276 5.413 -7.515 1.00 92.12 708 GLU A N 1
ATOM 5153 C CA . GLU A 1 708 ? -13.502 5.891 -8.883 1.00 92.12 708 GLU A CA 1
ATOM 5154 C C . GLU A 1 708 ? -12.880 4.959 -9.931 1.00 92.12 708 GLU A C 1
ATOM 5156 O O . GLU A 1 708 ? -13.559 4.622 -10.894 1.00 92.12 708 GLU A O 1
ATOM 5161 N N . ALA A 1 709 ? -11.624 4.522 -9.780 1.00 93.69 709 ALA A N 1
ATOM 5162 C CA . ALA A 1 709 ? -10.964 3.687 -10.800 1.00 93.69 709 ALA A CA 1
ATOM 5163 C C . ALA A 1 709 ? -11.370 2.193 -10.767 1.00 93.69 709 ALA A C 1
ATOM 5165 O O . ALA A 1 709 ? -10.795 1.386 -11.491 1.00 93.69 709 ALA A O 1
ATOM 5166 N N . GLU A 1 710 ? -12.352 1.830 -9.934 1.00 92.81 710 GLU A N 1
ATOM 5167 C CA . GLU A 1 710 ? -12.943 0.486 -9.810 1.00 92.81 710 GLU A CA 1
ATOM 5168 C C . GLU A 1 710 ? -11.939 -0.662 -9.508 1.00 92.81 710 GLU A C 1
ATOM 5170 O O . GLU A 1 710 ? -12.223 -1.825 -9.787 1.00 92.81 710 GLU A O 1
ATOM 5175 N N . LEU A 1 711 ? -10.780 -0.383 -8.883 1.00 95.00 711 LEU A N 1
ATOM 5176 C CA . LEU A 1 711 ? -9.861 -1.429 -8.399 1.00 95.00 711 LEU A CA 1
ATOM 5177 C C . LEU A 1 711 ? -10.272 -1.975 -7.021 1.00 95.00 711 LEU A C 1
ATOM 5179 O O . LEU A 1 711 ? -10.512 -1.219 -6.082 1.00 95.00 711 LEU A O 1
ATOM 5183 N N . GLN A 1 712 ? -10.214 -3.298 -6.844 1.00 93.81 712 GLN A N 1
ATOM 5184 C CA . GLN A 1 712 ? -10.570 -3.968 -5.580 1.00 93.81 712 GLN A CA 1
ATOM 5185 C C . GLN A 1 712 ? -9.714 -3.513 -4.374 1.00 93.81 712 GLN A C 1
ATOM 5187 O O . GLN A 1 712 ? -10.164 -3.576 -3.225 1.00 93.81 712 GLN A O 1
ATOM 5192 N N . SER A 1 713 ? -8.465 -3.071 -4.591 1.00 96.38 713 SER A N 1
ATOM 5193 C CA . SER A 1 713 ? -7.591 -2.492 -3.554 1.00 96.38 713 SER A CA 1
ATOM 5194 C C . SER A 1 713 ? -6.343 -1.792 -4.102 1.00 96.38 713 SER A C 1
ATOM 5196 O O . SER A 1 713 ? -5.975 -1.928 -5.267 1.00 96.38 713 SER A O 1
ATOM 5198 N N . VAL A 1 714 ? -5.631 -1.110 -3.202 1.00 97.75 714 VAL A N 1
ATOM 5199 C CA . VAL A 1 714 ? -4.232 -0.685 -3.361 1.00 97.75 714 VAL A CA 1
ATOM 5200 C C . VAL A 1 714 ? -3.402 -1.129 -2.150 1.00 97.75 714 VAL A C 1
ATOM 5202 O O . VAL A 1 714 ? -3.954 -1.418 -1.086 1.00 97.75 714 VAL A O 1
ATOM 5205 N N . ILE A 1 715 ? -2.080 -1.217 -2.300 1.00 97.44 715 ILE A N 1
ATOM 5206 C CA . ILE A 1 715 ? -1.160 -1.523 -1.193 1.00 97.44 715 ILE A CA 1
ATOM 5207 C C . ILE A 1 715 ? -1.018 -0.315 -0.243 1.00 97.44 715 ILE A C 1
ATOM 5209 O O . ILE A 1 715 ? -0.921 0.834 -0.675 1.00 97.44 715 ILE A O 1
ATOM 5213 N N . ASP A 1 716 ? -1.032 -0.553 1.070 1.00 98.31 716 ASP A N 1
ATOM 5214 C CA . ASP A 1 716 ? -1.249 0.497 2.075 1.00 98.31 716 ASP A CA 1
ATOM 5215 C C . ASP A 1 716 ? 0.040 1.243 2.475 1.00 98.31 716 ASP A C 1
ATOM 5217 O O . ASP A 1 716 ? 0.586 1.063 3.570 1.00 98.31 716 ASP A O 1
ATOM 5221 N N . PHE A 1 717 ? 0.530 2.111 1.586 1.00 96.38 717 PHE A N 1
ATOM 5222 C CA . PHE A 1 717 ? 1.625 3.054 1.872 1.00 96.38 717 PHE A CA 1
ATOM 5223 C C . PHE A 1 717 ? 1.281 4.030 3.012 1.00 96.38 717 PHE A C 1
ATOM 5225 O O . PHE A 1 717 ? 2.171 4.479 3.740 1.00 96.38 717 PHE A O 1
ATOM 5232 N N . GLY A 1 718 ? -0.007 4.341 3.206 1.00 94.12 718 GLY A N 1
ATOM 5233 C CA . GLY A 1 718 ? -0.490 5.111 4.353 1.00 94.12 718 GLY A CA 1
ATOM 5234 C C . GLY A 1 718 ? -0.145 4.408 5.666 1.00 94.12 718 GLY A C 1
ATOM 5235 O O . GLY A 1 718 ? 0.504 4.996 6.538 1.00 94.12 718 GLY A O 1
ATOM 5236 N N . PHE A 1 719 ? -0.492 3.125 5.782 1.00 98.69 719 PHE A N 1
ATOM 5237 C CA . PHE A 1 719 ? -0.082 2.275 6.894 1.00 98.69 719 PHE A CA 1
ATOM 5238 C C . PHE A 1 719 ? 1.433 2.141 6.989 1.00 98.69 719 PHE A C 1
ATOM 5240 O O . PHE A 1 719 ? 1.953 2.373 8.078 1.00 98.69 719 PHE A O 1
ATOM 5247 N N . GLN A 1 720 ? 2.144 1.817 5.902 1.00 98.31 720 GLN A N 1
ATOM 5248 C CA . GLN A 1 720 ? 3.594 1.584 5.948 1.00 98.31 720 GLN A CA 1
ATOM 5249 C C . GLN A 1 720 ? 4.331 2.773 6.577 1.00 98.31 720 GLN A C 1
ATOM 5251 O O . GLN A 1 720 ? 5.058 2.591 7.557 1.00 98.31 720 GLN A O 1
ATOM 5256 N N . ALA A 1 721 ? 4.065 3.992 6.101 1.00 93.19 721 ALA A N 1
ATOM 5257 C CA . ALA A 1 721 ? 4.760 5.188 6.568 1.00 93.19 721 ALA A CA 1
ATOM 5258 C C . ALA A 1 721 ? 4.491 5.478 8.057 1.00 93.19 721 ALA A C 1
ATOM 5260 O O . ALA A 1 721 ? 5.404 5.828 8.809 1.00 93.19 721 ALA A O 1
ATOM 5261 N N . ARG A 1 722 ? 3.246 5.295 8.527 1.00 97.75 722 ARG A N 1
ATOM 5262 C CA . ARG A 1 722 ? 2.904 5.523 9.944 1.00 97.75 722 ARG A CA 1
ATOM 5263 C C . ARG A 1 722 ? 3.336 4.352 10.836 1.00 97.75 722 ARG A C 1
ATOM 5265 O O . ARG A 1 722 ? 3.707 4.591 11.982 1.00 97.75 722 ARG A O 1
ATOM 5272 N N . ALA A 1 723 ? 3.367 3.118 10.333 1.00 98.50 723 ALA A N 1
ATOM 5273 C CA . ALA A 1 723 ? 3.832 1.934 11.055 1.00 98.50 723 ALA A CA 1
ATOM 5274 C C . ALA A 1 723 ? 5.357 1.929 11.245 1.00 98.50 723 ALA A C 1
ATOM 5276 O O . ALA A 1 723 ? 5.824 1.660 12.356 1.00 98.50 723 ALA A O 1
ATOM 5277 N N . GLN A 1 724 ? 6.116 2.302 10.208 1.00 96.50 724 GLN A N 1
ATOM 5278 C CA . GLN A 1 724 ? 7.551 2.587 10.295 1.00 96.50 724 GLN A CA 1
ATOM 5279 C C . GLN A 1 724 ? 7.799 3.684 11.334 1.00 96.50 724 GLN A C 1
ATOM 5281 O O . GLN A 1 724 ? 8.529 3.456 12.300 1.00 96.50 724 GLN A O 1
ATOM 5286 N N . SER A 1 725 ? 7.112 4.828 11.214 1.00 96.56 725 SER A N 1
ATOM 5287 C CA . SER A 1 725 ? 7.309 5.949 12.137 1.00 96.56 725 SER A CA 1
ATOM 5288 C C . SER A 1 725 ? 6.965 5.549 13.573 1.00 96.56 725 SER A C 1
ATOM 5290 O O . SER A 1 725 ? 7.730 5.820 14.500 1.00 96.56 725 SER A O 1
ATOM 5292 N N . PHE A 1 726 ? 5.866 4.816 13.772 1.00 98.44 726 PHE A N 1
ATOM 5293 C CA . PHE A 1 726 ? 5.472 4.274 15.069 1.00 98.44 726 PHE A CA 1
ATOM 5294 C C . PHE A 1 726 ? 6.550 3.353 15.655 1.00 98.44 726 PHE A C 1
ATOM 5296 O O . PHE A 1 726 ? 6.919 3.549 16.813 1.00 98.44 726 PHE A O 1
ATOM 5303 N N . ALA A 1 727 ? 7.095 2.399 14.896 1.00 98.38 727 ALA A N 1
ATOM 5304 C CA . ALA A 1 727 ? 8.144 1.492 15.374 1.00 98.38 727 ALA A CA 1
ATOM 5305 C C . ALA A 1 727 ? 9.465 2.223 15.698 1.00 98.38 727 ALA A C 1
ATOM 5307 O O . ALA A 1 727 ? 10.122 1.912 16.699 1.00 98.38 727 ALA A O 1
ATOM 5308 N N . SER A 1 728 ? 9.789 3.274 14.942 1.00 96.69 728 SER A N 1
ATOM 5309 C CA . SER A 1 728 ? 10.890 4.210 15.213 1.00 96.69 728 SER A CA 1
ATOM 5310 C C . SER A 1 728 ? 10.651 5.116 16.435 1.00 96.69 728 SER A C 1
ATOM 5312 O O . SER A 1 728 ? 11.580 5.750 16.932 1.00 96.69 728 SER A O 1
ATOM 5314 N N . GLY A 1 729 ? 9.457 5.105 17.039 1.00 95.38 729 GLY A N 1
ATOM 5315 C CA . GLY A 1 729 ? 9.132 5.878 18.249 1.00 95.38 729 GLY A CA 1
ATOM 5316 C C . GLY A 1 729 ? 8.411 7.203 17.977 1.00 95.38 729 GLY A C 1
ATOM 5317 O O . GLY A 1 729 ? 8.426 8.097 18.821 1.00 95.38 729 GLY A O 1
ATOM 5318 N N . GLY A 1 730 ? 7.786 7.339 16.807 1.00 94.19 730 GLY A N 1
ATOM 5319 C CA . GLY A 1 730 ? 6.960 8.475 16.403 1.00 94.19 730 GLY A CA 1
ATOM 5320 C C . GLY A 1 730 ? 5.696 8.667 17.250 1.00 94.19 730 GLY A C 1
ATOM 5321 O O . GLY A 1 730 ? 5.379 7.894 18.161 1.00 94.19 730 GLY A O 1
ATOM 5322 N N . ALA A 1 731 ? 4.953 9.737 16.964 1.00 93.56 731 ALA A N 1
ATOM 5323 C CA . ALA A 1 731 ? 3.773 10.098 17.745 1.00 93.56 731 ALA A CA 1
ATOM 5324 C C . ALA A 1 731 ? 2.605 9.137 17.481 1.00 93.56 731 ALA A C 1
ATOM 5326 O O . ALA A 1 731 ? 2.151 9.011 16.346 1.00 93.56 731 ALA A O 1
ATOM 5327 N N . THR A 1 732 ? 2.060 8.510 18.530 1.00 96.00 732 THR A N 1
ATOM 5328 C CA . THR A 1 732 ? 0.991 7.504 18.371 1.00 96.00 732 THR A CA 1
ATOM 5329 C C . THR A 1 732 ? -0.306 8.063 17.774 1.00 96.00 732 THR A C 1
ATOM 5331 O O . THR A 1 732 ? -1.077 7.311 17.182 1.00 96.00 732 THR A O 1
ATOM 5334 N N . GLN A 1 733 ? -0.505 9.384 17.849 1.00 94.38 733 GLN A N 1
ATOM 5335 C CA . GLN A 1 733 ? -1.594 10.092 17.175 1.00 94.38 733 GLN A CA 1
ATOM 5336 C C . GLN A 1 733 ? -1.586 9.875 15.651 1.00 94.38 733 GLN A C 1
ATOM 5338 O O . GLN A 1 733 ? -2.658 9.765 15.076 1.00 94.38 733 GLN A O 1
ATOM 5343 N N . GLN A 1 734 ? -0.428 9.681 15.004 1.00 93.00 734 GLN A N 1
ATOM 5344 C CA . GLN A 1 734 ? -0.370 9.419 13.557 1.00 93.00 734 GLN A CA 1
ATOM 5345 C C . GLN A 1 734 ? -1.097 8.122 13.157 1.00 93.00 734 GLN A C 1
ATOM 5347 O O . GLN A 1 734 ? -1.714 8.065 12.097 1.00 93.00 734 GLN A O 1
ATOM 5352 N N . MET A 1 735 ? -1.074 7.093 14.018 1.00 97.12 735 MET A N 1
ATOM 5353 C CA . MET A 1 735 ? -1.876 5.879 13.812 1.00 97.12 735 MET A CA 1
ATOM 5354 C C . MET A 1 735 ? -3.371 6.162 13.989 1.00 97.12 735 MET A C 1
ATOM 5356 O O . MET A 1 735 ? -4.197 5.567 13.304 1.00 97.12 735 MET A O 1
ATOM 5360 N N . ALA A 1 736 ? -3.723 7.063 14.910 1.00 94.38 736 ALA A N 1
ATOM 5361 C CA . ALA A 1 736 ? -5.108 7.442 15.148 1.00 94.38 736 ALA A CA 1
ATOM 5362 C C . ALA A 1 736 ? -5.688 8.282 14.004 1.00 94.38 736 ALA A C 1
ATOM 5364 O O . ALA A 1 736 ? -6.842 8.080 13.636 1.00 94.38 736 ALA A O 1
ATOM 5365 N N . ASP A 1 737 ? -4.882 9.171 13.424 1.00 93.94 737 ASP A N 1
ATOM 5366 C CA . ASP A 1 737 ? -5.245 9.977 12.259 1.00 93.94 737 ASP A CA 1
ATOM 5367 C C . ASP A 1 737 ? -5.406 9.082 11.014 1.00 93.94 737 ASP A C 1
ATOM 5369 O O . ASP A 1 737 ? -6.413 9.186 10.317 1.00 93.94 737 ASP A O 1
ATOM 5373 N N . LEU A 1 738 ? -4.487 8.127 10.792 1.00 95.38 738 LEU A N 1
ATOM 5374 C CA . LEU A 1 738 ? -4.589 7.119 9.725 1.00 95.38 738 LEU A CA 1
ATOM 5375 C C . LEU A 1 738 ? -5.892 6.309 9.823 1.00 95.38 738 LEU A C 1
ATOM 5377 O O . LEU A 1 738 ? -6.684 6.308 8.888 1.00 95.38 738 LEU A O 1
ATOM 5381 N N . PHE A 1 739 ? -6.158 5.660 10.961 1.00 96.50 739 PHE A N 1
ATOM 5382 C CA . PHE A 1 739 ? -7.376 4.855 11.151 1.00 96.50 739 PHE A CA 1
ATOM 5383 C C . PHE A 1 739 ? -8.639 5.702 11.414 1.00 96.50 739 PHE A C 1
ATOM 5385 O O . PHE A 1 739 ? -9.670 5.178 11.838 1.00 96.50 739 PHE A O 1
ATOM 5392 N N . ALA A 1 740 ? -8.561 7.024 11.241 1.00 92.94 740 ALA A N 1
ATOM 5393 C CA . ALA A 1 740 ? -9.714 7.913 11.099 1.00 92.94 740 ALA A CA 1
ATOM 5394 C C . ALA A 1 740 ? -9.898 8.376 9.641 1.00 92.94 740 ALA A C 1
ATOM 5396 O O . ALA A 1 740 ? -10.905 9.000 9.329 1.00 92.94 740 ALA A O 1
ATOM 5397 N N . ALA A 1 741 ? -8.943 8.084 8.756 1.00 95.06 741 ALA A N 1
ATOM 5398 C CA . ALA A 1 741 ? -9.006 8.333 7.320 1.00 95.06 741 ALA A CA 1
ATOM 5399 C C . ALA A 1 741 ? -9.401 7.074 6.515 1.00 95.06 741 ALA A C 1
ATOM 5401 O O . ALA A 1 741 ? -9.649 7.179 5.319 1.00 95.06 741 ALA A O 1
ATOM 5402 N N . ASP A 1 742 ? -9.526 5.906 7.164 1.00 96.94 742 ASP A N 1
ATOM 5403 C CA . ASP A 1 742 ? -10.040 4.655 6.569 1.00 96.94 742 ASP A CA 1
ATOM 5404 C C . ASP A 1 742 ? -11.426 4.833 5.898 1.00 96.94 742 ASP A C 1
ATOM 5406 O O . ASP A 1 742 ? -11.762 4.128 4.943 1.00 96.94 742 ASP A O 1
ATOM 5410 N N . ASP A 1 743 ? -12.213 5.811 6.357 1.00 95.69 743 ASP A N 1
ATOM 5411 C CA . ASP A 1 743 ? -13.536 6.162 5.827 1.00 95.69 743 ASP A CA 1
ATOM 5412 C C . ASP A 1 743 ? -13.494 6.615 4.353 1.00 95.69 743 ASP A C 1
ATOM 5414 O O . ASP A 1 743 ? -14.482 6.450 3.638 1.00 95.69 743 ASP A O 1
ATOM 5418 N N . TRP A 1 744 ? -12.354 7.135 3.871 1.00 96.25 744 TRP A N 1
ATOM 5419 C CA . TRP A 1 744 ? -12.146 7.506 2.462 1.00 96.25 744 TRP A CA 1
ATOM 5420 C C . TRP A 1 744 ? -12.260 6.317 1.502 1.00 96.25 744 TRP A C 1
ATOM 5422 O O . TRP A 1 744 ? -12.670 6.493 0.359 1.00 96.25 744 TRP A O 1
ATOM 5432 N N . TYR A 1 745 ? -11.935 5.108 1.967 1.00 96.94 745 TYR A N 1
ATOM 5433 C CA . TYR A 1 745 ? -12.067 3.873 1.191 1.00 96.94 745 TYR A CA 1
ATOM 5434 C C . TYR A 1 745 ? -13.456 3.229 1.324 1.00 96.94 745 TYR A C 1
ATOM 5436 O O . TYR A 1 745 ? -13.674 2.158 0.759 1.00 96.94 745 TYR A O 1
ATOM 5444 N N . THR A 1 746 ? -14.374 3.788 2.124 1.00 95.69 746 THR A N 1
ATOM 5445 C CA . THR A 1 746 ? -15.653 3.137 2.448 1.00 95.69 746 THR A CA 1
ATOM 5446 C C . THR A 1 746 ? -16.748 3.497 1.451 1.00 95.69 746 THR A C 1
ATOM 5448 O O . THR A 1 746 ? -17.491 4.454 1.660 1.00 95.69 746 THR A O 1
ATOM 5451 N N . ASP A 1 747 ? -16.901 2.652 0.430 1.00 94.00 747 ASP A N 1
ATOM 5452 C CA . ASP A 1 747 ? -18.025 2.684 -0.509 1.00 94.00 747 ASP A CA 1
ATOM 5453 C C . ASP A 1 747 ? -18.823 1.359 -0.484 1.00 94.00 747 ASP A C 1
ATOM 5455 O O . ASP A 1 747 ? -18.736 0.563 0.461 1.00 94.00 747 ASP A O 1
ATOM 5459 N N . ALA A 1 748 ? -19.707 1.149 -1.460 1.00 93.44 748 ALA A N 1
ATOM 5460 C CA . ALA A 1 748 ? -20.635 0.027 -1.552 1.00 93.44 748 ALA A CA 1
ATOM 5461 C C . ALA A 1 748 ? -19.954 -1.340 -1.768 1.00 93.44 748 ALA A C 1
ATOM 5463 O O . ALA A 1 748 ? -20.560 -2.362 -1.411 1.00 93.44 748 ALA A O 1
ATOM 5464 N N . ASP A 1 749 ? -18.745 -1.311 -2.328 1.00 92.19 749 ASP A N 1
ATOM 5465 C CA . ASP A 1 749 ? -17.933 -2.396 -2.898 1.00 92.19 749 ASP A CA 1
ATOM 5466 C C . ASP A 1 749 ? -16.429 -2.279 -2.551 1.00 92.19 749 ASP A C 1
ATOM 5468 O O . ASP A 1 749 ? -15.712 -3.262 -2.706 1.00 92.19 749 ASP A O 1
ATOM 5472 N N . SER A 1 750 ? -15.962 -1.166 -1.968 1.00 94.06 750 SER A N 1
ATOM 5473 C CA . SER A 1 750 ? -14.582 -0.992 -1.478 1.00 94.06 750 SER A CA 1
ATOM 5474 C C . SER A 1 750 ? -14.485 -0.848 0.052 1.00 94.06 750 SER A C 1
ATOM 5476 O O . SER A 1 750 ? -15.421 -0.385 0.724 1.00 94.06 750 SER A O 1
ATOM 5478 N N . ASN A 1 751 ? -13.340 -1.226 0.649 1.00 95.56 751 ASN A N 1
ATOM 5479 C CA . ASN A 1 751 ? -13.029 -0.854 2.037 1.00 95.56 751 ASN A CA 1
ATOM 5480 C C . ASN A 1 751 ? -11.552 -0.963 2.456 1.00 95.56 751 ASN A C 1
ATOM 5482 O O . ASN A 1 751 ? -10.823 -1.844 2.003 1.00 95.56 751 ASN A O 1
ATOM 5486 N N . ALA A 1 752 ? -11.154 -0.175 3.464 1.00 96.50 752 ALA A N 1
ATOM 5487 C CA . ALA A 1 752 ? -9.801 -0.167 4.039 1.00 96.50 752 ALA A CA 1
ATOM 5488 C C . ALA A 1 752 ? -9.348 -1.517 4.648 1.00 96.50 752 ALA A C 1
ATOM 5490 O O . ALA A 1 752 ? -8.159 -1.746 4.871 1.00 96.50 752 ALA A O 1
ATOM 5491 N N . TYR A 1 753 ? -10.280 -2.438 4.921 1.00 95.50 753 TYR A N 1
ATOM 5492 C CA . TYR A 1 753 ? -9.966 -3.792 5.401 1.00 95.50 753 TYR A CA 1
ATOM 5493 C C . TYR A 1 753 ? -9.430 -4.722 4.297 1.00 95.50 753 TYR A C 1
ATOM 5495 O O . TYR A 1 753 ? -8.824 -5.738 4.644 1.00 95.50 753 TYR A O 1
ATOM 5503 N N . SER A 1 754 ? -9.616 -4.388 3.013 1.00 95.38 754 SER A N 1
ATOM 5504 C CA . SER A 1 754 ? -9.031 -5.128 1.883 1.00 95.38 754 SER A CA 1
ATOM 5505 C C . SER A 1 754 ? -7.586 -4.709 1.576 1.00 95.38 754 SER A C 1
ATOM 5507 O O . SER A 1 754 ? -6.853 -5.498 0.991 1.00 95.38 754 SER A O 1
ATOM 5509 N N . LEU A 1 755 ? -7.119 -3.545 2.042 1.00 97.75 755 LEU A N 1
ATOM 5510 C CA . LEU A 1 755 ? -5.769 -3.048 1.746 1.00 97.75 755 LEU A CA 1
ATOM 5511 C C . LEU A 1 755 ? -4.668 -3.986 2.301 1.00 97.75 755 LEU A C 1
ATOM 5513 O O . LEU A 1 755 ? -4.667 -4.286 3.507 1.00 97.75 755 LEU A O 1
ATOM 5517 N N . PRO A 1 756 ? -3.705 -4.443 1.476 1.00 98.12 756 PRO A N 1
ATOM 5518 C CA . PRO A 1 756 ? -2.534 -5.163 1.965 1.00 98.12 756 PRO A CA 1
ATOM 5519 C C . PRO A 1 756 ? -1.567 -4.220 2.692 1.00 98.12 756 PRO A C 1
ATOM 5521 O O . PRO A 1 756 ? -1.116 -3.216 2.142 1.00 98.12 756 PRO A O 1
ATOM 5524 N N . THR A 1 757 ? -1.255 -4.534 3.948 1.00 98.62 757 THR A N 1
ATOM 5525 C CA . THR A 1 757 ? -0.422 -3.715 4.839 1.00 98.62 757 THR A CA 1
ATOM 5526 C C . THR A 1 757 ? 0.997 -4.265 4.902 1.00 98.62 757 THR A C 1
ATOM 5528 O O . THR A 1 757 ? 1.182 -5.470 5.036 1.00 98.62 757 THR A O 1
ATOM 5531 N N . PHE A 1 758 ? 2.005 -3.396 4.820 1.00 98.69 758 PHE A N 1
ATOM 5532 C CA . PHE A 1 758 ? 3.420 -3.782 4.758 1.00 98.69 758 PHE A CA 1
ATOM 5533 C C . PHE A 1 758 ? 4.306 -2.860 5.614 1.00 98.69 758 PHE A C 1
ATOM 5535 O O . PHE A 1 758 ? 3.838 -1.848 6.139 1.00 98.69 758 PHE A O 1
ATOM 5542 N N . LEU A 1 759 ? 5.580 -3.231 5.789 1.00 98.50 759 LEU A N 1
ATOM 5543 C CA . LEU A 1 759 ? 6.568 -2.484 6.592 1.00 98.50 759 LEU A CA 1
ATOM 5544 C C . LEU A 1 759 ? 7.781 -2.017 5.770 1.00 98.50 759 LEU A C 1
ATOM 5546 O O . LEU A 1 759 ? 8.361 -0.973 6.062 1.00 98.50 759 LEU A O 1
ATOM 5550 N N . GLY A 1 760 ? 8.129 -2.768 4.728 1.00 95.88 760 GLY A N 1
ATOM 5551 C CA . GLY A 1 760 ? 9.151 -2.466 3.731 1.00 95.88 760 GLY A CA 1
ATOM 5552 C C . GLY A 1 760 ? 8.905 -3.309 2.478 1.00 95.88 760 GLY A C 1
ATOM 5553 O O . GLY A 1 760 ? 8.116 -4.257 2.520 1.00 95.88 760 GLY A O 1
ATOM 5554 N N . ASN A 1 761 ? 9.518 -2.941 1.358 1.00 96.19 761 ASN A N 1
ATOM 5555 C CA . ASN A 1 761 ? 9.352 -3.633 0.078 1.00 96.19 761 ASN A CA 1
ATOM 5556 C C .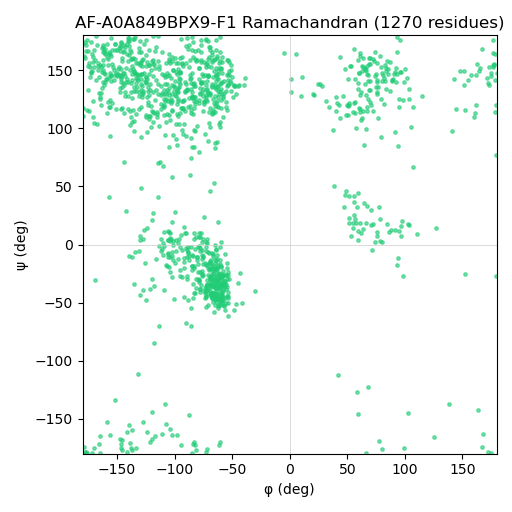 ASN A 1 761 ? 10.654 -3.599 -0.743 1.00 96.19 761 ASN A C 1
ATOM 5558 O O . ASN A 1 761 ? 11.711 -3.174 -0.272 1.00 96.19 761 ASN A O 1
ATOM 5562 N N . HIS A 1 762 ? 10.563 -4.041 -1.994 1.00 95.56 762 HIS A N 1
ATOM 5563 C CA . HIS A 1 762 ? 11.686 -4.126 -2.916 1.00 95.56 762 HIS A CA 1
ATOM 5564 C C . HIS A 1 762 ? 12.210 -2.790 -3.471 1.00 95.56 762 HIS A C 1
ATOM 5566 O O . HIS A 1 762 ? 13.206 -2.829 -4.188 1.00 95.56 762 HIS A O 1
ATOM 5572 N N . ASP A 1 763 ? 11.607 -1.641 -3.141 1.00 93.50 763 ASP A N 1
ATOM 5573 C CA . ASP A 1 763 ? 11.989 -0.326 -3.695 1.00 93.50 763 ASP A CA 1
ATOM 5574 C C . ASP A 1 763 ? 12.315 0.684 -2.602 1.00 93.50 763 ASP A C 1
ATOM 5576 O O . ASP A 1 763 ? 13.371 1.307 -2.652 1.00 93.50 763 ASP A O 1
ATOM 5580 N N . MET A 1 764 ? 11.457 0.800 -1.583 1.00 90.62 764 MET A N 1
ATOM 5581 C CA . MET A 1 764 ? 11.681 1.674 -0.429 1.00 90.62 764 MET A CA 1
ATOM 5582 C C . MET A 1 764 ? 12.818 1.170 0.467 1.00 90.62 764 MET A C 1
ATOM 5584 O O . MET A 1 764 ? 13.453 1.963 1.158 1.00 90.62 764 MET A O 1
ATOM 5588 N N . GLY A 1 765 ? 13.048 -0.147 0.494 1.00 94.69 765 GLY A N 1
ATOM 5589 C CA . GLY A 1 765 ? 13.898 -0.803 1.485 1.00 94.69 765 GLY A CA 1
ATOM 5590 C C . GLY A 1 765 ? 13.114 -1.452 2.627 1.00 94.69 765 GLY A C 1
ATOM 5591 O O . GLY A 1 765 ? 11.883 -1.549 2.600 1.00 94.69 765 GLY A O 1
ATOM 5592 N N . ARG A 1 766 ? 13.853 -1.968 3.615 1.00 97.06 766 ARG A N 1
ATOM 5593 C CA . ARG A 1 766 ? 13.351 -2.900 4.638 1.00 97.06 766 ARG A CA 1
ATOM 5594 C C . ARG A 1 766 ? 13.125 -2.234 5.988 1.00 97.06 766 ARG A C 1
ATOM 5596 O O . ARG A 1 766 ? 13.812 -1.280 6.354 1.00 97.06 766 ARG A O 1
ATOM 5603 N N . ILE A 1 767 ? 12.239 -2.826 6.792 1.00 97.62 767 ILE A N 1
ATOM 5604 C CA . ILE A 1 767 ? 11.968 -2.367 8.163 1.00 97.62 767 ILE A CA 1
ATOM 5605 C C . ILE A 1 767 ? 13.224 -2.351 9.049 1.00 97.62 767 ILE A C 1
ATOM 5607 O O . ILE A 1 767 ? 13.374 -1.448 9.871 1.00 97.62 767 ILE A O 1
ATOM 5611 N N . GLY A 1 768 ? 14.161 -3.284 8.840 1.00 96.69 768 GLY A N 1
ATOM 5612 C CA . GLY A 1 768 ? 15.439 -3.313 9.553 1.00 96.69 768 GLY A CA 1
ATOM 5613 C C . GLY A 1 768 ? 16.286 -2.053 9.330 1.00 96.69 768 GLY A C 1
ATOM 5614 O O . GLY A 1 768 ? 16.761 -1.466 10.302 1.00 96.69 768 GLY A O 1
ATOM 5615 N N . MET A 1 769 ? 16.416 -1.597 8.078 1.00 96.62 769 MET A N 1
ATOM 5616 C CA . MET A 1 769 ? 17.144 -0.368 7.729 1.00 96.62 769 MET A CA 1
ATOM 5617 C C . MET A 1 769 ? 16.426 0.881 8.256 1.00 96.62 769 MET A C 1
ATOM 5619 O O . MET A 1 769 ? 17.042 1.681 8.956 1.00 96.62 769 MET A O 1
ATOM 5623 N N . PHE A 1 770 ? 15.105 0.996 8.073 1.00 96.69 770 PHE A N 1
ATOM 5624 C CA . PHE A 1 770 ? 14.338 2.144 8.582 1.00 96.69 770 PHE A CA 1
ATOM 5625 C C . PHE A 1 770 ? 14.422 2.336 10.105 1.00 96.69 770 PHE A C 1
ATOM 5627 O O . PHE A 1 770 ? 14.237 3.451 10.602 1.00 96.69 770 PHE A O 1
ATOM 5634 N N . LEU A 1 771 ? 14.658 1.255 10.854 1.00 97.88 771 LEU A N 1
ATOM 5635 C CA . LEU A 1 771 ? 14.874 1.290 12.298 1.00 97.88 771 LEU A CA 1
ATOM 5636 C C . LEU A 1 771 ? 16.335 1.603 12.664 1.00 97.88 771 LEU A C 1
ATOM 5638 O O . LEU A 1 771 ? 16.566 2.291 13.660 1.00 97.88 771 LEU A O 1
ATOM 5642 N N . GLN A 1 772 ? 17.309 1.149 11.870 1.00 95.88 772 GLN A N 1
ATOM 5643 C CA . GLN A 1 772 ? 18.724 1.506 12.034 1.00 95.88 772 GLN A CA 1
ATOM 5644 C C . GLN A 1 772 ? 18.975 2.993 11.746 1.00 95.88 772 GLN A C 1
ATOM 5646 O O . GLN A 1 772 ? 19.633 3.654 12.550 1.00 95.88 772 GLN A O 1
ATOM 5651 N N . ASP A 1 773 ? 18.364 3.552 10.699 1.00 94.44 773 ASP A N 1
ATOM 5652 C CA . ASP A 1 773 ? 18.403 4.991 10.387 1.00 94.44 773 ASP A CA 1
ATOM 5653 C C . ASP A 1 773 ? 17.740 5.847 11.479 1.00 94.44 773 ASP A C 1
ATOM 5655 O O . ASP A 1 773 ? 18.169 6.966 11.764 1.00 94.44 773 ASP A O 1
ATOM 5659 N N . ALA A 1 774 ? 16.732 5.299 12.166 1.00 94.50 774 ALA A N 1
ATOM 5660 C CA . ALA A 1 774 ? 16.145 5.898 13.367 1.00 94.50 774 ALA A CA 1
ATOM 5661 C C . ALA A 1 774 ? 17.017 5.739 14.636 1.00 94.50 774 ALA A C 1
ATOM 5663 O O . ALA A 1 774 ? 16.614 6.172 15.720 1.00 94.50 774 ALA A O 1
ATOM 5664 N N . GLY A 1 775 ? 18.204 5.133 14.524 1.00 95.81 775 GLY A N 1
ATOM 5665 C CA . GLY A 1 775 ? 19.182 4.966 15.600 1.00 95.81 775 GLY A CA 1
ATOM 5666 C C . GLY A 1 775 ? 18.962 3.752 16.509 1.00 95.81 775 GLY A C 1
ATOM 5667 O O . GLY A 1 775 ? 19.504 3.729 17.616 1.00 95.81 775 GLY A O 1
ATOM 5668 N N . ALA A 1 776 ? 18.167 2.757 16.099 1.00 96.50 776 ALA A N 1
ATOM 5669 C CA . ALA A 1 776 ? 17.963 1.541 16.884 1.00 96.50 776 ALA A CA 1
ATOM 5670 C C . ALA A 1 776 ? 19.062 0.493 16.627 1.00 96.50 776 ALA A C 1
ATOM 5672 O O . ALA A 1 776 ? 19.302 0.081 15.495 1.00 96.50 776 ALA A O 1
ATOM 5673 N N . GLU A 1 777 ? 19.680 -0.011 17.700 1.00 95.44 777 GLU A N 1
ATOM 5674 C CA . GLU A 1 777 ? 20.750 -1.017 17.641 1.00 95.44 777 GLU A CA 1
ATOM 5675 C C . GLU A 1 777 ? 20.442 -2.265 18.494 1.00 95.44 777 GLU A C 1
ATOM 5677 O O . GLU A 1 777 ? 19.754 -2.205 19.518 1.00 95.44 777 GLU A O 1
ATOM 5682 N N . GLY A 1 778 ? 21.024 -3.409 18.117 1.00 94.44 778 GLY A N 1
ATOM 5683 C CA . GLY A 1 778 ? 21.128 -4.602 18.968 1.00 94.44 778 GLY A CA 1
ATOM 5684 C C . GLY A 1 778 ? 19.791 -5.165 19.470 1.00 94.44 778 GLY A C 1
ATOM 5685 O O . GLY A 1 778 ? 18.891 -5.452 18.682 1.00 94.44 778 GLY A O 1
ATOM 5686 N N . ASP A 1 779 ? 19.673 -5.356 20.791 1.00 96.25 779 ASP A N 1
ATOM 5687 C CA . ASP A 1 779 ? 18.448 -5.873 21.421 1.00 96.25 779 ASP A CA 1
ATOM 5688 C C . ASP A 1 779 ? 17.237 -4.939 21.180 1.00 96.25 779 ASP A C 1
ATOM 5690 O O . ASP A 1 779 ? 16.120 -5.427 21.021 1.00 96.25 779 ASP A O 1
ATOM 5694 N N . GLU A 1 780 ? 17.442 -3.614 21.112 1.00 97.44 780 GLU A N 1
ATOM 5695 C CA . GLU A 1 780 ? 16.362 -2.634 20.904 1.00 97.44 780 GLU A CA 1
ATOM 5696 C C . GLU A 1 780 ? 15.825 -2.668 19.467 1.00 97.44 780 GLU A C 1
ATOM 5698 O O . GLU A 1 780 ? 14.611 -2.626 19.264 1.00 97.44 780 GLU A O 1
ATOM 5703 N N . LEU A 1 781 ? 16.713 -2.812 18.478 1.00 98.06 781 LEU A N 1
ATOM 5704 C CA . LEU A 1 781 ? 16.345 -2.990 17.071 1.00 98.06 781 LEU A CA 1
ATOM 5705 C C . LEU A 1 781 ? 15.412 -4.200 16.894 1.00 98.06 781 LEU A C 1
ATOM 5707 O O . LEU A 1 781 ? 14.348 -4.087 16.287 1.00 98.06 781 LEU A O 1
ATOM 5711 N N . LEU A 1 782 ? 15.747 -5.329 17.531 1.00 98.62 782 LEU A N 1
ATOM 5712 C CA . LEU A 1 782 ? 14.914 -6.535 17.525 1.00 98.62 782 LEU A CA 1
ATOM 5713 C C . LEU A 1 782 ? 13.581 -6.363 18.282 1.00 98.62 782 LEU A C 1
ATOM 5715 O O . LEU A 1 782 ? 12.587 -6.992 17.917 1.00 98.62 782 LEU A O 1
ATOM 5719 N N . GLU A 1 783 ? 13.525 -5.555 19.345 1.00 98.69 783 GLU A N 1
ATOM 5720 C CA . GLU A 1 783 ? 12.260 -5.251 20.036 1.00 98.69 783 GLU A CA 1
ATOM 5721 C C . GLU A 1 783 ? 11.354 -4.319 19.204 1.00 98.69 783 GLU A C 1
ATOM 5723 O O . GLU A 1 783 ? 10.137 -4.519 19.182 1.00 98.69 783 GLU A O 1
ATOM 5728 N N . ARG A 1 784 ? 11.923 -3.371 18.447 1.00 98.69 784 ARG A N 1
ATOM 5729 C CA . ARG A 1 784 ? 11.177 -2.470 17.545 1.00 98.69 784 ARG A CA 1
ATOM 5730 C C . ARG A 1 784 ? 10.665 -3.157 16.283 1.00 98.69 784 ARG A C 1
ATOM 5732 O O . ARG A 1 784 ? 9.509 -2.951 15.925 1.00 98.69 784 ARG A O 1
ATOM 5739 N N . ASP A 1 785 ? 11.462 -4.019 15.663 1.00 98.75 785 ASP A N 1
ATOM 5740 C CA . ASP A 1 785 ? 11.038 -4.827 14.512 1.00 98.75 785 ASP A CA 1
ATOM 5741 C C . ASP A 1 785 ? 9.845 -5.728 14.891 1.00 98.75 785 ASP A C 1
ATOM 5743 O O . ASP A 1 785 ? 8.775 -5.694 14.275 1.00 98.75 785 ASP A O 1
ATOM 5747 N N . ARG A 1 786 ? 9.957 -6.430 16.028 1.00 98.81 786 ARG A N 1
ATOM 5748 C CA . ARG A 1 786 ? 8.844 -7.200 16.605 1.00 98.81 786 ARG A CA 1
ATOM 5749 C C . ARG A 1 786 ? 7.607 -6.357 16.883 1.00 98.81 786 ARG A C 1
ATOM 5751 O O . ARG A 1 786 ? 6.497 -6.875 16.759 1.00 98.81 786 ARG A O 1
ATOM 5758 N N . LEU A 1 787 ? 7.770 -5.099 17.292 1.00 98.88 787 LEU A N 1
ATOM 5759 C CA . LEU A 1 787 ? 6.656 -4.177 17.496 1.00 98.88 787 LEU A CA 1
ATOM 5760 C C . LEU A 1 787 ? 6.004 -3.772 16.167 1.00 98.88 787 LEU A C 1
ATOM 5762 O O . LEU A 1 787 ? 4.776 -3.718 16.117 1.00 98.88 787 LEU A O 1
ATOM 5766 N N . ALA A 1 788 ? 6.783 -3.538 15.109 1.00 98.81 788 ALA A N 1
ATOM 5767 C CA . ALA A 1 788 ? 6.283 -3.240 13.767 1.00 98.81 788 ALA A CA 1
ATOM 5768 C C . ALA A 1 788 ? 5.446 -4.411 13.218 1.00 98.81 788 ALA A C 1
ATOM 5770 O O . ALA A 1 788 ? 4.269 -4.246 12.886 1.00 98.81 788 ALA A O 1
ATOM 5771 N N . HIS A 1 789 ? 6.004 -5.625 13.254 1.00 98.81 789 HIS A N 1
ATOM 5772 C CA . HIS A 1 789 ? 5.299 -6.854 12.885 1.00 98.81 789 HIS A CA 1
ATOM 5773 C C . HIS A 1 789 ? 4.051 -7.098 13.753 1.00 98.81 789 HIS A C 1
ATOM 5775 O O . HIS A 1 789 ? 2.984 -7.435 13.234 1.00 98.81 789 HIS A O 1
ATOM 5781 N N . ALA A 1 790 ? 4.133 -6.877 15.070 1.00 98.75 790 ALA A N 1
ATOM 5782 C CA . ALA A 1 790 ? 2.981 -7.018 15.962 1.00 98.75 790 ALA A CA 1
ATOM 5783 C C . ALA A 1 790 ? 1.909 -5.935 15.757 1.00 98.75 790 ALA A C 1
ATOM 5785 O O . ALA A 1 790 ? 0.739 -6.213 16.008 1.00 98.75 790 ALA A O 1
ATOM 5786 N N . LEU A 1 791 ? 2.260 -4.730 15.299 1.00 98.69 791 LEU A N 1
ATOM 5787 C CA . LEU A 1 791 ? 1.287 -3.712 14.902 1.00 98.69 791 LEU A CA 1
ATOM 5788 C C . LEU A 1 791 ? 0.519 -4.197 13.665 1.00 98.69 791 LEU A C 1
ATOM 5790 O O . LEU A 1 791 ? -0.693 -4.389 13.753 1.00 98.69 791 LEU A O 1
ATOM 5794 N N . MET A 1 792 ? 1.237 -4.499 12.578 1.00 98.69 792 MET A N 1
ATOM 5795 C CA . MET A 1 792 ? 0.683 -4.936 11.288 1.00 98.69 792 MET A CA 1
ATOM 5796 C C . MET A 1 792 ? -0.253 -6.145 11.411 1.00 98.69 792 MET A C 1
ATOM 5798 O O . MET A 1 792 ? -1.358 -6.146 10.871 1.00 98.69 792 MET A O 1
ATOM 5802 N N . TYR A 1 793 ? 0.133 -7.160 12.188 1.00 98.69 793 TYR A N 1
ATOM 5803 C CA . TYR A 1 793 ? -0.699 -8.351 12.385 1.00 98.69 793 TYR A CA 1
ATOM 5804 C C . TYR A 1 793 ? -1.921 -8.133 13.294 1.00 98.69 793 TYR A C 1
ATOM 5806 O O . TYR A 1 793 ? -2.825 -8.975 13.290 1.00 98.69 793 TYR A O 1
ATOM 5814 N N . LEU A 1 794 ? -1.980 -7.046 14.071 1.00 98.44 794 LEU A N 1
ATOM 5815 C CA . LEU A 1 794 ? -3.073 -6.774 15.014 1.00 98.44 794 LEU A CA 1
ATOM 5816 C C . LEU A 1 794 ? -4.029 -5.659 14.561 1.00 98.44 794 LEU A C 1
ATOM 5818 O O . LEU A 1 794 ? -5.153 -5.607 15.072 1.00 98.44 794 LEU A O 1
ATOM 5822 N N . THR A 1 795 ? -3.633 -4.802 13.619 1.00 97.88 795 THR A N 1
ATOM 5823 C CA . THR A 1 795 ? -4.489 -3.791 12.967 1.00 97.88 795 THR A CA 1
ATOM 5824 C C . THR A 1 795 ? -5.337 -4.393 11.832 1.00 97.88 795 THR A C 1
ATOM 5826 O O . THR A 1 795 ? -5.366 -5.615 11.644 1.00 97.88 795 THR A O 1
ATOM 5829 N N . ARG A 1 796 ? -6.101 -3.550 11.118 1.00 96.06 796 ARG A N 1
ATOM 5830 C CA . ARG A 1 796 ? -6.869 -3.950 9.925 1.00 96.06 796 ARG A CA 1
ATOM 5831 C C . ARG A 1 796 ? -5.975 -4.091 8.687 1.00 96.06 796 ARG A C 1
ATOM 5833 O O . ARG A 1 796 ? -4.851 -3.592 8.695 1.00 96.06 796 ARG A O 1
ATOM 5840 N N . GLY A 1 797 ? -6.501 -4.729 7.644 1.00 95.88 797 GLY A N 1
ATOM 5841 C CA . GLY A 1 797 ? -5.778 -5.024 6.407 1.00 95.88 797 GLY A CA 1
ATOM 5842 C C . GLY A 1 797 ? -5.126 -6.410 6.402 1.00 95.88 797 GLY A C 1
ATOM 5843 O O . GLY A 1 797 ? -5.212 -7.172 7.382 1.00 95.88 797 GLY A O 1
ATOM 5844 N N . GLN A 1 798 ? -4.484 -6.724 5.279 1.00 97.31 798 GLN A N 1
ATOM 5845 C CA . GLN A 1 798 ? -3.889 -8.029 4.975 1.00 97.31 798 GLN A CA 1
ATOM 5846 C C . GLN A 1 798 ? -2.352 -7.959 5.122 1.00 97.31 798 GLN A C 1
ATOM 5848 O O . GLN A 1 798 ? -1.712 -7.340 4.276 1.00 97.31 798 GLN A O 1
ATOM 5853 N N . PRO A 1 799 ? -1.728 -8.540 6.169 1.00 98.38 799 PRO A N 1
ATOM 5854 C CA . PRO A 1 799 ? -0.289 -8.408 6.397 1.00 98.38 799 PRO A CA 1
ATOM 5855 C C . PRO A 1 799 ? 0.546 -8.989 5.255 1.00 98.38 799 PRO A C 1
ATOM 5857 O O . PRO A 1 799 ? 0.362 -10.154 4.895 1.00 98.38 799 PRO A O 1
ATOM 5860 N N . VAL A 1 800 ? 1.497 -8.205 4.756 1.00 98.75 800 VAL A N 1
ATOM 5861 C CA . VAL A 1 800 ? 2.522 -8.589 3.784 1.00 98.75 800 VAL A CA 1
ATOM 5862 C C . VAL A 1 800 ? 3.874 -8.609 4.489 1.00 98.75 800 VAL A C 1
ATOM 5864 O O . VAL A 1 800 ? 4.341 -7.587 4.992 1.00 98.75 800 VAL A O 1
ATOM 5867 N N . VAL A 1 801 ? 4.518 -9.773 4.519 1.00 98.81 801 VAL A N 1
ATOM 5868 C CA . VAL A 1 801 ? 5.920 -9.915 4.932 1.00 98.81 801 VAL A CA 1
ATOM 5869 C C . VAL A 1 801 ? 6.773 -9.970 3.669 1.00 98.81 801 VAL A C 1
ATOM 5871 O O . VAL A 1 801 ? 6.573 -10.848 2.828 1.00 98.81 801 VAL A O 1
ATOM 5874 N N . TYR A 1 802 ? 7.710 -9.035 3.521 1.00 98.75 802 TYR A N 1
ATOM 5875 C CA . TYR A 1 802 ? 8.693 -9.066 2.441 1.00 98.75 802 TYR A CA 1
ATOM 5876 C C . TYR A 1 802 ? 9.795 -10.075 2.783 1.00 98.75 802 TYR A C 1
ATOM 5878 O O . TYR A 1 802 ? 10.261 -10.136 3.923 1.00 98.75 802 TYR A O 1
ATOM 5886 N N . TYR A 1 803 ? 10.178 -10.913 1.817 1.00 98.69 803 TYR A N 1
ATOM 5887 C CA . TYR A 1 803 ? 11.070 -12.045 2.067 1.00 98.69 803 TYR A CA 1
ATOM 5888 C C . TYR A 1 803 ? 12.392 -11.597 2.723 1.00 98.69 803 TYR A C 1
ATOM 5890 O O . TYR A 1 803 ? 13.031 -10.642 2.273 1.00 98.69 803 TYR A O 1
ATOM 5898 N N . GLY A 1 804 ? 12.807 -12.277 3.791 1.00 98.44 804 GLY A N 1
ATOM 5899 C CA . GLY A 1 804 ? 14.029 -11.970 4.540 1.00 98.44 804 GLY A CA 1
ATOM 5900 C C . GLY A 1 804 ? 13.828 -11.039 5.737 1.00 98.44 804 GLY A C 1
ATOM 5901 O O . GLY A 1 804 ? 14.654 -11.064 6.652 1.00 98.44 804 GLY A O 1
ATOM 5902 N N . ASP A 1 805 ? 12.715 -10.306 5.833 1.00 98.50 805 ASP A N 1
ATOM 5903 C CA . ASP A 1 805 ? 12.388 -9.534 7.043 1.00 98.50 805 ASP A CA 1
ATOM 5904 C C . ASP A 1 805 ? 12.191 -10.484 8.245 1.00 98.50 805 ASP A C 1
ATOM 5906 O O . ASP A 1 805 ? 12.630 -10.208 9.362 1.00 98.50 805 ASP A O 1
ATOM 5910 N N . GLU A 1 806 ? 11.675 -11.698 8.025 1.00 98.75 806 GLU A N 1
ATOM 5911 C CA . GLU A 1 806 ? 11.572 -12.727 9.065 1.00 98.75 806 GLU A CA 1
ATOM 5912 C C . GLU A 1 806 ? 12.932 -13.307 9.510 1.00 98.75 806 GLU A C 1
ATOM 5914 O O . GLU A 1 806 ? 13.016 -13.968 10.554 1.00 98.75 806 GLU A O 1
ATOM 5919 N N . GLN A 1 807 ? 13.991 -13.055 8.735 1.00 98.81 807 GLN A N 1
ATOM 5920 C CA . GLN A 1 807 ? 15.400 -13.354 9.028 1.00 98.81 807 GLN A CA 1
ATOM 5921 C C . GLN A 1 807 ? 16.192 -12.093 9.435 1.00 98.81 807 GLN A C 1
ATOM 5923 O O . GLN A 1 807 ? 17.389 -12.180 9.703 1.00 98.81 807 GLN A O 1
ATOM 5928 N N . GLY A 1 808 ? 15.526 -10.936 9.543 1.00 98.25 808 GLY A N 1
ATOM 5929 C CA . GLY A 1 808 ? 16.117 -9.676 9.986 1.00 98.25 808 GLY A CA 1
ATOM 5930 C C . GLY A 1 808 ? 16.960 -8.958 8.933 1.00 98.25 808 GLY A C 1
ATOM 5931 O O . GLY A 1 808 ? 17.952 -8.333 9.297 1.00 98.25 808 GLY A O 1
ATOM 5932 N N . PHE A 1 809 ? 16.629 -9.063 7.646 1.00 98.38 809 PHE A N 1
ATOM 5933 C CA . PHE A 1 809 ? 17.354 -8.349 6.589 1.00 98.38 809 PHE A CA 1
ATOM 5934 C C . PHE A 1 809 ? 17.224 -6.818 6.730 1.00 98.38 809 PHE A C 1
ATOM 5936 O O . PHE A 1 809 ? 16.162 -6.296 7.068 1.00 98.38 809 PHE A O 1
ATOM 5943 N N . THR A 1 810 ? 18.322 -6.102 6.466 1.00 95.94 810 THR A N 1
ATOM 5944 C CA . THR A 1 810 ? 18.444 -4.644 6.649 1.00 95.94 810 THR A CA 1
ATOM 5945 C C . THR A 1 810 ? 18.603 -3.919 5.317 1.00 95.94 810 THR A C 1
ATOM 5947 O O . THR A 1 810 ? 17.651 -3.287 4.864 1.00 95.94 810 THR A O 1
ATOM 5950 N N . GLY A 1 811 ? 19.748 -4.072 4.655 1.00 93.69 811 GLY A N 1
ATOM 5951 C CA . GLY A 1 811 ? 20.117 -3.355 3.442 1.00 93.69 811 GLY A CA 1
ATOM 5952 C C . GLY A 1 811 ? 20.721 -1.974 3.673 1.00 93.69 811 GLY A C 1
ATOM 5953 O O . GLY A 1 811 ? 20.365 -1.262 4.606 1.00 93.69 811 GLY A O 1
ATOM 5954 N N . ASP A 1 812 ? 21.604 -1.592 2.748 1.00 89.88 812 ASP A N 1
ATOM 5955 C CA . ASP A 1 812 ? 22.219 -0.260 2.644 1.00 89.88 812 ASP A CA 1
ATOM 5956 C C . ASP A 1 812 ? 21.258 0.807 2.057 1.00 89.88 812 ASP A C 1
ATOM 5958 O O . ASP A 1 812 ? 21.633 1.974 1.933 1.00 89.88 812 ASP A O 1
ATOM 5962 N N . GLY A 1 813 ? 20.047 0.429 1.620 1.00 88.44 813 GLY A N 1
ATOM 5963 C CA . GLY A 1 813 ? 19.130 1.330 0.916 1.00 88.44 813 GLY A CA 1
ATOM 5964 C C . GLY A 1 813 ? 17.933 0.644 0.245 1.00 88.44 813 GLY A C 1
ATOM 5965 O O . GLY A 1 813 ? 17.587 -0.497 0.551 1.00 88.44 813 GLY A O 1
ATOM 5966 N N . GLY A 1 814 ? 17.302 1.372 -0.680 1.00 86.69 814 GLY A N 1
ATOM 5967 C CA . GLY A 1 814 ? 16.207 0.898 -1.534 1.00 86.69 814 GLY A CA 1
ATOM 5968 C C . GLY A 1 814 ? 16.660 0.143 -2.794 1.00 86.69 814 GLY A C 1
ATOM 5969 O O . GLY A 1 814 ? 17.844 -0.156 -2.964 1.00 86.69 814 GLY A O 1
ATOM 5970 N N . ASP A 1 815 ? 15.711 -0.150 -3.692 1.00 91.12 815 ASP A N 1
ATOM 5971 C CA . ASP A 1 815 ? 15.911 -0.860 -4.974 1.00 91.12 815 ASP A CA 1
ATOM 5972 C C . ASP A 1 815 ? 16.875 -2.062 -4.832 1.00 91.12 815 ASP A C 1
ATOM 5974 O O . ASP A 1 815 ? 16.575 -3.040 -4.144 1.00 91.12 815 ASP A O 1
ATOM 5978 N N . GLN A 1 816 ? 18.069 -2.010 -5.432 1.00 95.31 816 GLN A N 1
ATOM 5979 C CA . GLN A 1 816 ? 19.002 -3.141 -5.446 1.00 95.31 816 GLN A CA 1
ATOM 5980 C C . GLN A 1 816 ? 19.578 -3.466 -4.062 1.00 95.31 816 GLN A C 1
ATOM 5982 O O . GLN A 1 816 ? 20.047 -4.585 -3.863 1.00 95.31 816 GLN A O 1
ATOM 5987 N N . ASP A 1 817 ? 19.560 -2.534 -3.111 1.00 96.31 817 ASP A N 1
ATOM 5988 C CA . ASP A 1 817 ? 20.054 -2.745 -1.743 1.00 96.31 817 ASP A CA 1
ATOM 5989 C C . ASP A 1 817 ? 18.970 -3.280 -0.789 1.00 96.31 817 ASP A C 1
ATOM 5991 O O . ASP A 1 817 ? 19.286 -3.692 0.325 1.00 96.31 817 ASP A O 1
ATOM 5995 N N . ALA A 1 818 ? 17.725 -3.400 -1.268 1.00 96.81 818 ALA A N 1
ATOM 5996 C CA . ALA A 1 818 ? 16.617 -4.086 -0.596 1.00 96.81 818 ALA A CA 1
ATOM 5997 C C . ALA A 1 818 ? 16.466 -5.569 -1.013 1.00 96.81 818 ALA A C 1
ATOM 5999 O O . ALA A 1 818 ? 15.584 -6.282 -0.522 1.00 96.81 818 ALA A O 1
ATOM 6000 N N . ARG A 1 819 ? 17.270 -6.041 -1.975 1.00 97.69 819 ARG A N 1
ATOM 6001 C CA . ARG A 1 819 ? 17.047 -7.292 -2.732 1.00 97.69 819 ARG A CA 1
ATOM 6002 C C . ARG A 1 819 ? 18.115 -8.368 -2.458 1.00 97.69 819 ARG A C 1
ATOM 6004 O O . ARG A 1 819 ? 18.574 -9.046 -3.376 1.00 97.69 819 ARG A O 1
ATOM 6011 N N . GLN A 1 820 ? 18.509 -8.508 -1.188 1.00 98.06 820 GLN A N 1
ATOM 6012 C CA . GLN A 1 820 ? 19.410 -9.548 -0.657 1.00 98.06 820 GLN A CA 1
ATOM 6013 C C . GLN A 1 820 ? 18.993 -10.969 -1.060 1.00 98.06 820 GLN A C 1
ATOM 6015 O O . GLN A 1 820 ? 17.806 -11.242 -1.224 1.00 98.06 820 GLN A O 1
ATOM 6020 N N . ASP A 1 821 ? 19.957 -11.892 -1.109 1.00 98.56 821 ASP A N 1
ATOM 6021 C CA . ASP A 1 821 ? 19.695 -13.323 -1.307 1.00 98.56 821 ASP A CA 1
ATOM 6022 C C . ASP A 1 821 ? 19.317 -14.023 0.012 1.00 98.56 821 ASP A C 1
ATOM 6024 O O . ASP A 1 821 ? 19.972 -13.830 1.040 1.00 98.56 821 ASP A O 1
ATOM 6028 N N . MET A 1 822 ? 18.296 -14.884 -0.020 1.00 98.62 822 MET A N 1
ATOM 6029 C CA . MET A 1 822 ? 17.973 -15.819 1.073 1.00 98.62 822 MET A CA 1
ATOM 6030 C C . MET A 1 822 ? 18.838 -17.083 1.030 1.00 98.62 822 MET A C 1
ATOM 6032 O O . MET A 1 822 ? 19.155 -17.661 2.073 1.00 98.62 822 MET A O 1
ATOM 6036 N N . PHE A 1 823 ? 19.277 -17.500 -0.158 1.00 98.38 823 PHE A N 1
ATOM 6037 C CA . PHE A 1 823 ? 20.397 -18.427 -0.305 1.00 98.38 823 PHE A CA 1
ATOM 6038 C C . PHE A 1 823 ? 21.741 -17.703 -0.087 1.00 98.38 823 PHE A C 1
ATOM 6040 O O . PHE A 1 823 ? 21.794 -16.500 0.135 1.00 98.38 823 PHE A O 1
ATOM 6047 N N . ALA A 1 824 ? 22.854 -18.443 -0.109 1.00 98.19 824 ALA A N 1
ATOM 6048 C CA . ALA A 1 824 ? 24.167 -17.892 0.234 1.00 98.19 824 ALA A CA 1
ATOM 6049 C C . ALA A 1 824 ? 24.696 -16.890 -0.817 1.00 98.19 824 ALA A C 1
ATOM 6051 O O . ALA A 1 824 ? 25.261 -17.291 -1.841 1.00 98.19 824 ALA A O 1
ATOM 6052 N N . SER A 1 825 ? 24.567 -15.596 -0.520 1.00 98.31 825 SER A N 1
ATOM 6053 C CA . SER A 1 825 ? 24.950 -14.480 -1.385 1.00 98.31 825 SER A CA 1
ATOM 6054 C C . SER A 1 825 ? 26.450 -14.402 -1.670 1.00 98.31 825 SER A C 1
ATOM 6056 O O . SER A 1 825 ? 27.294 -14.644 -0.800 1.00 98.31 825 SER A O 1
ATOM 6058 N N . GLN A 1 826 ? 26.791 -13.956 -2.883 1.00 98.38 826 GLN A N 1
ATOM 6059 C CA . GLN A 1 826 ? 28.160 -13.611 -3.282 1.00 98.38 826 GLN A CA 1
ATOM 6060 C C . GLN A 1 826 ? 28.367 -12.094 -3.478 1.00 98.38 826 GLN A C 1
ATOM 6062 O O . GLN A 1 826 ? 29.484 -11.673 -3.799 1.00 98.38 826 GLN A O 1
ATOM 6067 N N . VAL A 1 827 ? 27.338 -11.265 -3.254 1.00 98.19 827 VAL A N 1
ATOM 6068 C CA . VAL A 1 827 ? 27.435 -9.797 -3.300 1.00 98.19 827 VAL A CA 1
ATOM 6069 C C . VAL A 1 827 ? 28.135 -9.287 -2.044 1.00 98.19 827 VAL A C 1
ATOM 6071 O O . VAL A 1 827 ? 27.750 -9.617 -0.925 1.00 98.19 827 VAL A O 1
ATOM 6074 N N . ALA A 1 828 ? 29.172 -8.465 -2.219 1.00 97.19 828 ALA A N 1
ATOM 6075 C CA . ALA A 1 828 ? 29.992 -8.002 -1.101 1.00 97.19 828 ALA A CA 1
ATOM 6076 C C . ALA A 1 828 ? 29.215 -7.139 -0.090 1.00 97.19 828 ALA A C 1
ATOM 6078 O O . ALA A 1 828 ? 29.389 -7.370 1.097 1.00 97.19 828 ALA A O 1
ATOM 6079 N N . THR A 1 829 ? 28.356 -6.226 -0.564 1.00 96.19 829 THR A N 1
ATOM 6080 C CA . THR A 1 829 ? 27.584 -5.264 0.255 1.00 96.19 829 THR A CA 1
ATOM 6081 C C . THR A 1 829 ? 26.324 -5.845 0.899 1.00 96.19 829 THR A C 1
ATOM 6083 O O . THR A 1 829 ? 25.758 -5.242 1.793 1.00 96.19 829 THR A O 1
ATOM 6086 N N . TYR A 1 830 ? 25.878 -7.036 0.484 1.00 97.69 830 TYR A N 1
ATOM 6087 C CA . TYR A 1 830 ? 24.882 -7.797 1.251 1.00 97.69 830 TYR A CA 1
ATOM 6088 C C . TYR A 1 830 ? 25.553 -8.595 2.383 1.00 97.69 830 TYR A C 1
ATOM 6090 O O . TYR A 1 830 ? 24.899 -9.078 3.304 1.00 97.69 830 TYR A O 1
ATOM 6098 N N . ASN A 1 831 ? 26.863 -8.843 2.284 1.00 97.50 831 ASN A N 1
ATOM 6099 C CA . ASN A 1 831 ? 27.582 -9.774 3.155 1.00 97.50 831 ASN A CA 1
ATOM 6100 C C . ASN A 1 831 ? 28.101 -9.119 4.449 1.00 97.50 831 ASN A C 1
ATOM 6102 O O . ASN A 1 831 ? 28.504 -9.847 5.364 1.00 97.50 831 ASN A O 1
ATOM 6106 N N . ASP A 1 832 ? 28.099 -7.786 4.523 1.00 95.31 832 ASP A N 1
ATOM 6107 C CA . ASP A 1 832 ? 28.354 -6.972 5.716 1.00 95.31 832 ASP A CA 1
ATOM 6108 C C . ASP A 1 832 ? 27.093 -6.320 6.333 1.00 95.31 832 ASP A C 1
ATOM 6110 O O . ASP A 1 832 ? 27.219 -5.674 7.376 1.00 95.31 832 ASP A O 1
ATOM 6114 N N . ASP A 1 833 ? 25.894 -6.603 5.795 1.00 94.31 833 ASP A N 1
ATOM 6115 C CA . ASP A 1 833 ? 24.590 -6.343 6.436 1.00 94.31 833 ASP A CA 1
ATOM 6116 C C . ASP A 1 833 ? 24.550 -6.853 7.896 1.00 94.31 833 ASP A C 1
ATOM 6118 O O . ASP A 1 833 ? 24.964 -7.980 8.202 1.00 94.31 833 ASP A O 1
ATOM 6122 N N . VAL A 1 834 ? 23.989 -6.048 8.808 1.00 91.81 834 VAL A N 1
ATOM 6123 C CA . VAL A 1 834 ? 23.867 -6.379 10.241 1.00 91.81 834 VAL A CA 1
ATOM 6124 C C . VAL A 1 834 ? 22.467 -6.917 10.538 1.00 91.81 834 VAL A C 1
ATOM 6126 O O . VAL A 1 834 ? 21.578 -6.181 10.964 1.00 91.81 834 VAL A O 1
ATOM 6129 N N . LEU A 1 835 ? 22.289 -8.225 10.332 1.00 97.44 835 LEU A N 1
ATOM 6130 C CA . LEU A 1 835 ? 20.985 -8.887 10.422 1.00 97.44 835 LEU A CA 1
ATOM 6131 C C . LEU A 1 835 ? 20.342 -8.814 11.825 1.00 97.44 835 LEU A C 1
ATOM 6133 O O . LEU A 1 835 ? 20.958 -9.128 12.851 1.00 97.44 835 LEU A O 1
ATOM 6137 N N . VAL A 1 836 ? 19.061 -8.440 11.876 1.00 98.31 836 VAL A N 1
ATOM 6138 C CA . VAL A 1 836 ? 18.312 -8.162 13.110 1.00 98.31 836 VAL A CA 1
ATOM 6139 C C . VAL A 1 836 ? 18.048 -9.433 13.924 1.00 98.31 836 VAL A C 1
ATOM 6141 O O . VAL A 1 836 ? 17.133 -10.207 13.656 1.00 98.31 836 VAL A O 1
ATOM 6144 N N . GLY A 1 837 ? 18.805 -9.602 15.010 1.00 97.56 837 GLY A N 1
ATOM 6145 C CA . GLY A 1 837 ? 18.582 -10.656 16.006 1.00 97.56 837 GLY A CA 1
ATOM 6146 C C . GLY A 1 837 ? 19.399 -11.937 15.814 1.00 97.56 837 GLY A C 1
ATOM 6147 O O . GLY A 1 837 ? 19.138 -12.921 16.514 1.00 97.56 837 GLY A O 1
ATOM 6148 N N . THR A 1 838 ? 20.402 -11.932 14.932 1.00 97.12 838 THR A N 1
ATOM 6149 C CA . THR A 1 838 ? 21.276 -13.085 14.662 1.00 97.12 838 THR A CA 1
ATOM 6150 C C . THR A 1 838 ? 22.755 -12.688 14.513 1.00 97.12 838 THR A C 1
ATOM 6152 O O . THR A 1 838 ? 23.077 -11.537 14.256 1.00 97.12 838 THR A O 1
ATOM 6155 N N . ASP A 1 839 ? 23.666 -13.656 14.685 1.00 95.50 839 ASP A N 1
ATOM 6156 C CA . ASP A 1 839 ? 25.103 -13.533 14.352 1.00 95.50 839 ASP A CA 1
ATOM 6157 C C . ASP A 1 839 ? 25.391 -14.003 12.892 1.00 95.50 839 ASP A C 1
ATOM 6159 O O . ASP A 1 839 ? 26.544 -14.255 12.526 1.00 95.50 839 ASP A O 1
ATOM 6163 N N . ALA A 1 840 ? 24.348 -14.240 12.085 1.00 96.50 840 ALA A N 1
ATOM 6164 C CA . ALA A 1 840 ? 24.440 -14.673 10.686 1.00 96.50 840 ALA A CA 1
ATOM 6165 C C . ALA A 1 840 ? 24.628 -13.490 9.713 1.00 96.50 840 ALA A C 1
ATOM 6167 O O . ALA A 1 840 ? 24.437 -12.337 10.085 1.00 96.50 840 ALA A O 1
ATOM 6168 N N . THR A 1 841 ? 24.983 -13.791 8.460 1.00 96.75 841 THR A N 1
ATOM 6169 C CA . THR A 1 841 ? 24.998 -12.835 7.338 1.00 96.75 841 THR A CA 1
ATOM 6170 C C . THR A 1 841 ? 24.441 -13.510 6.080 1.00 96.75 841 THR A C 1
ATOM 6172 O O . THR A 1 841 ? 24.335 -14.741 6.029 1.00 96.75 841 THR A O 1
ATOM 6175 N N . THR A 1 842 ? 24.142 -12.733 5.035 1.00 97.62 842 THR A N 1
ATOM 6176 C CA . THR A 1 842 ? 23.620 -13.253 3.752 1.00 97.62 842 THR A CA 1
ATOM 6177 C C . THR A 1 842 ? 24.569 -14.231 3.037 1.00 97.62 842 THR A C 1
ATOM 6179 O O . THR A 1 842 ? 24.145 -14.961 2.153 1.00 97.62 842 THR A O 1
ATOM 6182 N N . GLY A 1 843 ? 25.842 -14.339 3.445 1.00 97.56 843 GLY A N 1
ATOM 6183 C CA . GLY A 1 843 ? 26.809 -15.323 2.927 1.00 97.56 843 GLY A CA 1
ATOM 6184 C C . GLY A 1 843 ? 26.576 -16.780 3.358 1.00 97.56 843 GLY A C 1
ATOM 6185 O O . GLY A 1 843 ? 27.404 -17.652 3.071 1.00 97.56 843 GLY A O 1
ATOM 6186 N N . GLY A 1 844 ? 25.489 -17.057 4.079 1.00 96.81 844 GLY A N 1
ATOM 6187 C CA . GLY A 1 844 ? 24.944 -18.392 4.338 1.00 96.81 844 GLY A CA 1
ATOM 6188 C C . GLY A 1 844 ? 23.475 -18.478 3.909 1.00 96.81 844 GLY A C 1
ATOM 6189 O O . GLY A 1 844 ? 22.900 -17.484 3.493 1.00 96.81 844 GLY A O 1
ATOM 6190 N N . GLU A 1 845 ? 22.858 -19.659 4.011 1.00 97.00 845 GLU A N 1
ATOM 6191 C CA . GLU A 1 845 ? 21.404 -19.768 3.814 1.00 97.00 845 GLU A CA 1
ATOM 6192 C C . GLU A 1 845 ? 20.652 -19.162 5.015 1.00 97.00 845 GLU A C 1
ATOM 6194 O O . GLU A 1 845 ? 20.968 -19.468 6.169 1.00 97.00 845 GLU A O 1
ATOM 6199 N N . ASN A 1 846 ? 19.647 -18.333 4.741 1.00 98.38 846 ASN A N 1
ATOM 6200 C CA . ASN A 1 846 ? 18.805 -17.650 5.720 1.00 98.38 846 ASN A CA 1
ATOM 6201 C C . ASN A 1 846 ? 17.399 -18.253 5.671 1.00 98.38 846 ASN A C 1
ATOM 6203 O O . ASN A 1 846 ? 16.432 -17.646 5.239 1.00 98.38 846 ASN A O 1
ATOM 6207 N N . PHE A 1 847 ? 17.310 -19.513 6.087 1.00 98.56 847 PHE A N 1
ATOM 6208 C CA . PHE A 1 847 ? 16.056 -20.256 6.189 1.00 98.56 847 PHE A CA 1
ATOM 6209 C C . PHE A 1 847 ? 15.935 -20.894 7.579 1.00 98.56 847 PHE A C 1
ATOM 6211 O O . PHE A 1 847 ? 15.695 -22.098 7.705 1.00 98.56 847 PHE A O 1
ATOM 6218 N N . ASP A 1 848 ? 16.165 -20.114 8.642 1.00 98.50 848 ASP A N 1
ATOM 6219 C CA . ASP A 1 848 ? 16.072 -20.588 10.026 1.00 98.50 848 ASP A CA 1
ATOM 6220 C C . ASP A 1 848 ? 14.658 -20.362 10.607 1.00 98.50 848 ASP A C 1
ATOM 6222 O O . ASP A 1 848 ? 14.334 -19.249 11.035 1.00 98.50 848 ASP A O 1
ATOM 6226 N N . PRO A 1 849 ? 13.815 -21.411 10.727 1.00 98.44 849 PRO A N 1
ATOM 6227 C CA . PRO A 1 849 ? 12.498 -21.311 11.358 1.00 98.44 849 PRO A CA 1
ATOM 6228 C C . PRO A 1 849 ? 12.565 -21.170 12.892 1.00 98.44 849 PRO A C 1
ATOM 6230 O O . PRO A 1 849 ? 11.535 -21.172 13.569 1.00 98.44 849 PRO A O 1
ATOM 6233 N N . SER A 1 850 ? 13.766 -21.102 13.475 1.00 98.38 850 SER A N 1
ATOM 6234 C CA . SER A 1 850 ? 13.997 -20.741 14.876 1.00 98.38 850 SER A CA 1
ATOM 6235 C C . SER A 1 850 ? 14.473 -19.295 15.072 1.00 98.38 850 SER A C 1
ATOM 6237 O O . SER A 1 850 ? 14.679 -18.887 16.219 1.00 98.38 850 SER A O 1
ATOM 6239 N N . HIS A 1 851 ? 14.568 -18.504 13.994 1.00 98.75 851 HIS A N 1
ATOM 6240 C CA . HIS A 1 851 ? 14.927 -17.088 14.054 1.00 98.75 851 HIS A CA 1
ATOM 6241 C C . HIS A 1 851 ? 13.932 -16.281 14.924 1.00 98.75 851 HIS A C 1
ATOM 6243 O O . HIS A 1 851 ? 12.718 -16.531 14.874 1.00 98.75 851 HIS A O 1
ATOM 6249 N N . PRO A 1 852 ? 14.391 -15.318 15.753 1.00 98.56 852 PRO A N 1
ATOM 6250 C CA . PRO A 1 852 ? 13.530 -14.540 16.644 1.00 98.56 852 PRO A CA 1
ATOM 6251 C C . PRO A 1 852 ? 12.404 -13.752 15.961 1.00 98.56 852 PRO A 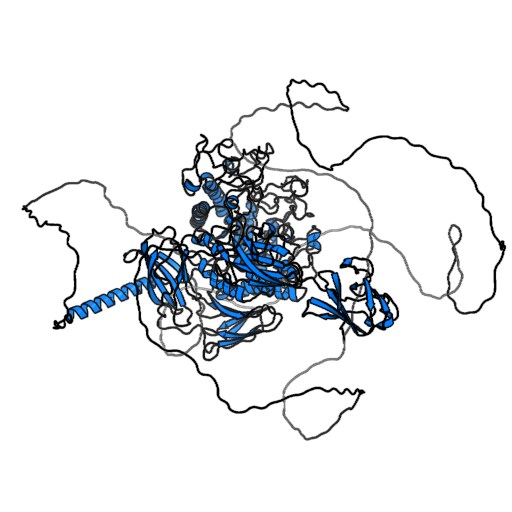C 1
ATOM 6253 O O . PRO A 1 852 ? 11.396 -13.508 16.632 1.00 98.56 852 PRO A O 1
ATOM 6256 N N . LEU A 1 853 ? 12.544 -13.370 14.686 1.00 98.81 853 LEU A N 1
ATOM 6257 C CA . LEU A 1 853 ? 11.500 -12.676 13.919 1.00 98.81 853 LEU A CA 1
ATOM 6258 C C . LEU A 1 853 ? 10.513 -13.659 13.279 1.00 98.81 853 LEU A C 1
ATOM 6260 O O . LEU A 1 853 ? 9.338 -13.612 13.639 1.00 98.81 853 LEU A O 1
ATOM 6264 N N . TYR A 1 854 ? 10.985 -14.641 12.499 1.00 98.88 854 TYR A N 1
ATOM 6265 C CA . TYR A 1 854 ? 10.197 -15.789 12.007 1.00 98.88 854 TYR A CA 1
ATOM 6266 C C . TYR A 1 854 ? 9.270 -16.368 13.083 1.00 98.88 854 TYR A C 1
ATOM 6268 O O . TYR A 1 854 ? 8.068 -16.525 12.878 1.00 98.88 854 TYR A O 1
ATOM 6276 N N . THR A 1 855 ? 9.807 -16.652 14.274 1.00 98.69 855 THR A N 1
ATOM 6277 C CA . THR A 1 855 ? 9.019 -17.223 15.380 1.00 98.69 855 THR A CA 1
ATOM 6278 C C . THR A 1 855 ? 7.988 -16.252 15.960 1.00 98.69 855 THR A C 1
ATOM 6280 O O . THR A 1 855 ? 6.941 -16.698 16.426 1.00 98.69 855 THR A O 1
ATOM 6283 N N . THR A 1 856 ? 8.231 -14.939 15.892 1.00 98.56 856 THR A N 1
ATOM 6284 C CA . THR A 1 856 ? 7.245 -13.915 16.283 1.00 98.56 856 THR A CA 1
ATOM 6285 C C . THR A 1 856 ? 6.123 -13.825 15.246 1.00 98.56 856 THR A C 1
ATOM 6287 O O . THR A 1 856 ? 4.951 -13.836 15.617 1.00 98.56 856 THR A O 1
ATOM 6290 N N . ILE A 1 857 ? 6.467 -13.812 13.955 1.00 98.81 857 ILE A N 1
ATOM 6291 C CA . ILE A 1 857 ? 5.520 -13.778 12.832 1.00 98.81 857 ILE A CA 1
ATOM 6292 C C . ILE A 1 857 ? 4.634 -15.032 12.842 1.00 98.81 857 ILE A C 1
ATOM 6294 O O . ILE A 1 857 ? 3.412 -14.915 12.828 1.00 98.81 857 ILE A O 1
ATOM 6298 N N . ALA A 1 858 ? 5.214 -16.224 13.006 1.00 98.81 858 ALA A N 1
ATOM 6299 C CA . ALA A 1 858 ? 4.459 -17.473 13.121 1.00 98.81 858 ALA A CA 1
ATOM 6300 C C . ALA A 1 858 ? 3.505 -17.496 14.338 1.00 98.81 858 ALA A C 1
ATOM 6302 O O . ALA A 1 858 ? 2.380 -17.995 14.235 1.00 98.81 858 ALA A O 1
ATOM 6303 N N . GLU A 1 859 ? 3.901 -16.924 15.486 1.00 98.44 859 GLU A N 1
ATOM 6304 C CA . GLU A 1 859 ? 2.995 -16.751 16.635 1.00 98.44 859 GLU A CA 1
ATOM 6305 C C . GLU A 1 859 ? 1.852 -15.757 16.347 1.00 98.44 859 GLU A C 1
ATOM 6307 O O . GLU A 1 859 ? 0.734 -15.972 16.824 1.00 98.44 859 GLU A O 1
ATOM 6312 N N . LEU A 1 860 ? 2.093 -14.704 15.559 1.00 98.62 860 LEU A N 1
ATOM 6313 C CA . LEU A 1 860 ? 1.087 -13.709 15.161 1.00 98.62 860 LEU A CA 1
ATOM 6314 C C . LEU A 1 860 ? 0.114 -14.247 14.091 1.00 98.62 860 LEU A C 1
ATOM 6316 O O . LEU A 1 860 ? -1.098 -14.044 14.211 1.00 98.62 860 LEU A O 1
ATOM 6320 N N . SER A 1 861 ? 0.601 -15.005 13.105 1.00 98.44 861 SER A N 1
ATOM 6321 C CA . SER A 1 861 ? -0.229 -15.750 12.146 1.00 98.44 861 SER A CA 1
ATOM 6322 C C . SER A 1 861 ? -1.150 -16.737 12.868 1.00 98.44 861 SER A C 1
ATOM 6324 O O . SER A 1 861 ? -2.369 -16.710 12.682 1.00 98.44 861 SER A O 1
ATOM 6326 N N . ALA A 1 862 ? -0.596 -17.553 13.773 1.00 98.25 862 ALA A N 1
ATOM 6327 C CA . ALA A 1 862 ? -1.374 -18.486 14.589 1.00 98.25 862 ALA A CA 1
ATOM 6328 C C . ALA A 1 862 ? -2.369 -17.770 15.524 1.00 98.25 862 ALA A C 1
ATOM 6330 O O . ALA A 1 862 ? -3.446 -18.300 15.808 1.00 98.25 862 ALA A O 1
ATOM 6331 N N . LEU A 1 863 ? -2.047 -16.557 15.987 1.00 97.81 863 LEU A N 1
ATOM 6332 C CA . LEU A 1 863 ? -2.952 -15.736 16.788 1.00 97.81 863 LEU A CA 1
ATOM 6333 C C . LEU A 1 863 ? -4.170 -15.264 15.981 1.00 97.81 863 LEU A C 1
ATOM 6335 O O . LEU A 1 863 ? -5.280 -15.392 16.507 1.00 97.81 863 LEU A O 1
ATOM 6339 N N . ARG A 1 864 ? -3.987 -14.761 14.745 1.00 96.44 864 ARG A N 1
ATOM 6340 C CA . ARG A 1 864 ? -5.090 -14.409 13.820 1.00 96.44 864 ARG A CA 1
ATOM 6341 C C . ARG A 1 864 ? -5.949 -15.645 13.518 1.00 96.44 864 ARG A C 1
ATOM 6343 O O . ARG A 1 864 ? -7.165 -15.584 13.670 1.00 96.44 864 ARG A O 1
ATOM 6350 N N . GLU A 1 865 ? -5.325 -16.785 13.223 1.00 96.06 865 GLU A N 1
ATOM 6351 C CA . GLU A 1 865 ? -6.011 -18.053 12.920 1.00 96.06 865 GLU A CA 1
ATOM 6352 C C . GLU A 1 865 ? -6.845 -18.595 14.106 1.00 96.06 865 GLU A C 1
ATOM 6354 O O . GLU A 1 865 ? -8.009 -18.964 13.949 1.00 96.06 865 GLU A O 1
ATOM 6359 N N . GLU A 1 866 ? -6.312 -18.583 15.337 1.00 96.12 866 GLU A N 1
ATOM 6360 C CA . GLU A 1 866 ? -7.087 -18.957 16.537 1.00 96.12 866 GLU A CA 1
ATOM 6361 C C . GLU A 1 866 ? -8.193 -17.937 16.895 1.00 96.12 866 GLU A C 1
ATOM 6363 O O . GLU A 1 866 ? -9.067 -18.232 17.723 1.00 96.12 866 GLU A O 1
ATOM 6368 N N . ASN A 1 867 ? -8.150 -16.722 16.337 1.00 95.62 867 ASN A N 1
ATOM 6369 C CA . ASN A 1 867 ? -8.986 -15.587 16.732 1.00 95.62 867 ASN A CA 1
ATOM 6370 C C . ASN A 1 867 ? -9.390 -14.721 15.517 1.00 95.62 867 ASN A C 1
ATOM 6372 O O . ASN A 1 867 ? -8.942 -13.576 15.450 1.00 95.62 867 ASN A O 1
ATOM 6376 N N . PRO A 1 868 ? -10.272 -15.188 14.606 1.00 93.69 868 PRO A N 1
ATOM 6377 C CA . PRO A 1 868 ? -10.568 -14.490 13.347 1.00 93.69 868 PRO A CA 1
ATOM 6378 C C . PRO A 1 868 ? -10.972 -13.015 13.483 1.00 93.69 868 PRO A C 1
ATOM 6380 O O . PRO A 1 868 ? -10.619 -12.209 12.639 1.00 93.69 868 PRO A O 1
ATOM 6383 N N . THR A 1 869 ? -11.595 -12.611 14.595 1.00 95.06 869 THR A N 1
ATOM 6384 C CA . THR A 1 869 ? -11.868 -11.198 14.928 1.00 95.06 869 THR A CA 1
ATOM 6385 C C . THR A 1 869 ? -10.624 -10.286 14.903 1.00 95.06 869 THR A C 1
ATOM 6387 O O . THR A 1 869 ? -10.768 -9.081 14.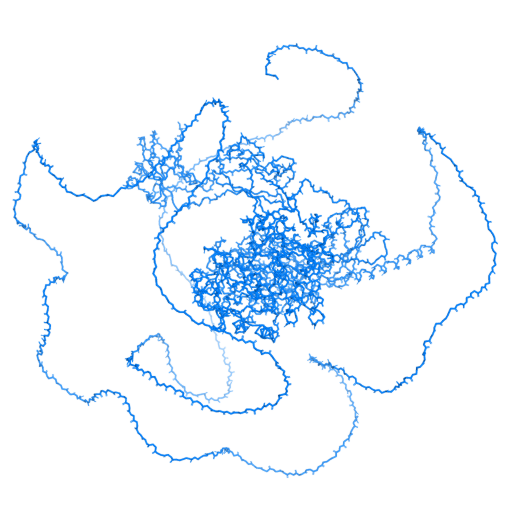730 1.00 95.06 869 THR A O 1
ATOM 6390 N N .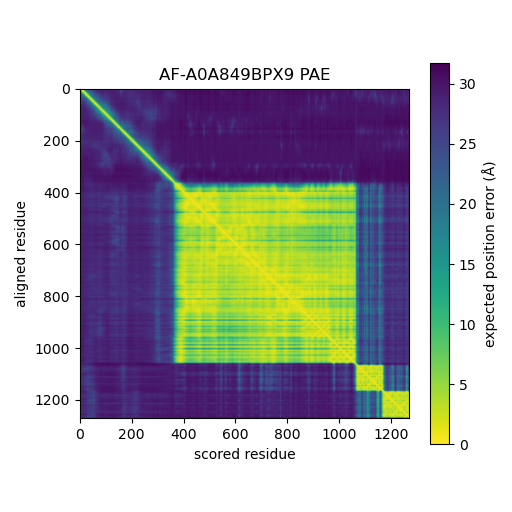 LEU A 1 870 ? -9.411 -10.827 15.079 1.00 96.19 870 LEU A N 1
ATOM 6391 C CA . LEU A 1 870 ? -8.131 -10.109 14.955 1.00 96.19 870 LEU A CA 1
ATOM 6392 C C . LEU A 1 870 ? -7.611 -10.023 13.509 1.00 96.19 870 LEU A C 1
ATOM 6394 O O . LEU A 1 870 ? -6.635 -9.318 13.271 1.00 96.19 870 LEU A O 1
ATOM 6398 N N . ALA A 1 871 ? -8.228 -10.727 12.558 1.00 93.94 871 ALA A N 1
ATOM 6399 C CA . ALA A 1 871 ? -7.929 -10.590 11.139 1.00 93.94 871 ALA A CA 1
ATOM 6400 C C . ALA A 1 871 ? -8.740 -9.434 10.534 1.00 93.94 871 ALA A C 1
ATOM 6402 O O . ALA A 1 871 ? -8.189 -8.359 10.308 1.00 93.94 871 ALA A O 1
ATOM 6403 N N . ASP A 1 872 ? -10.056 -9.603 10.402 1.00 91.81 872 ASP A N 1
ATOM 6404 C CA . ASP A 1 872 ? -10.969 -8.714 9.662 1.00 91.81 872 ASP A CA 1
ATOM 6405 C C . ASP A 1 872 ? -11.940 -7.908 10.547 1.00 91.81 872 ASP A C 1
ATOM 6407 O O . ASP A 1 872 ? -12.617 -7.005 10.062 1.00 91.81 872 ASP A O 1
ATOM 6411 N N . GLY A 1 873 ? -12.024 -8.190 11.852 1.00 94.88 873 GLY A N 1
ATOM 6412 C CA . GLY A 1 873 ? -12.961 -7.498 12.748 1.00 94.88 873 GLY A CA 1
ATOM 6413 C C . GLY A 1 873 ? -12.745 -5.979 12.798 1.00 94.88 873 GLY A C 1
ATOM 6414 O O . GLY A 1 873 ? -11.610 -5.513 12.703 1.00 94.88 873 GLY A O 1
ATOM 6415 N N . ALA A 1 874 ? -13.821 -5.217 12.993 1.00 96.19 874 ALA A N 1
ATOM 6416 C CA . ALA A 1 874 ? -13.840 -3.758 13.095 1.00 96.19 874 ALA A CA 1
ATOM 6417 C C . ALA A 1 874 ? -12.752 -3.213 14.036 1.00 96.19 874 ALA A C 1
ATOM 6419 O O . ALA A 1 874 ? -12.637 -3.699 15.169 1.00 96.19 874 ALA A O 1
ATOM 6420 N N . LEU A 1 875 ? -11.967 -2.229 13.589 1.00 96.81 875 LEU A N 1
ATOM 6421 C CA . LEU A 1 875 ? -10.941 -1.549 14.384 1.00 96.81 875 LEU A CA 1
ATOM 6422 C C . LEU A 1 875 ? -11.546 -0.299 15.026 1.00 96.81 875 LEU A C 1
ATOM 6424 O O . LEU A 1 875 ? -11.588 0.768 14.432 1.00 96.81 875 LEU A O 1
ATOM 6428 N N . VAL A 1 876 ? -12.007 -0.435 16.270 1.00 96.44 876 VAL A N 1
ATOM 6429 C CA . VAL A 1 876 ? -12.611 0.680 17.010 1.00 96.44 876 VAL A CA 1
ATOM 6430 C C . VAL A 1 876 ? -11.560 1.353 17.881 1.00 96.44 876 VAL A C 1
ATOM 6432 O O . VAL A 1 876 ? -11.077 0.759 18.850 1.00 96.44 876 VAL A O 1
ATOM 6435 N N . GLN A 1 877 ? -11.214 2.597 17.568 1.00 95.75 877 GLN A N 1
ATOM 6436 C CA . GLN A 1 877 ? -10.165 3.335 18.274 1.00 95.75 877 GLN A CA 1
ATOM 6437 C C . GLN A 1 877 ? -10.494 3.553 19.766 1.00 95.75 877 GLN A C 1
ATOM 6439 O O . GLN A 1 877 ? -11.654 3.762 20.137 1.00 95.75 877 GLN A O 1
ATOM 6444 N N . ARG A 1 878 ? -9.482 3.484 20.650 1.00 96.25 878 ARG A N 1
ATOM 6445 C CA . ARG A 1 878 ? -9.653 3.647 22.114 1.00 96.25 878 ARG A CA 1
ATOM 6446 C C . ARG A 1 878 ? -8.734 4.679 22.754 1.00 96.25 878 ARG A C 1
ATOM 6448 O O . ARG A 1 878 ? -9.171 5.344 23.691 1.00 96.25 878 ARG A O 1
ATOM 6455 N N . TYR A 1 879 ? -7.476 4.764 22.328 1.00 98.00 879 TYR A N 1
ATOM 6456 C CA . TYR A 1 879 ? -6.490 5.654 22.938 1.00 98.00 879 TYR A CA 1
ATOM 6457 C C . TYR A 1 879 ? -5.283 5.881 22.025 1.00 98.00 879 TYR A C 1
ATOM 6459 O O . TYR A 1 879 ? -4.761 4.930 21.447 1.00 98.00 879 TYR A O 1
ATOM 6467 N N . ALA A 1 880 ? -4.805 7.120 21.997 1.00 97.44 880 ALA A N 1
ATOM 6468 C CA . ALA A 1 880 ? -3.459 7.492 21.585 1.00 97.44 880 ALA A CA 1
ATOM 6469 C C . ALA A 1 880 ? -2.831 8.328 22.715 1.00 97.44 880 ALA A C 1
ATOM 6471 O O . ALA A 1 880 ? -3.535 9.034 23.444 1.00 97.44 880 ALA A O 1
ATOM 6472 N N . GLU A 1 881 ? -1.519 8.219 22.885 1.00 95.06 881 GLU A N 1
ATOM 6473 C CA . GLU A 1 881 ? -0.721 9.025 23.809 1.00 95.06 881 GLU A CA 1
ATOM 6474 C C . GLU A 1 881 ? -0.100 10.223 23.067 1.00 95.06 881 GLU A C 1
ATOM 6476 O O . GLU A 1 881 ? 0.323 10.096 21.915 1.00 95.06 881 GLU A O 1
ATOM 6481 N N . ASP A 1 882 ? -0.021 11.383 23.730 1.00 89.31 882 ASP A N 1
ATOM 6482 C CA . ASP A 1 882 ? 0.582 12.609 23.186 1.00 89.31 882 ASP A CA 1
ATOM 6483 C C . ASP A 1 882 ? 2.100 12.417 22.951 1.00 89.31 882 ASP A C 1
ATOM 6485 O O . ASP A 1 882 ? 2.925 12.702 23.824 1.00 89.31 882 ASP A O 1
ATOM 6489 N N . GLY A 1 883 ? 2.477 11.912 21.772 1.00 92.12 883 GLY A N 1
ATOM 6490 C CA . GLY A 1 883 ? 3.853 11.543 21.418 1.00 92.12 883 GLY A CA 1
ATOM 6491 C C . GLY A 1 883 ? 4.086 10.028 21.465 1.00 92.12 883 GLY A C 1
ATOM 6492 O O . GLY A 1 883 ? 3.204 9.257 21.095 1.00 92.12 883 GLY A O 1
ATOM 6493 N N . ALA A 1 884 ? 5.284 9.600 21.877 1.00 95.94 884 ALA A N 1
ATOM 6494 C CA . ALA A 1 884 ? 5.636 8.184 22.019 1.00 95.94 884 ALA A CA 1
ATOM 6495 C C . ALA A 1 884 ? 5.043 7.580 23.306 1.00 95.94 884 ALA A C 1
ATOM 6497 O O . ALA A 1 884 ? 5.218 8.122 24.407 1.00 95.94 884 ALA A O 1
ATOM 6498 N N . GLY A 1 885 ? 4.376 6.435 23.183 1.00 98.12 885 GLY A N 1
ATOM 6499 C CA . GLY A 1 885 ? 3.587 5.830 24.250 1.00 98.12 885 GLY A CA 1
ATOM 6500 C C . GLY A 1 885 ? 2.621 4.768 23.731 1.00 98.12 885 GLY A C 1
ATOM 6501 O O . GLY A 1 885 ? 2.966 3.997 22.836 1.00 98.12 885 GLY A O 1
ATOM 6502 N N . VAL A 1 886 ? 1.419 4.698 24.310 1.00 98.69 886 VAL A N 1
ATOM 6503 C CA . VAL A 1 886 ? 0.408 3.687 23.953 1.00 98.69 886 VAL A CA 1
ATOM 6504 C C . VAL A 1 886 ? -0.477 4.116 22.785 1.00 98.69 886 VAL A C 1
ATOM 6506 O O . VAL A 1 886 ? -1.185 5.114 22.893 1.00 98.69 886 VAL A O 1
ATOM 6509 N N . TYR A 1 887 ? -0.563 3.272 21.751 1.00 98.75 887 TYR A N 1
ATOM 6510 C CA . TYR A 1 887 ? -1.736 3.224 20.871 1.00 98.75 887 TYR A CA 1
ATOM 6511 C C . TYR A 1 887 ? -2.621 2.036 21.271 1.00 98.75 887 TYR A C 1
ATOM 6513 O O . TYR A 1 887 ? -2.123 0.946 21.565 1.00 98.75 887 TYR A O 1
ATOM 6521 N N . ALA A 1 888 ? -3.939 2.220 21.334 1.00 98.75 888 ALA A N 1
ATOM 6522 C CA . ALA A 1 888 ? -4.862 1.152 21.700 1.00 98.75 888 ALA A CA 1
ATOM 6523 C C . ALA A 1 888 ? -6.210 1.256 20.988 1.00 98.75 888 ALA A C 1
ATOM 6525 O O . ALA A 1 888 ? -6.778 2.334 20.799 1.00 98.75 888 ALA A O 1
ATOM 6526 N N . PHE A 1 889 ? -6.750 0.087 20.667 1.00 98.38 889 PHE A N 1
ATOM 6527 C CA . PHE A 1 889 ? -7.976 -0.093 19.902 1.00 98.38 889 PHE A CA 1
ATOM 6528 C C . PHE A 1 889 ? -8.680 -1.389 20.322 1.00 98.38 889 PHE A C 1
ATOM 6530 O O . PHE A 1 889 ? -8.132 -2.244 21.029 1.00 98.38 889 PHE A O 1
ATOM 6537 N N . SER A 1 890 ? -9.927 -1.543 19.902 1.00 97.88 890 SER A N 1
ATOM 6538 C CA . SER A 1 890 ? -10.691 -2.776 20.038 1.00 97.88 890 SER A CA 1
ATOM 6539 C C . SER A 1 890 ? -10.860 -3.446 18.679 1.00 97.88 890 SER A C 1
ATOM 6541 O O . SER A 1 890 ? -11.022 -2.762 17.677 1.00 97.88 890 SER A O 1
ATOM 6543 N N . ARG A 1 891 ? -10.844 -4.783 18.654 1.00 97.69 891 ARG A N 1
ATOM 6544 C CA . ARG A 1 891 ? -11.216 -5.588 17.479 1.00 97.69 891 ARG A CA 1
ATOM 6545 C C . ARG A 1 891 ? -12.513 -6.340 17.778 1.00 97.69 891 ARG A C 1
ATOM 6547 O O . ARG A 1 891 ? -12.625 -6.964 18.841 1.00 97.69 891 ARG A O 1
ATOM 6554 N N . ILE A 1 892 ? -13.510 -6.231 16.899 1.00 95.56 892 ILE A N 1
ATOM 6555 C CA . ILE A 1 892 ? -14.886 -6.709 17.137 1.00 95.56 892 ILE A CA 1
ATOM 6556 C C . ILE A 1 892 ? -15.466 -7.303 15.850 1.00 95.56 892 ILE A C 1
ATOM 6558 O O . ILE A 1 892 ? -15.275 -6.741 14.781 1.00 95.56 892 ILE A O 1
ATOM 6562 N N . SER A 1 893 ? -16.198 -8.417 15.925 1.00 90.44 893 SER A N 1
ATOM 6563 C CA . SER A 1 893 ? -16.934 -8.944 14.771 1.00 90.44 893 SER A CA 1
ATOM 6564 C C . SER A 1 893 ? -18.323 -9.467 15.139 1.00 90.44 893 SER A C 1
ATOM 6566 O O . SER A 1 893 ? -18.569 -9.951 16.250 1.00 90.44 893 SER A O 1
ATOM 6568 N N . ASP A 1 894 ? -19.228 -9.377 14.165 1.00 82.75 894 ASP A N 1
ATOM 6569 C CA . ASP A 1 894 ? -20.612 -9.866 14.205 1.00 82.75 894 ASP A CA 1
ATOM 6570 C C . ASP A 1 894 ? -20.739 -11.363 14.557 1.00 82.75 894 ASP A C 1
ATOM 6572 O O . ASP A 1 894 ? -21.765 -11.795 15.084 1.00 82.75 894 ASP A O 1
ATOM 6576 N N . ASP A 1 895 ? -19.705 -12.159 14.268 1.00 83.75 895 ASP A N 1
ATOM 6577 C CA . ASP A 1 895 ? -19.716 -13.617 14.427 1.00 83.75 895 ASP A CA 1
ATOM 6578 C C . ASP A 1 895 ? -19.762 -14.089 15.889 1.00 83.75 895 ASP A C 1
ATOM 6580 O O . ASP A 1 895 ? -20.287 -15.176 16.168 1.00 83.75 895 ASP A O 1
ATOM 6584 N N . ASP A 1 896 ? -19.202 -13.320 16.835 1.00 86.75 896 ASP A N 1
ATOM 6585 C CA . ASP A 1 896 ? -19.114 -13.753 18.237 1.00 86.75 896 ASP A CA 1
ATOM 6586 C C . ASP A 1 896 ? -19.512 -12.722 19.311 1.00 86.75 896 ASP A C 1
ATOM 6588 O O . ASP A 1 896 ? -19.657 -13.115 20.475 1.00 86.75 896 ASP A O 1
ATOM 6592 N N . ASP A 1 897 ? -19.793 -11.462 18.942 1.00 90.31 897 ASP A N 1
ATOM 6593 C CA . ASP A 1 897 ? -20.141 -10.349 19.853 1.00 90.31 897 ASP A CA 1
ATOM 6594 C C . ASP A 1 897 ? -19.044 -10.028 20.911 1.00 90.31 897 ASP A C 1
ATOM 6596 O O . ASP A 1 897 ? -19.316 -9.312 21.888 1.00 90.31 897 ASP A O 1
ATOM 6600 N N . VAL A 1 898 ? -17.817 -10.563 20.806 1.00 95.19 898 VAL A N 1
ATOM 6601 C CA . VAL A 1 898 ? -16.773 -10.418 21.837 1.00 95.19 898 VAL A CA 1
ATOM 6602 C C . VAL A 1 898 ? -15.723 -9.374 21.465 1.00 95.19 898 VAL A C 1
ATOM 6604 O O . VAL A 1 898 ? -14.888 -9.563 20.590 1.00 95.19 898 VAL A O 1
ATOM 6607 N N . GLU A 1 899 ? -15.679 -8.319 22.272 1.00 96.62 899 GLU A N 1
ATOM 6608 C CA . GLU A 1 899 ? -14.624 -7.309 22.252 1.00 96.62 899 GLU A CA 1
ATOM 6609 C C . GLU A 1 899 ? -13.247 -7.912 22.591 1.00 96.62 899 GLU A C 1
ATOM 6611 O O . GLU A 1 899 ? -13.015 -8.421 23.700 1.00 96.62 899 GLU A O 1
ATOM 6616 N N . TYR A 1 900 ? -12.316 -7.833 21.642 1.00 98.00 900 TYR A N 1
ATOM 6617 C CA . TYR A 1 900 ? -10.883 -7.917 21.905 1.00 98.00 900 TYR A CA 1
ATOM 6618 C C . TYR A 1 900 ? -10.354 -6.507 22.164 1.00 98.00 900 TYR A C 1
ATOM 6620 O O . TYR A 1 900 ? -10.714 -5.570 21.460 1.00 98.00 900 TYR A O 1
ATOM 6628 N N . LEU A 1 901 ? -9.485 -6.361 23.158 1.00 98.12 901 LEU A N 1
ATOM 6629 C CA . LEU A 1 901 ? -8.756 -5.129 23.446 1.00 98.12 901 LEU A CA 1
ATOM 6630 C C . LEU A 1 901 ? -7.287 -5.344 23.076 1.00 98.12 901 LEU A C 1
ATOM 6632 O O . LEU A 1 901 ? -6.676 -6.300 23.565 1.00 98.12 901 LEU A O 1
ATOM 6636 N N . VAL A 1 902 ? -6.747 -4.470 22.232 1.00 98.62 902 VAL A N 1
ATOM 6637 C CA . VAL A 1 902 ? -5.342 -4.442 21.812 1.00 98.62 902 VAL A CA 1
ATOM 6638 C C . VAL A 1 902 ? -4.710 -3.154 22.331 1.00 98.62 902 VAL A C 1
ATOM 6640 O O . VAL A 1 902 ? -5.331 -2.094 22.281 1.00 98.62 902 VAL A O 1
ATOM 6643 N N . ALA A 1 903 ? -3.482 -3.240 22.834 1.00 98.62 903 ALA A N 1
ATOM 6644 C CA . ALA A 1 903 ? -2.665 -2.071 23.138 1.00 98.62 903 ALA A CA 1
ATOM 6645 C C . ALA A 1 903 ? -1.207 -2.333 22.746 1.00 98.62 903 ALA A C 1
ATOM 6647 O O . ALA A 1 903 ? -0.630 -3.343 23.158 1.00 98.62 903 ALA A O 1
ATOM 6648 N N . THR A 1 904 ? -0.630 -1.427 21.966 1.00 98.69 904 THR A N 1
ATOM 6649 C CA . THR A 1 904 ? 0.785 -1.375 21.581 1.00 98.69 904 THR A CA 1
ATOM 6650 C C . THR A 1 904 ? 1.484 -0.263 22.372 1.00 98.69 904 THR A C 1
ATOM 6652 O O . THR A 1 904 ? 0.824 0.615 22.923 1.00 98.69 904 THR A O 1
ATOM 6655 N N . ASN A 1 905 ? 2.810 -0.297 22.493 1.00 98.69 905 ASN A N 1
ATOM 6656 C CA . ASN A 1 905 ? 3.597 0.759 23.131 1.00 98.69 905 ASN A CA 1
ATOM 6657 C C . ASN A 1 905 ? 4.953 0.891 22.437 1.00 98.69 905 ASN A C 1
ATOM 6659 O O . ASN A 1 905 ? 5.750 -0.046 22.502 1.00 98.69 905 ASN A O 1
ATOM 6663 N N . ASN A 1 906 ? 5.214 2.045 21.822 1.00 98.50 906 ASN A N 1
ATOM 6664 C CA . ASN A 1 906 ? 6.472 2.338 21.127 1.00 98.50 906 ASN A CA 1
ATOM 6665 C C . ASN A 1 906 ? 7.501 3.105 21.968 1.00 98.50 906 ASN A C 1
ATOM 6667 O O . ASN A 1 906 ? 8.560 3.469 21.465 1.00 98.50 906 ASN A O 1
ATOM 6671 N N . SER A 1 907 ? 7.220 3.340 23.251 1.00 98.12 907 SER A N 1
ATOM 6672 C CA . SER A 1 907 ? 8.207 3.919 24.161 1.00 98.12 907 SER A CA 1
ATOM 6673 C C . SER A 1 907 ? 9.105 2.859 24.813 1.00 98.12 907 SER A C 1
ATOM 6675 O O . SER A 1 907 ? 8.689 1.728 25.083 1.00 98.12 907 SER A O 1
ATOM 6677 N N . ASP A 1 908 ? 10.319 3.291 25.159 1.00 96.31 908 ASP A N 1
ATOM 6678 C CA . ASP A 1 908 ? 11.342 2.609 25.975 1.00 96.31 908 ASP A CA 1
ATOM 6679 C C . ASP A 1 908 ? 10.870 2.191 27.386 1.00 96.31 908 ASP A C 1
ATOM 6681 O O . ASP A 1 908 ? 11.571 1.515 28.144 1.00 96.31 908 ASP A O 1
ATOM 6685 N N . THR A 1 909 ? 9.675 2.630 27.780 1.00 97.44 909 THR A N 1
ATOM 6686 C CA . THR A 1 909 ? 9.183 2.623 29.152 1.00 97.44 909 THR A CA 1
ATOM 6687 C C . THR A 1 909 ? 7.805 1.977 29.246 1.00 97.44 909 THR A C 1
ATOM 6689 O O . THR A 1 909 ? 6.914 2.219 28.439 1.00 97.44 909 THR A O 1
ATOM 6692 N N . ALA A 1 910 ? 7.586 1.153 30.277 1.00 98.19 910 ALA A N 1
ATOM 6693 C CA . ALA A 1 910 ? 6.291 0.509 30.494 1.00 98.19 910 ALA A CA 1
ATOM 6694 C C . ALA A 1 910 ? 5.202 1.541 30.846 1.00 98.19 910 ALA A C 1
ATOM 6696 O O . ALA A 1 910 ? 5.224 2.136 31.931 1.00 98.19 910 ALA A O 1
ATOM 6697 N N . ARG A 1 911 ? 4.225 1.722 29.954 1.00 98.31 911 ARG A N 1
ATOM 6698 C CA . ARG A 1 911 ? 3.112 2.668 30.114 1.00 98.31 911 ARG A CA 1
ATOM 6699 C C . ARG A 1 911 ? 1.947 2.045 30.882 1.00 98.31 911 ARG A C 1
ATOM 6701 O O . ARG A 1 911 ? 1.823 0.827 31.015 1.00 98.31 911 ARG A O 1
ATOM 6708 N N . THR A 1 912 ? 1.081 2.875 31.462 1.00 98.12 912 THR A N 1
ATOM 6709 C CA . THR A 1 912 ? -0.136 2.423 32.160 1.00 98.12 912 THR A CA 1
ATOM 6710 C C . THR A 1 912 ? -1.258 3.414 31.922 1.00 98.12 912 THR A C 1
ATOM 6712 O O . THR A 1 912 ? -1.196 4.539 32.412 1.00 98.12 912 THR A O 1
ATOM 6715 N N . VAL A 1 913 ? -2.281 2.963 31.203 1.00 98.12 913 VAL A N 1
ATOM 6716 C CA . VAL A 1 913 ? -3.380 3.789 30.699 1.00 98.12 913 VAL A CA 1
ATOM 6717 C C . VAL A 1 913 ? -4.730 3.194 31.099 1.00 98.12 913 VAL A C 1
ATOM 6719 O O . VAL A 1 913 ? -4.838 2.017 31.459 1.00 98.12 913 VAL A O 1
ATOM 6722 N N . ASP A 1 914 ? -5.759 4.031 31.074 1.00 97.94 914 ASP A N 1
ATOM 6723 C CA . ASP A 1 914 ? -7.148 3.665 31.329 1.00 97.94 914 ASP A CA 1
ATOM 6724 C C . ASP A 1 914 ? -7.886 3.633 29.984 1.00 97.94 914 ASP A C 1
ATOM 6726 O O . ASP A 1 914 ? -8.055 4.676 29.362 1.00 97.94 914 ASP A O 1
ATOM 6730 N N . LEU A 1 915 ? -8.288 2.444 29.524 1.00 97.62 915 LEU A N 1
ATOM 6731 C CA . LEU A 1 915 ? -8.934 2.245 28.219 1.00 97.62 915 LEU A CA 1
ATOM 6732 C C . LEU A 1 915 ? -10.431 1.999 28.393 1.00 97.62 915 LEU A C 1
ATOM 6734 O O . LEU A 1 915 ? -10.815 1.111 29.156 1.00 97.62 915 LEU A O 1
ATOM 6738 N N . ASP A 1 916 ? -11.282 2.726 27.677 1.00 95.56 916 ASP A N 1
ATOM 6739 C CA . ASP A 1 916 ? -12.721 2.454 27.684 1.00 95.56 916 ASP A CA 1
ATOM 6740 C C . ASP A 1 916 ? -13.079 1.225 26.836 1.00 95.56 916 ASP A C 1
ATOM 6742 O O . ASP A 1 916 ? -12.410 0.893 25.860 1.00 95.56 916 ASP A O 1
ATOM 6746 N N . THR A 1 917 ? -14.115 0.494 27.261 1.00 95.44 917 THR A N 1
ATOM 6747 C CA . THR A 1 917 ? -14.537 -0.769 26.636 1.00 95.44 917 THR A CA 1
ATOM 6748 C C . THR A 1 917 ? -16.057 -0.934 26.670 1.00 95.44 917 THR A C 1
ATOM 6750 O O . THR A 1 917 ? -16.718 -0.528 27.634 1.00 95.44 917 THR A O 1
ATOM 6753 N N . PHE A 1 918 ? -16.629 -1.593 25.664 1.00 92.62 918 PHE A N 1
ATOM 6754 C CA . PHE A 1 918 ? -18.063 -1.871 25.590 1.00 92.62 918 PHE A CA 1
ATOM 6755 C C . PHE A 1 918 ? -18.525 -2.893 26.659 1.00 92.62 918 PHE A C 1
ATOM 6757 O O . PHE A 1 918 ? -19.636 -2.776 27.200 1.00 92.62 918 PHE A O 1
ATOM 6764 N N . THR A 1 919 ? -17.715 -3.896 27.044 1.00 90.88 919 THR A N 1
ATOM 6765 C CA . THR A 1 919 ? -18.173 -4.981 27.955 1.00 90.88 919 THR A CA 1
ATOM 6766 C C . THR A 1 919 ? -18.062 -4.704 29.473 1.00 90.88 919 THR A C 1
ATOM 6768 O O . THR A 1 919 ? -17.499 -5.495 30.231 1.00 90.88 919 THR A O 1
ATOM 6771 N N . THR A 1 920 ? -18.720 -3.657 29.993 1.00 92.38 920 THR A N 1
ATOM 6772 C CA . THR A 1 920 ? -18.723 -3.299 31.443 1.00 92.38 920 THR A CA 1
ATOM 6773 C C . THR A 1 920 ? -18.813 -4.490 32.435 1.00 92.38 920 THR A C 1
ATOM 6775 O O . THR A 1 920 ? -19.652 -5.402 32.312 1.00 92.38 920 THR A O 1
ATOM 6778 N N . ARG A 1 921 ? -18.013 -4.444 33.513 1.00 94.25 921 ARG A N 1
ATOM 6779 C CA . ARG A 1 921 ? -17.880 -5.474 34.574 1.00 94.25 921 ARG A CA 1
ATOM 6780 C C . ARG A 1 921 ? -17.521 -6.879 34.054 1.00 94.25 921 ARG A C 1
ATOM 6782 O O . ARG A 1 921 ? -18.076 -7.900 34.499 1.00 94.25 921 ARG A O 1
ATOM 6789 N N . THR A 1 922 ? -16.604 -6.954 33.098 1.00 95.88 922 THR A N 1
ATOM 6790 C CA . THR A 1 922 ? -16.065 -8.189 32.512 1.00 95.88 922 THR A CA 1
ATOM 6791 C C . THR A 1 922 ? -14.564 -8.325 32.765 1.00 95.88 922 THR A C 1
ATOM 6793 O O . THR A 1 922 ? -13.855 -7.357 33.024 1.00 95.88 922 THR A O 1
ATOM 6796 N N . ARG A 1 923 ? -14.089 -9.574 32.750 1.00 97.56 923 ARG A N 1
ATOM 6797 C CA . ARG A 1 923 ? -12.665 -9.909 32.764 1.00 97.56 923 ARG A CA 1
ATOM 6798 C C . ARG A 1 923 ? -12.183 -10.025 31.326 1.00 97.56 923 ARG A C 1
ATOM 6800 O O . ARG A 1 923 ? -12.775 -10.786 30.564 1.00 97.56 923 ARG A O 1
ATOM 6807 N N . TYR A 1 924 ? -11.075 -9.388 31.007 1.00 97.75 924 TYR A N 1
ATOM 6808 C CA . TYR A 1 924 ? -10.390 -9.528 29.732 1.00 97.75 924 TYR A CA 1
ATOM 6809 C C . TYR A 1 924 ? -9.255 -10.538 29.924 1.00 97.75 924 TYR A C 1
ATOM 6811 O O . TYR A 1 924 ? -8.337 -10.341 30.724 1.00 97.75 924 TYR A O 1
ATOM 6819 N N . LYS A 1 925 ? -9.382 -11.708 29.293 1.00 97.19 925 LYS A N 1
ATOM 6820 C CA . LYS A 1 925 ? -8.407 -12.801 29.370 1.00 97.19 925 LYS A CA 1
ATOM 6821 C C . LYS A 1 925 ? -7.358 -12.550 28.296 1.00 97.19 925 LYS A C 1
ATOM 6823 O O . LYS A 1 925 ? -7.696 -12.547 27.120 1.00 97.19 925 LYS A O 1
ATOM 6828 N N . ALA A 1 926 ? -6.103 -12.386 28.708 1.00 96.12 926 ALA A N 1
ATOM 6829 C CA . ALA A 1 926 ? -4.998 -12.272 27.768 1.00 96.12 926 ALA A CA 1
ATOM 6830 C C . ALA A 1 926 ? -4.978 -13.477 26.814 1.00 96.12 926 ALA A C 1
ATOM 6832 O O . ALA A 1 926 ? -5.198 -14.624 27.240 1.00 96.12 926 ALA A O 1
ATOM 6833 N N . VAL A 1 927 ? -4.763 -13.203 25.534 1.00 96.94 927 VAL A N 1
ATOM 6834 C CA . VAL A 1 927 ? -4.534 -14.215 24.496 1.00 96.94 927 VAL A CA 1
ATOM 6835 C C . VAL A 1 927 ? -3.081 -14.176 24.030 1.00 96.94 927 VAL A C 1
ATOM 6837 O O . VAL A 1 927 ? -2.487 -15.244 23.939 1.00 96.94 927 VAL A O 1
ATOM 6840 N N . TRP A 1 928 ? -2.487 -12.985 23.901 1.00 97.62 928 TRP A N 1
ATOM 6841 C CA . TRP A 1 928 ? -1.091 -12.794 23.499 1.00 97.62 928 TRP A CA 1
ATOM 6842 C C . TRP A 1 928 ? -0.464 -11.561 24.190 1.00 97.62 928 TRP A C 1
ATOM 6844 O O . TRP A 1 928 ? -1.204 -10.633 24.532 1.00 97.62 928 TRP A O 1
ATOM 6854 N N . PRO A 1 929 ? 0.859 -11.531 24.443 1.00 95.50 929 PRO A N 1
ATOM 6855 C CA . PRO A 1 929 ? 1.778 -12.671 24.407 1.00 95.50 929 PRO A CA 1
ATOM 6856 C C . PRO A 1 929 ? 1.519 -13.649 25.566 1.00 95.50 929 PRO A C 1
ATOM 6858 O O . PRO A 1 929 ? 0.743 -13.381 26.496 1.00 95.50 929 PRO A O 1
ATOM 6861 N N . ALA A 1 930 ? 2.146 -14.824 25.514 1.00 89.75 930 ALA A N 1
ATOM 6862 C CA . ALA A 1 930 ? 1.949 -15.870 26.513 1.00 89.75 930 ALA A CA 1
ATOM 6863 C C . ALA A 1 930 ? 2.427 -15.443 27.919 1.00 89.75 930 ALA A C 1
ATOM 6865 O O . ALA A 1 930 ? 3.527 -14.937 28.112 1.00 89.75 930 ALA A O 1
ATOM 6866 N N . GLY A 1 931 ? 1.602 -15.696 28.942 1.00 88.44 931 GLY A N 1
ATOM 6867 C CA . GLY A 1 931 ? 1.906 -15.361 30.345 1.00 88.44 931 GLY A CA 1
ATOM 6868 C C . GLY A 1 931 ? 1.373 -14.005 30.826 1.00 88.44 931 GLY A C 1
ATOM 6869 O O . GLY A 1 931 ? 1.321 -13.779 32.038 1.00 88.44 931 GLY A O 1
ATOM 6870 N N . THR A 1 932 ? 0.896 -13.155 29.914 1.00 93.38 932 THR A N 1
ATOM 6871 C CA . THR A 1 932 ? 0.261 -11.860 30.201 1.00 93.38 932 THR A CA 1
ATOM 6872 C C . THR A 1 932 ? -0.885 -11.955 31.221 1.00 93.38 932 THR A C 1
ATOM 6874 O O . THR A 1 932 ? -1.705 -12.882 31.227 1.00 93.38 932 THR A O 1
ATOM 6877 N N . GLY A 1 933 ? -0.960 -10.960 32.112 1.00 94.12 933 GLY A N 1
ATOM 6878 C CA . GLY A 1 933 ? -1.996 -10.851 33.140 1.00 94.12 933 GLY A CA 1
ATOM 6879 C C . GLY A 1 933 ? -3.377 -10.501 32.574 1.00 94.12 933 GLY A C 1
ATOM 6880 O O . GLY A 1 933 ? -3.506 -9.726 31.637 1.00 94.12 933 GLY A O 1
ATOM 6881 N N . ALA A 1 934 ? -4.443 -11.040 33.170 1.00 96.88 934 ALA A N 1
ATOM 6882 C CA . ALA A 1 934 ? -5.817 -10.710 32.781 1.00 96.88 934 ALA A CA 1
ATOM 6883 C C . ALA A 1 934 ? -6.322 -9.436 33.483 1.00 96.88 934 ALA A C 1
ATOM 6885 O O . ALA A 1 934 ? -6.322 -9.389 34.718 1.00 96.88 934 ALA A O 1
ATOM 6886 N N . VAL A 1 935 ? -6.818 -8.468 32.710 1.00 97.31 935 VAL A N 1
ATOM 6887 C CA . VAL A 1 935 ? -7.366 -7.188 33.197 1.00 97.31 935 VAL A CA 1
ATOM 6888 C C . VAL A 1 935 ? -8.894 -7.244 33.373 1.00 97.31 935 VAL A C 1
ATOM 6890 O O . VAL A 1 935 ? -9.531 -8.276 33.130 1.00 97.31 935 VAL A O 1
ATOM 6893 N N . TRP A 1 936 ? -9.494 -6.161 33.872 1.00 97.50 936 TRP A N 1
ATOM 6894 C CA . TRP A 1 936 ? -10.932 -6.060 34.142 1.00 97.50 936 TRP A CA 1
ATOM 6895 C C . TRP A 1 936 ? -11.445 -4.657 33.813 1.00 97.50 936 TRP A C 1
ATOM 6897 O O . TRP A 1 936 ? -10.894 -3.687 34.325 1.00 97.50 936 TRP A O 1
ATOM 6907 N N . SER A 1 937 ? -12.541 -4.571 33.058 1.00 97.00 937 SER A N 1
ATOM 6908 C CA . SER A 1 937 ? -13.366 -3.356 32.980 1.00 97.00 937 SER A CA 1
ATOM 6909 C C . SER A 1 937 ? -14.129 -3.157 34.291 1.00 97.00 937 SER A C 1
ATOM 6911 O O . SER A 1 937 ? -14.614 -4.142 34.874 1.00 97.00 937 SER A O 1
ATOM 6913 N N . ASP A 1 938 ? -14.324 -1.916 34.705 1.00 95.62 938 ASP A N 1
ATOM 6914 C CA . ASP A 1 938 ? -14.948 -1.565 35.975 1.00 95.62 938 ASP A CA 1
ATOM 6915 C C . ASP A 1 938 ? -16.495 -1.453 35.908 1.00 95.62 938 ASP A C 1
ATOM 6917 O O . ASP A 1 938 ? -17.159 -2.250 35.234 1.00 95.62 938 ASP A O 1
ATOM 6921 N N . HIS A 1 939 ? -17.103 -0.551 36.692 1.00 93.81 939 HIS A N 1
ATOM 6922 C CA . HIS A 1 939 ? -18.539 -0.284 36.651 1.00 93.81 939 HIS A CA 1
ATOM 6923 C C . HIS A 1 939 ? -18.990 0.376 35.343 1.00 93.81 939 HIS A C 1
ATOM 6925 O O . HIS A 1 939 ? -20.062 0.005 34.848 1.00 93.81 939 HIS A O 1
ATOM 6931 N N . ASP A 1 940 ? -18.205 1.335 34.857 1.00 92.00 940 ASP A N 1
ATOM 6932 C CA . ASP A 1 940 ? -18.601 2.369 33.902 1.00 92.00 940 ASP A CA 1
ATOM 6933 C C . ASP A 1 940 ? -18.105 2.058 32.482 1.00 92.00 940 ASP A C 1
ATOM 6935 O O . ASP A 1 940 ? -18.818 2.352 31.528 1.00 92.00 940 ASP A O 1
ATOM 6939 N N . GLY A 1 941 ? -16.993 1.326 32.344 1.00 93.06 941 GLY A N 1
ATOM 6940 C CA . GLY A 1 941 ? -16.497 0.809 31.054 1.00 93.06 941 GLY A CA 1
ATOM 6941 C C . GLY A 1 941 ? -14.988 0.624 31.022 1.00 93.06 941 GLY A C 1
ATOM 6942 O O . GLY A 1 941 ? -14.478 -0.255 30.328 1.00 93.06 941 GLY A O 1
ATOM 6943 N N . THR A 1 942 ? -14.297 1.392 31.852 1.00 96.81 942 THR A N 1
ATOM 6944 C CA . THR A 1 942 ? -12.856 1.580 31.806 1.00 96.81 942 THR A CA 1
ATOM 6945 C C . THR A 1 942 ? -12.090 0.376 32.358 1.00 96.81 942 THR A C 1
ATOM 6947 O O . THR A 1 942 ? -12.409 -0.170 33.421 1.00 96.81 942 THR A O 1
ATOM 6950 N N . ALA A 1 943 ? -11.056 -0.046 31.638 1.00 97.44 943 ALA A N 1
ATOM 6951 C CA . ALA A 1 943 ? -10.118 -1.102 31.984 1.00 97.44 943 ALA A CA 1
ATOM 6952 C C . ALA A 1 943 ? -8.700 -0.520 32.070 1.00 97.44 943 ALA A C 1
ATOM 6954 O O . ALA A 1 943 ? -8.120 -0.110 31.067 1.00 97.44 943 ALA A O 1
ATOM 6955 N N . ARG A 1 944 ? -8.112 -0.519 33.272 1.00 97.56 944 ARG A N 1
ATOM 6956 C CA . ARG A 1 944 ? -6.710 -0.120 33.446 1.00 97.56 944 ARG A CA 1
ATOM 6957 C C . ARG A 1 944 ? -5.777 -1.212 32.937 1.00 97.56 944 ARG A C 1
ATOM 6959 O O . ARG A 1 944 ? -5.827 -2.340 33.444 1.00 97.56 944 ARG A O 1
ATOM 6966 N N . VAL A 1 945 ? -4.900 -0.864 32.003 1.00 97.06 945 VAL A N 1
ATOM 6967 C CA . VAL A 1 945 ? -3.881 -1.758 31.437 1.00 97.06 945 VAL A CA 1
ATOM 6968 C C . VAL A 1 945 ? -2.476 -1.225 31.710 1.00 97.06 945 VAL A C 1
ATOM 6970 O O . VAL A 1 945 ? -2.277 -0.028 31.890 1.00 97.06 945 VAL A O 1
ATOM 6973 N N . THR A 1 946 ? -1.495 -2.124 31.729 1.00 97.12 946 THR A N 1
ATOM 6974 C CA . THR A 1 946 ? -0.067 -1.786 31.711 1.00 97.12 946 THR A CA 1
ATOM 6975 C C . THR A 1 946 ? 0.530 -2.488 30.503 1.00 97.12 946 THR A C 1
ATOM 6977 O O . THR A 1 946 ? 0.418 -3.713 30.411 1.00 97.12 946 THR A O 1
ATOM 6980 N N . VAL A 1 947 ? 1.142 -1.725 29.601 1.00 98.31 947 VAL A N 1
ATOM 6981 C CA . VAL A 1 947 ? 1.825 -2.242 28.409 1.00 98.31 947 VAL A CA 1
ATOM 6982 C C . VAL A 1 947 ? 3.334 -2.204 28.695 1.00 98.31 947 VAL A C 1
ATOM 6984 O O . VAL A 1 947 ? 3.813 -1.177 29.186 1.00 98.31 947 VAL A O 1
ATOM 6987 N N . PRO A 1 948 ? 4.095 -3.296 28.490 1.00 98.25 948 PRO A N 1
ATOM 6988 C CA . PRO A 1 948 ? 5.559 -3.263 28.588 1.00 98.25 948 PRO A CA 1
ATOM 6989 C C . PRO A 1 948 ? 6.170 -2.277 27.567 1.00 98.25 948 PRO A C 1
ATOM 6991 O O . PRO A 1 948 ? 5.455 -1.839 26.664 1.00 98.25 948 PRO A O 1
ATOM 6994 N N . PRO A 1 949 ? 7.454 -1.887 27.688 1.00 98.38 949 PRO A N 1
ATOM 6995 C CA . PRO A 1 949 ? 8.127 -1.135 26.624 1.00 98.38 949 PRO A CA 1
ATOM 6996 C C . PRO A 1 949 ? 8.133 -1.931 25.312 1.00 98.38 949 PRO A C 1
ATOM 6998 O O . PRO A 1 949 ? 7.996 -3.155 25.367 1.00 98.38 949 PRO A O 1
ATOM 7001 N N . LEU A 1 950 ? 8.260 -1.233 24.179 1.00 98.56 950 LEU A N 1
ATOM 7002 C CA . LEU A 1 950 ? 8.483 -1.794 22.833 1.00 98.56 950 LEU A CA 1
ATOM 7003 C C . LEU A 1 950 ? 7.699 -3.094 22.550 1.00 98.56 950 LEU A C 1
ATOM 7005 O O . LEU A 1 950 ? 8.260 -4.130 22.202 1.00 98.56 950 LEU A O 1
ATOM 7009 N N . SER A 1 951 ? 6.386 -3.089 22.803 1.00 98.31 951 SER A N 1
ATOM 7010 C CA . SER A 1 951 ? 5.587 -4.324 22.767 1.00 98.31 951 SER A CA 1
ATOM 7011 C C . SER A 1 951 ? 4.099 -4.098 22.522 1.00 98.31 951 SER A C 1
ATOM 7013 O O . SER A 1 951 ? 3.574 -2.998 22.692 1.00 98.31 951 SER A O 1
ATOM 7015 N N . ALA A 1 952 ? 3.405 -5.178 22.162 1.00 98.50 952 ALA A N 1
ATOM 7016 C CA . ALA A 1 952 ? 1.956 -5.220 22.019 1.00 98.50 952 ALA A CA 1
ATOM 7017 C C . ALA A 1 952 ? 1.327 -6.288 22.926 1.00 98.50 952 ALA A C 1
ATOM 7019 O O . ALA A 1 952 ? 1.970 -7.264 23.320 1.00 98.50 952 ALA A O 1
ATOM 7020 N N . VAL A 1 953 ? 0.059 -6.094 23.294 1.00 98.50 953 VAL A N 1
ATOM 7021 C CA . VAL A 1 953 ? -0.686 -6.982 24.194 1.00 98.50 953 VAL A CA 1
ATOM 7022 C C . VAL A 1 953 ? -2.152 -7.078 23.768 1.00 98.50 953 VAL A C 1
ATOM 7024 O O . VAL A 1 953 ? -2.785 -6.068 23.464 1.00 98.50 953 VAL A O 1
ATOM 7027 N N . VAL A 1 954 ? -2.712 -8.293 23.798 1.00 98.62 954 VAL A N 1
ATOM 7028 C CA . VAL A 1 954 ? -4.085 -8.588 23.361 1.00 98.62 954 VAL A CA 1
ATOM 7029 C C . VAL A 1 954 ? -4.871 -9.340 24.437 1.00 98.62 954 VAL A C 1
ATOM 7031 O O . VAL A 1 954 ? -4.450 -10.395 24.933 1.00 98.62 954 VAL A O 1
ATOM 7034 N N . TRP A 1 955 ? -6.077 -8.860 24.750 1.00 98.31 955 TRP A N 1
ATOM 7035 C CA . TRP A 1 955 ? -7.009 -9.519 25.667 1.00 98.31 955 TRP A CA 1
ATOM 7036 C C . TRP A 1 955 ? -8.412 -9.698 25.068 1.00 98.31 955 TRP A C 1
ATOM 7038 O O . TRP A 1 955 ? -9.049 -8.728 24.677 1.00 98.31 955 TRP A O 1
ATOM 7048 N N . LYS A 1 956 ? -8.970 -10.915 25.130 1.00 97.69 956 LYS A N 1
ATOM 7049 C CA . LYS A 1 956 ? -10.370 -11.194 24.757 1.00 97.69 956 LYS A CA 1
ATOM 7050 C C . LYS A 1 956 ? -11.318 -11.030 25.951 1.00 97.69 956 LYS A C 1
ATOM 7052 O O . LYS A 1 956 ? -11.050 -11.578 27.032 1.00 97.69 956 LYS A O 1
ATOM 7057 N N . ALA A 1 957 ? -12.449 -10.343 25.790 1.00 97.69 957 ALA A N 1
ATOM 7058 C CA . ALA A 1 957 ? -13.479 -10.266 26.827 1.00 97.69 957 ALA A CA 1
ATOM 7059 C C . ALA A 1 957 ? -14.050 -11.659 27.178 1.00 97.69 957 ALA A C 1
ATOM 7061 O O . ALA A 1 957 ? -14.325 -12.502 26.331 1.00 97.69 957 ALA A O 1
ATOM 7062 N N . SER A 1 958 ? -14.270 -11.935 28.468 1.00 96.81 958 SER A N 1
ATOM 7063 C CA . SER A 1 958 ? -14.805 -13.235 28.930 1.00 96.81 958 SER A CA 1
ATOM 7064 C C . SER A 1 958 ? -16.324 -13.394 28.727 1.00 96.81 958 SER A C 1
ATOM 7066 O O . SER A 1 958 ? -16.911 -14.341 29.260 1.00 96.81 958 SER A O 1
ATOM 7068 N N . LYS A 1 959 ? -16.980 -12.437 28.061 1.00 94.12 959 LYS A N 1
ATOM 7069 C CA . LYS A 1 959 ? -18.410 -12.416 27.717 1.00 94.12 959 LYS A CA 1
ATOM 7070 C C . LYS A 1 959 ? -18.594 -11.564 26.449 1.00 94.12 959 LYS A C 1
ATOM 7072 O O . LYS A 1 959 ? -17.850 -10.596 26.324 1.00 94.12 959 LYS A O 1
ATOM 7077 N N . PRO A 1 960 ? -19.604 -11.849 25.611 1.00 93.19 960 PRO A N 1
ATOM 7078 C CA . PRO A 1 960 ? -20.030 -10.924 24.566 1.00 93.19 960 PRO A CA 1
ATOM 7079 C C . PRO A 1 960 ? -20.597 -9.616 25.141 1.00 93.19 960 PRO A C 1
ATOM 7081 O O . PRO A 1 960 ? -20.917 -9.529 26.341 1.00 93.19 960 PRO A O 1
ATOM 7084 N N . MET A 1 961 ? -20.764 -8.624 24.266 1.00 92.56 961 MET A N 1
ATOM 7085 C CA . MET A 1 961 ? -21.469 -7.368 24.528 1.00 92.56 961 MET A CA 1
ATOM 7086 C C . MET A 1 961 ? -22.901 -7.599 25.046 1.00 92.56 961 MET A C 1
ATOM 7088 O O . MET A 1 961 ? -23.479 -8.684 24.943 1.00 92.56 961 MET A O 1
ATOM 7092 N N . ARG A 1 962 ? -23.480 -6.592 25.715 1.00 90.19 962 ARG A N 1
ATOM 7093 C CA . ARG A 1 962 ? -24.806 -6.727 26.345 1.00 90.19 962 ARG A CA 1
ATOM 7094 C C . ARG A 1 962 ? -25.903 -6.370 25.343 1.00 90.19 962 ARG A C 1
ATOM 7096 O O . ARG A 1 962 ? -25.984 -5.196 25.008 1.00 90.19 962 ARG A O 1
ATOM 7103 N N . PRO A 1 963 ? -26.815 -7.297 24.984 1.00 90.31 963 PRO A N 1
ATOM 7104 C CA . PRO A 1 963 ? -27.768 -7.029 23.920 1.00 90.31 963 PRO A CA 1
ATOM 7105 C C . PRO A 1 963 ? -28.643 -5.795 24.152 1.00 90.31 963 PRO A C 1
ATOM 7107 O O . PRO A 1 963 ? -29.346 -5.682 25.171 1.00 90.31 963 PRO A O 1
ATOM 7110 N N . ALA A 1 964 ? -28.621 -4.904 23.168 1.00 89.12 964 ALA A N 1
ATOM 7111 C CA . ALA A 1 964 ? -29.499 -3.758 23.044 1.00 89.12 964 ALA A CA 1
ATOM 7112 C C . ALA A 1 964 ? -30.945 -4.195 22.732 1.00 89.12 964 ALA A C 1
ATOM 7114 O O . ALA A 1 964 ? -31.250 -5.355 22.441 1.00 89.12 964 ALA A O 1
ATOM 7115 N N . ARG A 1 965 ? -31.890 -3.256 22.859 1.00 90.88 965 ARG A N 1
ATOM 7116 C CA . ARG A 1 965 ? -33.331 -3.492 22.601 1.00 90.88 965 ARG A CA 1
ATOM 7117 C C . ARG A 1 965 ? -33.892 -2.683 21.435 1.00 90.88 965 ARG A C 1
ATOM 7119 O O . ARG A 1 965 ? -35.049 -2.884 21.068 1.00 90.88 965 ARG A O 1
ATOM 7126 N N . THR A 1 966 ? -33.115 -1.712 20.981 1.00 92.81 966 THR A N 1
ATOM 7127 C CA . THR A 1 966 ? -33.449 -0.638 20.051 1.00 92.81 966 THR A CA 1
ATOM 7128 C C . THR A 1 966 ? -32.127 0.030 19.706 1.00 92.81 966 THR A C 1
ATOM 7130 O O . THR A 1 966 ? -31.474 0.516 20.633 1.00 92.81 966 THR A O 1
ATOM 7133 N N . ALA A 1 967 ? -31.795 0.105 18.421 1.00 94.62 967 ALA A N 1
ATOM 7134 C CA . ALA A 1 967 ? -30.665 0.890 17.953 1.00 94.62 967 ALA A CA 1
ATOM 7135 C C . ALA A 1 967 ? -30.876 2.384 18.279 1.00 94.62 967 ALA A C 1
ATOM 7137 O O . ALA A 1 967 ? -32.034 2.839 18.324 1.00 94.62 967 ALA A O 1
ATOM 7138 N N . PRO A 1 968 ? -29.800 3.153 18.511 1.00 95.56 968 PRO A N 1
ATOM 7139 C CA . PRO A 1 968 ? -29.873 4.609 18.537 1.00 95.56 968 PRO A CA 1
ATOM 7140 C C . PRO A 1 968 ? -30.324 5.140 17.167 1.00 95.56 968 PRO A C 1
ATOM 7142 O O . PRO A 1 968 ? -30.141 4.500 16.138 1.00 95.56 968 PRO A O 1
ATOM 7145 N N . THR A 1 969 ? -30.974 6.305 17.143 1.00 95.94 969 THR A N 1
ATOM 7146 C CA . THR A 1 969 ? -31.331 6.967 15.875 1.00 95.94 969 THR A CA 1
ATOM 7147 C C . THR A 1 969 ? -30.203 7.927 15.502 1.00 95.94 969 THR A C 1
ATOM 7149 O O . THR A 1 969 ? -29.895 8.771 16.347 1.00 95.94 969 THR A O 1
ATOM 7152 N N . PRO A 1 970 ? -29.607 7.821 14.300 1.00 97.38 970 PRO A N 1
ATOM 7153 C CA . PRO A 1 970 ? -28.530 8.712 13.881 1.00 97.38 970 PRO A CA 1
ATOM 7154 C C . PRO A 1 970 ? -29.037 10.145 13.681 1.00 97.38 970 PRO A C 1
ATOM 7156 O O . PRO A 1 970 ? -30.236 10.372 13.471 1.00 97.38 970 PRO A O 1
ATOM 7159 N N . VAL A 1 971 ? -28.126 11.112 13.734 1.00 97.62 971 VAL A N 1
ATOM 7160 C CA . VAL A 1 971 ? -28.386 12.538 13.512 1.00 97.62 971 VAL A CA 1
ATOM 7161 C C . VAL A 1 971 ? -27.377 13.052 12.490 1.00 97.62 971 VAL A C 1
ATOM 7163 O O . VAL A 1 971 ? -26.186 13.004 12.750 1.00 97.62 971 VAL A O 1
ATOM 7166 N N . PHE A 1 972 ? -27.842 13.535 11.337 1.00 97.44 972 PHE A N 1
ATOM 7167 C CA . PHE A 1 972 ? -26.953 14.064 10.298 1.00 97.44 972 PHE A CA 1
ATOM 7168 C C . PHE A 1 972 ? -26.178 15.300 10.756 1.00 97.44 972 PHE A C 1
ATOM 7170 O O . PHE A 1 972 ? -26.760 16.217 11.345 1.00 97.44 972 PHE A O 1
ATOM 7177 N N . THR A 1 973 ? -24.887 15.300 10.431 1.00 96.19 973 THR A N 1
ATOM 7178 C CA . THR A 1 973 ? -23.932 16.401 10.624 1.00 96.19 973 THR A CA 1
ATOM 7179 C C . THR A 1 973 ? -23.610 17.131 9.315 1.00 96.19 973 THR A C 1
ATOM 7181 O O . THR A 1 973 ? -23.293 18.319 9.362 1.00 96.19 973 THR A O 1
ATOM 7184 N N . THR A 1 974 ? -23.788 16.474 8.161 1.00 91.00 974 THR A N 1
ATOM 7185 C CA . THR A 1 974 ? -23.702 17.061 6.808 1.00 91.00 974 THR A CA 1
ATOM 7186 C C . THR A 1 974 ? -24.586 18.301 6.626 1.00 91.00 974 THR A C 1
ATOM 7188 O O . THR A 1 974 ? -25.687 18.392 7.177 1.00 91.00 974 THR A O 1
ATOM 7191 N N . GLY A 1 975 ? -24.106 19.251 5.816 1.00 87.25 975 GLY A N 1
ATOM 7192 C CA . GLY A 1 975 ? -24.800 20.498 5.488 1.00 87.25 975 GLY A CA 1
ATOM 7193 C C . GLY A 1 975 ? -26.001 20.356 4.540 1.00 87.25 975 GLY A C 1
ATOM 7194 O O . GLY A 1 975 ? -26.367 19.271 4.095 1.00 87.25 975 GLY A O 1
ATOM 7195 N N . GLU A 1 976 ? -26.620 21.497 4.213 1.00 93.56 976 GLU A N 1
ATOM 7196 C CA . GLU A 1 976 ? -27.705 21.591 3.215 1.00 93.56 976 GLU A CA 1
ATOM 7197 C C . GLU A 1 976 ? -27.175 21.678 1.760 1.00 93.56 976 GLU A C 1
ATOM 7199 O O . GLU A 1 976 ? -27.963 21.668 0.814 1.00 93.56 976 GLU A O 1
ATOM 7204 N N . GLU A 1 977 ? -25.852 21.738 1.575 1.00 94.88 977 GLU A N 1
ATOM 7205 C CA . GLU A 1 977 ? -25.136 21.896 0.300 1.00 94.88 977 GLU A CA 1
ATOM 7206 C C . GLU A 1 977 ? -23.981 20.871 0.235 1.00 94.88 977 GLU A C 1
ATOM 7208 O O . GLU A 1 977 ? -23.384 20.571 1.271 1.00 94.88 977 GLU A O 1
ATOM 7213 N N . VAL A 1 978 ? -23.699 20.311 -0.949 1.00 94.62 978 VAL A N 1
ATOM 7214 C CA . VAL A 1 978 ? -22.611 19.337 -1.214 1.00 94.62 978 VAL A CA 1
ATOM 7215 C C . VAL A 1 978 ? -21.970 19.587 -2.586 1.00 94.62 978 VAL A C 1
ATOM 7217 O O . VAL A 1 978 ? -22.648 20.078 -3.488 1.00 94.62 978 VAL A O 1
ATOM 7220 N N . SER A 1 979 ? -20.693 19.244 -2.752 1.00 92.81 979 SER A N 1
ATOM 7221 C CA . SER A 1 979 ? -19.932 19.389 -4.005 1.00 92.81 979 SER A CA 1
ATOM 7222 C C . SER A 1 979 ? -18.633 18.579 -3.963 1.00 92.81 979 SER A C 1
ATOM 7224 O O . SER A 1 979 ? -18.106 18.398 -2.866 1.00 92.81 979 SER A O 1
ATOM 7226 N N . GLY A 1 980 ? -18.098 18.178 -5.122 1.00 90.31 980 GLY A N 1
ATOM 7227 C CA . GLY A 1 980 ? -16.898 17.334 -5.198 1.00 90.31 980 GLY A CA 1
ATOM 7228 C C . GLY A 1 980 ? -17.110 15.996 -4.482 1.00 90.31 980 GLY A C 1
ATOM 7229 O O . GLY A 1 980 ? -18.240 15.500 -4.413 1.00 90.31 980 GLY A O 1
ATOM 7230 N N . ARG A 1 981 ? -16.052 15.459 -3.870 1.00 91.38 981 ARG A N 1
ATOM 7231 C CA . ARG A 1 981 ? -16.086 14.243 -3.043 1.00 91.38 981 ARG A CA 1
ATOM 7232 C C . ARG A 1 981 ? -16.526 14.567 -1.605 1.00 91.38 981 ARG A C 1
ATOM 7234 O O . ARG A 1 981 ? -15.721 14.831 -0.715 1.00 91.38 981 ARG A O 1
ATOM 7241 N N . ALA A 1 982 ? -17.839 14.641 -1.379 1.00 93.69 982 ALA A N 1
ATOM 7242 C CA . ALA A 1 982 ? -18.427 15.298 -0.206 1.00 93.69 982 ALA A CA 1
ATOM 7243 C C . ALA A 1 982 ? -18.650 14.373 1.013 1.00 93.69 982 ALA A C 1
ATOM 7245 O O . ALA A 1 982 ? -19.290 13.327 0.894 1.00 93.69 982 ALA A O 1
ATOM 7246 N N . GLU A 1 983 ? -18.241 14.805 2.217 1.00 95.50 983 GLU A N 1
ATOM 7247 C CA . GLU A 1 983 ? -18.484 14.056 3.467 1.00 95.50 983 GLU A CA 1
ATOM 7248 C C . GLU A 1 983 ? -19.988 13.956 3.811 1.00 95.50 983 GLU A C 1
ATOM 7250 O O . GLU A 1 983 ? -20.679 14.949 4.092 1.00 95.50 983 GLU A O 1
ATOM 7255 N N . VAL A 1 984 ? -20.494 12.724 3.878 1.00 97.88 984 VAL A N 1
ATOM 7256 C CA . VAL A 1 984 ? -21.831 12.387 4.372 1.00 97.88 984 VAL A CA 1
ATOM 7257 C C . VAL A 1 984 ? -21.696 11.707 5.738 1.00 97.88 984 VAL A C 1
ATOM 7259 O O . VAL A 1 984 ? -21.319 10.544 5.812 1.00 97.88 984 VAL A O 1
ATOM 7262 N N . SER A 1 985 ? -22.018 12.413 6.829 1.00 97.81 985 SER A N 1
ATOM 7263 C CA . SER A 1 985 ? -21.705 12.004 8.209 1.00 97.81 985 SER A CA 1
ATOM 7264 C C . SER A 1 985 ? -22.897 12.060 9.177 1.00 97.81 985 SER A C 1
ATOM 7266 O O . SER A 1 985 ? -23.870 12.807 8.974 1.00 97.81 985 SER A O 1
ATOM 7268 N N . VAL A 1 986 ? -22.842 11.246 10.246 1.00 98.12 986 VAL A N 1
ATOM 7269 C CA . VAL A 1 986 ? -23.842 11.225 11.331 1.00 98.12 986 VAL A CA 1
ATOM 7270 C C . VAL A 1 986 ? -23.268 11.044 12.746 1.00 98.12 986 VAL A C 1
ATOM 7272 O O . VAL A 1 986 ? -22.465 10.160 13.032 1.00 98.12 986 VAL A O 1
ATOM 7275 N N . ASP A 1 987 ? -23.842 11.783 13.695 1.00 97.19 987 ASP A N 1
ATOM 7276 C CA . ASP A 1 987 ? -23.760 11.507 15.132 1.00 97.19 987 ASP A CA 1
ATOM 7277 C C . ASP A 1 987 ? -24.630 10.287 15.503 1.00 97.19 987 ASP A C 1
ATOM 7279 O O . ASP A 1 987 ? -25.840 10.265 15.240 1.00 97.19 987 ASP A O 1
ATOM 7283 N N . VAL A 1 988 ? -24.062 9.298 16.208 1.00 96.56 988 VAL A N 1
ATOM 7284 C CA . VAL A 1 988 ? -24.798 8.126 16.733 1.00 96.56 988 VAL A CA 1
ATOM 7285 C C . VAL A 1 988 ? -24.836 8.143 18.274 1.00 96.56 988 VAL A C 1
ATOM 7287 O O . VAL A 1 988 ? -23.866 7.782 18.945 1.00 96.56 988 VAL A O 1
ATOM 7290 N N . PRO A 1 989 ? -25.961 8.553 18.895 1.00 92.06 989 PRO A N 1
ATOM 7291 C CA . PRO A 1 989 ? -26.019 8.794 20.334 1.00 92.06 989 PRO A CA 1
ATOM 7292 C C . PRO A 1 989 ? -26.238 7.507 21.144 1.00 92.06 989 PRO A C 1
ATOM 7294 O O . PRO A 1 989 ? -27.377 7.084 21.368 1.00 92.06 989 PRO A O 1
ATOM 7297 N N . GLY A 1 990 ? -25.163 6.921 21.676 1.00 81.69 990 GLY A N 1
ATOM 7298 C CA . GLY A 1 990 ? -25.284 5.791 22.607 1.00 81.69 990 GLY A CA 1
ATOM 7299 C C . GLY A 1 990 ? -23.985 5.192 23.145 1.00 81.69 990 GLY A C 1
ATOM 7300 O O . GLY A 1 990 ? -24.006 4.665 24.257 1.00 81.69 990 GLY A O 1
ATOM 7301 N N . GLY A 1 991 ? -22.878 5.287 22.399 1.00 78.25 991 GLY A N 1
ATOM 7302 C CA . GLY A 1 991 ? -21.606 4.655 22.773 1.00 78.25 991 GLY A CA 1
ATOM 7303 C C . GLY A 1 991 ? -21.655 3.122 22.740 1.00 78.25 991 GLY A C 1
ATOM 7304 O O . GLY A 1 991 ? -21.053 2.470 23.594 1.00 78.25 991 GLY A O 1
ATOM 7305 N N . GLY A 1 992 ? -22.436 2.549 21.819 1.00 86.44 992 GLY A N 1
ATOM 7306 C CA . GLY A 1 992 ? -22.407 1.122 21.503 1.00 86.44 992 GLY A CA 1
ATOM 7307 C C . GLY A 1 992 ? -21.385 0.804 20.411 1.00 86.44 992 GLY A C 1
ATOM 7308 O O . GLY A 1 992 ? -20.754 1.705 19.862 1.00 86.44 992 GLY A O 1
ATOM 7309 N N . PHE A 1 993 ? -21.253 -0.486 20.094 1.00 93.00 993 PHE A N 1
ATOM 7310 C CA . PHE A 1 993 ? -20.809 -0.897 18.765 1.00 93.00 993 PHE A CA 1
ATOM 7311 C C . PHE A 1 993 ? -22.039 -0.893 17.852 1.00 93.00 993 PHE A C 1
ATOM 7313 O O . PHE A 1 993 ? -23.018 -1.608 18.111 1.00 93.00 993 PHE A O 1
ATOM 7320 N N . ASP A 1 994 ? -21.988 -0.041 16.840 1.00 94.25 994 ASP A N 1
ATOM 7321 C CA . ASP A 1 994 ? -23.051 0.271 15.896 1.00 94.25 994 ASP A CA 1
ATOM 7322 C C . ASP A 1 994 ? -22.405 0.337 14.497 1.00 94.25 994 ASP A C 1
ATOM 7324 O O . ASP A 1 994 ? -21.252 0.729 14.370 1.00 94.25 994 ASP A O 1
ATOM 7328 N N . GLN A 1 995 ? -23.129 -0.062 13.454 1.00 96.56 995 GLN A N 1
ATOM 7329 C CA . GLN A 1 995 ? -22.710 0.053 12.050 1.00 96.56 995 GLN A CA 1
ATOM 7330 C C . GLN A 1 995 ? -23.665 1.002 11.330 1.00 96.56 995 GLN A C 1
ATOM 7332 O O . GLN A 1 995 ? -24.871 0.950 11.595 1.00 96.56 995 GLN A O 1
ATOM 7337 N N . VAL A 1 996 ? -23.177 1.847 10.424 1.00 98.12 996 VAL A N 1
ATOM 7338 C CA . VAL A 1 996 ? -23.998 2.844 9.720 1.00 98.12 996 VAL A CA 1
ATOM 7339 C C . VAL A 1 996 ? -23.908 2.646 8.214 1.00 98.12 996 VAL A C 1
ATOM 7341 O O . VAL A 1 996 ? -22.905 2.979 7.596 1.00 98.12 996 VAL A O 1
ATOM 7344 N N . THR A 1 997 ? -24.985 2.145 7.603 1.00 98.62 997 THR A N 1
ATOM 7345 C CA . THR A 1 997 ? -25.107 2.161 6.139 1.00 98.62 997 THR A CA 1
ATOM 7346 C C . THR A 1 997 ? -25.600 3.523 5.676 1.00 98.62 997 THR A C 1
ATOM 7348 O O . THR A 1 997 ? -26.662 3.985 6.122 1.00 98.62 997 THR A O 1
ATOM 7351 N N . PHE A 1 998 ? -24.867 4.122 4.743 1.00 98.62 998 PHE A N 1
ATOM 7352 C CA . PHE A 1 998 ? -25.233 5.353 4.056 1.00 98.62 998 PHE A CA 1
ATOM 7353 C C . PHE A 1 998 ? -25.837 5.046 2.683 1.00 98.62 998 PHE A C 1
ATOM 7355 O O . PHE A 1 998 ? -25.535 4.033 2.052 1.00 98.62 998 PHE A O 1
ATOM 7362 N N . ALA A 1 999 ? -26.758 5.897 2.240 1.00 98.25 999 ALA A N 1
ATOM 7363 C CA . ALA A 1 999 ? -27.448 5.744 0.968 1.00 98.25 999 ALA A CA 1
ATOM 7364 C C . ALA A 1 999 ? -28.015 7.074 0.453 1.00 98.25 999 ALA A C 1
ATOM 7366 O O . ALA A 1 999 ? -28.357 7.959 1.242 1.00 98.25 999 ALA A O 1
ATOM 7367 N N . VAL A 1 1000 ? -28.187 7.187 -0.863 1.00 97.81 1000 VAL A N 1
ATOM 7368 C CA . VAL A 1 1000 ? -28.665 8.389 -1.562 1.00 97.81 1000 VAL A CA 1
ATOM 7369 C C . VAL A 1 1000 ? -29.734 8.063 -2.611 1.00 97.81 1000 VAL A C 1
ATOM 7371 O O . VAL A 1 1000 ? -29.892 6.919 -3.048 1.00 97.81 1000 VAL A O 1
ATOM 7374 N N . ARG A 1 1001 ? -30.511 9.084 -2.985 1.00 96.50 1001 ARG A N 1
ATOM 7375 C CA . ARG A 1 1001 ? -31.345 9.143 -4.197 1.00 96.50 1001 ARG A CA 1
ATOM 7376 C C . ARG A 1 1001 ? -31.704 10.600 -4.544 1.00 96.50 1001 ARG A C 1
ATOM 7378 O O . ARG A 1 1001 ? -31.597 11.467 -3.672 1.00 96.50 1001 ARG A O 1
ATOM 7385 N N . PRO A 1 1002 ? -32.256 10.888 -5.737 1.00 96.12 1002 PRO A N 1
ATOM 7386 C CA . PRO A 1 1002 ? -32.857 12.189 -6.033 1.00 96.12 1002 PRO A CA 1
ATOM 7387 C C . PRO A 1 1002 ? -34.021 12.528 -5.082 1.00 96.12 1002 PRO A C 1
ATOM 7389 O O . PRO A 1 1002 ? -34.913 11.711 -4.829 1.00 96.12 1002 PRO A O 1
ATOM 7392 N N . ALA A 1 1003 ? -34.040 13.751 -4.550 1.00 94.31 1003 ALA A N 1
ATOM 7393 C CA . ALA A 1 1003 ? -34.933 14.129 -3.459 1.00 94.31 1003 ALA A CA 1
ATOM 7394 C C . ALA A 1 1003 ? -36.421 14.051 -3.839 1.00 94.31 1003 ALA A C 1
ATOM 7396 O O . ALA A 1 1003 ? -36.902 14.715 -4.761 1.00 94.31 1003 ALA A O 1
ATOM 7397 N N . GLY A 1 1004 ? -37.184 13.265 -3.074 1.00 89.44 1004 GLY A N 1
ATOM 7398 C CA . GLY A 1 1004 ? -38.617 13.071 -3.304 1.00 89.44 1004 GLY A CA 1
ATOM 7399 C C . GLY A 1 1004 ? -38.964 12.145 -4.475 1.00 89.44 1004 GLY A C 1
ATOM 7400 O O . GLY A 1 1004 ? -40.142 12.074 -4.844 1.00 89.44 1004 GLY A O 1
ATOM 7401 N N . SER A 1 1005 ? -37.988 11.427 -5.041 1.00 90.31 1005 SER A N 1
ATOM 7402 C CA . SER A 1 1005 ? -38.251 10.343 -5.988 1.00 90.31 1005 SER A CA 1
ATOM 7403 C C . SER A 1 1005 ? -38.829 9.096 -5.293 1.00 90.31 1005 SER A C 1
ATOM 7405 O O . SER A 1 1005 ? -39.031 9.052 -4.074 1.00 90.31 1005 SER A O 1
ATOM 7407 N N . THR A 1 1006 ? -39.162 8.073 -6.082 1.00 86.06 1006 THR A N 1
ATOM 7408 C CA . THR A 1 1006 ? -39.584 6.753 -5.578 1.00 86.06 1006 THR A CA 1
ATOM 7409 C C . THR A 1 1006 ? -38.663 5.634 -6.052 1.00 86.06 1006 THR A C 1
ATOM 7411 O O . THR A 1 1006 ? -39.090 4.480 -6.102 1.00 86.06 1006 THR A O 1
ATOM 7414 N N . ASP A 1 1007 ? -37.446 5.993 -6.443 1.00 87.81 1007 ASP A N 1
ATOM 7415 C CA . ASP A 1 1007 ? -36.461 5.065 -6.983 1.00 87.81 1007 ASP A CA 1
ATOM 7416 C C . ASP A 1 1007 ? -35.830 4.242 -5.849 1.00 87.81 1007 ASP A C 1
ATOM 7418 O O . ASP A 1 1007 ? -36.098 4.471 -4.657 1.00 87.81 1007 ASP A O 1
ATOM 7422 N N . GLU A 1 1008 ? -35.044 3.233 -6.217 1.00 91.00 1008 GLU A N 1
ATOM 7423 C CA . GLU A 1 1008 ? -34.302 2.446 -5.236 1.00 91.00 1008 GLU A CA 1
ATOM 7424 C C . GLU A 1 1008 ? -33.137 3.273 -4.669 1.00 91.00 1008 GLU A C 1
ATOM 7426 O O . GLU A 1 1008 ? -32.704 4.259 -5.260 1.00 91.00 1008 GLU A O 1
ATOM 7431 N N . TRP A 1 1009 ? -32.703 2.925 -3.461 1.00 95.31 1009 TRP A N 1
ATOM 7432 C CA . TRP A 1 1009 ? -31.622 3.627 -2.777 1.00 95.31 1009 TRP A CA 1
ATOM 7433 C C . TRP A 1 1009 ? -30.279 3.104 -3.287 1.00 95.31 1009 TRP A C 1
ATOM 7435 O O . TRP A 1 1009 ? -30.002 1.914 -3.117 1.00 95.31 1009 TRP A O 1
ATOM 7445 N N . GLN A 1 1010 ? -29.449 3.983 -3.844 1.00 96.19 1010 GLN A N 1
ATOM 7446 C CA . GLN A 1 1010 ? -28.024 3.711 -4.030 1.00 96.19 1010 GLN A CA 1
ATOM 7447 C C . GLN A 1 1010 ? -27.375 3.691 -2.645 1.00 96.19 1010 GLN A C 1
ATOM 7449 O O . GLN A 1 1010 ? -27.651 4.573 -1.833 1.00 96.19 1010 GLN A O 1
ATOM 7454 N N . VAL A 1 1011 ? -26.588 2.662 -2.342 1.00 97.56 1011 VAL A N 1
ATOM 7455 C CA . VAL A 1 1011 ? -25.775 2.605 -1.116 1.00 97.56 1011 VAL A CA 1
ATOM 7456 C C . VAL A 1 1011 ? -24.446 3.297 -1.401 1.00 97.56 1011 VAL A C 1
ATOM 7458 O O . VAL A 1 1011 ? -23.982 3.231 -2.529 1.00 97.56 1011 VAL A O 1
ATOM 7461 N N . LEU A 1 1012 ? -23.898 3.965 -0.388 1.00 97.00 1012 LEU A N 1
ATOM 7462 C CA . LEU A 1 1012 ? -22.647 4.738 -0.427 1.00 97.00 1012 LEU A CA 1
ATOM 7463 C C . LEU A 1 1012 ? -21.611 4.160 0.551 1.00 97.00 1012 LEU A C 1
ATOM 7465 O O . LEU A 1 1012 ? -20.870 4.896 1.181 1.00 97.00 1012 LEU A O 1
ATOM 7469 N N . GLY A 1 1013 ? -21.699 2.860 0.830 1.00 97.31 1013 GLY A N 1
ATOM 7470 C CA . GLY A 1 1013 ? -20.903 2.178 1.849 1.00 97.31 1013 GLY A CA 1
ATOM 7471 C C . GLY A 1 1013 ? -21.537 1.997 3.226 1.00 97.31 1013 GLY A C 1
ATOM 7472 O O . GLY A 1 1013 ? -22.700 2.331 3.496 1.00 97.31 1013 GLY A O 1
ATOM 7473 N N . THR A 1 1014 ? -20.801 1.297 4.091 1.00 97.75 1014 THR A N 1
ATOM 7474 C CA . THR A 1 1014 ? -21.194 0.991 5.474 1.00 97.75 1014 THR A CA 1
ATOM 7475 C C . THR A 1 1014 ? -19.979 0.985 6.385 1.00 97.75 1014 THR A C 1
ATOM 7477 O O . THR A 1 1014 ? -19.092 0.144 6.262 1.00 97.75 1014 THR A O 1
ATOM 7480 N N . ASP A 1 1015 ? -20.005 1.897 7.340 1.00 96.94 1015 ASP A N 1
ATOM 7481 C CA . ASP A 1 1015 ? -18.935 2.170 8.289 1.00 96.94 1015 ASP A CA 1
ATOM 7482 C C . ASP A 1 1015 ? -19.244 1.521 9.660 1.00 96.94 1015 ASP A C 1
ATOM 7484 O O . ASP A 1 1015 ? -20.411 1.305 10.020 1.00 96.94 1015 ASP A O 1
ATOM 7488 N N . ASP A 1 1016 ? -18.196 1.136 10.394 1.00 94.88 1016 ASP A N 1
ATOM 7489 C CA . ASP A 1 1016 ? -18.236 0.480 11.705 1.00 94.88 1016 ASP A CA 1
ATOM 7490 C C . ASP A 1 1016 ? -17.341 1.105 12.801 1.00 94.88 1016 ASP A C 1
ATOM 7492 O O . ASP A 1 1016 ? -17.285 0.570 13.918 1.00 94.88 1016 ASP A O 1
ATOM 7496 N N . ASN A 1 1017 ? -16.723 2.266 12.550 1.00 92.06 1017 ASN A N 1
ATOM 7497 C CA . ASN A 1 1017 ? -15.858 2.977 13.495 1.00 92.06 1017 ASN A CA 1
ATOM 7498 C C . ASN A 1 1017 ? -16.153 4.493 13.530 1.00 92.06 1017 ASN A C 1
ATOM 7500 O O . ASN A 1 1017 ? -15.749 5.248 12.662 1.00 92.06 1017 ASN A O 1
ATOM 7504 N N . ALA A 1 1018 ? -16.797 4.969 14.603 1.00 90.81 1018 ALA A N 1
ATOM 7505 C CA . ALA A 1 1018 ? -17.094 6.397 14.779 1.00 90.81 1018 ALA A CA 1
ATOM 7506 C C . ALA A 1 1018 ? -15.825 7.290 14.735 1.00 90.81 1018 ALA A C 1
ATOM 7508 O O . ALA A 1 1018 ? -14.840 6.943 15.396 1.00 90.81 1018 ALA A O 1
ATOM 7509 N N . PRO A 1 1019 ? -15.863 8.494 14.118 1.00 93.50 1019 PRO A N 1
ATOM 7510 C CA . PRO A 1 1019 ? -17.042 9.286 13.734 1.00 93.50 1019 PRO A CA 1
ATOM 7511 C C . PRO A 1 1019 ? -17.694 8.845 12.417 1.00 93.50 1019 PRO A C 1
ATOM 7513 O O . PRO A 1 1019 ? -17.053 8.862 11.380 1.00 93.50 1019 PRO A O 1
ATOM 7516 N N . TYR A 1 1020 ? -18.993 8.515 12.446 1.00 96.69 1020 TYR A N 1
ATOM 7517 C CA . TYR A 1 1020 ? -19.558 7.743 11.341 1.00 96.69 1020 TYR A CA 1
ATOM 7518 C C . TYR A 1 1020 ? -19.775 8.548 10.053 1.00 96.69 1020 TYR A C 1
ATOM 7520 O O . TYR A 1 1020 ? -20.545 9.521 10.077 1.00 96.69 1020 TYR A O 1
ATOM 7528 N N . ARG A 1 1021 ? -19.178 8.123 8.931 1.00 97.44 1021 ARG A N 1
ATOM 7529 C CA . ARG A 1 1021 ? -19.235 8.837 7.638 1.00 97.44 1021 ARG A CA 1
ATOM 7530 C C . ARG A 1 1021 ? -18.852 7.994 6.417 1.00 97.44 1021 ARG A C 1
ATOM 7532 O O . ARG A 1 1021 ? -18.327 6.897 6.546 1.00 97.44 1021 ARG A O 1
ATOM 7539 N N . VAL A 1 1022 ? -19.125 8.556 5.240 1.00 97.56 1022 VAL A N 1
ATOM 7540 C CA . VAL A 1 1022 ? -18.649 8.129 3.910 1.00 97.56 1022 VAL A CA 1
ATOM 7541 C C . VAL A 1 1022 ? -18.418 9.370 3.039 1.00 97.56 1022 VAL A C 1
ATOM 7543 O O . VAL A 1 1022 ? -18.925 10.447 3.372 1.00 97.56 1022 VAL A O 1
ATOM 7546 N N . PHE A 1 1023 ? -17.718 9.238 1.913 1.00 96.56 1023 PHE A N 1
ATOM 7547 C CA . PHE A 1 1023 ? -17.459 10.346 0.988 1.00 96.56 1023 PHE A CA 1
ATOM 7548 C C . PHE A 1 1023 ? -18.136 10.090 -0.361 1.00 96.56 1023 PHE A C 1
ATOM 7550 O O . PHE A 1 1023 ? -17.782 9.165 -1.078 1.00 96.56 1023 PHE A O 1
ATOM 7557 N N . HIS A 1 1024 ? -19.145 10.897 -0.689 1.00 96.06 1024 HIS A N 1
ATOM 7558 C CA . HIS A 1 1024 ? -19.964 10.731 -1.889 1.00 96.06 1024 HIS A CA 1
ATOM 7559 C C . HIS A 1 1024 ? -19.544 11.733 -2.957 1.00 96.06 1024 HIS A C 1
ATOM 7561 O O . HIS A 1 1024 ? -19.735 12.940 -2.773 1.00 96.06 1024 HIS A O 1
ATOM 7567 N N . ASP A 1 1025 ? -19.017 11.237 -4.074 1.00 93.19 1025 ASP A N 1
ATOM 7568 C CA . ASP A 1 1025 ? -18.727 12.088 -5.220 1.00 93.19 1025 ASP A CA 1
ATOM 7569 C C . ASP A 1 1025 ? -20.016 12.587 -5.891 1.00 93.19 1025 ASP A C 1
ATOM 7571 O O . ASP A 1 1025 ? -20.939 11.824 -6.188 1.00 93.19 1025 ASP A O 1
ATOM 7575 N N . VAL A 1 1026 ? -20.101 13.902 -6.090 1.00 94.62 1026 VAL A N 1
ATOM 7576 C CA . VAL A 1 1026 ? -21.204 14.568 -6.796 1.00 94.62 1026 VAL A CA 1
ATOM 7577 C C . VAL A 1 1026 ? -20.727 15.428 -7.971 1.00 94.62 1026 VAL A C 1
ATOM 7579 O O . VAL A 1 1026 ? -21.515 16.219 -8.489 1.00 94.62 1026 VAL A O 1
ATOM 7582 N N . THR A 1 1027 ? -19.480 15.277 -8.416 1.00 90.69 1027 THR A N 1
ATOM 7583 C CA . THR A 1 1027 ? -18.841 16.055 -9.494 1.00 90.69 1027 THR A CA 1
ATOM 7584 C C . THR A 1 1027 ? -19.601 15.915 -10.815 1.00 90.69 1027 THR A C 1
ATOM 7586 O O . THR A 1 1027 ? -19.971 16.916 -11.430 1.00 90.69 1027 THR A O 1
ATOM 7589 N N . ASP A 1 1028 ? -19.974 14.686 -11.181 1.00 89.12 1028 ASP A N 1
ATOM 7590 C CA . ASP A 1 1028 ? -20.822 14.391 -12.348 1.00 89.12 1028 ASP A CA 1
ATOM 7591 C C . ASP A 1 1028 ? -22.326 14.659 -12.114 1.00 89.12 1028 ASP A C 1
ATOM 7593 O O . ASP A 1 1028 ? -23.159 14.575 -13.028 1.00 89.12 1028 ASP A O 1
ATOM 7597 N N . THR A 1 1029 ? -22.728 15.017 -10.889 1.00 93.38 1029 THR A N 1
ATOM 7598 C CA . THR A 1 1029 ? -24.127 15.335 -10.585 1.00 93.38 1029 THR A CA 1
ATOM 7599 C C . THR A 1 1029 ? -24.432 16.799 -10.898 1.00 93.38 1029 THR A C 1
ATOM 7601 O O . THR A 1 1029 ? -23.964 17.720 -10.240 1.00 93.38 1029 THR A O 1
ATOM 7604 N N . ALA A 1 1030 ? -25.317 17.028 -11.871 1.00 93.81 1030 ALA A N 1
ATOM 7605 C CA . ALA A 1 1030 ? -25.666 18.371 -12.336 1.00 93.81 1030 ALA A CA 1
ATOM 7606 C C . ALA A 1 1030 ? -26.064 19.356 -11.209 1.00 93.81 1030 ALA A C 1
ATOM 7608 O O . ALA A 1 1030 ? -26.949 19.066 -10.395 1.00 93.81 1030 ALA A O 1
ATOM 7609 N N . GLU A 1 1031 ? -25.477 20.561 -11.242 1.00 94.00 1031 GLU A N 1
ATOM 7610 C CA . GLU A 1 1031 ? -25.741 21.668 -10.312 1.00 94.00 1031 GLU A CA 1
ATOM 7611 C C . GLU A 1 1031 ? -27.239 21.891 -10.026 1.00 94.00 1031 GLU A C 1
ATOM 7613 O O . GLU A 1 1031 ? -28.093 21.912 -10.920 1.00 94.00 1031 GLU A O 1
ATOM 7618 N N . GLY A 1 1032 ? -27.569 22.133 -8.759 1.00 94.44 1032 GLY A N 1
ATOM 7619 C CA . GLY A 1 1032 ? -28.936 22.353 -8.293 1.00 94.44 1032 GLY A CA 1
ATOM 7620 C C . GLY A 1 1032 ? -29.763 21.072 -8.135 1.00 94.44 1032 GLY A C 1
ATOM 7621 O O . GLY A 1 1032 ? -30.943 21.160 -7.775 1.00 94.44 1032 GLY A O 1
ATOM 7622 N N . THR A 1 1033 ? -29.182 19.890 -8.369 1.00 96.50 1033 THR A N 1
ATOM 7623 C CA . THR A 1 1033 ? -29.818 18.606 -8.048 1.00 96.50 1033 THR A CA 1
ATOM 7624 C C . THR A 1 1033 ? -30.005 18.483 -6.540 1.00 96.50 1033 THR A C 1
ATOM 7626 O O . THR A 1 1033 ? -29.052 18.537 -5.770 1.00 96.50 1033 THR A O 1
ATOM 7629 N N . ALA A 1 1034 ? -31.252 18.307 -6.103 1.00 97.31 1034 ALA A N 1
ATOM 7630 C CA . ALA A 1 1034 ? -31.559 18.011 -4.711 1.00 97.31 1034 ALA A CA 1
ATOM 7631 C C . ALA A 1 1034 ? -31.437 16.501 -4.462 1.00 97.31 1034 ALA A C 1
ATOM 7633 O O . ALA A 1 1034 ? -32.096 15.707 -5.140 1.00 97.31 1034 ALA A O 1
ATOM 7634 N N . LEU A 1 1035 ? -30.646 16.122 -3.464 1.00 97.81 1035 LEU A N 1
ATOM 7635 C CA . LEU A 1 1035 ? -30.423 14.748 -3.019 1.00 97.81 1035 LEU A CA 1
ATOM 7636 C C . LEU A 1 1035 ? -31.150 14.502 -1.690 1.00 97.81 1035 LEU A C 1
ATOM 7638 O O . LEU A 1 1035 ? -31.262 15.396 -0.849 1.00 97.81 1035 LEU A O 1
ATOM 7642 N N . GLU A 1 1036 ? -31.661 13.290 -1.490 1.00 97.69 1036 GLU A N 1
ATOM 7643 C CA . GLU A 1 1036 ? -32.100 12.789 -0.185 1.00 97.69 1036 GLU A CA 1
ATOM 7644 C C . GLU A 1 1036 ? -31.103 11.724 0.267 1.00 97.69 1036 GLU A C 1
ATOM 7646 O O . GLU A 1 1036 ? -30.941 10.709 -0.408 1.00 97.69 1036 GLU A O 1
ATOM 7651 N N . TYR A 1 1037 ? -30.469 11.948 1.417 1.00 98.25 1037 TYR A N 1
ATOM 7652 C CA . TYR A 1 1037 ? -29.585 10.982 2.064 1.00 98.25 1037 TYR A CA 1
ATOM 7653 C C . TYR A 1 1037 ? -30.347 10.179 3.119 1.00 98.25 1037 TYR A C 1
ATOM 7655 O O . TYR A 1 1037 ? -31.250 10.695 3.789 1.00 98.25 1037 TYR A O 1
ATOM 7663 N N . ARG A 1 1038 ? -29.953 8.921 3.314 1.00 97.81 1038 ARG A N 1
ATOM 7664 C CA . ARG A 1 1038 ? -30.436 8.008 4.353 1.00 97.81 1038 ARG A CA 1
ATOM 7665 C C . ARG A 1 1038 ? -29.239 7.420 5.086 1.00 97.81 1038 ARG A C 1
ATOM 7667 O O . ARG A 1 1038 ? -28.381 6.815 4.463 1.00 97.81 1038 ARG A O 1
ATOM 7674 N N . ALA A 1 1039 ? -29.238 7.539 6.408 1.00 98.44 1039 ALA A N 1
ATOM 7675 C CA . ALA A 1 1039 ? -28.289 6.848 7.272 1.00 98.44 1039 ALA A CA 1
ATOM 7676 C C . ALA A 1 1039 ? -29.060 5.849 8.133 1.00 98.44 1039 ALA A C 1
ATOM 7678 O O . ALA A 1 1039 ? -30.072 6.211 8.753 1.00 98.44 1039 ALA A O 1
ATOM 7679 N N . VAL A 1 1040 ? -28.616 4.594 8.162 1.00 98.50 1040 VAL A N 1
ATOM 7680 C CA . VAL A 1 1040 ? -29.268 3.514 8.909 1.00 98.50 1040 VAL A CA 1
ATOM 7681 C C . VAL A 1 1040 ? -28.275 2.856 9.853 1.00 98.50 1040 VAL A C 1
ATOM 7683 O O . VAL A 1 1040 ? -27.411 2.100 9.426 1.00 98.50 1040 VAL A O 1
ATOM 7686 N N . VAL A 1 1041 ? -28.471 3.095 11.150 1.00 98.00 1041 VAL A N 1
ATOM 7687 C CA . VAL A 1 1041 ? -27.773 2.371 12.210 1.00 98.00 1041 VAL A CA 1
ATOM 7688 C C . VAL A 1 1041 ? -28.306 0.945 12.297 1.00 98.00 1041 VAL A C 1
ATOM 7690 O O . VAL A 1 1041 ? -29.524 0.723 12.382 1.00 98.00 1041 VAL A O 1
ATOM 7693 N N . ARG A 1 1042 ? -27.377 -0.001 12.374 1.00 96.12 1042 ARG A N 1
ATOM 7694 C CA . ARG A 1 1042 ? -27.536 -1.397 12.770 1.00 96.12 1042 ARG A CA 1
ATOM 7695 C C . ARG A 1 1042 ? -26.740 -1.605 14.059 1.00 96.12 1042 ARG A C 1
ATOM 7697 O O . ARG A 1 1042 ? -25.517 -1.570 14.032 1.00 96.12 1042 ARG A O 1
ATOM 7704 N N . ASP A 1 1043 ? -27.424 -1.805 15.188 1.00 93.69 1043 ASP A N 1
ATOM 7705 C CA . ASP A 1 1043 ? -26.717 -2.114 16.441 1.00 93.69 1043 ASP A CA 1
ATOM 7706 C C . ASP A 1 1043 ? -26.199 -3.560 16.428 1.00 93.69 1043 ASP A C 1
ATOM 7708 O O . ASP A 1 1043 ? -26.768 -4.418 15.743 1.00 93.69 1043 ASP A O 1
ATOM 7712 N N . HIS A 1 1044 ? -25.175 -3.866 17.233 1.00 90.88 1044 HIS A N 1
ATOM 7713 C CA . HIS A 1 1044 ? -24.617 -5.228 17.351 1.00 90.88 1044 HIS A CA 1
ATOM 7714 C C . HIS A 1 1044 ? -25.667 -6.315 17.697 1.00 90.88 1044 HIS A C 1
ATOM 7716 O O . HIS A 1 1044 ? -25.434 -7.509 17.556 1.00 90.88 1044 HIS A O 1
ATOM 7722 N N . SER A 1 1045 ? -26.860 -5.924 18.163 1.00 91.50 1045 SER A N 1
ATOM 7723 C CA . SER A 1 1045 ? -27.973 -6.828 18.479 1.00 91.50 1045 SER A CA 1
ATOM 7724 C C . SER A 1 1045 ? -28.979 -7.002 17.329 1.00 91.50 1045 SER A C 1
ATOM 7726 O O . SER A 1 1045 ? -30.047 -7.595 17.532 1.00 91.50 1045 SER A O 1
ATOM 7728 N N . GLY A 1 1046 ? -28.679 -6.486 16.133 1.00 91.56 1046 GLY A N 1
ATOM 7729 C CA . GLY A 1 1046 ? -29.521 -6.572 14.937 1.00 91.56 1046 GLY A CA 1
ATOM 7730 C C . GLY A 1 1046 ? -30.797 -5.721 14.996 1.00 91.56 1046 GLY A C 1
ATOM 7731 O O . GLY A 1 1046 ? -31.749 -5.959 14.234 1.00 91.56 1046 GLY A O 1
ATOM 7732 N N . ASN A 1 1047 ? -30.878 -4.744 15.904 1.00 94.38 1047 ASN A N 1
ATOM 7733 C CA . ASN A 1 1047 ? -31.901 -3.706 15.811 1.00 94.38 1047 ASN A CA 1
ATOM 7734 C C . ASN A 1 1047 ? -31.466 -2.672 14.765 1.00 94.38 1047 ASN A C 1
ATOM 7736 O O . ASN A 1 1047 ? -30.280 -2.452 14.564 1.00 94.38 1047 ASN A O 1
ATOM 7740 N N . VAL A 1 1048 ? -32.436 -2.009 14.128 1.00 96.75 1048 VAL A N 1
ATOM 7741 C CA . VAL A 1 1048 ? -32.149 -0.936 13.164 1.00 96.75 1048 VAL A CA 1
ATOM 7742 C C . VAL A 1 1048 ? -32.985 0.305 13.438 1.00 96.75 1048 VAL A C 1
ATOM 7744 O O . VAL A 1 1048 ? -34.150 0.193 13.854 1.00 96.75 1048 VAL A O 1
ATOM 7747 N N . ALA A 1 1049 ? -32.400 1.467 13.172 1.00 96.44 1049 ALA A N 1
ATOM 7748 C CA . ALA A 1 1049 ? -33.045 2.775 13.173 1.00 96.44 1049 ALA A CA 1
ATOM 7749 C C . ALA A 1 104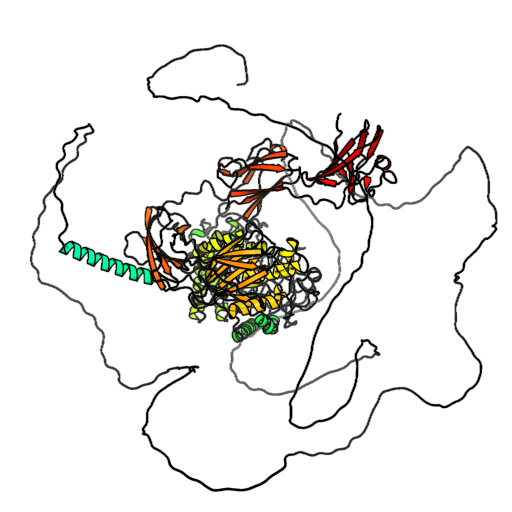9 ? -32.310 3.700 12.191 1.00 96.44 1049 ALA A C 1
ATOM 7751 O O . ALA A 1 1049 ? -31.101 3.599 12.041 1.00 96.44 1049 ALA A O 1
ATOM 7752 N N . GLY A 1 1050 ? -33.021 4.609 11.523 1.00 96.94 1050 GLY A N 1
ATOM 7753 C CA . GLY A 1 1050 ? -32.396 5.476 10.524 1.00 96.94 1050 GLY A CA 1
ATOM 7754 C C . GLY A 1 1050 ? -33.046 6.845 10.389 1.00 96.94 1050 GLY A C 1
ATOM 7755 O O . GLY A 1 1050 ? -34.258 7.000 10.600 1.00 96.94 1050 GLY A O 1
ATOM 7756 N N . ALA A 1 1051 ? -32.233 7.816 9.994 1.00 97.31 1051 ALA A N 1
ATOM 7757 C CA . ALA A 1 1051 ? -32.610 9.195 9.707 1.00 97.31 1051 ALA A CA 1
ATOM 7758 C C . ALA A 1 1051 ? -32.484 9.488 8.205 1.00 97.31 1051 ALA A C 1
ATOM 7760 O O . ALA A 1 1051 ? -31.890 8.709 7.462 1.00 97.31 1051 ALA A O 1
ATOM 7761 N N . SER A 1 1052 ? -33.074 10.598 7.762 1.00 96.31 1052 SER A N 1
ATOM 7762 C CA . SER A 1 1052 ? -32.852 11.142 6.419 1.00 96.31 1052 SER A CA 1
ATOM 7763 C C . SER A 1 1052 ? -32.504 12.622 6.516 1.00 96.31 1052 SER A C 1
ATOM 7765 O O . SER A 1 1052 ? -33.054 13.315 7.378 1.00 96.31 1052 SER A O 1
ATOM 7767 N N . ALA A 1 1053 ? -31.663 13.090 5.603 1.00 97.12 1053 ALA A N 1
ATOM 7768 C CA . ALA A 1 1053 ? -31.369 14.498 5.356 1.00 97.12 1053 ALA A CA 1
ATOM 7769 C C . ALA A 1 1053 ? -31.576 14.816 3.867 1.00 97.12 1053 ALA A C 1
ATOM 7771 O O . ALA A 1 1053 ? -31.828 13.919 3.060 1.00 97.12 1053 ALA A O 1
ATOM 7772 N N . THR A 1 1054 ? -31.493 16.091 3.502 1.00 97.44 1054 THR A N 1
ATOM 7773 C CA . THR A 1 1054 ? -31.512 16.530 2.102 1.00 97.44 1054 THR A CA 1
ATOM 7774 C C . THR A 1 1054 ? -30.478 17.618 1.898 1.00 97.44 1054 THR A C 1
ATOM 7776 O O . THR A 1 1054 ? -30.494 18.590 2.653 1.00 97.44 1054 THR A O 1
ATOM 7779 N N . ALA A 1 1055 ? -29.662 17.476 0.861 1.00 97.44 1055 ALA A N 1
ATOM 7780 C CA . ALA A 1 1055 ? -28.714 18.490 0.419 1.00 97.44 1055 ALA A CA 1
ATOM 7781 C C . ALA A 1 1055 ? -28.995 18.874 -1.040 1.00 97.44 1055 ALA A C 1
ATOM 7783 O O . ALA A 1 1055 ? -29.754 18.195 -1.740 1.00 97.44 1055 ALA A O 1
ATOM 7784 N N . VAL A 1 1056 ? -28.392 19.961 -1.504 1.00 97.06 1056 VAL A N 1
ATOM 7785 C CA . VAL A 1 1056 ? -28.386 20.361 -2.914 1.00 97.06 1056 VAL A CA 1
ATOM 7786 C C . VAL A 1 1056 ? -26.951 20.328 -3.419 1.00 97.06 1056 VAL A C 1
ATOM 7788 O O . VAL A 1 1056 ? -26.064 20.859 -2.754 1.00 97.06 1056 VAL A O 1
ATOM 7791 N N . VAL A 1 1057 ? -26.728 19.731 -4.590 1.00 96.75 1057 VAL A N 1
ATOM 7792 C CA . VAL A 1 1057 ? -25.434 19.828 -5.268 1.00 96.75 1057 VAL A CA 1
ATOM 7793 C C . VAL A 1 1057 ? -25.228 21.275 -5.696 1.00 96.75 1057 VAL A C 1
ATOM 7795 O O . VAL A 1 1057 ? -26.009 21.818 -6.483 1.00 96.75 1057 VAL A O 1
ATOM 7798 N N . VAL A 1 1058 ? -24.217 21.920 -5.133 1.00 92.25 1058 VAL A N 1
ATOM 7799 C CA . VAL A 1 1058 ? -23.754 23.247 -5.546 1.00 92.25 1058 VAL A CA 1
ATOM 7800 C C . VAL A 1 1058 ? -22.595 23.073 -6.531 1.00 92.25 1058 VAL A C 1
ATOM 7802 O O . VAL A 1 1058 ? -22.005 21.993 -6.565 1.00 92.25 1058 VAL A O 1
ATOM 7805 N N . PRO A 1 1059 ? -22.248 24.090 -7.346 1.00 82.69 1059 PRO A N 1
ATOM 7806 C CA . PRO A 1 1059 ? -20.938 24.081 -7.980 1.00 82.69 1059 PRO A CA 1
ATOM 7807 C C . PRO A 1 1059 ? -19.901 23.900 -6.875 1.00 82.69 1059 PRO A C 1
ATOM 7809 O O . PRO A 1 1059 ? -20.029 24.533 -5.819 1.00 82.69 1059 PRO A O 1
ATOM 7812 N N . GLU A 1 1060 ? -18.886 23.076 -7.118 1.00 69.19 1060 GLU A N 1
ATOM 7813 C CA . GLU A 1 1060 ? -17.714 23.052 -6.252 1.00 69.19 1060 GLU A CA 1
ATOM 7814 C C . GLU A 1 1060 ? -17.234 24.492 -6.016 1.00 69.19 1060 GLU A C 1
ATOM 7816 O O . GLU A 1 1060 ? -17.294 25.306 -6.952 1.00 69.19 1060 GLU A O 1
ATOM 7821 N N . PRO A 1 1061 ? -16.851 24.869 -4.777 1.00 50.62 1061 PRO A N 1
ATOM 7822 C CA . PRO A 1 1061 ? -16.300 26.186 -4.495 1.00 50.62 1061 PRO A CA 1
ATOM 7823 C C . PRO A 1 1061 ? -14.965 26.313 -5.230 1.00 50.62 1061 PRO A C 1
ATOM 7825 O O . PRO A 1 1061 ? -13.911 26.050 -4.658 1.00 50.62 1061 PRO A O 1
ATOM 7828 N N . GLY A 1 1062 ? -15.063 26.674 -6.515 1.00 38.06 1062 GLY A N 1
ATOM 7829 C CA . GLY A 1 1062 ? -14.028 26.432 -7.511 1.00 38.06 1062 GLY A CA 1
ATOM 7830 C C . GLY A 1 1062 ? -12.675 26.926 -7.026 1.00 38.06 1062 GLY A C 1
ATOM 7831 O O . GLY A 1 1062 ? -12.638 27.998 -6.404 1.00 38.06 1062 GLY A O 1
ATOM 7832 N N . PRO A 1 1063 ? -11.608 26.144 -7.280 1.00 35.72 1063 PRO A N 1
ATOM 7833 C CA . PRO A 1 1063 ? -10.354 26.203 -6.546 1.00 35.72 1063 PRO A CA 1
ATOM 7834 C C . PRO A 1 1063 ? -9.903 27.640 -6.341 1.00 35.72 1063 PRO A C 1
ATOM 7836 O O . PRO A 1 1063 ? -9.988 28.457 -7.263 1.00 35.72 1063 PRO A O 1
ATOM 7839 N N . GLY A 1 1064 ? -9.451 27.948 -5.121 1.00 34.72 1064 GLY A N 1
ATOM 7840 C CA . GLY A 1 1064 ? -9.160 29.297 -4.618 1.00 34.72 1064 GLY A CA 1
ATOM 7841 C C . GLY A 1 1064 ? -7.939 29.968 -5.255 1.00 34.72 1064 GLY A C 1
ATOM 7842 O O . GLY A 1 1064 ? -7.122 30.534 -4.545 1.00 34.72 1064 GLY A O 1
ATOM 7843 N N . VAL A 1 1065 ? -7.841 29.898 -6.584 1.00 33.00 1065 VAL A N 1
ATOM 7844 C CA . VAL A 1 1065 ? -6.648 30.007 -7.438 1.00 33.00 1065 VAL A CA 1
ATOM 7845 C C . VAL A 1 1065 ? -5.623 28.874 -7.213 1.00 33.00 1065 VAL A C 1
ATOM 7847 O O . VAL A 1 1065 ? -4.542 28.904 -7.784 1.00 33.00 1065 VAL A O 1
ATOM 7850 N N . GLY A 1 1066 ? -6.013 27.807 -6.506 1.00 36.78 1066 GLY A N 1
ATOM 7851 C CA . GLY A 1 1066 ? -5.204 26.599 -6.322 1.00 36.78 1066 GLY A CA 1
ATOM 7852 C C . GLY A 1 1066 ? -5.363 25.579 -7.453 1.00 36.78 1066 GLY A C 1
ATOM 7853 O O . GLY A 1 1066 ? -6.234 24.716 -7.391 1.00 36.78 1066 GLY A O 1
ATOM 7854 N N . GLY A 1 1067 ? -4.505 25.660 -8.469 1.00 47.00 1067 GLY A N 1
ATOM 7855 C CA . GLY A 1 1067 ? -3.920 24.432 -9.023 1.00 47.00 1067 GLY A CA 1
ATOM 7856 C C . GLY A 1 1067 ? -2.737 24.006 -8.146 1.00 47.00 1067 GLY A C 1
ATOM 7857 O O . GLY A 1 1067 ? -2.475 24.647 -7.126 1.00 47.00 1067 GLY A O 1
ATOM 7858 N N . GLU A 1 1068 ? -1.968 22.992 -8.547 1.00 58.19 1068 GLU A N 1
ATOM 7859 C CA . GLU A 1 1068 ? -0.652 22.802 -7.924 1.00 58.19 1068 GLU A CA 1
ATOM 7860 C C . GLU A 1 1068 ? 0.206 24.069 -8.125 1.00 58.19 1068 GLU A C 1
ATOM 7862 O O . GLU A 1 1068 ? 0.282 24.590 -9.247 1.00 58.19 1068 GLU A O 1
ATOM 7867 N N . PRO A 1 1069 ? 0.820 24.618 -7.060 1.00 67.06 1069 PRO A N 1
ATOM 7868 C CA . PRO A 1 1069 ? 1.488 25.909 -7.128 1.00 67.06 1069 PRO A CA 1
ATOM 7869 C C . PRO A 1 1069 ? 2.752 25.804 -7.982 1.00 67.06 1069 PRO A C 1
ATOM 7871 O O . PRO A 1 1069 ? 3.706 25.122 -7.618 1.00 67.06 1069 PRO A O 1
ATOM 7874 N N . THR A 1 1070 ? 2.816 26.535 -9.096 1.00 76.75 1070 THR A N 1
ATOM 7875 C CA . THR A 1 1070 ? 3.973 26.488 -10.011 1.00 76.75 1070 THR A CA 1
ATOM 7876 C C . THR A 1 1070 ? 5.269 26.973 -9.355 1.00 76.75 1070 THR A C 1
ATOM 7878 O O . THR A 1 1070 ? 6.364 26.652 -9.818 1.00 76.75 1070 THR A O 1
ATOM 7881 N N . THR A 1 1071 ? 5.163 27.757 -8.275 1.00 83.81 1071 THR A N 1
ATOM 7882 C CA . THR A 1 1071 ? 6.245 27.971 -7.304 1.00 83.81 1071 THR A CA 1
ATOM 7883 C C . THR A 1 1071 ? 5.728 28.274 -5.900 1.00 83.81 1071 THR A C 1
ATOM 7885 O O . THR A 1 1071 ? 4.739 28.983 -5.727 1.00 83.81 1071 THR A O 1
ATOM 7888 N N . VAL A 1 1072 ? 6.477 27.837 -4.886 1.00 93.38 1072 VAL A N 1
ATOM 7889 C CA . VAL A 1 1072 ? 6.265 28.176 -3.470 1.00 93.38 1072 VAL A CA 1
ATOM 7890 C C . VAL A 1 1072 ? 7.500 28.899 -2.925 1.00 93.38 1072 VAL A C 1
ATOM 7892 O O . VAL A 1 1072 ? 8.621 28.593 -3.329 1.00 93.38 1072 VAL A O 1
ATOM 7895 N N . ALA A 1 1073 ? 7.325 29.870 -2.023 1.00 95.69 1073 ALA A N 1
ATOM 7896 C CA . ALA A 1 1073 ? 8.419 30.669 -1.469 1.00 95.69 1073 ALA A CA 1
ATOM 7897 C C . ALA A 1 1073 ? 8.313 30.928 0.046 1.00 95.69 1073 ALA A C 1
ATOM 7899 O O . ALA A 1 1073 ? 7.251 31.294 0.555 1.00 95.69 1073 ALA A O 1
ATOM 7900 N N . VAL A 1 1074 ? 9.447 30.844 0.753 1.00 96.00 1074 VAL A N 1
ATOM 7901 C CA . VAL A 1 1074 ? 9.597 31.231 2.170 1.00 96.00 1074 VAL A CA 1
ATOM 7902 C C . VAL A 1 1074 ? 9.883 32.732 2.252 1.00 96.00 1074 VAL A C 1
ATOM 7904 O O . VAL A 1 1074 ? 11.029 33.182 2.327 1.00 96.00 1074 VAL A O 1
ATOM 7907 N N . ALA A 1 1075 ? 8.831 33.543 2.218 1.00 95.12 1075 ALA A N 1
ATOM 7908 C CA . ALA A 1 1075 ? 8.952 34.996 2.234 1.00 95.12 1075 ALA A CA 1
ATOM 7909 C C . ALA A 1 1075 ? 8.848 35.549 3.668 1.00 95.12 1075 ALA A C 1
ATOM 7911 O O . ALA A 1 1075 ? 7.863 35.326 4.375 1.00 95.12 1075 ALA A O 1
ATOM 7912 N N . GLY A 1 1076 ? 9.863 36.301 4.107 1.00 93.94 1076 GLY A N 1
ATOM 7913 C CA . GLY A 1 1076 ? 9.956 36.777 5.489 1.00 93.94 1076 GLY A CA 1
ATOM 7914 C C . GLY A 1 1076 ? 10.974 37.892 5.725 1.00 93.94 1076 GLY A C 1
ATOM 7915 O O . GLY A 1 1076 ? 11.577 38.423 4.791 1.00 93.94 1076 GLY A O 1
ATOM 7916 N N . SER A 1 1077 ? 11.194 38.215 7.001 1.00 96.12 1077 SER A N 1
ATOM 7917 C CA . SER A 1 1077 ? 12.178 39.193 7.487 1.00 96.12 1077 SER A CA 1
ATOM 7918 C C . SER A 1 1077 ? 13.620 38.671 7.535 1.00 96.12 1077 SER A C 1
ATOM 7920 O O . SER A 1 1077 ? 14.457 39.303 8.169 1.00 96.12 1077 SER A O 1
ATOM 7922 N N . LEU A 1 1078 ? 13.871 37.494 6.953 1.00 92.94 1078 LEU A N 1
ATOM 7923 C CA . LEU A 1 1078 ? 15.194 36.914 6.698 1.00 92.94 1078 LEU A CA 1
ATOM 7924 C C . LEU A 1 1078 ? 15.607 37.052 5.218 1.00 92.94 1078 LEU A C 1
ATOM 7926 O O . LEU A 1 1078 ? 16.619 36.492 4.802 1.00 92.94 1078 LEU A O 1
ATOM 7930 N N . GLY A 1 1079 ? 14.796 37.738 4.401 1.00 91.44 1079 GLY A N 1
ATOM 7931 C CA . GLY A 1 1079 ? 14.983 37.817 2.953 1.00 91.44 1079 GLY A CA 1
ATOM 7932 C C . GLY A 1 1079 ? 16.321 38.450 2.579 1.00 91.44 1079 GLY A C 1
ATOM 7933 O O . GLY A 1 1079 ? 17.055 37.903 1.753 1.00 91.44 1079 GLY A O 1
ATOM 7934 N N . SER A 1 1080 ? 16.682 39.566 3.219 1.00 90.50 1080 SER A N 1
ATOM 7935 C CA . SER A 1 1080 ? 17.957 40.241 2.945 1.00 90.50 1080 SER A CA 1
ATOM 7936 C C . SER A 1 1080 ? 19.181 39.383 3.306 1.00 90.50 1080 SER A C 1
ATOM 7938 O O . SER A 1 1080 ? 20.222 39.460 2.649 1.00 90.50 1080 SER A O 1
ATOM 7940 N N . GLU A 1 1081 ? 19.040 38.528 4.317 1.00 91.19 1081 GLU A N 1
ATOM 7941 C CA . GLU A 1 1081 ? 20.067 37.642 4.854 1.00 91.19 1081 GLU A CA 1
ATOM 7942 C C . GLU A 1 1081 ? 20.307 36.403 3.982 1.00 91.19 1081 GLU A C 1
ATOM 7944 O O . GLU A 1 1081 ? 21.458 35.986 3.846 1.00 91.19 1081 GLU A O 1
ATOM 7949 N N . ILE A 1 1082 ? 19.263 35.853 3.350 1.00 89.19 1082 ILE A N 1
ATOM 7950 C CA . ILE A 1 1082 ? 19.372 34.709 2.419 1.00 89.19 1082 ILE A CA 1
ATOM 7951 C C . ILE A 1 1082 ? 19.703 35.125 0.975 1.00 89.19 1082 ILE A C 1
ATOM 7953 O O . ILE A 1 1082 ? 19.921 34.274 0.115 1.00 89.19 1082 ILE A O 1
ATOM 7957 N N . GLY A 1 1083 ? 19.810 36.432 0.707 1.00 88.25 1083 GLY A N 1
ATOM 7958 C CA . GLY A 1 1083 ? 20.309 36.980 -0.559 1.00 88.25 1083 GLY A CA 1
ATOM 7959 C C . GLY A 1 1083 ? 19.273 37.687 -1.437 1.00 88.25 1083 GLY A C 1
ATOM 7960 O O . GLY A 1 1083 ? 19.596 38.046 -2.573 1.00 88.25 1083 GLY A O 1
ATOM 7961 N N . CYS A 1 1084 ? 18.057 37.925 -0.941 1.00 92.94 1084 CYS A N 1
ATOM 7962 C CA . CYS A 1 1084 ? 17.046 38.698 -1.660 1.00 92.94 1084 CYS A CA 1
ATOM 7963 C C . CYS A 1 1084 ? 17.380 40.203 -1.711 1.00 92.94 1084 CYS A C 1
ATOM 7965 O O . CYS A 1 1084 ? 18.091 40.721 -0.844 1.00 92.94 1084 CYS A O 1
ATOM 7967 N N . PRO A 1 1085 ? 16.851 40.950 -2.704 1.00 88.88 1085 PRO A N 1
ATOM 7968 C CA . PRO A 1 1085 ? 16.989 42.409 -2.763 1.00 88.88 1085 PRO A CA 1
ATOM 7969 C C . PRO A 1 1085 ? 16.394 43.143 -1.547 1.00 88.88 1085 PRO A C 1
ATOM 7971 O O . PRO A 1 1085 ? 16.854 44.244 -1.222 1.00 88.88 1085 PRO A O 1
ATOM 7974 N N . GLY A 1 1086 ? 15.413 42.536 -0.874 1.00 89.56 1086 GLY A N 1
ATOM 7975 C CA . GLY A 1 1086 ? 14.844 42.985 0.393 1.00 89.56 1086 GLY A CA 1
ATOM 7976 C C . GLY A 1 1086 ? 14.010 41.905 1.093 1.00 89.56 1086 GLY A C 1
ATOM 7977 O O . GLY A 1 1086 ? 13.870 40.782 0.611 1.00 89.56 1086 GLY A O 1
ATOM 7978 N N . ASP A 1 1087 ? 13.454 42.268 2.247 1.00 93.94 1087 ASP A N 1
ATOM 7979 C CA . ASP A 1 1087 ? 12.585 41.404 3.051 1.00 93.94 1087 ASP A CA 1
ATOM 7980 C C . ASP A 1 1087 ? 11.156 41.342 2.497 1.00 93.94 1087 ASP A C 1
ATOM 7982 O O . ASP A 1 1087 ? 10.652 42.325 1.947 1.00 93.94 1087 ASP A O 1
ATOM 7986 N N . TRP A 1 1088 ? 10.466 40.221 2.734 1.00 93.31 1088 TRP A N 1
ATOM 7987 C CA . TRP A 1 1088 ? 9.077 39.981 2.304 1.00 93.31 1088 TRP A CA 1
ATOM 7988 C C . TRP A 1 1088 ? 8.853 40.089 0.777 1.00 93.31 1088 TRP A C 1
ATOM 7990 O O . TRP A 1 1088 ? 7.769 40.471 0.326 1.00 93.31 1088 TRP A O 1
ATOM 8000 N N . GLU A 1 1089 ? 9.867 39.732 -0.020 1.00 93.75 1089 GLU A N 1
ATOM 8001 C CA . GLU A 1 1089 ? 9.830 39.694 -1.490 1.00 93.75 1089 GLU A CA 1
ATOM 8002 C C . GLU A 1 1089 ? 9.592 38.254 -2.017 1.00 93.75 1089 GLU A C 1
ATOM 8004 O O . GLU A 1 1089 ? 10.558 37.534 -2.269 1.00 93.75 1089 GLU A O 1
ATOM 8009 N N . PRO A 1 1090 ? 8.338 37.802 -2.233 1.00 90.50 1090 PRO A N 1
ATOM 8010 C CA . PRO A 1 1090 ? 8.028 36.417 -2.624 1.00 90.50 1090 PRO A CA 1
ATOM 8011 C C . PRO A 1 1090 ? 8.466 36.064 -4.051 1.00 90.50 1090 PRO A C 1
ATOM 8013 O O . PRO A 1 1090 ? 8.584 34.893 -4.388 1.00 90.50 1090 PRO A O 1
ATOM 8016 N N . ALA A 1 1091 ? 8.764 37.066 -4.883 1.00 88.12 1091 ALA A N 1
ATOM 8017 C CA . ALA A 1 1091 ? 9.339 36.888 -6.215 1.00 88.12 1091 ALA A CA 1
ATOM 8018 C C . ALA A 1 1091 ? 10.874 36.723 -6.215 1.00 88.12 1091 ALA A C 1
ATOM 8020 O O . ALA A 1 1091 ? 11.488 36.708 -7.281 1.00 88.12 1091 ALA A O 1
ATOM 8021 N N . CYS A 1 1092 ? 11.510 36.653 -5.042 1.00 90.62 1092 CYS A N 1
ATOM 8022 C CA . CYS A 1 1092 ? 12.946 36.431 -4.913 1.00 90.62 1092 CYS A CA 1
ATOM 8023 C C . CYS A 1 1092 ? 13.317 34.971 -5.213 1.00 90.62 1092 CYS A C 1
ATOM 8025 O O . CYS A 1 1092 ? 12.892 34.069 -4.493 1.00 90.62 1092 CYS A O 1
ATOM 8027 N N . ASP A 1 1093 ? 14.180 34.737 -6.207 1.00 91.06 1093 ASP A N 1
ATOM 8028 C CA . ASP A 1 1093 ? 14.624 33.381 -6.566 1.00 91.06 1093 ASP A CA 1
ATOM 8029 C C . ASP A 1 1093 ? 15.365 32.654 -5.419 1.00 91.06 1093 ASP A C 1
ATOM 8031 O O . ASP A 1 1093 ? 15.257 31.441 -5.302 1.00 91.06 1093 ASP A O 1
ATOM 8035 N N . ALA A 1 1094 ? 16.048 33.381 -4.523 1.00 90.56 1094 ALA A N 1
ATOM 8036 C CA . ALA A 1 1094 ? 16.717 32.813 -3.340 1.00 90.56 1094 ALA A CA 1
ATOM 8037 C C . ALA A 1 1094 ? 15.767 32.468 -2.170 1.00 90.56 1094 ALA A C 1
ATOM 8039 O O . ALA A 1 1094 ? 16.219 31.953 -1.151 1.00 90.56 1094 ALA A O 1
ATOM 8040 N N . ALA A 1 1095 ? 14.471 32.767 -2.304 1.00 93.56 1095 ALA A N 1
ATOM 8041 C CA . ALA A 1 1095 ? 13.425 32.400 -1.349 1.00 93.56 1095 ALA A CA 1
ATOM 8042 C C . ALA A 1 1095 ? 12.482 31.305 -1.885 1.00 93.56 1095 ALA A C 1
ATOM 8044 O O . ALA A 1 1095 ? 11.557 30.922 -1.173 1.00 93.56 1095 ALA A O 1
ATOM 8045 N N . GLN A 1 1096 ? 12.670 30.833 -3.125 1.00 95.19 1096 GLN A N 1
ATOM 8046 C CA . GLN A 1 1096 ? 11.834 29.775 -3.706 1.00 95.19 1096 GLN A CA 1
ATOM 8047 C C . GLN A 1 1096 ? 12.210 28.414 -3.122 1.00 95.19 1096 GLN A C 1
ATOM 8049 O O . GLN A 1 1096 ? 13.383 28.141 -2.871 1.00 95.19 1096 GLN A O 1
ATOM 8054 N N . MET A 1 1097 ? 11.206 27.569 -2.948 1.00 95.25 1097 MET A N 1
ATOM 8055 C CA . MET A 1 1097 ? 11.337 26.189 -2.506 1.00 95.25 1097 MET A CA 1
ATOM 8056 C C . MET A 1 1097 ? 11.421 25.249 -3.716 1.00 95.25 1097 MET A C 1
ATOM 8058 O O . MET A 1 1097 ? 10.929 25.573 -4.799 1.00 95.25 1097 MET A O 1
ATOM 8062 N N . THR A 1 1098 ? 12.021 24.081 -3.521 1.00 91.50 1098 THR A N 1
ATOM 8063 C CA . THR A 1 1098 ? 12.040 22.975 -4.489 1.00 91.50 1098 THR A CA 1
ATOM 8064 C C . THR A 1 1098 ? 10.938 21.990 -4.116 1.00 91.50 1098 THR A C 1
ATOM 8066 O O . THR A 1 1098 ? 10.816 21.662 -2.939 1.00 91.50 1098 THR A O 1
ATOM 8069 N N . TYR A 1 1099 ? 10.146 21.520 -5.080 1.00 87.19 1099 TYR A N 1
ATOM 8070 C CA . TYR A 1 1099 ? 9.197 20.434 -4.830 1.00 87.19 1099 TYR A CA 1
ATOM 8071 C C . TYR A 1 1099 ? 9.917 19.083 -4.772 1.00 87.19 1099 TYR A C 1
ATOM 8073 O O . TYR A 1 1099 ? 10.824 18.821 -5.564 1.00 87.19 1099 TYR A O 1
ATOM 8081 N N . ASP A 1 1100 ? 9.503 18.257 -3.824 1.00 75.88 1100 ASP A N 1
ATOM 8082 C CA . ASP A 1 1100 ? 9.940 16.894 -3.568 1.00 75.88 1100 ASP A CA 1
ATOM 8083 C C . ASP A 1 1100 ? 8.703 15.999 -3.742 1.00 75.88 1100 ASP A C 1
ATOM 8085 O O . ASP A 1 1100 ? 7.768 16.041 -2.936 1.00 75.88 1100 ASP A O 1
ATOM 8089 N N . ALA A 1 1101 ? 8.663 15.267 -4.858 1.00 53.06 1101 ALA A N 1
ATOM 8090 C CA . ALA A 1 1101 ? 7.499 14.483 -5.269 1.00 53.06 1101 ALA A CA 1
ATOM 8091 C C . ALA A 1 1101 ? 7.337 13.187 -4.456 1.00 53.06 1101 ALA A C 1
ATOM 8093 O O . ALA A 1 1101 ? 6.214 12.722 -4.269 1.00 53.06 1101 ALA A O 1
ATOM 8094 N N . ASP A 1 1102 ? 8.433 12.642 -3.918 1.00 47.75 1102 ASP A N 1
ATOM 8095 C CA . ASP A 1 1102 ? 8.427 11.425 -3.097 1.00 47.75 1102 ASP A CA 1
ATOM 8096 C C . ASP A 1 1102 ? 7.761 11.660 -1.730 1.00 47.75 1102 ASP A C 1
ATOM 8098 O O . ASP A 1 1102 ? 7.138 10.756 -1.167 1.00 47.75 1102 ASP A O 1
ATOM 8102 N N . THR A 1 1103 ? 7.857 12.887 -1.203 1.00 57.47 1103 THR A N 1
ATOM 8103 C CA . THR A 1 1103 ? 7.198 13.320 0.042 1.00 57.47 1103 THR A CA 1
ATOM 8104 C C . THR A 1 1103 ? 5.945 14.175 -0.167 1.00 57.47 1103 THR A C 1
ATOM 8106 O O . THR A 1 1103 ? 5.241 14.447 0.807 1.00 57.47 1103 THR A O 1
ATOM 8109 N N . ALA A 1 1104 ? 5.671 14.620 -1.399 1.00 68.56 1104 ALA A N 1
ATOM 8110 C CA . ALA A 1 1104 ? 4.679 15.649 -1.732 1.00 68.56 1104 ALA A CA 1
ATOM 8111 C C . ALA A 1 1104 ? 4.847 16.949 -0.907 1.00 68.56 1104 ALA A C 1
ATOM 8113 O O . ALA A 1 1104 ? 3.879 17.550 -0.422 1.00 68.56 1104 ALA A O 1
ATOM 8114 N N . THR A 1 1105 ? 6.095 17.399 -0.720 1.00 78.94 1105 THR A N 1
ATOM 8115 C CA . THR A 1 1105 ? 6.403 18.638 0.016 1.00 78.94 1105 THR A CA 1
ATOM 8116 C C . THR A 1 1105 ? 7.342 19.572 -0.734 1.00 78.94 1105 THR A C 1
ATOM 8118 O O . THR A 1 1105 ? 8.128 19.183 -1.585 1.00 78.94 1105 THR A O 1
ATOM 8121 N N . TRP A 1 1106 ? 7.272 20.856 -0.403 1.00 90.50 1106 TRP A N 1
ATOM 8122 C CA . TRP A 1 1106 ? 8.204 21.877 -0.864 1.00 90.50 1106 TRP A CA 1
ATOM 8123 C C . TRP A 1 1106 ? 9.273 22.101 0.202 1.00 90.50 1106 TRP A C 1
ATOM 8125 O O . TRP A 1 1106 ? 8.935 22.325 1.364 1.00 90.50 1106 TRP A O 1
ATOM 8135 N N . SER A 1 1107 ? 10.551 22.096 -0.176 1.00 91.50 1107 SER A N 1
ATOM 8136 C CA . SER A 1 1107 ? 11.690 22.249 0.736 1.00 91.50 1107 SER A CA 1
ATOM 8137 C C . SER A 1 1107 ? 12.600 23.433 0.376 1.00 91.50 1107 SER A C 1
ATOM 8139 O O . SER A 1 1107 ? 12.772 23.789 -0.791 1.00 91.50 1107 SER A O 1
ATOM 8141 N N . LEU A 1 1108 ? 13.188 24.080 1.387 1.00 94.75 1108 LEU A N 1
ATOM 8142 C CA . LEU A 1 1108 ? 14.230 25.099 1.215 1.00 94.75 1108 LEU A CA 1
ATOM 8143 C C . LEU A 1 1108 ? 15.173 25.140 2.421 1.00 94.75 1108 LEU A C 1
ATOM 8145 O O . LEU A 1 1108 ? 14.768 25.538 3.512 1.00 94.75 1108 LEU A O 1
ATOM 8149 N N . THR A 1 1109 ? 16.449 24.823 2.207 1.00 92.88 1109 THR A N 1
ATOM 8150 C CA . THR A 1 1109 ? 17.513 24.991 3.209 1.00 92.88 1109 THR A CA 1
ATOM 8151 C C . THR A 1 1109 ? 18.268 26.296 2.982 1.00 92.88 1109 THR A C 1
ATOM 8153 O O . THR A 1 1109 ? 18.841 26.526 1.916 1.00 92.88 1109 THR A O 1
ATOM 8156 N N . VAL A 1 1110 ? 18.309 27.156 4.000 1.00 91.31 1110 VAL A N 1
ATOM 8157 C CA . VAL A 1 1110 ? 19.023 28.446 3.982 1.00 91.31 1110 VAL A CA 1
ATOM 8158 C C . VAL A 1 1110 ? 19.776 28.665 5.290 1.00 91.31 1110 VAL A C 1
ATOM 8160 O O . VAL A 1 1110 ? 19.381 28.143 6.324 1.00 91.31 1110 VAL A O 1
ATOM 8163 N N . ALA A 1 1111 ? 20.854 29.454 5.270 1.00 88.75 1111 ALA A N 1
ATOM 8164 C CA . ALA A 1 1111 ? 21.709 29.685 6.442 1.00 88.75 1111 ALA A CA 1
ATOM 8165 C C . ALA A 1 1111 ? 21.661 31.148 6.947 1.00 88.75 1111 ALA A C 1
ATOM 8167 O O . ALA A 1 1111 ? 22.629 31.896 6.760 1.00 88.75 1111 ALA A O 1
ATOM 8168 N N . PRO A 1 1112 ? 20.538 31.603 7.541 1.00 86.31 1112 PRO A N 1
ATOM 8169 C CA . PRO A 1 1112 ? 20.441 32.939 8.121 1.00 86.31 1112 PRO A CA 1
ATOM 8170 C C . PRO A 1 1112 ? 21.371 33.105 9.346 1.00 86.31 1112 PRO A C 1
ATOM 8172 O O . PRO A 1 1112 ? 21.628 32.150 10.081 1.00 86.31 1112 PRO A O 1
ATOM 8175 N N . PRO A 1 1113 ? 21.881 34.322 9.617 1.00 84.38 1113 PRO A N 1
ATOM 8176 C CA . PRO A 1 1113 ? 22.621 34.628 10.840 1.00 84.38 1113 PRO A CA 1
ATOM 8177 C C . PRO A 1 1113 ? 21.819 34.380 12.126 1.00 84.38 1113 PRO A C 1
ATOM 8179 O O . PRO A 1 1113 ? 20.594 34.390 12.132 1.00 84.38 1113 PRO A O 1
ATOM 8182 N N . ALA A 1 1114 ? 22.527 34.263 13.253 1.00 81.94 1114 ALA A N 1
ATOM 8183 C CA . ALA A 1 1114 ? 21.922 34.147 14.580 1.00 81.94 1114 ALA A CA 1
ATOM 8184 C C . ALA A 1 1114 ? 20.957 35.313 14.878 1.00 81.94 1114 ALA A C 1
ATOM 8186 O O . ALA A 1 1114 ? 21.383 36.473 14.945 1.00 81.94 1114 ALA A O 1
ATOM 8187 N N . GLY A 1 1115 ? 19.675 35.021 15.100 1.00 83.88 1115 GLY A N 1
ATOM 8188 C CA . GLY A 1 1115 ? 18.649 36.056 15.220 1.00 83.88 1115 GLY A CA 1
ATOM 8189 C C . GLY A 1 1115 ? 17.226 35.529 15.395 1.00 83.88 1115 GLY A C 1
ATOM 8190 O O . GLY A 1 1115 ? 16.975 34.326 15.356 1.00 83.88 1115 GLY A O 1
ATOM 8191 N N . SER A 1 1116 ? 16.289 36.461 15.585 1.00 87.62 1116 SER A N 1
ATOM 8192 C CA . SER A 1 1116 ? 14.846 36.204 15.560 1.00 87.62 1116 SER A CA 1
ATOM 8193 C C . SER A 1 1116 ? 14.239 36.857 14.323 1.00 87.62 1116 SER A C 1
ATOM 8195 O O . SER A 1 1116 ? 14.459 38.044 14.080 1.00 87.62 1116 SER A O 1
ATOM 8197 N N . TYR A 1 1117 ? 13.458 36.081 13.581 1.00 94.19 1117 TYR A N 1
ATOM 8198 C CA . TYR A 1 1117 ? 12.886 36.428 12.284 1.00 94.19 1117 TYR A CA 1
ATOM 8199 C C . TYR A 1 1117 ? 11.382 36.121 12.265 1.00 94.19 1117 TYR A C 1
ATOM 8201 O O . TYR A 1 1117 ? 10.871 35.402 13.122 1.00 94.19 1117 TYR A O 1
ATOM 8209 N N . GLU A 1 1118 ? 10.668 36.643 11.275 1.00 93.25 1118 GLU A N 1
ATOM 8210 C CA . GLU A 1 1118 ? 9.284 36.269 10.972 1.00 93.25 1118 GLU A CA 1
ATOM 8211 C C . GLU A 1 1118 ? 9.177 35.839 9.505 1.00 93.25 1118 GLU A C 1
ATOM 8213 O O . GLU A 1 1118 ? 9.802 36.458 8.645 1.00 93.25 1118 GLU A O 1
ATOM 8218 N N . TYR A 1 1119 ? 8.386 34.808 9.204 1.00 96.31 1119 TYR A N 1
ATOM 8219 C CA . TYR A 1 1119 ? 8.197 34.302 7.839 1.00 96.31 1119 TYR A CA 1
ATOM 8220 C C . TYR A 1 1119 ? 6.760 33.841 7.558 1.00 96.31 1119 TYR A C 1
ATOM 8222 O O . TYR A 1 1119 ? 5.920 33.757 8.460 1.00 96.31 1119 TYR A O 1
ATOM 8230 N N . LYS A 1 1120 ? 6.489 33.573 6.281 1.00 95.38 1120 LYS A N 1
ATOM 8231 C CA . LYS A 1 1120 ? 5.274 32.966 5.731 1.00 95.38 1120 LYS A CA 1
ATOM 8232 C C . LYS A 1 1120 ? 5.619 32.122 4.506 1.00 95.38 1120 LYS A C 1
ATOM 8234 O O . LYS A 1 1120 ? 6.693 32.292 3.927 1.00 95.38 1120 LYS A O 1
ATOM 8239 N N . ILE A 1 1121 ? 4.667 31.299 4.079 1.00 96.62 1121 ILE A N 1
ATOM 8240 C CA . ILE A 1 1121 ? 4.654 30.741 2.727 1.00 96.62 1121 ILE A CA 1
ATOM 8241 C C . ILE A 1 1121 ? 3.869 31.661 1.793 1.00 96.62 1121 ILE A C 1
ATOM 8243 O O . ILE A 1 1121 ? 2.836 32.217 2.171 1.00 96.62 1121 ILE A O 1
ATOM 8247 N N . ALA A 1 1122 ? 4.384 31.827 0.581 1.00 94.50 1122 ALA A N 1
ATOM 8248 C CA . ALA A 1 1122 ? 3.842 32.660 -0.479 1.00 94.50 1122 ALA A CA 1
ATOM 8249 C C . ALA A 1 1122 ? 3.828 31.867 -1.797 1.00 94.50 1122 ALA A C 1
ATOM 8251 O O . ALA A 1 1122 ? 4.812 31.192 -2.105 1.00 94.50 1122 ALA A O 1
ATOM 8252 N N . VAL A 1 1123 ? 2.731 31.932 -2.554 1.00 90.06 1123 VAL A N 1
ATOM 8253 C CA . VAL A 1 1123 ? 2.492 31.074 -3.730 1.00 90.06 1123 VAL A CA 1
ATOM 8254 C C . VAL A 1 1123 ? 2.588 31.864 -5.041 1.00 90.06 1123 VAL A C 1
ATOM 8256 O O . VAL A 1 1123 ? 2.289 33.062 -5.098 1.00 90.06 1123 VAL A O 1
ATOM 8259 N N . ASP A 1 1124 ? 3.083 31.201 -6.088 1.00 85.50 1124 ASP A N 1
ATOM 8260 C CA . ASP A 1 1124 ? 3.294 31.706 -7.451 1.00 85.50 1124 ASP A CA 1
ATOM 8261 C C . ASP A 1 1124 ? 4.037 33.047 -7.503 1.00 85.50 1124 ASP A C 1
ATOM 8263 O O . ASP A 1 1124 ? 3.664 34.000 -8.196 1.00 85.50 1124 ASP A O 1
ATOM 8267 N N . ARG A 1 1125 ? 5.127 33.129 -6.723 1.00 89.50 1125 ARG A N 1
ATOM 8268 C CA . ARG A 1 1125 ? 5.968 34.332 -6.558 1.00 89.50 1125 ARG A CA 1
ATOM 8269 C C . ARG A 1 1125 ? 5.186 35.586 -6.115 1.00 89.50 1125 ARG A C 1
ATOM 8271 O O . ARG A 1 1125 ? 5.679 36.710 -6.258 1.00 89.50 1125 ARG A O 1
ATOM 8278 N N . SER A 1 1126 ? 3.982 35.418 -5.568 1.00 89.50 1126 SER A N 1
ATOM 8279 C CA . SER A 1 1126 ? 3.017 36.480 -5.266 1.00 89.50 1126 SER A CA 1
ATOM 8280 C C . SER A 1 1126 ? 2.701 36.573 -3.765 1.00 89.50 1126 SER A C 1
ATOM 8282 O O . SER A 1 1126 ? 3.233 35.821 -2.961 1.00 89.50 1126 SER A O 1
ATOM 8284 N N . TRP A 1 1127 ? 1.840 37.517 -3.373 1.00 89.00 1127 TRP A N 1
ATOM 8285 C CA . TRP A 1 1127 ? 1.171 37.505 -2.061 1.00 89.00 1127 TRP A CA 1
ATOM 8286 C C . TRP A 1 1127 ? -0.342 37.248 -2.193 1.00 89.00 1127 TRP A C 1
ATOM 8288 O O . TRP A 1 1127 ? -1.060 37.344 -1.196 1.00 89.00 1127 TRP A O 1
ATOM 8298 N N . ASP A 1 1128 ? -0.834 36.972 -3.407 1.00 83.81 1128 ASP A N 1
ATOM 8299 C CA . ASP A 1 1128 ? -2.269 36.841 -3.684 1.00 83.81 1128 ASP A CA 1
ATOM 8300 C C . ASP A 1 1128 ? -2.832 35.561 -3.033 1.00 83.81 1128 ASP A C 1
ATOM 8302 O O . ASP A 1 1128 ? -3.926 35.588 -2.466 1.00 83.81 1128 ASP A O 1
ATOM 8306 N N . GLU A 1 1129 ? -2.011 34.509 -2.971 1.00 86.38 1129 GLU A N 1
ATOM 8307 C CA . GLU A 1 1129 ? -2.169 33.332 -2.113 1.00 86.38 1129 GLU A CA 1
ATOM 8308 C C . GLU A 1 1129 ? -0.959 33.227 -1.158 1.00 86.38 1129 GLU A C 1
ATOM 8310 O O . GLU A 1 1129 ? 0.196 33.408 -1.558 1.00 86.38 1129 GLU A O 1
ATOM 8315 N N . ASN A 1 1130 ? -1.219 33.031 0.141 1.00 91.19 1130 ASN A N 1
ATOM 8316 C CA . ASN A 1 1130 ? -0.184 32.941 1.178 1.00 91.19 1130 ASN A CA 1
ATOM 8317 C C . ASN A 1 1130 ? -0.700 32.280 2.462 1.00 91.19 1130 ASN A C 1
ATOM 8319 O O . ASN A 1 1130 ? -1.844 32.510 2.866 1.00 91.19 1130 ASN A O 1
ATOM 8323 N N . TYR A 1 1131 ? 0.186 31.568 3.156 1.00 90.56 1131 TYR A N 1
ATOM 8324 C CA . TYR A 1 1131 ? -0.128 30.783 4.349 1.00 90.56 1131 TYR A CA 1
ATOM 8325 C C . TYR A 1 1131 ? 0.735 31.195 5.543 1.00 90.56 1131 TYR A C 1
ATOM 8327 O O . TYR A 1 1131 ? 1.904 31.574 5.409 1.00 90.56 1131 TYR A O 1
ATOM 8335 N N . GLY A 1 1132 ? 0.113 31.197 6.722 1.00 86.25 1132 GLY A N 1
ATOM 8336 C CA . GLY A 1 1132 ? 0.714 31.657 7.973 1.00 86.25 1132 GLY A CA 1
ATOM 8337 C C . GLY A 1 1132 ? 0.696 30.608 9.083 1.00 86.25 1132 GLY A C 1
ATOM 8338 O O . GLY A 1 1132 ? 0.530 29.414 8.850 1.00 86.25 1132 GLY A O 1
ATOM 8339 N N . ALA A 1 1133 ? 0.865 31.070 10.321 1.00 77.69 1133 ALA A N 1
ATOM 8340 C CA . ALA A 1 1133 ? 0.880 30.211 11.501 1.00 77.69 1133 ALA A CA 1
ATOM 8341 C C . ALA A 1 1133 ? -0.398 29.360 11.600 1.00 77.69 1133 ALA A C 1
ATOM 8343 O O . ALA A 1 1133 ? -1.500 29.906 11.655 1.00 77.69 1133 ALA A O 1
ATOM 8344 N N . GLY A 1 1134 ? -0.219 28.036 11.648 1.00 69.38 1134 GLY A N 1
ATOM 8345 C CA . GLY A 1 1134 ? -1.304 27.051 11.674 1.00 69.38 1134 GLY A CA 1
ATOM 8346 C C . GLY A 1 1134 ? -1.838 26.624 10.301 1.00 69.38 1134 GLY A C 1
ATOM 8347 O O . GLY A 1 1134 ? -2.881 25.990 10.268 1.00 69.38 1134 GLY A O 1
ATOM 8348 N N . GLY A 1 1135 ? -1.176 26.984 9.193 1.00 66.88 1135 GLY A N 1
ATOM 8349 C CA . GLY A 1 1135 ? -1.668 26.697 7.834 1.00 66.88 1135 GLY A CA 1
ATOM 8350 C C . GLY A 1 1135 ? -2.819 27.608 7.394 1.00 66.88 1135 GLY A C 1
ATOM 8351 O O . GLY A 1 1135 ? -3.410 27.420 6.339 1.00 66.88 1135 GLY A O 1
ATOM 8352 N N . GLU A 1 1136 ? -3.138 28.629 8.191 1.00 77.56 1136 GLU A N 1
ATOM 8353 C CA . GLU A 1 1136 ? -4.244 29.553 7.944 1.00 77.56 1136 GLU A CA 1
ATOM 8354 C C . GLU A 1 1136 ? -3.992 30.411 6.682 1.00 77.56 1136 GLU A C 1
ATOM 8356 O O . GLU A 1 1136 ? -2.972 31.122 6.627 1.00 77.56 1136 GLU A O 1
ATOM 8361 N N . PRO A 1 1137 ? -4.919 30.431 5.700 1.00 79.88 1137 PRO A N 1
ATOM 8362 C CA . PRO A 1 1137 ? -4.859 31.336 4.555 1.00 79.88 1137 PRO A CA 1
ATOM 8363 C C . PRO A 1 1137 ? -4.830 32.794 5.020 1.00 79.88 1137 PRO A C 1
ATOM 8365 O O . PRO A 1 1137 ? -5.679 33.243 5.793 1.00 79.88 1137 PRO A O 1
ATOM 8368 N N . ASN A 1 1138 ? -3.853 33.570 4.550 1.00 85.56 1138 ASN A N 1
ATOM 8369 C CA . ASN A 1 1138 ? -3.574 34.928 5.030 1.00 85.56 1138 ASN A CA 1
ATOM 8370 C C . ASN A 1 1138 ? -3.308 35.032 6.554 1.00 85.56 1138 ASN A C 1
ATOM 8372 O O . ASN A 1 1138 ? -3.405 36.127 7.117 1.00 85.56 1138 ASN A O 1
ATOM 8376 N N . GLY A 1 1139 ? -2.917 33.932 7.210 1.00 77.00 1139 GLY A N 1
ATOM 8377 C CA . GLY A 1 1139 ? -2.726 33.813 8.661 1.00 77.00 1139 GLY A CA 1
ATOM 8378 C C . GLY A 1 1139 ? -1.656 34.725 9.277 1.00 77.00 1139 GLY A C 1
ATOM 8379 O O . GLY A 1 1139 ? -1.092 35.611 8.631 1.00 77.00 1139 GLY A O 1
ATOM 8380 N N . ALA A 1 1140 ? -1.352 34.524 10.561 1.00 89.06 1140 ALA A N 1
ATOM 8381 C CA . ALA A 1 1140 ? -0.305 35.295 11.240 1.00 89.06 1140 ALA A CA 1
ATOM 8382 C C . ALA A 1 1140 ? 1.101 34.963 10.700 1.00 89.06 1140 ALA A C 1
ATOM 8384 O O . ALA A 1 1140 ? 1.328 33.880 10.165 1.00 89.06 1140 ALA A O 1
ATOM 8385 N N . ASN A 1 1141 ? 2.057 35.879 10.867 1.00 92.44 1141 ASN A N 1
ATOM 8386 C CA . ASN A 1 1141 ? 3.468 35.588 10.609 1.00 92.44 1141 ASN A CA 1
ATOM 8387 C C . ASN A 1 1141 ? 3.971 34.503 11.574 1.00 92.44 1141 ASN A C 1
ATOM 8389 O O . ASN A 1 1141 ? 3.597 34.495 12.751 1.00 92.44 1141 ASN A O 1
ATOM 8393 N N . ILE A 1 1142 ? 4.839 33.618 11.090 1.00 93.31 1142 ILE A N 1
ATOM 8394 C CA . ILE A 1 1142 ? 5.437 32.544 11.883 1.00 93.31 1142 ILE A CA 1
ATOM 8395 C C . ILE A 1 1142 ? 6.766 33.045 12.459 1.00 93.31 1142 ILE A C 1
ATOM 8397 O O . ILE A 1 1142 ? 7.624 33.484 11.690 1.00 93.31 1142 ILE A O 1
ATOM 8401 N N . PRO A 1 1143 ? 6.967 33.013 13.789 1.00 92.00 1143 PRO A N 1
ATOM 8402 C CA . PRO A 1 1143 ? 8.236 33.392 14.389 1.00 92.00 1143 PRO A CA 1
ATOM 8403 C C . PRO A 1 1143 ? 9.276 32.282 14.199 1.00 92.00 1143 PRO A C 1
ATOM 8405 O O . PRO A 1 1143 ? 9.035 31.124 14.532 1.00 92.00 1143 PRO A O 1
ATOM 8408 N N . LEU A 1 1144 ? 10.462 32.662 13.736 1.00 89.19 1144 LEU A N 1
ATOM 8409 C CA . LEU A 1 1144 ? 11.671 31.844 13.729 1.00 89.19 1144 LEU A CA 1
ATOM 8410 C C . LEU A 1 1144 ? 12.674 32.434 14.726 1.00 89.19 1144 LEU A C 1
ATOM 8412 O O . LEU A 1 1144 ? 12.750 33.648 14.926 1.00 89.19 1144 LEU A O 1
ATOM 8416 N N . THR A 1 1145 ? 13.478 31.596 15.367 1.00 85.12 1145 THR A N 1
ATOM 8417 C CA . THR A 1 1145 ? 14.689 32.031 16.070 1.00 85.12 1145 THR A CA 1
ATOM 8418 C C . THR A 1 1145 ? 15.749 30.962 15.883 1.00 85.12 1145 THR A C 1
ATOM 8420 O O . THR A 1 1145 ? 15.473 29.795 16.128 1.00 85.12 1145 THR A O 1
ATOM 8423 N N . THR A 1 1146 ? 16.925 31.377 15.419 1.00 78.25 1146 THR A N 1
ATOM 8424 C CA . THR A 1 1146 ? 18.040 30.507 15.022 1.00 78.25 1146 THR A CA 1
ATOM 8425 C C . THR A 1 1146 ? 19.305 30.881 15.788 1.00 78.25 1146 THR A C 1
ATOM 8427 O O . THR A 1 1146 ? 19.568 32.060 16.065 1.00 78.25 1146 THR A O 1
ATOM 8430 N N . SER A 1 1147 ? 20.101 29.868 16.119 1.00 73.38 1147 SER A N 1
ATOM 8431 C CA . SER A 1 1147 ? 21.443 29.993 16.692 1.00 73.38 1147 SER A CA 1
ATOM 8432 C C . SER A 1 1147 ? 22.491 30.546 15.711 1.00 73.38 1147 SER A C 1
ATOM 8434 O O . SER A 1 1147 ? 23.501 31.103 16.158 1.00 73.38 1147 SER A O 1
ATOM 8436 N N . GLY A 1 1148 ? 22.216 30.456 14.404 1.00 64.94 1148 GLY A N 1
ATOM 8437 C CA . GLY A 1 1148 ? 23.085 30.837 13.290 1.00 64.94 1148 GLY A CA 1
ATOM 8438 C C . GLY A 1 1148 ? 23.647 29.617 12.560 1.00 64.94 1148 GLY A C 1
ATOM 8439 O O . GLY A 1 1148 ? 24.857 29.390 12.598 1.00 64.94 1148 GLY A O 1
ATOM 8440 N N . GLY A 1 1149 ? 22.773 28.854 11.902 1.00 72.62 1149 GLY A N 1
ATOM 8441 C CA . GLY A 1 1149 ? 23.094 27.620 11.178 1.00 72.62 1149 GLY A CA 1
ATOM 8442 C C . GLY A 1 1149 ? 22.198 27.414 9.953 1.00 72.62 1149 GLY A C 1
ATOM 8443 O O . GLY A 1 1149 ? 21.500 28.336 9.531 1.00 72.62 1149 GLY A O 1
ATOM 8444 N N . ALA A 1 1150 ? 22.227 26.214 9.371 1.00 81.81 1150 ALA A N 1
ATOM 8445 C CA . ALA A 1 1150 ? 21.280 25.834 8.327 1.00 81.81 1150 ALA A CA 1
ATOM 8446 C C . ALA A 1 1150 ? 19.879 25.645 8.932 1.00 81.81 1150 ALA A C 1
ATOM 8448 O O . ALA A 1 1150 ? 19.714 24.972 9.949 1.00 81.81 1150 ALA A O 1
ATOM 8449 N N . VAL A 1 1151 ? 18.877 26.259 8.309 1.00 88.50 1151 VAL A N 1
ATOM 8450 C CA . VAL A 1 1151 ? 17.459 26.111 8.632 1.00 88.50 1151 VAL A CA 1
ATOM 8451 C C . VAL A 1 1151 ? 16.766 25.564 7.394 1.00 88.50 1151 VAL A C 1
ATOM 8453 O O . VAL A 1 1151 ? 16.711 26.236 6.360 1.00 88.50 1151 VAL A O 1
ATOM 8456 N N . THR A 1 1152 ? 16.247 24.349 7.515 1.00 91.00 1152 THR A N 1
ATOM 8457 C CA . THR A 1 1152 ? 15.469 23.667 6.483 1.00 91.00 1152 THR A CA 1
ATOM 8458 C C . THR A 1 1152 ? 13.989 23.923 6.742 1.00 91.00 1152 THR A C 1
ATOM 8460 O O . THR A 1 1152 ? 13.455 23.586 7.801 1.00 91.00 1152 THR A O 1
ATOM 8463 N N . PHE A 1 1153 ? 13.343 24.587 5.789 1.00 94.12 1153 PHE A N 1
ATOM 8464 C CA . PHE A 1 1153 ? 11.906 24.830 5.765 1.00 94.12 1153 PHE A CA 1
ATOM 8465 C C . PHE A 1 1153 ? 11.229 23.762 4.909 1.00 94.12 1153 PHE A C 1
ATOM 8467 O O . PHE A 1 1153 ? 11.687 23.515 3.794 1.00 94.12 1153 PHE A O 1
ATOM 8474 N N . THR A 1 1154 ? 10.118 23.202 5.385 1.00 87.94 1154 THR A N 1
ATOM 8475 C CA . THR A 1 1154 ? 9.317 22.211 4.648 1.00 87.94 1154 THR A CA 1
ATOM 8476 C C . THR A 1 1154 ? 7.848 22.620 4.678 1.00 87.94 1154 THR A C 1
ATOM 8478 O O . THR A 1 1154 ? 7.333 22.935 5.748 1.00 87.94 1154 THR A O 1
ATOM 8481 N N . TYR A 1 1155 ? 7.172 22.632 3.528 1.00 92.31 1155 TYR A N 1
ATOM 8482 C CA . TYR A 1 1155 ? 5.766 23.019 3.364 1.00 92.31 1155 TYR A CA 1
ATOM 8483 C C . TYR A 1 1155 ? 4.975 21.938 2.623 1.00 92.31 1155 TYR A C 1
ATOM 8485 O O . TYR A 1 1155 ? 5.396 21.476 1.567 1.00 92.31 1155 TYR A O 1
ATOM 8493 N N . SER A 1 1156 ? 3.811 21.567 3.148 1.00 81.75 1156 SER A N 1
ATOM 8494 C CA . SER A 1 1156 ? 2.875 20.639 2.500 1.00 81.75 1156 SER A CA 1
ATOM 8495 C C . SER A 1 1156 ? 1.753 21.422 1.817 1.00 81.75 1156 SER A C 1
ATOM 8497 O O . SER A 1 1156 ? 1.108 22.258 2.451 1.00 81.75 1156 SER A O 1
ATOM 8499 N N . THR A 1 1157 ? 1.491 21.137 0.540 1.00 75.94 1157 THR A N 1
ATOM 8500 C CA . THR A 1 1157 ? 0.359 21.708 -0.213 1.00 75.94 1157 THR A CA 1
ATOM 8501 C C . THR A 1 1157 ? -0.984 21.231 0.332 1.00 75.94 1157 THR A C 1
ATOM 8503 O O . THR A 1 1157 ? -1.869 22.058 0.519 1.00 75.94 1157 THR A O 1
ATOM 8506 N N . ALA A 1 1158 ? -1.109 19.945 0.677 1.00 67.62 1158 ALA A N 1
ATOM 8507 C CA . ALA A 1 1158 ? -2.343 19.351 1.203 1.00 67.62 1158 ALA A CA 1
ATOM 8508 C C . ALA A 1 1158 ? -2.771 19.901 2.581 1.00 67.62 1158 ALA A C 1
ATOM 8510 O O . ALA A 1 1158 ? -3.957 20.068 2.849 1.00 67.62 1158 ALA A O 1
ATOM 8511 N N . THR A 1 1159 ? -1.819 20.204 3.473 1.00 70.44 1159 THR A N 1
ATOM 8512 C CA . THR A 1 1159 ? -2.127 20.687 4.841 1.00 70.44 1159 THR A CA 1
ATOM 8513 C C . THR A 1 1159 ? -1.907 22.188 5.038 1.00 70.44 1159 THR A C 1
ATOM 8515 O O . THR A 1 1159 ? -2.244 22.730 6.092 1.00 70.44 1159 THR A O 1
ATOM 8518 N N . HIS A 1 1160 ? -1.274 22.854 4.068 1.00 83.56 1160 HIS A N 1
ATOM 8519 C CA . HIS A 1 1160 ? -0.742 24.219 4.144 1.00 83.56 1160 HIS A CA 1
ATOM 8520 C C . HIS A 1 1160 ? 0.215 24.504 5.322 1.00 83.56 1160 HIS A C 1
ATOM 8522 O O . HIS A 1 1160 ? 0.609 25.654 5.556 1.00 83.56 1160 HIS A O 1
ATOM 8528 N N . LEU A 1 1161 ? 0.614 23.481 6.082 1.00 78.31 1161 LEU A N 1
ATOM 8529 C CA . LEU A 1 1161 ? 1.538 23.622 7.198 1.00 78.31 1161 LEU A CA 1
ATOM 8530 C C . LEU A 1 1161 ? 2.963 23.806 6.680 1.00 78.31 1161 LEU A C 1
ATOM 8532 O O . LEU A 1 1161 ? 3.396 23.130 5.749 1.00 78.31 1161 LEU A O 1
ATOM 8536 N N . VAL A 1 1162 ? 3.703 24.698 7.340 1.00 88.75 1162 VAL A N 1
ATOM 8537 C CA . VAL A 1 1162 ? 5.146 24.862 7.157 1.00 88.75 1162 VAL A CA 1
ATOM 8538 C C . VAL A 1 1162 ? 5.870 24.646 8.482 1.00 88.75 1162 VAL A C 1
ATOM 8540 O O . VAL A 1 1162 ? 5.483 25.192 9.520 1.00 88.75 1162 VAL A O 1
ATOM 8543 N N . THR A 1 1163 ? 6.933 23.854 8.439 1.00 86.06 1163 THR A N 1
ATOM 8544 C CA . THR A 1 1163 ? 7.894 23.671 9.527 1.00 86.06 1163 THR A CA 1
ATOM 8545 C C . THR A 1 1163 ? 9.208 24.367 9.176 1.00 86.06 1163 THR A C 1
ATOM 8547 O O . THR A 1 1163 ? 9.518 24.602 8.009 1.00 86.06 1163 THR A O 1
ATOM 8550 N N . ALA A 1 1164 ? 9.985 24.721 10.199 1.00 87.38 1164 ALA A N 1
ATOM 8551 C CA . ALA A 1 1164 ? 11.352 25.207 10.051 1.00 87.38 1164 ALA A CA 1
ATOM 8552 C C . ALA A 1 1164 ? 12.217 24.515 11.105 1.00 87.38 1164 ALA A C 1
ATOM 8554 O O . ALA A 1 1164 ? 11.994 24.699 12.305 1.00 87.38 1164 ALA A O 1
ATOM 8555 N N . VAL A 1 1165 ? 13.169 23.704 10.655 1.00 78.75 1165 VAL A N 1
ATOM 8556 C CA . VAL A 1 1165 ? 14.073 22.918 11.500 1.00 78.75 1165 VAL A CA 1
ATOM 8557 C C . VAL A 1 1165 ? 15.480 23.481 11.344 1.00 78.75 1165 VAL A C 1
ATOM 8559 O O . VAL A 1 1165 ? 16.008 23.535 10.238 1.00 78.75 1165 VAL A O 1
ATOM 8562 N N . GLU A 1 1166 ? 16.087 23.925 12.444 1.00 76.50 1166 GLU A N 1
ATOM 8563 C CA . GLU A 1 1166 ? 17.513 24.261 12.469 1.00 76.50 1166 GLU A CA 1
ATOM 8564 C C . GLU A 1 1166 ? 18.316 22.959 12.586 1.00 76.50 1166 GLU A C 1
ATOM 8566 O O . GLU A 1 1166 ? 18.111 22.189 13.527 1.00 76.50 1166 GLU A O 1
ATOM 8571 N N . GLU A 1 1167 ? 19.199 22.695 11.624 1.00 62.28 1167 GLU A N 1
ATOM 8572 C CA . GLU A 1 1167 ? 20.012 21.479 11.591 1.00 62.28 1167 GLU A CA 1
ATOM 8573 C C . GLU A 1 1167 ? 20.974 21.468 12.783 1.00 62.28 1167 GLU A C 1
ATOM 8575 O O . GLU A 1 1167 ? 21.871 22.309 12.912 1.00 62.28 1167 GLU A O 1
ATOM 8580 N N . SER A 1 1168 ? 20.774 20.512 13.691 1.00 50.62 1168 SER A N 1
ATOM 8581 C CA . SER A 1 1168 ? 21.550 20.417 14.920 1.00 50.62 1168 SER A CA 1
ATOM 8582 C C . SER A 1 1168 ? 22.961 19.915 14.628 1.00 50.62 1168 SER A C 1
ATOM 8584 O O . SER A 1 1168 ? 23.198 18.708 14.580 1.00 50.62 1168 SER A O 1
ATOM 8586 N N . VAL A 1 1169 ? 23.907 20.843 14.470 1.00 57.91 1169 VAL A N 1
ATOM 8587 C CA . VAL A 1 1169 ? 25.338 20.524 14.365 1.00 57.91 1169 VAL A CA 1
ATOM 8588 C C . VAL A 1 1169 ? 25.756 19.693 15.581 1.00 57.91 1169 VAL A C 1
ATOM 8590 O O . VAL A 1 1169 ? 25.698 20.180 16.718 1.00 57.91 1169 VAL A O 1
ATOM 8593 N N . GLU A 1 1170 ? 26.168 18.446 15.337 1.00 69.62 1170 GLU A N 1
ATOM 8594 C CA . GLU A 1 1170 ? 26.624 17.514 16.371 1.00 69.62 1170 GLU A CA 1
ATOM 8595 C C . GLU A 1 1170 ? 27.735 18.160 17.212 1.00 69.62 1170 GLU A C 1
ATOM 8597 O O . GLU A 1 1170 ? 28.606 18.858 16.694 1.00 69.62 1170 GLU A O 1
ATOM 8602 N N . GLN A 1 1171 ? 27.678 17.991 18.534 1.00 83.56 1171 GLN A N 1
ATOM 8603 C CA . GLN A 1 1171 ? 28.615 18.648 19.443 1.00 83.56 1171 GLN A CA 1
ATOM 8604 C C . GLN A 1 1171 ? 29.756 17.697 19.823 1.00 83.56 1171 GLN A C 1
ATOM 8606 O O . GLN A 1 1171 ? 29.482 16.574 20.247 1.00 83.56 1171 GLN A O 1
ATOM 8611 N N . PRO A 1 1172 ? 31.026 18.138 19.743 1.00 85.25 1172 PRO A N 1
ATOM 8612 C CA . PRO A 1 1172 ? 32.175 17.276 19.999 1.00 85.25 1172 PRO A CA 1
ATOM 8613 C C . PRO A 1 1172 ? 32.243 16.802 21.456 1.00 85.25 1172 PRO A C 1
ATOM 8615 O O . PRO A 1 1172 ? 31.728 17.446 22.372 1.00 85.25 1172 PRO A O 1
ATOM 8618 N N . GLY A 1 1173 ? 32.953 15.701 21.702 1.00 86.00 1173 GLY A N 1
ATOM 8619 C CA . GLY A 1 1173 ? 33.104 15.121 23.040 1.00 86.00 1173 GLY A CA 1
ATOM 8620 C C . GLY A 1 1173 ? 33.847 16.027 24.033 1.00 86.00 1173 GLY A C 1
ATOM 8621 O O . GLY A 1 1173 ? 33.621 15.940 25.245 1.00 86.00 1173 GLY A O 1
ATOM 8622 N N . ALA A 1 1174 ? 34.722 16.912 23.548 1.00 91.56 1174 ALA A N 1
ATOM 8623 C CA . ALA A 1 1174 ? 35.288 18.019 24.316 1.00 91.56 1174 ALA A CA 1
ATOM 8624 C C . ALA A 1 1174 ? 35.739 19.196 23.435 1.00 91.56 1174 ALA A C 1
ATOM 8626 O O . ALA A 1 1174 ? 36.167 19.027 22.296 1.00 91.56 1174 ALA A O 1
ATOM 8627 N N . VAL A 1 1175 ? 35.774 20.393 24.025 1.00 95.31 1175 VAL A N 1
ATOM 8628 C CA . VAL A 1 1175 ? 36.411 21.586 23.447 1.00 95.31 1175 VAL A CA 1
ATOM 8629 C C . VAL A 1 1175 ? 37.354 22.197 24.479 1.00 95.31 1175 VAL A C 1
ATOM 8631 O O . VAL A 1 1175 ? 37.048 22.215 25.671 1.00 95.31 1175 VAL A O 1
ATOM 8634 N N . SER A 1 1176 ? 38.498 22.717 24.040 1.00 95.75 1176 SER A N 1
ATOM 8635 C CA . SER A 1 1176 ? 39.506 23.342 24.902 1.00 95.75 1176 SER A CA 1
ATOM 8636 C C . SER A 1 1176 ? 40.074 24.637 24.316 1.00 95.75 1176 SER A C 1
ATOM 8638 O O . SER A 1 1176 ? 40.016 24.856 23.105 1.00 95.75 1176 SER A O 1
ATOM 8640 N N . VAL A 1 1177 ? 40.653 25.482 25.177 1.00 95.62 1177 VAL A N 1
ATOM 8641 C CA . VAL A 1 1177 ? 41.296 26.764 24.825 1.00 95.62 1177 VAL A CA 1
ATOM 8642 C C . VAL A 1 1177 ? 42.818 26.700 25.072 1.00 95.62 1177 VAL A C 1
ATOM 8644 O O . VAL A 1 1177 ? 43.326 27.283 26.036 1.00 95.62 1177 VAL A O 1
ATOM 8647 N N . PRO A 1 1178 ? 43.592 25.956 24.259 1.00 94.81 1178 PRO A N 1
ATOM 8648 C CA . PRO A 1 1178 ? 45.045 25.898 24.389 1.00 94.81 1178 PRO A CA 1
ATOM 8649 C C . PRO A 1 1178 ? 45.742 27.194 23.938 1.00 94.81 1178 PRO A C 1
ATOM 8651 O O . PRO A 1 1178 ? 45.396 27.791 22.917 1.00 94.81 1178 PRO A O 1
ATOM 8654 N N . GLY A 1 1179 ? 46.778 27.603 24.669 1.00 94.81 1179 GLY A N 1
ATOM 8655 C CA . GLY A 1 1179 ? 47.558 28.815 24.421 1.00 94.81 1179 GLY A CA 1
ATOM 8656 C C . GLY A 1 1179 ? 48.707 29.021 25.413 1.00 94.81 1179 GLY A C 1
ATOM 8657 O O . GLY A 1 1179 ? 48.933 28.202 26.303 1.00 94.81 1179 GLY A O 1
ATOM 8658 N N . ASP A 1 1180 ? 49.391 30.162 25.317 1.00 95.25 1180 ASP A N 1
ATOM 8659 C CA . ASP A 1 1180 ? 50.373 30.632 26.323 1.00 95.25 1180 ASP A CA 1
ATOM 8660 C C . ASP A 1 1180 ? 49.728 31.184 27.616 1.00 95.25 1180 ASP A C 1
ATOM 8662 O O . ASP A 1 1180 ? 50.406 31.650 28.529 1.00 95.25 1180 ASP A O 1
ATOM 8666 N N . LEU A 1 1181 ? 48.399 31.083 27.702 1.00 92.75 1181 LEU A N 1
ATOM 8667 C CA . LEU A 1 1181 ? 47.588 31.304 28.898 1.00 92.75 1181 LEU A CA 1
ATOM 8668 C C . LEU A 1 1181 ? 47.389 30.035 29.752 1.00 92.75 1181 LEU A C 1
ATOM 8670 O O . LEU A 1 1181 ? 46.899 30.142 30.877 1.00 92.75 1181 LEU A O 1
ATOM 8674 N N . ASN A 1 1182 ? 47.754 28.837 29.273 1.00 94.31 1182 ASN A N 1
ATOM 8675 C CA . ASN A 1 1182 ? 47.438 27.593 29.988 1.00 94.31 1182 ASN A CA 1
ATOM 8676 C C . ASN A 1 1182 ? 48.223 27.453 31.304 1.00 94.31 1182 ASN A C 1
ATOM 8678 O O . ASN A 1 1182 ? 47.641 27.023 32.302 1.00 94.31 1182 ASN A O 1
ATOM 8682 N N . SER A 1 1183 ? 49.488 27.885 31.363 1.00 90.62 1183 SER A N 1
ATOM 8683 C CA . SER A 1 1183 ? 50.240 27.911 32.630 1.00 90.62 1183 SER A CA 1
ATOM 8684 C C . SER A 1 1183 ? 49.572 28.795 33.696 1.00 90.62 1183 SER A C 1
ATOM 8686 O O . SER A 1 1183 ? 49.595 28.454 34.878 1.00 90.62 1183 SER A O 1
ATOM 8688 N N . GLU A 1 1184 ? 48.930 29.898 33.292 1.00 90.94 1184 GLU A N 1
ATOM 8689 C CA . GLU A 1 1184 ? 48.206 30.807 34.198 1.00 90.94 1184 GLU A CA 1
ATOM 8690 C C . GLU A 1 1184 ? 46.811 30.260 34.577 1.00 90.94 1184 GLU A C 1
ATOM 8692 O O . GLU A 1 1184 ? 46.365 30.457 35.706 1.00 90.94 1184 GLU A O 1
ATOM 8697 N N . MET A 1 1185 ? 46.161 29.482 33.695 1.00 89.00 1185 MET A N 1
ATOM 8698 C CA . MET A 1 1185 ? 44.973 28.670 34.031 1.00 89.00 1185 MET A CA 1
ATOM 8699 C C . MET A 1 1185 ? 45.283 27.534 35.031 1.00 89.00 1185 MET A C 1
ATOM 8701 O O . MET A 1 1185 ? 44.370 27.000 35.662 1.00 89.00 1185 MET A O 1
ATOM 8705 N N . GLY A 1 1186 ? 46.558 27.159 35.192 1.00 87.88 1186 GLY A N 1
ATOM 8706 C CA . GLY A 1 1186 ? 47.016 26.108 36.108 1.00 87.88 1186 GLY A CA 1
ATOM 8707 C C . GLY A 1 1186 ? 47.378 24.772 35.447 1.00 87.88 1186 GLY A C 1
ATOM 8708 O O . GLY A 1 1186 ? 47.477 23.762 36.150 1.00 87.88 1186 GLY A O 1
ATOM 8709 N N . CYS A 1 1187 ? 47.580 24.746 34.129 1.00 92.38 1187 CYS A N 1
ATOM 8710 C CA . CYS A 1 1187 ? 48.068 23.572 33.403 1.00 92.38 1187 CYS A CA 1
ATOM 8711 C C . CYS A 1 1187 ? 49.553 23.264 33.699 1.00 92.38 1187 CYS A C 1
ATOM 8713 O O . CYS A 1 1187 ? 50.297 24.143 34.146 1.00 92.38 1187 CYS A O 1
ATOM 8715 N N . PRO A 1 1188 ? 50.014 22.020 33.457 1.00 87.75 1188 PRO A N 1
ATOM 8716 C CA . PRO A 1 1188 ? 51.436 21.658 33.496 1.00 87.75 1188 PRO A CA 1
ATOM 8717 C C . PRO A 1 1188 ? 52.352 22.511 32.599 1.00 87.75 1188 PRO A C 1
ATOM 8719 O O . PRO A 1 1188 ? 53.524 22.695 32.949 1.00 87.75 1188 PRO A O 1
ATOM 8722 N N . GLY A 1 1189 ? 51.833 23.034 31.487 1.00 90.94 1189 GLY A N 1
ATOM 8723 C CA . GLY A 1 1189 ? 52.518 23.950 30.579 1.00 90.94 1189 GLY A CA 1
ATOM 8724 C C . GLY A 1 1189 ? 51.579 24.667 29.603 1.00 90.94 1189 GLY A C 1
ATOM 8725 O O . GLY A 1 1189 ? 50.363 24.697 29.776 1.00 90.94 1189 GLY A O 1
ATOM 8726 N N . ASP A 1 1190 ? 52.176 25.265 28.569 1.00 95.19 1190 ASP A N 1
ATOM 8727 C CA . ASP A 1 1190 ? 51.481 26.037 27.534 1.00 95.19 1190 ASP A CA 1
ATOM 8728 C C . ASP A 1 1190 ? 51.168 25.191 26.292 1.00 95.19 1190 ASP A C 1
ATOM 8730 O O . ASP A 1 1190 ? 51.977 24.350 25.893 1.00 95.19 1190 ASP A O 1
ATOM 8734 N N . TRP A 1 1191 ? 50.050 25.494 25.621 1.00 94.62 1191 TRP A N 1
ATOM 8735 C CA . TRP A 1 1191 ? 49.569 24.811 24.406 1.00 94.62 1191 TRP A CA 1
ATOM 8736 C C . TRP A 1 1191 ? 49.179 23.330 24.610 1.00 94.62 1191 TRP A C 1
ATOM 8738 O O . TRP A 1 1191 ? 49.365 22.502 23.712 1.00 94.62 1191 TRP A O 1
ATOM 8748 N N . GLU A 1 1192 ? 48.602 23.013 25.774 1.00 94.31 1192 GLU A N 1
ATOM 8749 C CA . GLU A 1 1192 ? 48.174 21.666 26.194 1.00 94.31 1192 GLU A CA 1
ATOM 8750 C C . GLU A 1 1192 ? 46.641 21.489 26.028 1.00 94.31 1192 GLU A C 1
ATOM 8752 O O . GLU A 1 1192 ? 45.883 21.874 26.922 1.00 94.31 1192 GLU A O 1
ATOM 8757 N N . PRO A 1 1193 ? 46.141 20.934 24.899 1.00 93.06 1193 PRO A N 1
ATOM 8758 C CA . PRO A 1 1193 ? 44.701 20.801 24.627 1.00 93.06 1193 PRO A CA 1
ATOM 8759 C C . PRO A 1 1193 ? 44.022 19.721 25.483 1.00 93.06 1193 PRO A C 1
ATOM 8761 O O . PRO A 1 1193 ? 42.802 19.711 25.619 1.00 93.06 1193 PRO A O 1
ATOM 8764 N N . ASP A 1 1194 ? 44.799 18.818 26.079 1.00 93.19 1194 ASP A N 1
ATOM 8765 C CA . ASP A 1 1194 ? 44.352 17.767 26.992 1.00 93.19 1194 ASP A CA 1
ATOM 8766 C C . ASP A 1 1194 ? 44.297 18.216 28.462 1.00 93.19 1194 ASP A C 1
ATOM 8768 O O . ASP A 1 1194 ? 43.777 17.488 29.309 1.00 93.19 1194 ASP A O 1
ATOM 8772 N N . CYS A 1 1195 ? 44.773 19.426 28.778 1.00 92.38 1195 CYS A N 1
ATOM 8773 C CA . CYS A 1 1195 ? 44.714 19.975 30.129 1.00 92.38 1195 CYS A CA 1
ATOM 8774 C C . CYS A 1 1195 ? 43.265 20.219 30.586 1.00 92.38 1195 CYS A C 1
ATOM 8776 O O . CYS A 1 1195 ? 42.548 21.034 30.001 1.00 92.38 1195 CYS A O 1
ATOM 8778 N N . ASP A 1 1196 ? 42.856 19.597 31.698 1.00 91.25 1196 ASP A N 1
ATOM 8779 C CA . ASP A 1 1196 ? 41.506 19.750 32.266 1.00 91.25 1196 ASP A CA 1
ATOM 8780 C C . ASP A 1 1196 ? 41.146 21.205 32.639 1.00 91.25 1196 ASP A C 1
ATOM 8782 O O . ASP A 1 1196 ? 39.984 21.590 32.543 1.00 91.25 1196 ASP A O 1
ATOM 8786 N N . ALA A 1 1197 ? 42.124 22.042 33.012 1.00 91.50 1197 ALA A N 1
ATOM 8787 C CA . ALA A 1 1197 ? 41.900 23.460 33.329 1.00 91.50 1197 ALA A CA 1
ATOM 8788 C C . ALA A 1 1197 ? 41.681 24.356 32.090 1.00 91.50 1197 ALA A C 1
ATOM 8790 O O . ALA A 1 1197 ? 41.271 25.506 32.238 1.00 91.50 1197 ALA A O 1
ATOM 8791 N N . ALA A 1 1198 ? 41.935 23.836 30.884 1.00 93.25 1198 ALA A N 1
ATOM 8792 C CA . ALA A 1 1198 ? 41.689 24.516 29.614 1.00 93.25 1198 ALA A CA 1
ATOM 8793 C C . ALA A 1 1198 ? 40.407 24.033 28.906 1.00 93.25 1198 ALA A C 1
ATOM 8795 O O . ALA A 1 1198 ? 40.107 24.517 27.815 1.00 93.25 1198 ALA A O 1
ATOM 8796 N N . GLN A 1 1199 ? 39.661 23.079 29.482 1.00 95.19 1199 GLN A N 1
ATOM 8797 C CA . GLN A 1 1199 ? 38.442 22.530 28.875 1.00 95.19 1199 GLN A CA 1
ATOM 8798 C C . GLN A 1 1199 ? 37.249 23.471 29.062 1.00 95.19 1199 GLN A C 1
ATOM 8800 O O . GLN A 1 1199 ? 37.066 24.079 30.116 1.00 95.19 1199 GLN A O 1
ATOM 8805 N N . MET A 1 1200 ? 36.407 23.545 28.041 1.00 96.38 1200 MET A N 1
ATOM 8806 C CA . MET A 1 1200 ? 35.157 24.293 28.040 1.00 96.38 1200 MET A CA 1
ATOM 8807 C C . MET A 1 1200 ? 33.994 23.388 28.464 1.00 96.38 1200 MET A C 1
ATOM 8809 O O . MET A 1 1200 ? 34.028 22.174 28.272 1.00 96.38 1200 MET A O 1
ATOM 8813 N N . THR A 1 1201 ? 32.944 23.979 29.030 1.00 93.81 1201 THR A N 1
ATOM 8814 C CA . THR A 1 1201 ? 31.681 23.291 29.342 1.00 93.81 1201 THR A CA 1
ATOM 8815 C C . THR A 1 1201 ? 30.655 23.621 28.265 1.00 93.81 1201 THR A C 1
ATOM 8817 O O . THR A 1 1201 ? 30.493 24.796 27.941 1.00 93.81 1201 THR A O 1
ATOM 8820 N N . TYR A 1 1202 ? 29.960 22.623 27.721 1.00 91.44 1202 TYR A N 1
ATOM 8821 C CA . TYR A 1 1202 ? 28.850 22.865 26.800 1.00 91.44 1202 TYR A CA 1
ATOM 8822 C C . TYR A 1 1202 ? 27.635 23.443 27.542 1.00 91.44 1202 TYR A C 1
ATOM 8824 O O . TYR A 1 1202 ? 27.215 22.922 28.577 1.00 91.44 1202 TYR A O 1
ATOM 8832 N N . ASP A 1 1203 ? 27.081 24.525 27.007 1.00 83.62 1203 ASP A N 1
ATOM 8833 C CA . ASP A 1 1203 ? 25.911 25.236 27.507 1.00 83.62 1203 ASP A CA 1
ATOM 8834 C C . ASP A 1 1203 ? 24.735 24.966 26.558 1.00 83.62 1203 ASP A C 1
ATOM 8836 O O . ASP A 1 1203 ? 24.563 25.617 25.525 1.00 83.62 1203 ASP A O 1
ATOM 8840 N N . ALA A 1 1204 ? 23.937 23.955 26.908 1.00 66.62 1204 ALA A N 1
ATOM 8841 C CA . ALA A 1 1204 ? 22.831 23.470 26.084 1.00 66.62 1204 ALA A CA 1
ATOM 8842 C C . ALA A 1 1204 ? 21.652 24.459 25.964 1.00 66.62 1204 ALA A C 1
ATOM 8844 O O . ALA A 1 1204 ? 20.808 24.277 25.094 1.00 66.62 1204 ALA A O 1
ATOM 8845 N N . GLU A 1 1205 ? 21.589 25.512 26.792 1.00 61.97 1205 GLU A N 1
ATOM 8846 C CA . GLU A 1 1205 ? 20.606 26.597 26.629 1.00 61.97 1205 GLU A CA 1
ATOM 8847 C C . GLU A 1 1205 ? 21.030 27.606 25.546 1.00 61.97 1205 GLU A C 1
ATOM 8849 O O . GLU A 1 1205 ? 20.207 28.398 25.087 1.00 61.97 1205 GLU A O 1
ATOM 8854 N N . THR A 1 1206 ? 22.307 27.609 25.138 1.00 73.69 1206 THR A N 1
ATOM 8855 C CA . THR A 1 1206 ? 22.863 28.590 24.187 1.00 73.69 1206 THR A CA 1
ATOM 8856 C C . THR A 1 1206 ? 23.648 27.990 23.016 1.00 73.69 1206 THR A C 1
ATOM 8858 O O . THR A 1 1206 ? 24.200 28.751 22.221 1.00 73.69 1206 THR A O 1
ATOM 8861 N N . GLY A 1 1207 ? 23.702 26.658 22.894 1.00 75.56 1207 GLY A N 1
ATOM 8862 C CA . GLY A 1 1207 ? 24.371 25.948 21.793 1.00 75.56 1207 GLY A CA 1
ATOM 8863 C C . GLY A 1 1207 ? 25.895 26.112 21.766 1.00 75.56 1207 GLY A C 1
ATOM 8864 O O . GLY A 1 1207 ? 26.519 25.940 20.720 1.00 75.56 1207 GLY A O 1
ATOM 8865 N N . ARG A 1 1208 ? 26.512 26.532 22.880 1.00 85.62 1208 ARG A N 1
ATOM 8866 C CA . ARG A 1 1208 ? 27.887 27.064 22.893 1.00 85.62 1208 ARG A CA 1
ATOM 8867 C C . ARG A 1 1208 ? 28.738 26.507 24.022 1.00 85.62 1208 ARG A C 1
ATOM 8869 O O . ARG A 1 1208 ? 28.271 26.227 25.118 1.00 85.62 1208 ARG A O 1
ATOM 8876 N N . TRP A 1 1209 ? 30.033 26.405 23.769 1.00 92.81 1209 TRP A N 1
ATOM 8877 C CA . TRP A 1 1209 ? 31.034 25.976 24.737 1.00 92.81 1209 TRP A CA 1
ATOM 8878 C C . TRP A 1 1209 ? 31.572 27.186 25.498 1.00 92.81 1209 TRP A C 1
ATOM 8880 O O . TRP A 1 1209 ? 31.916 28.200 24.894 1.00 92.81 1209 TRP A O 1
ATOM 8890 N N . ARG A 1 1210 ? 31.653 27.105 26.828 1.00 95.06 1210 ARG A N 1
ATOM 8891 C CA . ARG A 1 1210 ? 32.019 28.224 27.711 1.00 95.06 1210 ARG A CA 1
ATOM 8892 C C . ARG A 1 1210 ? 33.141 27.857 28.681 1.00 95.06 1210 ARG A C 1
ATOM 8894 O O . ARG A 1 1210 ? 33.114 26.795 29.299 1.00 95.06 1210 ARG A O 1
ATOM 8901 N N . LEU A 1 1211 ? 34.112 28.756 28.849 1.00 94.44 1211 LEU A N 1
ATO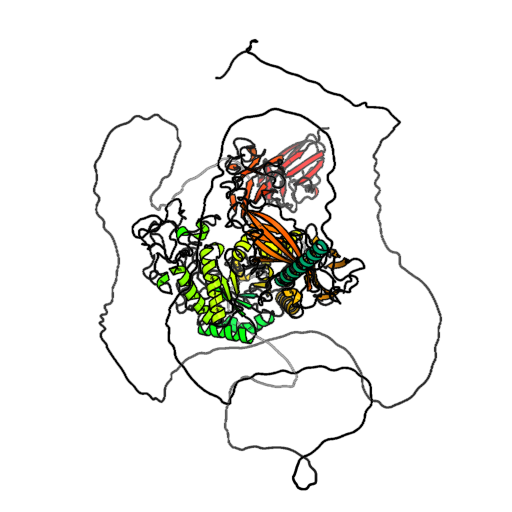M 8902 C CA . LEU A 1 1211 ? 35.170 28.662 29.863 1.00 94.44 1211 LEU A CA 1
ATOM 8903 C C . LEU A 1 1211 ? 35.458 30.044 30.456 1.00 94.44 1211 LEU A C 1
ATOM 8905 O O . LEU A 1 1211 ? 35.949 30.923 29.754 1.00 94.44 1211 LEU A O 1
ATOM 8909 N N . THR A 1 1212 ? 35.205 30.215 31.755 1.00 93.06 1212 THR A N 1
ATOM 8910 C CA . THR A 1 1212 ? 35.575 31.423 32.506 1.00 93.06 1212 THR A CA 1
ATOM 8911 C C . THR A 1 1212 ? 36.798 31.153 33.377 1.00 93.06 1212 THR A C 1
ATOM 8913 O O . THR A 1 1212 ? 36.766 30.263 34.227 1.00 93.06 1212 THR A O 1
ATOM 8916 N N . VAL A 1 1213 ? 37.856 31.947 33.207 1.00 90.62 1213 VAL A N 1
ATOM 8917 C CA . VAL A 1 1213 ? 39.100 31.885 33.999 1.00 90.62 1213 VAL A CA 1
ATOM 8918 C C . VAL A 1 1213 ? 39.535 33.280 34.452 1.00 90.62 1213 VAL A C 1
ATOM 8920 O O . VAL A 1 1213 ? 39.174 34.270 33.827 1.00 90.62 1213 VAL A O 1
ATOM 8923 N N . ASP A 1 1214 ? 40.315 33.378 35.530 1.00 91.06 1214 ASP A N 1
ATOM 8924 C CA . ASP A 1 1214 ? 40.933 34.636 35.980 1.00 91.06 1214 ASP A CA 1
ATOM 8925 C C . ASP A 1 1214 ? 42.378 34.689 35.457 1.00 91.06 1214 ASP A C 1
ATOM 8927 O O . ASP A 1 1214 ? 43.210 33.881 35.872 1.00 91.06 1214 ASP A O 1
ATOM 8931 N N . LEU A 1 1215 ? 42.665 35.586 34.505 1.00 91.69 1215 LEU A N 1
ATOM 8932 C CA . LEU A 1 1215 ? 43.998 35.739 33.907 1.00 91.69 1215 LEU A CA 1
ATOM 8933 C C . LEU A 1 1215 ? 44.682 37.015 34.415 1.00 91.69 1215 LEU A C 1
ATOM 8935 O O . LEU A 1 1215 ? 44.046 38.074 34.440 1.00 91.69 1215 LEU A O 1
ATOM 8939 N N . PRO A 1 1216 ? 45.992 36.985 34.734 1.00 91.00 1216 PRO A N 1
ATOM 8940 C CA . PRO A 1 1216 ? 46.731 38.191 35.095 1.00 91.00 1216 PRO A CA 1
ATOM 8941 C C . PRO A 1 1216 ? 46.884 39.168 33.908 1.00 91.00 1216 PRO A C 1
ATOM 8943 O O . PRO A 1 1216 ? 46.662 38.786 32.754 1.00 91.00 1216 PRO A O 1
ATOM 8946 N N . PRO A 1 1217 ? 47.276 40.436 34.156 1.00 91.38 1217 PRO A N 1
ATOM 8947 C CA . PRO A 1 1217 ? 47.452 41.429 33.097 1.00 91.38 1217 PRO A CA 1
ATOM 8948 C C . PRO A 1 1217 ? 48.573 41.025 32.128 1.00 91.38 1217 PRO A C 1
ATOM 8950 O O . PRO A 1 1217 ? 49.729 40.908 32.544 1.00 91.38 1217 PRO A O 1
ATOM 8953 N N . GLY A 1 1218 ? 48.257 40.845 30.846 1.00 91.00 1218 GLY A N 1
ATOM 8954 C CA . GLY A 1 1218 ? 49.200 40.301 29.867 1.00 91.00 1218 GLY A CA 1
ATOM 8955 C C . GLY A 1 1218 ? 48.660 40.241 28.439 1.00 91.00 1218 GLY A C 1
ATOM 8956 O O . GLY A 1 1218 ? 47.463 40.390 28.206 1.00 91.00 1218 GLY A O 1
ATOM 8957 N N . GLN A 1 1219 ? 49.566 40.013 27.486 1.00 93.50 1219 GLN A N 1
ATOM 8958 C CA . GLN A 1 1219 ? 49.225 39.669 26.106 1.00 93.50 1219 GLN A CA 1
ATOM 8959 C C . GLN A 1 1219 ? 49.412 38.166 25.917 1.00 93.50 1219 GLN A C 1
ATOM 8961 O O . GLN A 1 1219 ? 50.510 37.662 26.145 1.00 93.50 1219 GLN A O 1
ATOM 8966 N N . TYR A 1 1220 ? 48.347 37.499 25.485 1.00 94.38 1220 TYR A N 1
ATOM 8967 C CA . TYR A 1 1220 ? 48.257 36.055 25.312 1.00 94.38 1220 TYR A CA 1
ATOM 8968 C C . TYR A 1 1220 ? 47.962 35.681 23.857 1.00 94.38 1220 TYR A C 1
ATOM 8970 O O . TYR A 1 1220 ? 47.402 36.468 23.085 1.00 94.38 1220 TYR A O 1
ATOM 8978 N N . SER A 1 1221 ? 48.303 34.453 23.494 1.00 94.38 1221 SER A N 1
ATOM 8979 C CA . SER A 1 1221 ? 48.075 33.823 22.205 1.00 94.38 1221 SER A CA 1
ATOM 8980 C C . SER A 1 1221 ? 47.460 32.439 22.412 1.00 94.38 1221 SER A C 1
ATOM 8982 O O . SER A 1 1221 ? 47.994 31.632 23.169 1.00 94.38 1221 SER A O 1
ATOM 8984 N N . TYR A 1 1222 ? 46.336 32.160 21.748 1.00 96.00 1222 TYR A N 1
ATOM 8985 C CA . TYR A 1 1222 ? 45.571 30.924 21.946 1.00 96.00 1222 TYR A CA 1
ATOM 8986 C C . TYR A 1 1222 ? 44.880 30.430 20.662 1.00 96.00 1222 TYR A C 1
ATOM 8988 O O . TYR A 1 1222 ? 44.920 31.086 19.615 1.00 96.00 1222 TYR A O 1
ATOM 8996 N N . LYS A 1 1223 ? 44.263 29.252 20.747 1.00 95.25 1223 LYS A N 1
ATOM 8997 C CA . LYS A 1 1223 ? 43.386 28.619 19.751 1.00 95.25 1223 LYS A CA 1
ATOM 8998 C C . LYS A 1 1223 ? 42.216 27.925 20.452 1.00 95.25 1223 LYS A C 1
ATOM 9000 O O . LYS A 1 1223 ? 42.208 27.827 21.676 1.00 95.25 1223 LYS A O 1
ATOM 9005 N N . VAL A 1 1224 ? 41.277 27.396 19.672 1.00 96.62 1224 VAL A N 1
ATOM 9006 C CA . VAL A 1 1224 ? 40.390 26.312 20.120 1.00 96.62 1224 VAL A CA 1
ATOM 9007 C C . VAL A 1 1224 ? 40.913 24.979 19.586 1.00 96.62 1224 VAL A C 1
ATOM 9009 O O . VAL A 1 1224 ? 41.383 24.924 18.449 1.00 96.62 1224 VAL A O 1
ATOM 9012 N N . ALA A 1 1225 ? 40.840 23.920 20.390 1.00 95.25 1225 ALA A N 1
ATOM 9013 C CA . ALA A 1 1225 ? 41.156 22.548 19.990 1.00 95.25 1225 ALA A CA 1
ATOM 9014 C C . ALA A 1 1225 ? 40.062 21.579 20.457 1.00 95.25 1225 ALA A C 1
ATOM 9016 O O . ALA A 1 1225 ? 39.511 21.750 21.550 1.00 95.25 1225 ALA A O 1
ATOM 9017 N N . VAL A 1 1226 ? 39.764 20.581 19.628 1.00 94.69 1226 VAL A N 1
ATOM 9018 C CA . VAL A 1 1226 ? 38.614 19.677 19.775 1.00 94.69 1226 VAL A CA 1
ATOM 9019 C C . VAL A 1 1226 ? 39.071 18.291 20.251 1.00 94.69 1226 VAL A C 1
ATOM 9021 O O . VAL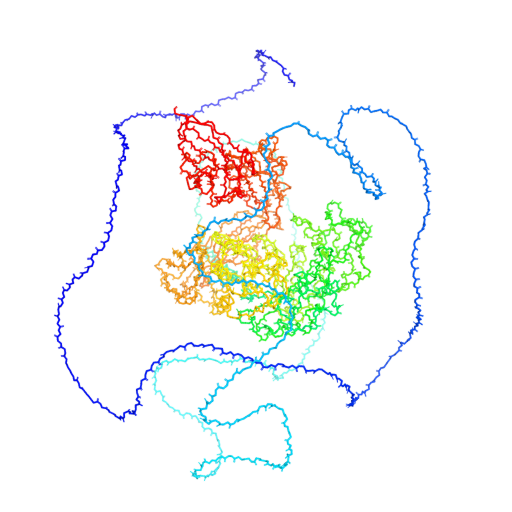 A 1 1226 ? 40.206 17.878 20.009 1.00 94.69 1226 VAL A O 1
ATOM 9024 N N . ASP A 1 1227 ? 38.225 17.612 21.027 1.00 91.88 1227 ASP A N 1
ATOM 9025 C CA . ASP A 1 1227 ? 38.438 16.277 21.607 1.00 91.88 1227 ASP A CA 1
ATOM 9026 C C . ASP A 1 1227 ? 39.798 16.086 22.292 1.00 91.88 1227 ASP A C 1
ATOM 9028 O O . ASP A 1 1227 ? 40.470 15.059 22.170 1.00 91.88 1227 ASP A O 1
ATOM 9032 N N . ARG A 1 1228 ? 40.205 17.113 23.055 1.00 93.81 1228 ARG A N 1
ATOM 9033 C CA . ARG A 1 1228 ? 41.487 17.181 23.783 1.00 93.81 1228 ARG A CA 1
ATOM 9034 C C . ARG A 1 1228 ? 42.732 17.025 22.889 1.00 93.81 1228 ARG A C 1
ATOM 9036 O O . ARG A 1 1228 ? 43.821 16.753 23.394 1.00 93.81 1228 ARG A O 1
ATOM 9043 N N . ALA A 1 1229 ? 42.615 17.212 21.573 1.00 91.69 1229 ALA A N 1
ATOM 9044 C CA . ALA A 1 1229 ? 43.674 16.926 20.610 1.00 91.69 1229 ALA A CA 1
ATOM 9045 C C . ALA A 1 1229 ? 43.917 18.078 19.624 1.00 91.69 1229 ALA A C 1
ATOM 9047 O O . ALA A 1 1229 ? 43.042 18.871 19.310 1.00 91.69 1229 ALA A O 1
ATOM 9048 N N . TRP A 1 1230 ? 45.127 18.136 19.060 1.00 93.62 1230 TRP A N 1
ATOM 9049 C CA . TRP A 1 1230 ? 45.451 19.074 17.975 1.00 93.62 1230 TRP A CA 1
ATOM 9050 C C . TRP A 1 1230 ? 44.959 18.619 16.587 1.00 93.62 1230 TRP A C 1
ATOM 9052 O O . TRP A 1 1230 ? 45.155 19.350 15.616 1.00 93.62 1230 TRP A O 1
ATOM 9062 N N . THR A 1 1231 ? 44.347 17.431 16.487 1.00 89.75 1231 THR A N 1
ATOM 9063 C CA . THR A 1 1231 ? 43.825 16.834 15.242 1.00 89.75 1231 THR A CA 1
ATOM 9064 C C . THR A 1 1231 ? 42.883 17.789 14.515 1.00 89.75 1231 THR A C 1
ATOM 9066 O O . THR A 1 1231 ? 43.048 18.030 13.321 1.00 89.75 1231 THR A O 1
ATOM 9069 N N . GLU A 1 1232 ? 41.973 18.401 15.271 1.00 93.25 1232 GLU A N 1
ATOM 9070 C CA . GLU A 1 1232 ? 41.071 19.453 14.827 1.00 93.25 1232 GLU A CA 1
ATOM 9071 C C . GLU A 1 1232 ? 41.259 20.672 15.738 1.00 93.25 1232 GLU A C 1
ATOM 9073 O O . GLU A 1 1232 ? 41.273 20.572 16.966 1.00 93.25 1232 GLU A O 1
ATOM 9078 N N . ASN A 1 1233 ? 41.509 21.832 15.131 1.00 94.56 1233 ASN A N 1
ATOM 9079 C CA . ASN A 1 1233 ? 41.758 23.072 15.856 1.00 94.56 1233 ASN A CA 1
ATOM 9080 C C . ASN A 1 1233 ? 41.442 24.294 14.996 1.00 94.56 1233 ASN A C 1
ATOM 9082 O O . ASN A 1 1233 ? 41.692 24.300 13.787 1.00 94.56 1233 ASN A O 1
ATOM 9086 N N . TYR A 1 1234 ? 40.980 25.356 15.646 1.00 94.19 1234 TYR A N 1
ATOM 9087 C CA . TYR A 1 1234 ? 40.503 26.576 15.006 1.00 94.19 1234 TYR A CA 1
ATOM 9088 C C . TYR A 1 1234 ? 41.271 27.796 15.513 1.00 94.19 1234 TYR A C 1
ATOM 9090 O O . TYR A 1 1234 ? 41.567 27.938 16.704 1.00 94.19 1234 TYR A O 1
ATOM 9098 N N . GLY A 1 1235 ? 41.658 28.653 14.568 1.00 89.62 1235 GLY A N 1
ATOM 9099 C CA . GLY A 1 1235 ? 42.371 29.901 14.825 1.00 89.62 1235 GLY A CA 1
ATOM 9100 C C . GLY A 1 1235 ? 41.490 31.131 14.618 1.00 89.62 1235 GLY A C 1
ATOM 9101 O O . GLY A 1 1235 ? 40.265 31.076 14.709 1.00 89.62 1235 GLY A O 1
ATOM 9102 N N . ALA A 1 1236 ? 42.137 32.254 14.305 1.00 85.56 1236 ALA A N 1
ATOM 9103 C CA . ALA A 1 1236 ? 41.475 33.504 13.951 1.00 85.56 1236 ALA A CA 1
ATOM 9104 C C . ALA A 1 1236 ? 40.395 33.309 12.871 1.00 85.56 1236 ALA A C 1
ATOM 9106 O O . ALA A 1 1236 ? 40.529 32.472 11.977 1.00 85.56 1236 ALA A O 1
ATOM 9107 N N . ASP A 1 1237 ? 39.316 34.083 13.003 1.00 79.69 1237 ASP A N 1
ATOM 9108 C CA . ASP A 1 1237 ? 38.120 34.095 12.149 1.00 79.69 1237 ASP A CA 1
ATOM 9109 C C . ASP A 1 1237 ? 37.337 32.765 12.039 1.00 79.69 1237 ASP A C 1
ATOM 9111 O O . ASP A 1 1237 ? 36.332 32.723 11.323 1.00 79.69 1237 ASP A O 1
ATOM 9115 N N . GLY A 1 1238 ? 37.736 31.723 12.783 1.00 81.94 1238 GLY A N 1
ATOM 9116 C CA . GLY A 1 1238 ? 37.188 30.360 12.714 1.00 81.94 1238 GLY A CA 1
ATOM 9117 C C . GLY A 1 1238 ? 37.925 29.440 11.731 1.00 81.94 1238 GLY A C 1
ATOM 9118 O O . GLY A 1 1238 ? 37.430 28.374 11.383 1.00 81.94 1238 GLY A O 1
ATOM 9119 N N . VAL A 1 1239 ? 39.108 29.834 11.242 1.00 80.62 1239 VAL A N 1
ATOM 9120 C CA . VAL A 1 1239 ? 39.821 29.086 10.192 1.00 80.62 1239 VAL A CA 1
ATOM 9121 C C . VAL A 1 1239 ? 40.428 27.778 10.743 1.00 80.62 1239 VAL A C 1
ATOM 9123 O O . VAL A 1 1239 ? 41.219 27.848 11.697 1.00 80.62 1239 VAL A O 1
ATOM 9126 N N . PRO A 1 1240 ? 40.159 26.604 10.125 1.00 85.31 1240 PRO A N 1
ATOM 9127 C CA . PRO A 1 1240 ? 40.801 25.337 10.481 1.00 85.31 1240 PRO A CA 1
ATOM 9128 C C . PRO A 1 1240 ? 42.325 25.438 10.381 1.00 85.31 1240 PRO A C 1
ATOM 9130 O O . PRO A 1 1240 ? 42.868 25.911 9.381 1.00 85.31 1240 PRO A O 1
ATOM 9133 N N . ASN A 1 1241 ? 43.037 25.006 11.421 1.00 86.94 1241 ASN A N 1
ATOM 9134 C CA . ASN A 1 1241 ? 44.488 25.161 11.571 1.00 86.94 1241 ASN A CA 1
ATOM 9135 C C . ASN A 1 1241 ? 45.011 26.615 11.459 1.00 86.94 1241 ASN A C 1
ATOM 9137 O O . ASN A 1 1241 ? 46.224 26.817 11.363 1.00 86.94 1241 ASN A O 1
ATOM 9141 N N . GLY A 1 1242 ? 44.135 27.627 11.534 1.00 85.62 1242 GLY A N 1
ATOM 9142 C CA . GLY A 1 1242 ? 44.439 29.042 11.295 1.00 85.62 1242 GLY A CA 1
ATOM 9143 C C . GLY A 1 1242 ? 45.482 29.663 12.233 1.00 85.62 1242 GLY A C 1
ATOM 9144 O O . GLY A 1 1242 ? 46.007 29.021 13.143 1.00 85.62 1242 GLY A O 1
ATOM 9145 N N . SER A 1 1243 ? 45.800 30.943 12.030 1.00 91.69 1243 SER A N 1
ATOM 9146 C CA . SER A 1 1243 ? 46.718 31.674 12.917 1.00 91.69 1243 SER A CA 1
ATOM 9147 C C . SER A 1 1243 ? 46.154 31.806 14.332 1.00 91.69 1243 SER A C 1
ATOM 9149 O O . SER A 1 1243 ? 44.949 31.981 14.498 1.00 91.69 1243 SER A O 1
ATOM 9151 N N . ASN A 1 1244 ? 47.023 31.776 15.342 1.00 93.31 1244 ASN A N 1
ATOM 9152 C CA . ASN A 1 1244 ? 46.636 31.978 16.738 1.00 93.31 1244 ASN A CA 1
ATOM 9153 C C . ASN A 1 1244 ? 45.878 33.302 16.936 1.00 93.31 1244 ASN A C 1
ATOM 9155 O O . ASN A 1 1244 ? 46.206 34.318 16.316 1.00 93.31 1244 ASN A O 1
ATOM 9159 N N . ILE A 1 1245 ? 44.923 33.299 17.858 1.00 94.19 1245 ILE A N 1
ATOM 9160 C CA . ILE A 1 1245 ? 44.166 34.475 18.283 1.00 94.19 1245 ILE A CA 1
ATOM 9161 C C . ILE A 1 1245 ? 44.960 35.193 19.376 1.00 94.19 1245 ILE A C 1
ATOM 9163 O O . ILE A 1 1245 ? 45.550 34.545 20.237 1.00 94.19 1245 ILE A O 1
ATOM 9167 N N . THR A 1 1246 ? 45.001 36.525 19.342 1.00 92.00 1246 THR A N 1
ATOM 9168 C CA . THR A 1 1246 ? 45.705 37.351 20.337 1.00 92.00 1246 THR A CA 1
ATOM 9169 C C . THR A 1 1246 ? 44.730 38.042 21.283 1.00 92.00 1246 THR A C 1
ATOM 9171 O O . THR A 1 1246 ? 43.811 38.716 20.818 1.00 92.00 1246 THR A O 1
ATOM 9174 N N . LEU A 1 1247 ? 44.974 37.947 22.589 1.00 90.75 1247 LEU A N 1
ATOM 9175 C CA . LEU A 1 1247 ? 44.194 38.588 23.649 1.00 90.75 1247 LEU A CA 1
ATOM 9176 C C . LEU A 1 1247 ? 45.096 39.524 24.467 1.00 90.75 1247 LEU A C 1
ATOM 9178 O O . LEU A 1 1247 ? 46.052 39.067 25.081 1.00 90.75 1247 LEU A O 1
ATOM 9182 N N . ASP A 1 1248 ? 44.789 40.821 24.498 1.00 90.25 1248 ASP A N 1
ATOM 9183 C CA . ASP A 1 1248 ? 45.435 41.797 25.390 1.00 90.25 1248 ASP A CA 1
ATOM 9184 C C . ASP A 1 1248 ? 44.513 42.023 26.598 1.00 90.25 1248 ASP A C 1
ATOM 9186 O O . ASP A 1 1248 ? 43.455 42.646 26.466 1.00 90.25 1248 ASP A O 1
ATOM 9190 N N . HIS A 1 1249 ? 44.852 41.430 27.746 1.00 85.56 1249 HIS A N 1
ATOM 9191 C CA . HIS A 1 1249 ? 43.976 41.361 28.915 1.00 85.56 1249 HIS A CA 1
ATOM 9192 C C . HIS A 1 1249 ? 44.450 42.293 30.047 1.00 85.56 1249 HIS A C 1
ATOM 9194 O O . HIS A 1 1249 ? 45.612 42.215 30.454 1.00 85.56 1249 HIS A O 1
ATOM 9200 N N . PRO A 1 1250 ? 43.576 43.145 30.628 1.00 83.69 1250 PRO A N 1
ATOM 9201 C CA . PRO A 1 1250 ? 43.952 44.063 31.709 1.00 83.69 1250 PRO A CA 1
ATOM 9202 C C . PRO A 1 1250 ? 44.112 43.386 33.082 1.00 83.69 1250 PRO A C 1
ATOM 9204 O O . PRO A 1 1250 ? 44.596 44.031 34.014 1.00 83.69 1250 PRO A O 1
ATOM 9207 N N . GLY A 1 1251 ? 43.730 42.111 33.202 1.00 83.12 1251 GLY A N 1
ATOM 9208 C CA . GLY A 1 1251 ? 43.749 41.322 34.434 1.00 83.12 1251 GLY A CA 1
ATOM 9209 C C . GLY A 1 1251 ? 42.358 41.146 35.052 1.00 83.12 1251 GLY A C 1
ATOM 9210 O O . GLY A 1 1251 ? 41.629 42.129 35.182 1.00 83.12 1251 GLY A O 1
ATOM 9211 N N . GLY A 1 1252 ? 42.009 39.922 35.454 1.00 88.44 1252 GLY A N 1
ATOM 9212 C CA . GLY A 1 1252 ? 40.708 39.570 36.039 1.00 88.44 1252 GLY A CA 1
ATOM 9213 C C . GLY A 1 1252 ? 39.998 38.420 35.305 1.00 88.44 1252 GLY A C 1
ATOM 9214 O O . GLY A 1 1252 ? 40.620 37.741 34.481 1.00 88.44 1252 GLY A O 1
ATOM 9215 N N . PRO A 1 1253 ? 38.692 38.208 35.565 1.00 89.75 1253 PRO A N 1
ATOM 9216 C CA . PRO A 1 1253 ? 37.906 37.177 34.899 1.00 89.75 1253 PRO A CA 1
ATOM 9217 C C . PRO A 1 1253 ? 37.700 37.476 33.409 1.00 89.75 1253 PRO A C 1
ATOM 9219 O O . PRO A 1 1253 ? 37.356 38.592 33.019 1.00 89.75 1253 PRO A O 1
ATOM 9222 N N . VAL A 1 1254 ? 37.857 36.440 32.592 1.00 91.00 1254 VAL A N 1
ATOM 9223 C CA . VAL A 1 1254 ? 37.590 36.428 31.155 1.00 91.00 1254 VAL A CA 1
ATOM 9224 C C . VAL A 1 1254 ? 36.825 35.159 30.793 1.00 91.00 1254 VAL A C 1
ATOM 9226 O O . VAL A 1 1254 ? 37.175 34.069 31.251 1.00 91.00 1254 VAL A O 1
ATOM 9229 N N . THR A 1 1255 ? 35.785 35.295 29.972 1.00 92.62 1255 THR A N 1
ATOM 9230 C CA . THR A 1 1255 ? 34.986 34.171 29.473 1.00 92.62 1255 THR A CA 1
ATOM 9231 C C . THR A 1 1255 ? 35.252 33.965 27.988 1.00 92.62 1255 THR A C 1
ATOM 9233 O O . THR A 1 1255 ? 34.969 34.832 27.163 1.00 92.62 1255 THR A O 1
ATOM 9236 N N . PHE A 1 1256 ? 35.775 32.795 27.642 1.00 93.94 1256 PHE A N 1
ATOM 9237 C CA . PHE A 1 1256 ? 35.842 32.305 26.272 1.00 93.94 1256 PHE A CA 1
ATOM 9238 C C . PHE A 1 1256 ? 34.516 31.624 25.931 1.00 93.94 1256 PHE A C 1
ATOM 9240 O O . PHE A 1 1256 ? 34.040 30.782 26.698 1.00 93.94 1256 PHE A O 1
ATOM 9247 N N . VAL A 1 1257 ? 33.934 31.973 24.784 1.00 91.88 1257 VAL A N 1
ATOM 9248 C CA . VAL A 1 1257 ? 32.698 31.371 24.265 1.00 91.88 1257 VAL A CA 1
ATOM 9249 C C . VAL A 1 1257 ? 32.976 30.854 22.859 1.00 91.88 1257 VAL A C 1
ATOM 9251 O O . VAL A 1 1257 ? 33.209 31.658 21.962 1.00 91.88 1257 VAL A O 1
ATOM 9254 N N . TYR A 1 1258 ? 32.985 29.536 22.667 1.00 92.75 1258 TYR A N 1
ATOM 9255 C CA . TYR A 1 1258 ? 33.159 28.892 21.366 1.00 92.75 1258 TYR A CA 1
ATOM 9256 C C . TYR A 1 1258 ? 31.823 28.390 20.826 1.00 92.75 1258 TYR A C 1
ATOM 9258 O O . TYR A 1 1258 ? 31.001 27.824 21.545 1.00 92.75 1258 TYR A O 1
ATOM 9266 N N . ASP A 1 1259 ? 31.630 28.611 19.539 1.00 86.50 1259 ASP A N 1
ATOM 9267 C CA . ASP A 1 1259 ? 30.463 28.254 18.758 1.00 86.50 1259 ASP A CA 1
ATOM 9268 C C . ASP A 1 1259 ? 30.908 27.212 17.728 1.00 86.50 1259 ASP A C 1
ATOM 9270 O O . ASP A 1 1259 ? 31.759 27.506 16.885 1.00 86.50 1259 ASP A O 1
ATOM 9274 N N . HIS A 1 1260 ? 30.414 25.974 17.847 1.00 86.94 1260 HIS A N 1
ATOM 9275 C CA . HIS A 1 1260 ? 30.925 24.885 17.014 1.00 86.94 1260 HIS A CA 1
ATOM 9276 C C . HIS A 1 1260 ? 30.441 24.998 15.565 1.00 86.94 1260 HIS A C 1
ATOM 9278 O O . HIS A 1 1260 ? 31.253 24.810 14.667 1.00 86.94 1260 HIS A O 1
ATOM 9284 N N . ALA A 1 1261 ? 29.194 25.423 15.326 1.00 74.50 1261 ALA A N 1
ATOM 9285 C CA . ALA A 1 1261 ? 28.632 25.606 13.983 1.00 74.50 1261 ALA A CA 1
ATOM 9286 C C . ALA A 1 1261 ? 29.412 26.632 13.136 1.00 74.50 1261 ALA A C 1
ATOM 9288 O O . ALA A 1 1261 ? 29.678 26.407 11.958 1.00 74.50 1261 ALA A O 1
ATOM 9289 N N . THR A 1 1262 ? 29.839 27.746 13.737 1.00 77.44 1262 THR A N 1
ATOM 9290 C CA . THR A 1 1262 ? 30.642 28.782 13.055 1.00 77.44 1262 THR A CA 1
ATOM 9291 C C . THR A 1 1262 ? 32.153 28.633 13.267 1.00 77.44 1262 THR A C 1
ATOM 9293 O O . THR A 1 1262 ? 32.931 29.438 12.746 1.00 77.44 1262 THR A O 1
ATOM 9296 N N . HIS A 1 1263 ? 32.573 27.644 14.061 1.00 86.25 1263 HIS A N 1
ATOM 9297 C CA . HIS A 1 1263 ? 33.938 27.417 14.551 1.00 86.25 1263 HIS A CA 1
ATOM 9298 C C . HIS A 1 1263 ? 34.612 28.633 15.227 1.00 86.25 1263 HIS A C 1
ATOM 9300 O O . HIS A 1 1263 ? 35.843 28.694 15.345 1.00 86.25 1263 HIS A O 1
ATOM 9306 N N . ARG A 1 1264 ? 33.844 29.639 15.659 1.00 86.06 1264 ARG A N 1
ATOM 9307 C CA . ARG A 1 1264 ? 34.378 30.909 16.175 1.00 86.06 1264 ARG A CA 1
ATOM 9308 C C . ARG A 1 1264 ? 34.420 30.934 17.689 1.00 86.06 1264 ARG A C 1
ATOM 9310 O O . ARG A 1 1264 ? 33.549 30.402 18.363 1.00 86.06 1264 ARG A O 1
ATOM 9317 N N . VAL A 1 1265 ? 35.425 31.626 18.222 1.00 88.50 1265 VAL A N 1
ATOM 9318 C CA . VAL A 1 1265 ? 35.543 31.915 19.652 1.00 88.50 1265 VAL A CA 1
ATOM 9319 C C . VAL A 1 1265 ? 35.477 33.419 19.900 1.00 88.50 1265 VAL A C 1
ATOM 9321 O O . VAL A 1 1265 ? 36.237 34.203 19.327 1.00 88.50 1265 VAL A O 1
ATOM 9324 N N . ALA A 1 1266 ? 34.540 33.817 20.753 1.00 85.25 1266 ALA A N 1
ATOM 9325 C CA . ALA A 1 1266 ? 34.410 35.158 21.295 1.00 85.25 1266 ALA A CA 1
ATOM 9326 C C . ALA A 1 1266 ? 35.070 35.236 22.679 1.00 85.25 1266 ALA A C 1
ATOM 9328 O O . ALA A 1 1266 ? 35.201 34.235 23.387 1.00 85.25 1266 ALA A O 1
ATOM 9329 N N . VAL A 1 1267 ? 35.468 36.448 23.069 1.00 85.44 1267 VAL A N 1
ATOM 9330 C CA . VAL A 1 1267 ? 36.015 36.736 24.399 1.00 85.44 1267 VAL A CA 1
ATOM 9331 C C . VAL A 1 1267 ? 35.157 37.802 25.064 1.00 85.44 1267 VAL A C 1
ATOM 9333 O O . VAL A 1 1267 ? 35.167 38.966 24.660 1.00 85.44 1267 VAL A O 1
ATOM 9336 N N . GLU A 1 1268 ? 34.423 37.402 26.092 1.00 82.31 1268 GLU A N 1
ATOM 9337 C CA . GLU A 1 1268 ? 33.640 38.289 26.943 1.00 82.31 1268 GLU A CA 1
ATOM 9338 C C . GLU A 1 1268 ? 34.501 38.707 28.146 1.00 82.31 1268 GLU A C 1
ATOM 9340 O O . GLU A 1 1268 ? 34.926 37.881 28.954 1.00 82.31 1268 GLU A O 1
ATOM 9345 N N . VAL A 1 1269 ? 34.778 40.010 28.253 1.00 66.00 1269 VAL A N 1
ATOM 9346 C CA . VAL A 1 1269 ? 35.498 40.617 29.383 1.00 66.00 1269 VAL A CA 1
ATOM 9347 C C . VAL A 1 1269 ? 34.515 41.492 30.155 1.00 66.00 1269 VAL A C 1
ATOM 9349 O O . VAL A 1 1269 ? 34.018 42.485 29.614 1.00 66.00 1269 VAL A O 1
ATOM 9352 N N . GLU A 1 1270 ? 34.241 41.156 31.417 1.00 51.22 1270 GLU A N 1
ATOM 9353 C CA . GLU A 1 1270 ? 33.402 41.994 32.280 1.00 51.22 1270 GLU A CA 1
ATOM 9354 C C . GLU A 1 1270 ? 34.105 43.333 32.572 1.00 51.22 1270 GLU A C 1
ATOM 9356 O O . GLU A 1 1270 ? 35.134 43.390 33.245 1.00 51.22 1270 GLU A O 1
ATOM 9361 N N . GLN A 1 1271 ? 33.541 44.441 32.079 1.00 43.38 1271 GLN A N 1
ATOM 9362 C CA . GLN A 1 1271 ? 34.019 45.786 32.416 1.00 43.38 1271 GLN A CA 1
ATOM 9363 C C . GLN A 1 1271 ? 33.467 46.220 33.783 1.00 43.38 1271 GLN A C 1
ATOM 9365 O O . GLN A 1 1271 ? 32.302 46.613 33.884 1.00 43.38 1271 GLN A O 1
ATOM 9370 N N . GLY A 1 1272 ? 34.313 46.145 34.817 1.00 40.06 1272 GLY A N 1
ATOM 9371 C CA . GLY A 1 1272 ? 34.038 46.625 36.184 1.00 40.06 1272 GLY A CA 1
ATOM 9372 C C . GLY A 1 1272 ? 34.246 48.125 36.410 1.00 40.06 1272 GLY A C 1
ATOM 9373 O O . GLY A 1 1272 ? 35.083 48.731 35.704 1.00 40.06 1272 GLY A O 1
#

Radius of gyration: 47.06 Å; Cα contacts (8 Å, |Δi|>4): 2214; chains: 1; bounding box: 165×156×126 Å

Sequence (1272 aa):
MSATTTVTGRAGAVVAAVGGGAAVVTSTVPTVAARVSPSSAAAVTTASATAEPSAAGRSRAASRRRSPAASATASSSSAGTSTTRRTSSPVRARELSRPSTPTSVPSSSRSPAGAATSNAPSDGGASARTACASAGSAAWWCTEPSAWTCSCPPAGAASCSCASWSCVASAWPAPSGCACGAASSRTTSPSSTACAGPSALVAASPPVVAPVVAPAVIGGSSATASSALAPTLAARLVLLWLTCTPVLGSDVVPREVGAAPPAEQRRHPCAGGRHPAAAAHGWRGCGDPSAESPRVRSRRPLGRPREAAVRRARARLRSAQSLTVEEAHVRHPSALVSGAGAAAVAAALLLGPSAAAAPPSDRPAPAQEAQARKAAAQAAKAQQSQDRALARGSLREDLTRERFYFVMADRFENGDPTNDDGGYGGDRLVSGLDPTAKGFYHGGDIEGIRQRLDYIEGLGTTAIWLTPSFVNRPVQGAGDAVSAGYHGYWITDFTQIDPHLGTNEELEGLIDEAHERGMKVFFDIITNHTADVIQYAEGSQTYITKDAEPYRDASGEVFDDRDHAGTSEFPALDAATSFPYTPVFPMPGDATAKTPAWLNDPTMYHNRGNARFDGGESDQYGDFSGLDDLFTERPEVVAGMEEIYKTWVDLGIDGFRIDTVKHVGDEFWKDFAPTIEEHAAEIGNPDFFSFGEVYNSDPEFLSHYTTEAELQSVIDFGFQARAQSFASGGATQQMADLFAADDWYTDADSNAYSLPTFLGNHDMGRIGMFLQDAGAEGDELLERDRLAHALMYLTRGQPVVYYGDEQGFTGDGGDQDARQDMFASQVATYNDDVLVGTDATTGGENFDPSHPLYTTIAELSALREENPTLADGALVQRYAEDGAGVYAFSRISDDDDVEYLVATNNSDTARTVDLDTFTTRTRYKAVWPAGTGAVWSDHDGTARVTVPPLSAVVWKASKPMRPARTAPTPVFTTGEEVSGRAEVSVDVPGGGFDQVTFAVRPAGSTDEWQVLGTDDNAPYRVFHDVTDTAEGTALEYRAVVRDHSGNVAGASATAVVVPEPGPGVGGEPTTVAVAGSLGSEIGCPGDWEPACDAAQMTYDADTATWSLTVAPPAGSYEYKIAVDRSWDENYGAGGEPNGANIPLTTSGGAVTFTYSTATHLVTAVEESVEQPGAVSVPGDLNSEMGCPGDWEPDCDAAQMTYDAETGRWRLTVDLPPGQYSYKVAVDRAWTENYGADGVPNGSNITLDHPGGPVTFVYDHATHRVAVEVEQG

Solvent-accessible surface area (backbone atoms only — not comparable to full-atom values): 78105 Å² total; per-residue (Å²): 134,84,86,81,85,89,83,92,87,90,85,81,87,83,89,88,81,89,84,89,81,87,90,81,90,84,85,82,89,87,82,90,82,89,85,85,85,83,90,86,86,88,80,89,87,90,88,89,84,90,79,86,85,86,86,90,86,82,88,91,85,91,86,91,89,92,85,84,90,88,81,91,88,79,90,89,87,88,86,89,87,88,89,84,90,86,85,85,89,90,88,86,90,85,91,85,88,86,90,83,86,86,90,87,86,84,85,89,82,87,86,87,88,89,84,91,84,90,90,87,82,92,87,88,87,90,86,91,87,81,90,87,87,85,89,87,80,89,82,89,84,88,87,87,87,90,90,88,84,91,91,84,89,87,90,82,90,81,90,88,88,87,87,86,87,89,88,82,90,88,80,90,89,86,83,89,90,88,83,88,87,85,84,84,87,89,82,82,87,87,89,87,86,87,86,87,87,84,82,90,81,87,83,82,87,85,90,89,87,84,88,90,82,89,88,88,87,89,87,82,84,84,84,80,82,89,78,90,79,88,81,91,81,86,89,81,88,80,90,87,90,84,85,86,90,81,83,89,80,88,82,83,87,81,91,80,90,83,86,86,89,86,85,92,87,82,90,88,83,90,88,88,88,82,88,86,90,88,86,85,86,83,84,89,87,85,85,86,83,89,84,84,88,89,89,88,87,88,88,85,91,85,82,92,87,81,88,83,91,84,91,87,82,92,80,91,82,80,92,85,89,86,86,91,80,92,86,84,90,87,83,88,84,89,84,88,85,89,88,87,84,81,91,80,91,85,82,90,84,83,92,87,84,88,84,92,82,87,82,82,89,87,71,81,54,71,68,58,53,54,50,49,53,49,50,50,56,50,50,56,52,51,50,59,52,49,49,65,70,56,43,60,70,50,72,76,60,94,65,22,63,43,26,35,38,39,39,53,46,34,30,46,24,64,53,59,86,83,27,44,31,46,84,62,42,95,44,47,89,60,28,10,39,38,50,60,41,71,52,28,25,57,32,8,14,52,57,16,50,55,74,40,45,75,57,49,51,63,36,51,43,33,28,38,35,35,48,31,56,34,21,38,45,34,49,50,76,59,84,94,58,52,36,26,31,54,71,15,77,24,38,26,27,72,84,44,40,17,48,42,38,50,42,61,72,53,49,45,49,42,44,54,58,30,49,77,73,65,26,42,42,28,42,38,43,69,82,46,50,28,32,69,43,67,42,42,76,84,74,65,54,70,57,59,51,61,91,77,50,56,42,21,26,61,86,62,53,76,56,62,65,79,84,21,40,76,36,97,66,69,78,60,67,31,59,91,57,18,47,79,40,41,73,39,53,87,45,95,56,43,63,69,54,35,37,64,70,70,72,40,43,76,70,54,32,47,55,27,24,22,34,72,65,72,89,47,73,40,37,53,50,20,15,62,94,54,24,38,27,44,34,53,52,35,55,71,45,45,57,48,50,47,59,46,50,51,58,50,47,76,63,62,53,42,31,37,37,35,47,64,43,75,34,50,61,52,52,45,34,57,54,44,46,56,52,51,46,51,50,33,38,71,80,66,44,74,79,53,49,46,30,27,40,46,100,54,58,50,47,68,69,58,19,41,46,32,71,70,21,53,31,70,25,39,46,30,40,40,51,19,58,42,42,45,37,32,38,55,37,36,44,26,47,54,55,54,54,51,72,65,40,42,40,56,28,26,34,74,86,23,35,50,42,52,19,38,30,41,58,38,44,64,53,82,10,27,51,46,28,61,30,42,78,59,69,39,56,70,75,54,32,38,33,26,52,52,30,34,56,51,46,49,54,59,40,68,16,19,33,41,45,37,70,48,51,42,60,16,42,26,43,92,36,35,40,59,37,34,56,63,40,33,33,59,40,59,27,69,77,48,47,72,38,78,29,48,74,56,98,59,44,30,60,37,71,64,79,57,82,79,31,72,44,28,46,49,48,22,52,46,33,49,46,25,70,79,34,56,41,39,24,63,22,44,68,33,83,56,47,59,29,101,34,55,31,42,34,29,32,31,28,34,36,91,89,69,46,38,49,27,43,40,38,38,20,40,22,96,52,65,48,72,51,76,38,66,45,82,50,48,66,32,47,24,43,45,70,36,54,88,87,53,77,63,43,46,25,38,90,88,14,45,24,65,48,72,42,54,38,41,29,60,40,33,24,39,39,76,50,49,54,79,79,66,93,63,34,47,60,42,41,78,68,48,62,63,56,42,37,39,73,24,71,49,34,37,51,68,69,77,80,71,70,48,27,40,20,34,28,40,41,63,52,90,63,89,72,77,74,48,63,44,14,29,35,58,49,81,83,40,44,24,56,50,72,38,70,90,48,62,70,70,43,46,33,30,38,36,41,19,28,27,26,83,61,74,30,67,28,61,36,74,54,60,30,26,29,43,74,53,83,66,63,90,83,59,66,87,67,92,33,42,13,63,25,15,69,51,24,53,65,56,66,30,101,42,57,60,47,29,68,29,79,70,32,46,40,48,80,38,66,94,76,58,29,32,38,40,77,44,64,42,70,59,45,76,38,41,34,29,44,18,34,62,45,34,76,89,45,34,28,18,52,90,25,32,78,74,36,50,72,32,81,46,73,48,91,38,48,47,33,39,32,42,33,31,77,92,68,38,39,71,52,76,46,67,62,80,72,81,77,74,94,33,42,16,51,24,12,72,49,24,47,70,58,65,33,100,44,60,60,44,34,65,32,77,69,33,44,39,46,79,36,85,93,72,71,29,31,40,36,76,48,66,42,71,64,45,77,39,44,31,36,42,21,35,64,42,30,81,89,46,33,27,18,46,97,26,33,76,76,36,58,69,35,77,47,81,42,89,49,48,63,38,32,42,39,36,32,70,85,65,41,34,72,49,77,50,66,79,86,128

Nearest PDB structures (foldseek):
  6wni-assembly2_B  TM=8.567E-01  e=2.408E-35  Caldanaerobacter subterraneus
  1i75-assembly1_B  TM=6.258E-01  e=1.929E-39  Bacillus sp. (in: firmicutes)
  4jcm-assembly1_A  TM=6.409E-01  e=4.228E-37  Evansella clarkii
  1cyg-assembly1_A  TM=6.295E-01  e=5.842E-37  Geobacillus stearothermophilus
  1a47-assembly1_A  TM=6.243E-01  e=1.812E-36  Thermoanaerobacterium thermosulfurigenes